Protein AF-A0A8H4FGC3-F1 (afdb_monomer_lite)

Secondary structure (DSSP, 8-state):
----------------------EEEEEETTEEEE---HHHHTTS--SS--SBPB---TT---B-GGGTTSTHHHHSTT-B--SSBEEEETT-EEEEEES---TT----EEEEEEE-SS-GGG--GGG-EEEEEEEE-EEESSSTT-EEHHHHHHHTTSEEEEE--TTBPSEEEEEEEEEEE-TTTTSTT--EEEEEEEEEEEES--SB----EEGGGS--TT-TTTS--TT-SS------SSPBPTT-----PPP-----SEEEPPBPTT---------------------------------------PBPTTS--B-TT--S---BSTT----EEETTEE--HHHHHHHHHGGGT--EEEEEEPPPPTT-PPPS-SEEEEEE-S-HHHHHHHHTSTTHHHHHHHHTTT-SSPPPP-------------S-S--S---S-----TTGGGTSS--S--GGGTSSTT----TTTTS-EEEE-SHHHHHHHH-SSS-EEEEE-SEEE-SS-EEE-SSEEEEE-TT--EEESS-EEEES-EEEEEES-EEE--TTS-SEEEES-EEEEEES-EEE--GGG-TTTS-BSEEEESS-EEEEEES-EEEEEEE--EESS-GGGHHHHTT--EEEEES-EEEEEEE-SSEEESSEEEEES-EEEEESSEEEEEETT-EEEEES-EEETT--EEEE---EE-TTTS--SSTT-EE--B-EEEE-SPPB-TT-EEE-----S--S-SS---PPPHHHHHHHHHHHSSSS--

Sequence (762 aa):
MGIITPSSLLLSLATLVASHGHVDWLVADNVAYRGWDSPAFTYSPPTYPVVGWKIDAPDNGFVEPVNFGTGDIICHKNGSPAGGHATVPAGAKIQLVWNTWPESHKGPVIDYLAKCSGNCESVDKTSLNFFKISAGGLIDMSLSNGKWADDVLMANNFTWTVQIPSNLAPGNYVLRHEIIALHSGGNVNGAQAYPQCFNLQVTGGGSLAPAGVKGTALYKSDDPGILFNLYTSPLVYPIPGPTLAAGISSSTAAQSTARPTATSSATAPGGGSGSSPTTARTTTAAAPATTTTARTTTTTAAGGGSGGTTVPKYGQCGGIGYTGSTTCASGSTCQVLNEYYSQCHMPLIQERWGKYGVKSWSVTKFQPGADGAKPLYAFGSVVYWDNLEQIKTAFGGPEVGEIMGDVANFSNKEPIFLTGESSRVIMRLTTKSILCAFAGLATANPLDWLGIASWDVEGYAKDNPLGKTTGGKGGPTVTVSTIPELQTAVAGTDPRTVVLKGSLELPARLKVGSNKSLVGYKTTAHITGKGVDVFNSTNVILQNLKISHILDNDCITIRNSTRVWVDHNEFTSDITKGPDFYDGQVDIIRASDWITVSWNYFHDHWKSSLVGNDATFRDLDSGHLHVTYHHNHWRNEGTRGPAGRFGRQHIYNNLYEDFLYQAIHSRSDNQVLVEGNVFRGNTREALSTYGLVIPDDSPNTCTCGDEELDGFANLGAPNDWGKAGVNITQKGDFYKAPYKFKLTPLPLVAPIVKIGAGVGRV

Radius of gyration: 32.41 Å; chains: 1; bounding box: 86×81×76 Å

Structure (mmCIF, N/CA/C/O backbone):
data_AF-A0A8H4FGC3-F1
#
_entry.id   AF-A0A8H4FGC3-F1
#
loop_
_atom_site.group_PDB
_atom_site.id
_atom_site.type_symbol
_atom_site.label_atom_id
_atom_site.label_alt_id
_atom_site.label_comp_id
_atom_site.label_asym_id
_atom_site.label_entity_id
_atom_site.label_seq_id
_atom_site.pdbx_PDB_ins_code
_atom_site.Cartn_x
_atom_site.Cartn_y
_atom_site.Cartn_z
_atom_site.occupancy
_atom_site.B_iso_or_equiv
_atom_site.auth_seq_id
_atom_site.auth_comp_id
_atom_site.auth_asym_id
_atom_site.auth_atom_id
_atom_site.pdbx_PDB_model_num
ATOM 1 N N . MET A 1 1 ? 44.054 -14.456 -8.374 1.00 31.06 1 MET A N 1
ATOM 2 C CA . MET A 1 1 ? 43.296 -14.259 -7.118 1.00 31.06 1 MET A CA 1
ATOM 3 C C . MET A 1 1 ? 42.049 -13.642 -7.613 1.00 31.06 1 MET A C 1
ATOM 5 O O . MET A 1 1 ? 42.049 -12.471 -7.946 1.00 31.06 1 MET A O 1
ATOM 9 N N . GLY A 1 2 ? 41.151 -14.533 -8.015 1.00 40.88 2 GLY A N 1
ATOM 10 C CA . GLY A 1 2 ? 40.112 -14.229 -8.980 1.00 40.88 2 GLY A CA 1
ATOM 11 C C . GLY A 1 2 ? 38.873 -13.805 -8.231 1.00 40.88 2 GLY A C 1
ATOM 12 O O . GLY A 1 2 ? 38.082 -14.656 -7.846 1.00 40.88 2 GLY A O 1
ATOM 13 N N . ILE A 1 3 ? 38.733 -12.502 -8.012 1.00 26.03 3 ILE A N 1
ATOM 14 C CA . ILE A 1 3 ? 37.435 -11.921 -7.705 1.00 26.03 3 ILE A CA 1
ATOM 15 C C . ILE A 1 3 ? 36.755 -11.751 -9.059 1.00 26.03 3 ILE A C 1
ATOM 17 O O . ILE A 1 3 ? 37.038 -10.825 -9.813 1.00 26.03 3 ILE A O 1
ATOM 21 N N . ILE A 1 4 ? 35.951 -12.753 -9.400 1.00 24.05 4 ILE A N 1
ATOM 22 C CA . ILE A 1 4 ? 35.036 -12.739 -10.533 1.00 24.05 4 ILE A CA 1
ATOM 23 C C . ILE A 1 4 ? 33.928 -11.751 -10.174 1.00 24.05 4 ILE A C 1
ATOM 25 O O . ILE A 1 4 ? 33.152 -11.986 -9.251 1.00 24.05 4 ILE A O 1
ATOM 29 N N . THR A 1 5 ? 33.874 -10.638 -10.893 1.00 24.50 5 THR A N 1
ATOM 30 C CA . THR A 1 5 ? 32.697 -9.783 -11.008 1.00 24.50 5 THR A CA 1
ATOM 31 C C . THR A 1 5 ? 31.687 -10.467 -11.938 1.00 24.50 5 THR A C 1
ATOM 33 O O . THR A 1 5 ? 32.021 -10.726 -13.095 1.00 24.50 5 THR A O 1
ATOM 36 N N . PRO A 1 6 ? 30.448 -10.765 -11.505 1.00 25.58 6 PRO A N 1
ATOM 37 C CA . PRO A 1 6 ? 29.342 -10.944 -12.428 1.00 25.58 6 PRO A CA 1
ATOM 38 C C . PRO A 1 6 ? 28.803 -9.562 -12.810 1.00 25.58 6 PRO A C 1
ATOM 40 O O . PRO A 1 6 ? 28.451 -8.742 -11.962 1.00 25.58 6 PRO A O 1
ATOM 43 N N . SER A 1 7 ? 28.788 -9.332 -14.115 1.00 24.75 7 SER A N 1
ATOM 44 C CA . SER A 1 7 ? 28.251 -8.197 -14.852 1.00 24.75 7 SER A CA 1
ATOM 45 C C . SER A 1 7 ? 26.905 -7.692 -14.323 1.00 24.75 7 SER A C 1
ATOM 47 O O . SER A 1 7 ? 25.942 -8.449 -14.209 1.00 24.75 7 SER A O 1
ATOM 49 N N . SER A 1 8 ? 26.824 -6.390 -14.052 1.00 29.36 8 SER A N 1
ATOM 50 C CA . SER A 1 8 ? 25.575 -5.706 -13.728 1.00 29.36 8 SER A CA 1
ATOM 51 C C . SER A 1 8 ? 24.758 -5.465 -14.996 1.00 29.36 8 SER A C 1
AT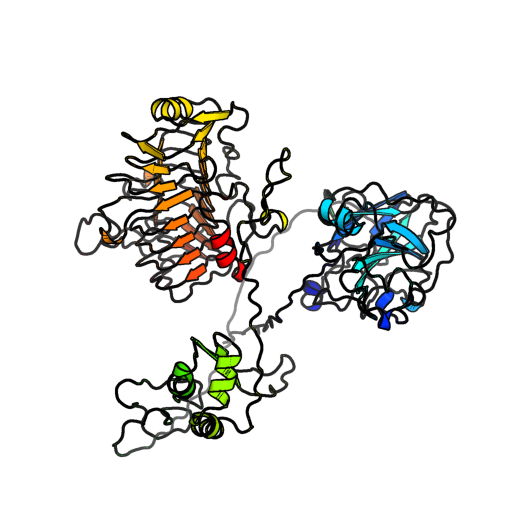OM 53 O O . SER A 1 8 ? 25.148 -4.715 -15.888 1.00 29.36 8 SER A O 1
ATOM 55 N N . LEU A 1 9 ? 23.611 -6.130 -15.029 1.00 24.30 9 LEU A N 1
ATOM 56 C CA . LEU A 1 9 ? 22.466 -5.894 -15.891 1.00 24.30 9 LEU A CA 1
ATOM 57 C C . LEU A 1 9 ? 21.965 -4.448 -15.671 1.00 24.30 9 LEU A C 1
ATOM 59 O O . LEU A 1 9 ? 21.428 -4.131 -14.611 1.00 24.30 9 LEU A O 1
ATOM 63 N N . LEU A 1 10 ? 22.164 -3.559 -16.648 1.00 27.41 10 LEU A N 1
ATOM 64 C CA . LEU A 1 10 ? 21.457 -2.277 -16.718 1.00 27.41 10 LEU A CA 1
ATOM 65 C C . LEU A 1 10 ? 19.989 -2.567 -17.056 1.00 27.41 10 LEU A C 1
ATOM 67 O O . LEU A 1 10 ? 19.679 -2.943 -18.184 1.00 27.41 10 LEU A O 1
ATOM 71 N N . LEU A 1 11 ? 19.084 -2.387 -16.092 1.00 25.67 11 LEU A N 1
ATOM 72 C CA . LEU A 1 11 ? 17.649 -2.333 -16.360 1.00 25.67 11 LEU A CA 1
ATOM 73 C C . LEU A 1 11 ? 17.285 -0.886 -16.714 1.00 25.67 11 LEU A C 1
ATOM 75 O O . LEU A 1 11 ? 17.211 -0.007 -15.857 1.00 25.67 11 LEU A O 1
ATOM 79 N N . SER A 1 12 ? 17.099 -0.634 -18.005 1.00 26.81 12 SER A N 1
ATOM 80 C CA . SER A 1 12 ? 16.483 0.578 -18.532 1.00 26.81 12 SER A CA 1
ATOM 81 C C . SER A 1 12 ? 15.042 0.696 -18.018 1.00 26.81 12 SER A C 1
ATOM 83 O O . SER A 1 12 ? 14.177 -0.053 -18.470 1.00 26.81 12 SER A O 1
ATOM 85 N N . LEU A 1 13 ? 14.743 1.643 -17.120 1.00 27.62 13 LEU A N 1
ATOM 86 C CA . LEU A 1 13 ? 13.360 2.096 -16.944 1.00 27.62 13 LEU A CA 1
ATOM 87 C C . LEU A 1 13 ? 13.012 3.025 -18.110 1.00 27.62 13 LEU A C 1
ATOM 89 O O . LEU A 1 13 ? 13.134 4.245 -18.027 1.00 27.62 13 LEU A O 1
ATOM 93 N N . ALA A 1 14 ? 12.558 2.421 -19.208 1.00 25.33 14 ALA A N 1
ATOM 94 C CA . ALA A 1 14 ? 11.550 3.065 -20.031 1.00 25.33 14 ALA A CA 1
ATOM 95 C C . ALA A 1 14 ? 10.387 3.434 -19.098 1.00 25.33 14 ALA A C 1
ATOM 97 O O . ALA A 1 14 ? 9.937 2.599 -18.310 1.00 25.33 14 ALA A O 1
ATOM 98 N N . THR A 1 15 ? 9.909 4.676 -19.143 1.00 27.02 15 THR A N 1
ATOM 99 C CA . THR A 1 15 ? 8.620 5.042 -18.550 1.00 27.02 15 THR A CA 1
ATOM 100 C C . THR A 1 15 ? 7.527 4.316 -19.322 1.00 27.02 15 THR A C 1
ATOM 102 O O . THR A 1 15 ? 6.912 4.858 -20.235 1.00 27.02 15 THR A O 1
ATOM 105 N N . LEU A 1 16 ? 7.325 3.054 -18.975 1.00 27.16 16 LEU A N 1
ATOM 106 C CA . LEU A 1 16 ? 6.181 2.269 -19.370 1.00 27.16 16 LEU A CA 1
ATOM 107 C C . LEU A 1 16 ? 5.017 2.738 -18.512 1.00 27.16 16 LEU A C 1
ATOM 109 O O . LEU A 1 16 ? 4.770 2.227 -17.422 1.00 27.16 16 LEU A O 1
ATOM 113 N N . VAL A 1 17 ? 4.282 3.727 -19.010 1.00 34.56 17 VAL A N 1
ATOM 114 C CA . VAL A 1 17 ? 2.864 3.824 -18.669 1.00 34.56 17 VAL A CA 1
ATOM 115 C C . VAL A 1 17 ? 2.202 2.632 -19.363 1.00 34.56 17 VAL A C 1
ATOM 117 O O . VAL A 1 17 ? 1.623 2.765 -20.434 1.00 34.56 17 VAL A O 1
ATOM 120 N N . ALA A 1 18 ? 2.360 1.433 -18.800 1.00 36.38 18 ALA A N 1
ATOM 121 C CA . ALA A 1 18 ? 1.629 0.256 -19.244 1.00 36.38 18 ALA A CA 1
ATOM 122 C C . ALA A 1 18 ? 0.208 0.368 -18.681 1.00 36.38 18 ALA A C 1
ATOM 124 O O . ALA A 1 18 ? -0.162 -0.294 -17.716 1.00 36.38 18 ALA A O 1
ATOM 125 N N . SER A 1 19 ? -0.589 1.267 -19.253 1.00 45.84 19 SER A N 1
ATOM 126 C CA . SER A 1 19 ? -2.015 1.385 -18.963 1.00 45.84 19 SER A CA 1
ATOM 127 C C . SER A 1 19 ? -2.812 0.288 -19.671 1.00 45.84 19 SER A C 1
ATOM 129 O O . SER A 1 19 ? -3.914 0.559 -20.097 1.00 45.84 19 SER A O 1
ATOM 131 N N . HIS A 1 20 ? -2.273 -0.914 -19.878 1.00 69.00 20 HIS A N 1
ATOM 132 C CA . HIS A 1 20 ? -2.922 -1.994 -20.629 1.00 69.00 20 HIS A CA 1
ATOM 133 C C . HIS A 1 20 ? -2.519 -3.352 -20.047 1.00 69.00 20 HIS A C 1
ATOM 135 O O . HIS A 1 20 ? -1.468 -3.461 -19.407 1.00 69.00 20 HIS A O 1
ATOM 141 N N . GLY A 1 21 ? -3.351 -4.374 -20.251 1.00 80.69 21 GLY A N 1
ATOM 142 C CA . GLY A 1 21 ? -3.169 -5.691 -19.644 1.00 80.69 21 GLY A CA 1
ATOM 143 C C . GLY A 1 21 ? -2.859 -6.820 -20.622 1.00 80.69 21 GLY A C 1
ATOM 144 O O . GLY A 1 21 ? -2.897 -6.657 -21.839 1.00 80.69 21 GLY A O 1
ATOM 145 N N . HIS A 1 22 ? -2.590 -7.988 -20.053 1.00 90.62 22 HIS A N 1
ATOM 146 C CA . HIS A 1 22 ? -2.514 -9.285 -20.718 1.00 90.62 22 HIS A CA 1
ATOM 147 C C . HIS A 1 22 ? -3.142 -10.352 -19.810 1.00 90.62 22 HIS A C 1
ATOM 149 O O . HIS A 1 22 ? -3.416 -10.110 -18.632 1.00 90.62 22 HIS A O 1
ATOM 155 N N . VAL A 1 23 ? -3.356 -11.555 -20.342 1.00 94.38 23 VAL A N 1
ATOM 156 C CA . VAL A 1 23 ? -3.868 -12.681 -19.552 1.00 94.38 23 VAL A CA 1
ATOM 157 C C . VAL A 1 23 ? -2.714 -13.385 -18.847 1.00 94.38 23 VAL A C 1
ATOM 159 O O . VAL A 1 23 ? -1.881 -14.048 -19.466 1.00 94.38 23 VAL A O 1
ATOM 162 N N . ASP A 1 24 ? -2.706 -13.264 -17.529 1.00 86.25 24 ASP A N 1
ATOM 163 C CA . ASP A 1 24 ? -1.705 -13.818 -16.626 1.00 86.25 24 ASP A CA 1
ATOM 164 C C . ASP A 1 24 ? -1.901 -15.331 -16.418 1.00 86.25 24 ASP A C 1
ATOM 166 O O . ASP A 1 24 ? -0.935 -16.103 -16.342 1.00 86.25 24 ASP A O 1
ATOM 170 N N . TRP A 1 25 ? -3.166 -15.762 -16.329 1.00 89.44 25 TRP A N 1
ATOM 171 C CA . TRP A 1 25 ? -3.535 -17.143 -16.011 1.00 89.44 25 TRP A CA 1
ATOM 172 C C . TRP A 1 25 ? -4.732 -17.636 -16.817 1.00 89.44 25 TRP A C 1
ATOM 174 O O . TRP A 1 25 ? -5.726 -16.932 -16.982 1.00 89.44 25 TRP A O 1
ATOM 184 N N . LEU A 1 26 ? -4.663 -18.901 -17.226 1.00 95.75 26 LEU A N 1
ATOM 185 C CA . LEU A 1 26 ? -5.813 -19.702 -17.626 1.00 95.75 26 LEU A CA 1
ATOM 186 C C . LEU A 1 26 ? -6.114 -20.683 -16.495 1.00 95.75 26 LEU A C 1
ATOM 188 O O . LEU A 1 26 ? -5.254 -21.477 -16.124 1.00 95.75 26 LEU A O 1
ATOM 192 N N . VAL A 1 27 ? -7.322 -20.649 -15.944 1.00 92.06 27 VAL A N 1
ATOM 193 C CA . VAL A 1 27 ? -7.771 -21.571 -14.898 1.00 92.06 27 VAL A CA 1
ATOM 194 C C . VAL A 1 27 ? -8.782 -22.546 -15.486 1.00 92.06 27 VAL A C 1
ATOM 196 O O . VAL A 1 27 ? -9.811 -22.135 -16.020 1.00 92.06 27 VAL A O 1
ATOM 199 N N . ALA A 1 28 ? -8.500 -23.840 -15.374 1.00 89.94 28 ALA A N 1
ATOM 200 C CA . ALA A 1 28 ? -9.402 -24.920 -15.760 1.00 89.94 28 ALA A CA 1
ATOM 201 C C . ALA A 1 28 ? -9.465 -25.938 -14.617 1.00 89.94 28 ALA A C 1
ATOM 203 O O . ALA A 1 28 ? -8.431 -26.281 -14.053 1.00 89.94 28 ALA A O 1
ATOM 204 N N . ASP A 1 29 ? -10.669 -26.363 -14.224 1.00 86.44 29 ASP A N 1
ATOM 205 C CA . ASP A 1 29 ? -10.893 -27.294 -13.104 1.00 86.44 29 ASP A CA 1
ATOM 206 C C . ASP A 1 29 ? -10.157 -26.895 -11.803 1.00 86.44 29 ASP A C 1
ATOM 208 O O . ASP A 1 29 ? -9.587 -27.721 -11.094 1.00 86.44 29 ASP A O 1
ATOM 212 N N . ASN A 1 30 ? -10.167 -25.593 -11.483 1.00 78.94 30 ASN A N 1
ATOM 213 C CA . ASN A 1 30 ? -9.450 -24.972 -10.355 1.00 78.94 30 ASN A CA 1
ATOM 214 C C . ASN A 1 30 ? -7.913 -25.109 -10.395 1.00 78.94 30 ASN A C 1
ATOM 216 O O . ASN A 1 30 ? -7.243 -24.827 -9.397 1.00 78.94 30 ASN A O 1
ATOM 220 N N . VAL A 1 31 ? -7.341 -25.491 -11.537 1.00 79.31 31 VAL A N 1
ATOM 221 C CA . VAL A 1 31 ? -5.897 -25.533 -11.787 1.00 79.31 31 VAL A CA 1
ATOM 222 C C . VAL A 1 31 ? -5.499 -24.336 -12.644 1.00 79.31 31 VAL A C 1
ATOM 224 O O . VAL A 1 31 ? -6.026 -24.144 -13.737 1.00 79.31 31 VAL A O 1
ATOM 227 N N . ALA A 1 32 ? -4.568 -23.523 -12.147 1.00 86.12 32 ALA A N 1
ATOM 228 C CA . ALA A 1 32 ? -4.035 -22.373 -12.869 1.00 86.12 32 ALA A CA 1
ATOM 229 C C . ALA A 1 32 ? -2.822 -22.754 -13.733 1.00 86.12 32 ALA A C 1
ATOM 231 O O . ALA A 1 32 ? -1.829 -23.284 -13.230 1.00 86.12 32 ALA A O 1
ATOM 232 N N . TYR A 1 33 ? -2.898 -22.419 -15.019 1.00 89.88 33 TYR A N 1
ATOM 233 C CA . TYR A 1 33 ? -1.851 -22.542 -16.027 1.00 89.88 33 TYR A CA 1
ATOM 234 C C . TYR A 1 33 ? -1.360 -21.149 -16.421 1.00 89.88 33 TYR A C 1
ATOM 236 O O . TYR A 1 33 ? -2.159 -20.235 -16.634 1.00 89.88 33 TYR A O 1
ATOM 244 N N . ARG A 1 34 ? -0.041 -20.971 -16.520 1.00 91.81 34 ARG A N 1
ATOM 245 C CA . ARG A 1 34 ? 0.557 -19.661 -16.817 1.00 91.81 34 ARG A CA 1
ATOM 246 C C . ARG A 1 34 ? 0.272 -19.241 -18.267 1.00 91.81 34 ARG A C 1
ATOM 248 O O . ARG A 1 34 ? 0.484 -20.034 -19.188 1.00 91.81 34 ARG A O 1
ATOM 255 N N . GLY A 1 35 ? -0.201 -18.008 -18.453 1.00 92.44 35 GLY A N 1
ATOM 256 C CA . GLY A 1 35 ? -0.293 -17.340 -19.755 1.00 92.44 35 GLY A CA 1
ATOM 257 C C . GLY A 1 35 ? 1.069 -16.832 -20.242 1.00 92.44 35 GLY A C 1
ATOM 258 O O . GLY A 1 35 ? 2.108 -17.238 -19.719 1.00 92.44 35 GLY A O 1
ATOM 259 N N . TRP A 1 36 ? 1.083 -15.949 -21.241 1.00 92.38 36 TRP A N 1
ATOM 260 C CA . TRP A 1 36 ? 2.312 -15.279 -21.671 1.00 92.38 36 TRP A CA 1
ATOM 261 C C . TRP A 1 36 ? 2.327 -13.825 -21.200 1.00 92.38 36 TRP A C 1
ATOM 263 O O . TRP A 1 36 ? 1.576 -12.989 -21.692 1.00 92.38 36 TRP A O 1
ATOM 273 N N . ASP A 1 37 ? 3.222 -13.532 -20.263 1.00 88.19 37 ASP A N 1
ATOM 274 C CA . ASP A 1 37 ? 3.473 -12.190 -19.744 1.00 88.19 37 ASP A CA 1
ATOM 275 C C . ASP A 1 37 ? 4.602 -11.562 -20.562 1.00 88.19 37 ASP A C 1
ATOM 277 O O . ASP A 1 37 ? 5.776 -11.779 -20.273 1.00 88.19 37 ASP A O 1
ATOM 281 N N . SER A 1 38 ? 4.270 -10.852 -21.644 1.00 84.38 38 SER A N 1
ATOM 282 C CA . SER A 1 38 ? 5.295 -10.265 -22.516 1.00 84.38 38 SER A CA 1
ATOM 283 C C . SER A 1 38 ? 6.221 -9.283 -21.785 1.00 84.38 38 SER A C 1
ATOM 285 O O . SER A 1 38 ? 7.428 -9.400 -21.996 1.00 84.38 38 SER A O 1
ATOM 287 N N . PRO A 1 39 ? 5.742 -8.372 -20.911 1.00 78.56 39 PRO A N 1
ATOM 288 C CA . PRO A 1 39 ? 6.627 -7.520 -20.118 1.00 78.56 39 PRO A CA 1
ATOM 289 C C . PRO A 1 39 ? 7.654 -8.302 -19.292 1.00 78.56 39 PRO A C 1
ATOM 291 O O . PRO A 1 39 ? 8.837 -7.965 -19.319 1.00 78.56 39 PRO A O 1
ATOM 294 N N . ALA A 1 40 ? 7.248 -9.363 -18.587 1.00 70.12 40 ALA A N 1
ATOM 295 C CA . ALA A 1 40 ? 8.179 -10.138 -17.768 1.00 70.12 40 ALA A CA 1
ATOM 296 C C . ALA A 1 40 ? 9.042 -11.101 -18.600 1.00 70.12 40 ALA A C 1
ATOM 298 O O . ALA A 1 40 ? 10.254 -11.205 -18.396 1.00 70.12 40 ALA A O 1
ATOM 299 N N . PHE A 1 41 ? 8.436 -11.814 -19.549 1.00 81.62 41 PHE A N 1
ATOM 300 C CA . PHE A 1 41 ? 9.070 -12.914 -20.277 1.00 81.62 41 PHE A CA 1
ATOM 301 C C . PHE A 1 41 ? 9.953 -12.462 -21.439 1.00 81.62 41 PHE A C 1
ATOM 303 O O . PHE A 1 41 ? 10.801 -13.242 -21.875 1.00 81.62 41 PHE A O 1
ATOM 310 N N . THR A 1 42 ? 9.833 -11.213 -21.901 1.00 74.31 42 THR A N 1
ATOM 311 C CA . THR A 1 42 ? 10.804 -10.625 -22.838 1.00 74.31 42 THR A CA 1
ATOM 312 C C . THR A 1 42 ? 12.199 -10.538 -22.211 1.00 74.31 42 THR A C 1
ATOM 314 O O . THR A 1 42 ? 13.189 -10.800 -22.892 1.00 74.31 42 THR A O 1
ATOM 317 N N . TYR A 1 43 ? 12.289 -10.237 -20.912 1.00 68.69 43 TYR A N 1
ATOM 318 C CA . TYR A 1 43 ? 13.570 -10.102 -20.204 1.00 68.69 43 TYR A CA 1
ATOM 319 C C . TYR A 1 43 ? 13.944 -11.337 -19.376 1.00 68.69 43 TYR A C 1
ATOM 321 O O . TYR A 1 43 ? 15.124 -11.579 -19.132 1.00 68.69 43 TYR A O 1
ATOM 329 N N . SER A 1 44 ? 12.954 -12.127 -18.954 1.00 70.88 44 SER A N 1
ATOM 330 C CA . SER A 1 44 ? 13.136 -13.322 -18.127 1.00 70.88 44 SER A CA 1
ATOM 331 C C . SER A 1 44 ? 12.221 -14.453 -18.616 1.00 70.88 44 SER A C 1
ATOM 333 O O . SER A 1 44 ? 11.180 -14.709 -18.003 1.00 70.88 44 SER A O 1
ATOM 335 N N . PRO A 1 45 ? 12.560 -15.122 -19.736 1.00 76.75 45 PRO A N 1
ATOM 336 C CA . PRO A 1 45 ? 11.709 -16.153 -20.319 1.00 76.75 45 PRO A CA 1
ATOM 337 C C . PRO A 1 45 ? 11.546 -17.347 -19.362 1.00 76.75 45 PRO A C 1
ATOM 339 O O . PRO A 1 45 ? 12.504 -17.733 -18.684 1.00 76.75 45 PRO A O 1
ATOM 342 N N . PRO A 1 46 ? 10.352 -17.963 -19.294 1.00 75.06 46 PRO A N 1
ATOM 343 C CA . PRO A 1 46 ? 10.107 -19.088 -18.404 1.00 75.06 46 PRO A CA 1
ATOM 344 C C . PRO A 1 46 ? 10.917 -20.315 -18.844 1.00 75.06 46 PRO A C 1
ATOM 346 O O . PRO A 1 46 ? 11.038 -20.612 -20.031 1.00 75.06 46 PRO A O 1
ATOM 349 N N . THR A 1 47 ? 11.447 -21.065 -17.875 1.00 80.31 47 THR A N 1
ATOM 350 C CA . THR A 1 47 ? 12.193 -22.319 -18.115 1.00 80.31 47 THR A CA 1
ATOM 351 C C . THR A 1 47 ? 11.290 -23.543 -18.286 1.00 80.31 47 THR A C 1
ATOM 353 O O . THR A 1 47 ? 11.774 -24.657 -18.475 1.00 80.31 47 THR A O 1
ATOM 356 N N . TYR A 1 48 ? 9.977 -23.345 -18.212 1.00 81.94 48 TYR A N 1
ATOM 357 C CA . TYR A 1 48 ? 8.943 -24.361 -18.356 1.00 81.94 48 TYR A CA 1
ATOM 358 C C . TYR A 1 48 ? 7.942 -23.923 -19.432 1.00 81.94 48 TYR A C 1
ATOM 360 O O . TYR A 1 48 ? 7.756 -22.721 -19.646 1.00 81.94 48 TYR A O 1
ATOM 368 N N . PRO A 1 49 ? 7.282 -24.870 -20.119 1.00 88.06 49 PRO A N 1
ATOM 369 C CA . PRO A 1 49 ? 6.269 -24.530 -21.104 1.00 88.06 49 PRO A CA 1
ATOM 370 C C . PRO A 1 49 ? 5.067 -23.859 -20.424 1.00 88.06 49 PRO A C 1
ATOM 372 O O . PRO A 1 49 ? 4.600 -24.280 -19.360 1.00 88.06 49 PRO A O 1
ATOM 375 N N . VAL A 1 50 ? 4.559 -22.816 -21.072 1.00 93.25 50 VAL A N 1
ATOM 376 C CA . VAL A 1 50 ? 3.333 -22.101 -20.698 1.00 93.25 50 VAL A CA 1
ATOM 377 C C . VAL A 1 50 ? 2.248 -22.367 -21.739 1.00 93.25 50 VAL A C 1
ATOM 379 O O . VAL A 1 50 ? 2.554 -22.838 -22.836 1.00 93.25 50 VAL A O 1
ATOM 382 N N . VAL A 1 51 ? 0.986 -22.098 -21.394 1.00 96.00 51 VAL A N 1
ATOM 383 C CA . VAL A 1 51 ? -0.150 -22.357 -22.301 1.00 96.00 51 VAL A CA 1
ATOM 384 C C . VAL A 1 51 ? -0.468 -21.170 -23.207 1.00 96.00 51 VAL A C 1
ATOM 386 O O . VAL A 1 51 ? -1.118 -21.355 -24.234 1.00 96.00 51 VAL A O 1
ATOM 389 N N . GLY A 1 52 ? -0.015 -19.966 -22.841 1.00 96.62 52 GLY A N 1
ATOM 390 C CA . GLY A 1 52 ? -0.163 -18.745 -23.634 1.00 96.62 52 GLY A CA 1
ATOM 391 C C . GLY A 1 52 ? 0.893 -18.619 -24.734 1.00 96.62 52 GLY A C 1
ATOM 392 O O . GLY A 1 52 ? 2.052 -18.990 -24.549 1.00 96.62 52 GLY A O 1
ATOM 393 N N . TRP A 1 53 ? 0.488 -18.096 -25.886 1.00 97.06 53 TRP A N 1
ATOM 394 C CA . TRP A 1 53 ? 1.365 -17.836 -27.025 1.00 97.06 53 TRP A CA 1
ATOM 395 C C . TRP A 1 53 ? 2.345 -16.712 -26.719 1.00 97.06 53 TRP A C 1
ATOM 397 O O . TRP A 1 53 ? 1.966 -15.701 -26.134 1.00 97.06 53 TRP A O 1
ATOM 407 N N . LYS A 1 54 ? 3.591 -16.862 -27.171 1.00 94.31 54 LYS A N 1
ATOM 408 C CA . LYS A 1 54 ? 4.581 -15.793 -27.061 1.00 94.31 54 LYS A CA 1
ATOM 409 C C . LYS A 1 54 ? 4.210 -14.643 -27.981 1.00 94.31 54 LYS A C 1
ATOM 411 O O . LYS A 1 54 ? 3.937 -14.883 -29.149 1.00 94.31 54 LYS A O 1
ATOM 416 N N . ILE A 1 55 ? 4.258 -13.422 -27.462 1.00 92.56 55 ILE A N 1
ATOM 417 C CA . ILE A 1 55 ? 4.015 -12.176 -28.200 1.00 92.56 55 ILE A CA 1
ATOM 418 C C . ILE A 1 55 ? 5.135 -11.171 -27.913 1.00 92.56 55 ILE A C 1
ATOM 420 O O . ILE A 1 55 ? 5.882 -11.343 -26.946 1.00 92.56 55 ILE A O 1
ATOM 424 N N . ASP A 1 56 ? 5.230 -10.133 -28.740 1.00 85.88 56 ASP A N 1
ATOM 425 C CA . ASP A 1 56 ? 6.152 -9.007 -28.574 1.00 85.88 56 ASP A CA 1
ATOM 426 C C . ASP A 1 56 ? 5.372 -7.726 -28.257 1.00 85.88 56 ASP A C 1
ATOM 428 O O . ASP A 1 56 ? 5.004 -6.941 -29.132 1.00 85.88 56 ASP A O 1
ATOM 432 N N . ALA A 1 57 ? 5.053 -7.577 -26.975 1.00 85.00 57 ALA A N 1
ATOM 433 C CA . ALA A 1 57 ? 4.337 -6.439 -26.415 1.00 85.00 57 ALA A CA 1
ATOM 434 C C . ALA A 1 57 ? 4.859 -6.140 -24.995 1.00 85.00 57 ALA A C 1
ATOM 436 O O . ALA A 1 57 ? 4.106 -6.259 -24.024 1.00 85.00 57 ALA A O 1
ATOM 437 N N . PRO A 1 58 ? 6.152 -5.789 -24.828 1.00 78.19 58 PRO A N 1
ATOM 438 C CA . PRO A 1 58 ? 6.737 -5.512 -23.511 1.00 78.19 58 PRO A CA 1
ATOM 439 C C . PRO A 1 58 ? 6.083 -4.311 -22.806 1.00 78.19 58 PRO A C 1
ATOM 441 O O . PRO A 1 58 ? 6.249 -4.130 -21.603 1.00 78.19 58 PRO A O 1
ATOM 444 N N . ASP A 1 59 ? 5.326 -3.509 -23.554 1.00 74.62 59 ASP A N 1
ATOM 445 C CA . ASP A 1 59 ? 4.528 -2.380 -23.097 1.00 74.62 59 ASP A CA 1
ATOM 446 C C . ASP A 1 59 ? 3.045 -2.693 -22.856 1.00 74.62 59 ASP A C 1
ATOM 448 O O . ASP A 1 59 ? 2.263 -1.784 -22.570 1.00 74.62 59 ASP A O 1
ATOM 452 N N . ASN A 1 60 ? 2.650 -3.966 -22.977 1.00 81.75 60 ASN A N 1
ATOM 453 C CA . ASN A 1 60 ? 1.256 -4.394 -23.110 1.00 81.75 60 ASN A CA 1
ATOM 454 C C . ASN A 1 60 ? 0.522 -3.650 -24.245 1.00 81.75 60 ASN A C 1
ATOM 456 O O . ASN A 1 60 ? -0.671 -3.371 -24.144 1.00 81.75 60 ASN A O 1
ATOM 460 N N . GLY A 1 61 ? 1.226 -3.292 -25.322 1.00 86.69 61 GLY A N 1
ATOM 461 C CA . GLY A 1 61 ? 0.655 -2.569 -26.451 1.00 86.69 61 GLY A CA 1
ATOM 462 C C . GLY A 1 61 ? -0.450 -3.339 -27.184 1.00 86.69 61 GLY A C 1
ATOM 463 O O . GLY A 1 61 ? -0.683 -4.528 -26.966 1.00 86.69 61 GLY A O 1
ATOM 464 N N . PHE A 1 62 ? -1.128 -2.651 -28.099 1.00 94.31 62 PHE A N 1
ATOM 465 C CA . PHE A 1 62 ? -2.253 -3.177 -28.877 1.00 94.31 62 PHE A CA 1
ATOM 466 C C . PHE A 1 62 ? -1.899 -3.394 -30.347 1.00 94.31 62 PHE A C 1
ATOM 468 O O . PHE A 1 62 ? -0.914 -2.852 -30.859 1.00 94.31 62 PHE A O 1
ATOM 475 N N . VAL A 1 63 ? -2.742 -4.153 -31.044 1.00 96.44 63 VAL A N 1
ATOM 476 C CA . VAL A 1 63 ? -2.800 -4.182 -32.507 1.00 96.44 63 VAL A CA 1
ATOM 477 C C . VAL A 1 63 ? -3.786 -3.109 -32.960 1.00 96.44 63 VAL A C 1
ATOM 479 O O . VAL A 1 63 ? -4.934 -3.067 -32.521 1.00 96.44 63 VAL A O 1
ATOM 482 N N . GLU A 1 64 ? -3.319 -2.211 -33.812 1.00 96.31 64 GLU A N 1
ATOM 483 C CA . GLU A 1 64 ? -4.106 -1.114 -34.376 1.00 96.31 64 GLU A CA 1
ATOM 484 C C . GLU A 1 64 ? -4.852 -1.542 -35.658 1.00 96.31 64 GLU A C 1
ATOM 486 O O . GLU A 1 64 ? -4.366 -2.430 -36.367 1.00 96.31 64 GLU A O 1
ATOM 491 N N . PRO A 1 65 ? -6.004 -0.924 -35.990 1.00 97.75 65 PRO A N 1
ATOM 492 C CA . PRO A 1 65 ? -6.863 -1.322 -37.103 1.00 97.75 65 PRO A CA 1
ATOM 493 C C . PRO A 1 65 ? -6.168 -1.452 -38.457 1.00 97.75 65 PRO A C 1
ATOM 495 O O . PRO A 1 65 ? -6.493 -2.359 -39.222 1.00 97.75 65 PRO A O 1
ATOM 498 N N . VAL A 1 66 ? -5.187 -0.599 -38.763 1.00 96.00 66 VAL A N 1
ATOM 499 C CA . VAL A 1 66 ? -4.416 -0.684 -40.017 1.00 96.00 66 VAL A CA 1
ATOM 500 C C . VAL A 1 66 ? -3.673 -2.022 -40.165 1.00 96.00 66 VAL A C 1
ATOM 502 O O . VAL A 1 66 ? -3.443 -2.478 -41.282 1.00 96.00 66 VAL A O 1
ATOM 505 N N . ASN A 1 67 ? -3.384 -2.706 -39.054 1.00 96.50 67 ASN A N 1
ATOM 506 C CA . ASN A 1 67 ? -2.727 -4.011 -39.024 1.00 96.50 67 ASN A CA 1
ATOM 507 C C . ASN A 1 67 ? -3.711 -5.194 -38.920 1.00 96.50 67 ASN A C 1
ATOM 509 O O . ASN A 1 67 ? -3.281 -6.340 -38.811 1.00 96.50 67 ASN A O 1
ATOM 513 N N . PHE A 1 68 ? -5.030 -4.977 -38.999 1.00 96.31 68 PHE A N 1
ATOM 514 C CA . PHE A 1 68 ? -6.009 -6.075 -38.904 1.00 96.31 68 PHE A CA 1
ATOM 515 C C . PHE A 1 68 ? -5.971 -7.041 -40.097 1.00 96.31 68 PHE A C 1
ATOM 517 O O . PHE A 1 68 ? -6.362 -8.196 -39.968 1.00 96.31 68 PHE A O 1
ATOM 524 N N . GLY A 1 69 ? -5.429 -6.617 -41.241 1.00 94.88 69 GLY A N 1
ATOM 525 C CA . GLY A 1 69 ? -5.189 -7.499 -42.387 1.00 94.88 69 GLY A CA 1
ATOM 526 C C . GLY A 1 69 ? -3.906 -8.337 -42.295 1.00 94.88 69 GLY A C 1
ATOM 527 O O . GLY A 1 69 ? -3.634 -9.124 -43.202 1.00 94.88 69 GLY A O 1
ATOM 528 N N . THR A 1 70 ? -3.091 -8.169 -41.247 1.00 96.00 70 THR A N 1
ATOM 529 C CA . THR A 1 70 ? -1.766 -8.802 -41.122 1.00 96.00 70 THR A CA 1
ATOM 530 C C . THR A 1 70 ? -1.760 -9.917 -40.076 1.00 96.00 70 THR A C 1
ATOM 532 O O . THR A 1 70 ? -2.716 -10.122 -39.331 1.00 96.00 70 THR A O 1
ATOM 535 N N . GLY A 1 71 ? -0.655 -10.664 -39.991 1.00 93.56 71 GLY A N 1
ATOM 536 C CA . GLY A 1 71 ? -0.495 -11.738 -39.007 1.00 93.56 71 GLY A CA 1
ATOM 537 C C . GLY A 1 71 ? -0.540 -11.290 -37.536 1.00 93.56 71 GLY A C 1
ATOM 538 O O . GLY A 1 71 ? -0.605 -12.158 -36.660 1.00 93.56 71 GLY A O 1
ATOM 539 N N . ASP A 1 72 ? -0.505 -9.986 -37.251 1.00 95.25 72 ASP A N 1
ATOM 540 C CA . ASP A 1 72 ? -0.513 -9.447 -35.888 1.00 95.25 72 ASP A CA 1
ATOM 541 C C . ASP A 1 72 ? -1.884 -9.582 -35.223 1.00 95.25 72 ASP A C 1
ATOM 543 O O . ASP A 1 72 ? -1.963 -9.894 -34.039 1.00 95.25 72 ASP A O 1
ATOM 547 N N . ILE A 1 73 ? -2.987 -9.456 -35.968 1.00 95.81 73 ILE A N 1
ATOM 548 C CA . ILE A 1 73 ? -4.329 -9.577 -35.369 1.00 95.81 73 ILE A CA 1
ATOM 549 C C . ILE A 1 73 ? -4.659 -11.003 -34.911 1.00 95.81 73 ILE A C 1
ATOM 551 O O . ILE A 1 73 ? -5.589 -11.221 -34.133 1.00 95.81 73 ILE A O 1
ATOM 555 N N . ILE A 1 74 ? -3.913 -11.996 -35.404 1.00 96.56 74 ILE A N 1
ATOM 556 C CA . ILE A 1 74 ? -4.199 -13.411 -35.167 1.00 96.56 74 ILE A CA 1
ATOM 557 C C . ILE A 1 74 ? -3.989 -13.752 -33.690 1.00 96.56 74 ILE A C 1
ATOM 559 O O . ILE A 1 74 ? -4.917 -14.211 -33.033 1.00 96.56 74 ILE A O 1
ATOM 563 N N . CYS A 1 75 ? -2.784 -13.495 -33.179 1.00 95.69 75 CYS A N 1
ATOM 564 C CA . CYS A 1 75 ? -2.356 -13.809 -31.813 1.00 95.69 75 CYS A CA 1
ATOM 565 C C . CYS A 1 75 ? -1.368 -12.755 -31.287 1.00 95.69 75 CYS A C 1
ATOM 567 O O . CYS A 1 75 ? -0.423 -13.104 -30.588 1.00 95.69 75 CYS A O 1
ATOM 569 N N . HIS A 1 76 ? -1.572 -11.487 -31.661 1.00 96.19 76 HIS A N 1
ATOM 570 C CA . HIS A 1 76 ? -0.719 -10.326 -31.362 1.00 96.19 76 HIS A CA 1
ATOM 571 C C . HIS A 1 76 ? 0.569 -10.221 -32.208 1.00 96.19 76 HIS A C 1
ATOM 573 O O . HIS A 1 76 ? 0.917 -11.113 -32.999 1.00 96.19 76 HIS A O 1
ATOM 579 N N . LYS A 1 77 ? 1.261 -9.085 -32.048 1.00 93.88 77 LYS A N 1
ATOM 580 C CA . LYS A 1 77 ? 2.520 -8.704 -32.698 1.00 93.88 77 LYS A CA 1
ATOM 581 C C . LYS A 1 77 ? 3.590 -9.751 -32.441 1.00 93.88 77 LYS A C 1
ATOM 583 O O . LYS A 1 77 ? 3.810 -10.168 -31.303 1.00 93.88 77 LYS A O 1
ATOM 588 N N . ASN A 1 78 ? 4.223 -10.209 -33.522 1.00 91.62 78 ASN A N 1
ATOM 589 C CA . ASN A 1 78 ? 5.224 -11.283 -33.497 1.00 91.62 78 ASN A CA 1
ATOM 590 C C . ASN A 1 78 ? 4.760 -12.556 -32.755 1.00 91.62 78 ASN A C 1
ATOM 592 O O . ASN A 1 78 ? 5.582 -13.324 -32.260 1.00 91.62 78 ASN A O 1
ATOM 596 N N . GLY A 1 79 ? 3.441 -12.800 -32.705 1.00 93.81 79 GLY A N 1
ATOM 597 C CA . GLY A 1 79 ? 2.865 -13.946 -32.009 1.00 93.81 79 GLY A CA 1
ATOM 598 C C . GLY A 1 79 ? 3.388 -15.287 -32.536 1.00 93.81 79 GLY A C 1
ATOM 599 O O . GLY A 1 79 ? 3.311 -15.524 -33.746 1.00 93.81 79 GLY A O 1
ATOM 600 N N . SER A 1 80 ? 3.859 -16.166 -31.647 1.00 95.00 80 SER A N 1
ATOM 601 C CA . SER A 1 80 ? 4.326 -17.528 -31.945 1.00 95.00 80 SER A CA 1
ATOM 602 C C . SER A 1 80 ? 3.724 -18.569 -30.987 1.00 95.00 80 SER A C 1
ATOM 604 O O . SER A 1 80 ? 3.476 -18.230 -29.825 1.00 95.00 80 SER A O 1
ATOM 606 N N . PRO A 1 81 ? 3.527 -19.827 -31.430 1.00 96.81 81 PRO A N 1
ATOM 607 C CA . PRO A 1 81 ? 2.882 -20.870 -30.635 1.00 96.81 81 PRO A CA 1
ATOM 608 C C . PRO A 1 81 ? 3.430 -21.067 -29.220 1.00 96.81 81 PRO A C 1
ATOM 610 O O . PRO A 1 81 ? 4.633 -20.955 -28.979 1.00 96.81 81 PRO A O 1
ATOM 613 N N . ALA A 1 82 ? 2.534 -21.401 -28.287 1.00 93.94 82 ALA A N 1
ATOM 614 C CA . ALA A 1 82 ? 2.903 -21.760 -26.921 1.00 93.94 82 ALA A CA 1
ATOM 615 C C . ALA A 1 82 ? 3.678 -23.090 -26.876 1.00 93.94 82 ALA A C 1
ATOM 617 O O . ALA A 1 82 ? 3.460 -23.970 -27.706 1.00 93.94 82 ALA A O 1
ATOM 618 N N . GLY A 1 83 ? 4.554 -23.255 -25.879 1.00 90.81 83 GLY A N 1
ATOM 619 C CA . GLY A 1 83 ? 5.391 -24.455 -25.721 1.00 90.81 83 GLY A CA 1
ATOM 620 C C . GLY A 1 83 ? 4.670 -25.686 -25.153 1.00 90.81 83 GLY A C 1
ATOM 621 O O . GLY A 1 83 ? 5.266 -26.759 -25.080 1.00 90.81 83 GLY A O 1
ATOM 622 N N . GLY A 1 84 ? 3.414 -25.541 -24.730 1.00 93.50 84 GLY A N 1
ATOM 623 C CA . GLY A 1 84 ? 2.561 -26.635 -24.268 1.00 93.50 84 GLY A CA 1
ATOM 624 C C . GLY A 1 84 ? 1.087 -26.234 -24.249 1.00 93.50 84 GLY A C 1
ATOM 625 O O . GLY A 1 84 ? 0.742 -25.127 -24.662 1.00 93.50 84 GLY A O 1
ATOM 626 N N . HIS A 1 85 ? 0.224 -27.118 -23.749 1.00 96.31 85 HIS A N 1
ATOM 627 C CA . HIS A 1 85 ? -1.231 -26.925 -23.711 1.00 96.31 85 HIS A CA 1
ATOM 628 C C . HIS A 1 85 ? -1.848 -27.196 -22.332 1.00 96.31 85 HIS A C 1
ATOM 630 O O . HIS A 1 85 ? -1.238 -27.837 -21.473 1.00 96.31 85 HIS A O 1
ATOM 636 N N . ALA A 1 86 ? -3.080 -26.713 -22.139 1.00 96.00 86 ALA A N 1
ATOM 637 C CA . ALA A 1 86 ? -3.978 -27.171 -21.078 1.00 96.00 86 ALA A CA 1
ATOM 638 C C . ALA A 1 86 ? -4.958 -28.216 -21.633 1.00 96.00 86 ALA A C 1
ATOM 640 O O . ALA A 1 86 ? -5.588 -27.994 -22.670 1.00 96.00 86 ALA A O 1
ATOM 641 N N . THR A 1 87 ? -5.114 -29.344 -20.942 1.00 95.88 87 THR A N 1
ATOM 642 C CA . THR A 1 87 ? -6.115 -30.363 -21.288 1.00 95.88 87 THR A CA 1
ATOM 643 C C . THR A 1 87 ? -7.442 -30.028 -20.618 1.00 95.88 87 THR A C 1
ATOM 645 O O . THR A 1 87 ? -7.495 -29.885 -19.400 1.00 95.88 87 THR A O 1
ATOM 648 N N . VAL A 1 88 ? -8.516 -29.913 -21.400 1.00 95.81 88 VAL A N 1
ATOM 649 C CA . VAL A 1 88 ? -9.857 -29.563 -20.904 1.00 95.81 88 VAL A CA 1
ATOM 650 C C . VAL A 1 88 ? -10.923 -30.447 -21.555 1.00 95.81 88 VAL A C 1
ATOM 652 O O . VAL A 1 88 ? -10.799 -30.775 -22.737 1.00 95.81 88 VAL A O 1
ATOM 655 N N . PRO A 1 89 ? -11.979 -30.874 -20.845 1.00 95.62 89 PRO A N 1
ATOM 656 C CA . PRO A 1 89 ? -13.087 -31.568 -21.489 1.00 95.62 89 PRO A CA 1
ATOM 657 C C . PRO A 1 89 ? -13.939 -30.602 -22.326 1.00 95.62 89 PRO A C 1
ATOM 659 O O . PRO A 1 89 ? -14.094 -29.424 -21.996 1.00 95.62 89 PRO A O 1
ATOM 662 N N . ALA A 1 90 ? -14.545 -31.091 -23.407 1.00 94.75 90 ALA A N 1
ATOM 663 C CA . ALA A 1 90 ? -15.617 -30.369 -24.082 1.00 94.75 90 ALA A CA 1
ATOM 664 C C . ALA A 1 90 ? -16.738 -30.071 -23.070 1.00 94.75 90 ALA A C 1
ATOM 666 O O . ALA A 1 90 ? -17.121 -30.934 -22.281 1.00 94.75 90 ALA A O 1
ATOM 667 N N . GLY A 1 91 ? -17.255 -28.841 -23.061 1.00 92.56 91 GLY A N 1
ATOM 668 C CA . GLY A 1 91 ? -18.205 -28.407 -22.033 1.00 92.56 91 GLY A CA 1
ATOM 669 C C . GLY A 1 91 ? -17.551 -27.861 -20.759 1.00 92.56 91 GLY A C 1
ATOM 670 O O . GLY A 1 91 ? -18.274 -27.416 -19.866 1.00 92.56 91 GLY A O 1
ATOM 671 N N . ALA A 1 92 ? -16.219 -27.825 -20.662 1.00 93.38 92 ALA A N 1
ATOM 672 C CA . ALA A 1 92 ? -15.536 -27.154 -19.560 1.00 93.38 92 ALA A CA 1
ATOM 673 C C . ALA A 1 92 ? -15.805 -25.644 -19.551 1.00 93.38 92 ALA A C 1
ATOM 675 O O . ALA A 1 92 ? -15.890 -24.998 -20.600 1.00 93.38 92 ALA A O 1
ATOM 676 N N . LYS A 1 93 ? -15.859 -25.076 -18.344 1.00 93.94 93 LYS A N 1
ATOM 677 C CA . LYS A 1 93 ? -15.706 -23.638 -18.126 1.00 93.94 93 LYS A CA 1
ATOM 678 C C . LYS A 1 93 ? -14.257 -23.367 -17.770 1.00 93.94 93 LYS A C 1
ATOM 680 O O . LYS A 1 93 ? -13.769 -23.876 -16.765 1.00 93.94 93 LYS A O 1
ATOM 685 N N . ILE A 1 94 ? -13.600 -22.561 -18.584 1.00 94.94 94 ILE A N 1
ATOM 686 C CA . ILE A 1 94 ? -12.260 -22.056 -18.302 1.00 94.94 94 ILE A CA 1
ATOM 687 C C . ILE A 1 94 ? -12.359 -20.578 -17.942 1.00 94.94 94 ILE A C 1
ATOM 689 O O . ILE A 1 94 ? -13.277 -19.884 -18.378 1.00 94.94 94 ILE A O 1
ATOM 693 N N . GLN A 1 95 ? -11.425 -20.090 -17.142 1.00 96.31 95 GLN A N 1
ATOM 694 C CA . GLN A 1 95 ? -11.376 -18.698 -16.715 1.00 96.31 95 GLN A CA 1
ATOM 695 C C . GLN A 1 95 ? -10.048 -18.084 -17.140 1.00 96.31 95 GLN A C 1
ATOM 697 O O . GLN A 1 95 ? -8.988 -18.647 -16.882 1.00 96.31 95 GLN A O 1
ATOM 702 N N . LEU A 1 96 ? -10.107 -16.932 -17.793 1.00 97.12 96 LEU A N 1
ATOM 703 C CA . LEU A 1 96 ? -8.949 -16.160 -18.220 1.00 97.12 96 LEU A CA 1
ATOM 704 C C . LEU A 1 96 ? -8.805 -14.974 -17.274 1.00 97.12 96 LEU A C 1
ATOM 706 O O . LEU A 1 96 ? -9.714 -14.153 -17.173 1.00 97.12 96 LEU A O 1
ATOM 710 N N . VAL A 1 97 ? -7.692 -14.924 -16.550 1.00 92.12 97 VAL A N 1
ATOM 711 C CA . VAL A 1 97 ? -7.416 -13.907 -15.532 1.00 92.12 97 VAL A CA 1
ATOM 712 C C . VAL A 1 97 ? -6.426 -12.910 -16.110 1.00 92.12 97 VAL A C 1
ATOM 714 O O . VAL A 1 97 ? -5.266 -13.249 -16.349 1.00 92.12 97 VAL A O 1
ATOM 717 N N . TRP A 1 98 ? -6.892 -11.690 -16.347 1.00 92.88 98 TRP A N 1
ATOM 718 C CA . TRP A 1 98 ? -6.055 -10.574 -16.759 1.00 92.88 98 TRP A CA 1
ATOM 719 C C . TRP A 1 98 ? -5.288 -10.009 -15.570 1.00 92.88 98 TRP A C 1
ATOM 721 O O . TRP A 1 98 ? -5.777 -10.010 -14.441 1.00 92.88 98 TRP A O 1
ATOM 731 N N . ASN A 1 99 ? -4.084 -9.510 -15.826 1.00 80.88 99 ASN A N 1
ATOM 732 C CA . ASN A 1 99 ? -3.281 -8.851 -14.800 1.00 80.88 99 ASN A CA 1
ATOM 733 C C . ASN A 1 99 ? -3.869 -7.481 -14.402 1.00 80.88 99 ASN A C 1
ATOM 735 O O . ASN A 1 99 ? -3.755 -7.056 -13.255 1.00 80.88 99 ASN A O 1
ATOM 739 N N . THR A 1 100 ? -4.474 -6.781 -15.365 1.00 80.31 100 THR A N 1
ATOM 740 C CA . THR A 1 100 ? -5.125 -5.477 -15.217 1.00 80.31 100 THR A CA 1
ATOM 741 C C . THR A 1 100 ? -5.992 -5.181 -16.443 1.00 80.31 100 THR A C 1
ATOM 743 O O . THR A 1 100 ? -5.807 -5.778 -17.504 1.00 80.31 100 THR A O 1
ATOM 746 N N . TRP A 1 101 ? -6.916 -4.231 -16.324 1.00 86.38 101 TRP A N 1
ATOM 747 C CA . TRP A 1 101 ? -7.597 -3.608 -17.458 1.00 86.38 101 TRP A CA 1
ATOM 748 C C . TRP A 1 101 ? -8.038 -2.185 -17.077 1.00 86.38 101 TRP A C 1
ATOM 750 O O . TRP A 1 101 ? -8.537 -2.001 -15.964 1.00 86.38 101 TRP A O 1
ATOM 760 N N . PRO A 1 102 ? -7.854 -1.158 -17.926 1.00 80.50 102 PRO A N 1
ATOM 761 C CA . PRO A 1 102 ? -8.234 0.207 -17.568 1.00 80.50 102 PRO A CA 1
ATOM 762 C C . PRO A 1 102 ? -9.732 0.437 -17.690 1.00 80.50 102 PRO A C 1
ATOM 764 O O . PRO A 1 102 ? -10.333 0.128 -18.715 1.00 80.50 102 PRO A O 1
ATOM 767 N N . GLU A 1 103 ? -10.309 1.143 -16.720 1.00 76.56 103 GLU A N 1
ATOM 768 C CA . GLU A 1 103 ? -11.736 1.474 -16.748 1.00 76.56 103 GLU A CA 1
ATOM 769 C C . GLU A 1 103 ? -12.138 2.299 -17.981 1.00 76.56 103 GLU A C 1
ATOM 771 O O . GLU A 1 103 ? -13.253 2.166 -18.482 1.00 76.56 103 GLU A O 1
ATOM 776 N N . SER A 1 104 ? -11.240 3.144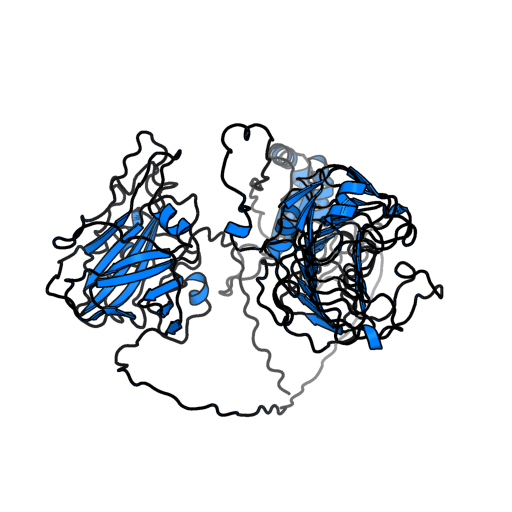 -18.496 1.00 78.31 104 SER A N 1
ATOM 777 C CA . SER A 1 104 ? -11.510 3.948 -19.690 1.00 78.31 104 SER A CA 1
ATOM 778 C C . SER A 1 104 ? -11.569 3.125 -20.981 1.00 78.31 104 SER A C 1
ATOM 780 O O . SER A 1 104 ? -12.107 3.611 -21.971 1.00 78.31 104 SER A O 1
ATOM 782 N N . HIS A 1 105 ? -11.050 1.893 -20.997 1.00 88.00 105 HIS A N 1
ATOM 783 C CA . HIS A 1 105 ? -10.886 1.061 -22.195 1.00 88.00 105 HIS A CA 1
ATOM 784 C C . HIS A 1 105 ? -12.118 0.198 -22.490 1.00 88.00 105 HIS A C 1
ATOM 786 O O . HIS A 1 105 ? -11.999 -0.994 -22.770 1.00 88.00 105 HIS A O 1
ATOM 792 N N . LYS A 1 106 ? -13.291 0.844 -22.478 1.00 91.62 106 LYS A N 1
ATOM 793 C CA . LYS A 1 106 ? -14.592 0.213 -22.731 1.00 91.62 106 LYS A CA 1
ATOM 794 C C . LYS A 1 106 ? -14.606 -0.529 -24.061 1.00 91.62 106 LYS A C 1
ATOM 796 O O . LYS A 1 106 ? -14.153 0.021 -25.073 1.00 91.62 106 LYS A O 1
ATOM 801 N N . GLY A 1 107 ? -15.157 -1.740 -24.075 1.00 94.69 107 GLY A N 1
ATOM 802 C CA . GLY A 1 107 ? -15.135 -2.560 -25.277 1.00 94.69 107 GLY A CA 1
ATOM 803 C C . GLY A 1 107 ? -15.769 -3.942 -25.164 1.00 94.69 107 GLY A C 1
ATOM 804 O O . GLY A 1 107 ? -16.142 -4.397 -24.080 1.00 94.69 107 GLY A O 1
ATOM 805 N N . PRO A 1 108 ? -15.927 -4.646 -26.298 1.00 96.94 108 PRO A N 1
ATOM 806 C CA . PRO A 1 108 ? -16.335 -6.036 -26.275 1.00 96.94 108 PRO A CA 1
ATOM 807 C C . PRO A 1 108 ? -15.219 -6.951 -25.772 1.00 96.94 108 PRO A C 1
ATOM 809 O O . PRO A 1 108 ? -14.034 -6.666 -25.938 1.00 96.94 108 PRO A O 1
ATOM 812 N N . VAL A 1 109 ? -15.634 -8.110 -25.269 1.00 97.50 109 VAL A N 1
ATOM 813 C CA . VAL A 1 109 ? -14.771 -9.257 -24.982 1.00 97.50 109 VAL A CA 1
ATOM 814 C C . VAL A 1 109 ? -15.221 -10.408 -25.877 1.00 97.50 109 VAL A C 1
ATOM 816 O O . VAL A 1 109 ? -16.403 -10.766 -25.871 1.00 97.50 109 VAL A O 1
ATOM 819 N N . ILE A 1 110 ? -14.315 -10.954 -26.690 1.00 97.12 110 ILE A N 1
ATOM 820 C CA . ILE A 1 110 ? -14.648 -11.890 -27.771 1.00 97.12 110 ILE A CA 1
ATOM 821 C C . ILE A 1 110 ? -13.728 -13.112 -27.734 1.00 97.12 110 ILE A C 1
ATOM 823 O O . ILE A 1 110 ? -12.506 -12.987 -27.661 1.00 97.12 110 ILE A O 1
ATOM 827 N N . ASP A 1 111 ? -14.327 -14.298 -27.852 1.00 97.69 111 ASP A N 1
ATOM 828 C CA . ASP A 1 111 ? -13.637 -15.582 -27.774 1.00 97.69 111 ASP A CA 1
ATOM 829 C C . ASP A 1 111 ? -13.831 -16.400 -29.058 1.00 97.69 111 ASP A C 1
ATOM 831 O O . ASP A 1 111 ? -14.953 -16.593 -29.546 1.00 97.69 111 ASP A O 1
ATOM 835 N N . TYR A 1 112 ? -12.731 -16.944 -29.573 1.00 98.19 112 TYR A N 1
ATOM 836 C CA . TYR A 1 112 ? -12.690 -17.785 -30.766 1.00 98.19 112 TYR A CA 1
ATOM 837 C C . TYR A 1 112 ? -11.908 -19.072 -30.515 1.00 98.19 112 TYR A C 1
ATOM 839 O O . TYR A 1 112 ? -10.968 -19.095 -29.724 1.00 98.19 112 TYR A O 1
ATOM 847 N N . LEU A 1 113 ? -12.231 -20.122 -31.268 1.00 98.25 113 LEU A N 1
ATOM 848 C CA . LEU A 1 113 ? -11.406 -21.325 -31.369 1.00 98.25 113 LEU A CA 1
ATOM 849 C C . LEU A 1 113 ? -10.951 -21.538 -32.813 1.00 98.25 113 LEU A C 1
ATOM 851 O O . LEU A 1 113 ? -11.695 -21.251 -33.749 1.00 98.25 113 LEU A O 1
ATOM 855 N N . ALA A 1 114 ? -9.755 -22.092 -32.990 1.00 98.31 114 ALA A N 1
ATOM 856 C CA . ALA A 1 114 ? -9.266 -22.613 -34.263 1.00 98.31 114 ALA A CA 1
ATOM 857 C C . ALA A 1 114 ? -8.713 -24.026 -34.066 1.00 98.31 114 ALA A C 1
ATOM 859 O O . ALA A 1 114 ? -7.929 -24.258 -33.147 1.00 98.31 114 ALA A O 1
ATOM 860 N N . LYS A 1 115 ? -9.117 -24.981 -34.911 1.00 97.44 115 LYS A N 1
ATOM 861 C CA . LYS A 1 115 ? -8.611 -26.361 -34.837 1.00 97.44 115 LYS A CA 1
ATOM 862 C C . LYS A 1 115 ? -7.213 -26.440 -35.453 1.00 97.44 115 LYS A C 1
ATOM 864 O O . LYS A 1 115 ? -7.011 -25.977 -36.574 1.00 97.44 115 LYS A O 1
ATOM 869 N N . CYS A 1 116 ? -6.275 -27.067 -34.751 1.00 96.75 116 CYS A N 1
ATOM 870 C CA . CYS A 1 116 ? -4.957 -27.399 -35.285 1.00 96.75 116 CYS A CA 1
ATOM 871 C C . CYS A 1 116 ? -5.047 -28.703 -36.093 1.00 96.75 116 CYS A C 1
ATOM 873 O O . CYS A 1 116 ? -5.711 -29.655 -35.681 1.00 96.75 116 CYS A O 1
ATOM 875 N N . SER A 1 117 ? -4.367 -28.774 -37.240 1.00 89.62 117 SER A N 1
ATOM 876 C CA . SER A 1 117 ? -4.265 -30.012 -38.034 1.00 89.62 117 SER A CA 1
ATOM 877 C C . SER A 1 117 ? -3.407 -31.092 -37.354 1.00 89.62 117 SER A C 1
ATOM 879 O O . SER A 1 117 ? -3.479 -32.259 -37.730 1.00 89.62 117 SER A O 1
ATOM 881 N N . GLY A 1 118 ? -2.632 -30.709 -36.335 1.00 89.31 118 GLY A N 1
ATOM 882 C CA . GLY A 1 118 ? -1.804 -31.570 -35.493 1.00 89.31 118 GLY A CA 1
ATOM 883 C C . GLY A 1 118 ? -1.586 -30.934 -34.116 1.00 89.31 118 GLY A C 1
ATOM 884 O O . GLY A 1 118 ? -2.540 -30.486 -33.480 1.00 89.31 118 GLY A O 1
ATOM 885 N N . ASN A 1 119 ? -0.340 -30.878 -33.646 1.00 91.38 119 ASN A N 1
ATOM 886 C CA . ASN A 1 119 ? 0.022 -30.182 -32.406 1.00 91.38 119 ASN A CA 1
ATOM 887 C C . ASN A 1 119 ? -0.068 -28.661 -32.591 1.00 91.38 119 ASN A C 1
ATOM 889 O O . ASN A 1 119 ? 0.377 -28.131 -33.612 1.00 91.38 119 ASN A O 1
ATOM 893 N N . CYS A 1 120 ? -0.635 -27.955 -31.611 1.00 96.44 120 CYS A N 1
ATOM 894 C CA . CYS A 1 120 ? -0.732 -26.498 -31.687 1.00 96.44 120 CYS A CA 1
ATOM 895 C C . CYS A 1 120 ? 0.602 -25.811 -31.366 1.00 96.44 120 CYS A C 1
ATOM 897 O O . CYS A 1 120 ? 0.796 -24.667 -31.746 1.00 96.44 120 CYS A O 1
ATOM 899 N N . GLU A 1 121 ? 1.547 -26.506 -30.735 1.00 95.38 121 GLU A N 1
ATOM 900 C CA . GLU A 1 121 ? 2.872 -26.007 -30.350 1.00 95.38 121 GLU A CA 1
ATOM 901 C C . GLU A 1 121 ? 3.797 -25.730 -31.548 1.00 95.38 121 GLU A C 1
ATOM 903 O O . GLU A 1 121 ? 4.826 -25.078 -31.403 1.00 95.38 121 GLU A O 1
ATOM 908 N N . SER A 1 122 ? 3.435 -26.201 -32.743 1.00 94.44 122 SER A N 1
ATOM 909 C CA . SER A 1 122 ? 4.190 -25.984 -33.983 1.00 94.44 122 SER A CA 1
ATOM 910 C C . SER A 1 122 ? 3.317 -25.468 -35.129 1.00 94.44 122 SER A C 1
ATOM 912 O O . SER A 1 122 ? 3.693 -25.598 -36.294 1.00 94.44 122 SER A O 1
ATOM 914 N N . VAL A 1 123 ? 2.118 -24.956 -34.832 1.00 95.94 123 VAL A N 1
ATOM 915 C CA . VAL A 1 123 ? 1.168 -24.537 -35.869 1.00 95.94 123 VAL A CA 1
ATOM 916 C C . VAL A 1 123 ? 1.587 -23.210 -36.504 1.00 95.94 123 VAL A C 1
ATOM 918 O O . VAL A 1 123 ? 1.956 -22.261 -35.814 1.00 95.94 123 VAL A O 1
ATOM 921 N N . ASP A 1 124 ? 1.482 -23.109 -37.829 1.00 95.00 124 ASP A N 1
ATOM 922 C CA . ASP A 1 124 ? 1.570 -21.817 -38.510 1.00 95.00 124 ASP A CA 1
ATOM 923 C C . ASP A 1 124 ? 0.290 -21.020 -38.237 1.00 95.00 124 ASP A C 1
ATOM 925 O O . ASP A 1 124 ? -0.805 -21.411 -38.656 1.00 95.00 124 ASP A O 1
ATOM 929 N N . LYS A 1 125 ? 0.420 -19.875 -37.562 1.00 94.44 125 LYS A N 1
ATOM 930 C CA . LYS A 1 125 ? -0.719 -19.027 -37.195 1.00 94.44 125 LYS A CA 1
ATOM 931 C C . LYS A 1 125 ? -1.547 -18.557 -38.389 1.00 94.44 125 LYS A C 1
ATOM 933 O O . LYS A 1 125 ? -2.755 -18.394 -38.258 1.00 94.44 125 LYS A O 1
ATOM 938 N N . THR A 1 126 ? -0.937 -18.382 -39.562 1.00 95.12 126 THR A N 1
ATOM 939 C CA . THR A 1 126 ? -1.643 -17.938 -40.778 1.00 95.12 126 THR A CA 1
ATOM 940 C C . THR A 1 126 ? -2.494 -19.053 -41.400 1.00 95.12 126 THR A C 1
ATOM 942 O O . THR A 1 126 ? -3.429 -18.807 -42.174 1.00 95.12 126 THR A O 1
ATOM 945 N N . SER A 1 127 ? -2.229 -20.307 -41.020 1.00 95.06 127 SER A N 1
ATOM 946 C CA . SER A 1 127 ? -3.022 -21.461 -41.438 1.00 95.06 127 SER A CA 1
ATOM 947 C C . SER A 1 127 ? -4.346 -21.580 -40.668 1.00 95.06 127 SER A C 1
ATOM 949 O O . SER A 1 127 ? -5.310 -22.107 -41.228 1.00 95.06 127 SER A O 1
ATOM 951 N N . LEU A 1 128 ? -4.426 -21.016 -39.455 1.00 97.62 128 LEU A N 1
ATOM 952 C CA . LEU A 1 128 ? -5.566 -21.136 -38.544 1.00 97.62 128 LEU A CA 1
ATOM 953 C C . LEU A 1 128 ? -6.840 -20.480 -39.099 1.00 97.62 128 LEU A C 1
ATOM 955 O O . LEU A 1 128 ? -6.820 -19.349 -39.593 1.00 97.62 128 LEU A O 1
ATOM 959 N N . ASN A 1 129 ? -7.962 -21.191 -38.957 1.00 97.88 129 ASN A N 1
ATOM 960 C CA . ASN A 1 129 ? -9.301 -20.673 -39.227 1.00 97.88 129 ASN A CA 1
ATOM 961 C C . ASN A 1 129 ? -10.089 -20.606 -37.912 1.00 97.88 129 ASN A C 1
ATOM 963 O O . ASN A 1 129 ? -10.351 -21.632 -37.285 1.00 97.88 129 ASN A O 1
ATOM 967 N N . PHE A 1 130 ? -10.442 -19.392 -37.499 1.00 98.19 130 PHE A N 1
ATOM 968 C CA . PHE A 1 130 ? -11.109 -19.083 -36.242 1.00 98.19 130 PHE A CA 1
ATOM 969 C C . PHE A 1 130 ? -12.624 -19.046 -36.414 1.00 98.19 130 PHE A C 1
ATOM 971 O O . PHE A 1 130 ? -13.145 -18.429 -37.340 1.00 98.19 130 PHE A O 1
ATOM 978 N N . PHE A 1 131 ? -13.347 -19.659 -35.487 1.00 97.25 131 PHE A N 1
ATOM 979 C CA . PHE A 1 131 ? -14.795 -19.534 -35.368 1.00 97.25 131 PHE A CA 1
ATOM 980 C C . PHE A 1 131 ? -15.153 -18.976 -33.990 1.00 97.25 131 PHE A C 1
ATOM 982 O O . PHE A 1 131 ? -14.552 -19.348 -32.981 1.00 97.25 131 PHE A O 1
ATOM 989 N N . LYS A 1 132 ? -16.112 -18.046 -33.950 1.00 96.38 132 LYS A N 1
ATOM 990 C CA . LYS A 1 132 ? -16.514 -17.353 -32.722 1.00 96.38 132 LYS A CA 1
ATOM 991 C C . LYS A 1 132 ? -17.332 -18.286 -31.836 1.00 96.38 132 LYS A C 1
ATOM 993 O O . LYS A 1 132 ? -18.289 -18.899 -32.317 1.00 96.38 132 LYS A O 1
ATOM 998 N N . ILE A 1 133 ? -16.968 -18.366 -30.559 1.00 95.69 133 ILE A N 1
ATOM 999 C CA . ILE A 1 133 ? -17.644 -19.210 -29.563 1.00 95.69 133 ILE A CA 1
ATOM 1000 C C . ILE A 1 133 ? -18.379 -18.401 -28.492 1.00 95.69 133 ILE A C 1
ATOM 1002 O O . ILE A 1 133 ? -19.351 -18.893 -27.927 1.00 95.69 133 ILE A O 1
ATOM 1006 N N . SER A 1 134 ? -17.951 -17.165 -28.230 1.00 94.75 134 SER A N 1
ATOM 1007 C CA . SER A 1 134 ? -18.577 -16.260 -27.263 1.00 94.75 134 SER A CA 1
ATOM 1008 C C . SER A 1 134 ? -18.251 -14.808 -27.619 1.00 94.75 134 SER A C 1
ATOM 1010 O O . SER A 1 134 ? -17.204 -14.523 -28.202 1.00 94.75 134 SER A O 1
ATOM 1012 N N . ALA A 1 135 ? -19.169 -13.895 -27.304 1.00 93.56 135 ALA A N 1
ATOM 1013 C CA . ALA A 1 135 ? -18.926 -12.461 -27.374 1.00 93.56 135 ALA A CA 1
ATOM 1014 C C . ALA A 1 135 ? -19.851 -11.706 -26.416 1.00 93.56 135 ALA A C 1
ATOM 1016 O O . ALA A 1 135 ? -21.069 -11.882 -26.460 1.00 93.56 135 ALA A O 1
ATOM 1017 N N . GLY A 1 136 ? -19.271 -10.833 -25.595 1.00 92.38 136 GLY A N 1
ATOM 1018 C CA . GLY A 1 136 ? -19.982 -9.776 -24.883 1.00 92.38 136 GLY A CA 1
ATOM 1019 C C . GLY A 1 136 ? -19.648 -8.420 -25.504 1.00 92.38 136 GLY A C 1
ATOM 1020 O O . GLY A 1 136 ? -18.500 -8.183 -25.860 1.00 92.38 136 GLY A O 1
ATOM 1021 N N . GLY A 1 137 ? -20.635 -7.536 -25.630 1.00 92.81 137 GLY A N 1
ATOM 1022 C CA . GLY A 1 137 ? -20.458 -6.163 -26.115 1.00 92.81 137 GLY A CA 1
ATOM 1023 C C . GLY A 1 137 ? -21.003 -5.152 -25.111 1.00 92.81 137 GLY A C 1
ATOM 1024 O O . GLY A 1 137 ? -20.744 -5.255 -23.916 1.00 92.81 137 GLY A O 1
ATOM 1025 N N . LEU A 1 138 ? -21.796 -4.203 -25.595 1.00 91.38 138 LEU A N 1
ATOM 1026 C CA . LEU A 1 138 ? -22.575 -3.282 -24.770 1.00 91.38 138 LEU A CA 1
ATOM 1027 C C . LEU A 1 138 ? -23.738 -4.027 -24.081 1.00 91.38 138 LEU A C 1
ATOM 1029 O O . LEU A 1 138 ? -24.513 -4.711 -24.748 1.00 91.38 138 LEU A O 1
ATOM 1033 N N . ILE A 1 139 ? -23.840 -3.914 -22.756 1.00 87.81 139 ILE A N 1
ATOM 1034 C CA . ILE A 1 139 ? -24.767 -4.669 -21.891 1.00 87.81 139 ILE A CA 1
ATOM 1035 C C . ILE A 1 139 ? -25.918 -3.793 -21.388 1.00 87.81 139 ILE A C 1
ATOM 1037 O O . ILE A 1 139 ? -27.064 -4.235 -21.381 1.00 87.81 139 ILE A O 1
ATOM 1041 N N . ASP A 1 140 ? -25.618 -2.578 -20.930 1.00 79.31 140 ASP A N 1
ATOM 1042 C CA . ASP A 1 140 ? -26.603 -1.660 -20.346 1.00 79.31 140 ASP A CA 1
ATOM 1043 C C . ASP A 1 140 ? -26.277 -0.215 -20.740 1.00 79.31 140 ASP A C 1
ATOM 1045 O O . ASP A 1 140 ? -25.116 0.157 -20.848 1.00 79.31 140 ASP A O 1
ATOM 1049 N N . MET A 1 141 ? -27.304 0.602 -20.945 1.00 72.31 141 MET A N 1
ATOM 1050 C CA . MET A 1 141 ? -27.220 2.016 -21.309 1.00 72.31 141 MET A CA 1
ATOM 1051 C C . MET A 1 141 ? -27.455 2.974 -20.138 1.00 72.31 141 MET A C 1
ATOM 1053 O O . MET A 1 141 ? -27.472 4.185 -20.336 1.00 72.31 141 MET A O 1
ATOM 1057 N N . SER A 1 142 ? -27.633 2.459 -18.920 1.00 56.88 142 SER A N 1
ATOM 1058 C CA . SER A 1 142 ? -27.883 3.261 -17.715 1.00 56.88 142 SER A CA 1
ATOM 1059 C C . SER A 1 142 ? -26.712 4.161 -17.278 1.00 56.88 142 SER A C 1
ATOM 1061 O O . SER A 1 142 ? -26.903 5.054 -16.452 1.00 56.88 142 SER A O 1
ATOM 1063 N N . LEU A 1 143 ? -25.515 3.962 -17.840 1.00 57.78 143 LEU A N 1
ATOM 1064 C CA . LEU A 1 143 ? -24.305 4.751 -17.584 1.00 57.78 143 LEU A CA 1
ATOM 1065 C C . LEU A 1 143 ? -24.013 5.695 -18.759 1.00 57.78 143 LEU A C 1
ATOM 1067 O O . LEU A 1 143 ? -24.355 5.384 -19.897 1.00 57.78 143 LEU A O 1
ATOM 1071 N N . SER A 1 144 ? -23.326 6.816 -18.512 1.00 53.97 144 SER A N 1
ATOM 1072 C CA . SER A 1 144 ? -23.063 7.871 -19.513 1.00 53.97 144 SER A CA 1
ATOM 1073 C C . SER A 1 144 ? -22.417 7.384 -20.821 1.00 53.97 144 SER A C 1
ATOM 1075 O O . SER A 1 144 ? -22.657 7.991 -21.858 1.00 53.97 144 SER A O 1
ATOM 1077 N N . ASN A 1 145 ? -21.665 6.277 -20.777 1.00 67.25 145 ASN A N 1
ATOM 1078 C CA . ASN A 1 145 ? -21.008 5.624 -21.919 1.00 67.25 145 ASN A CA 1
ATOM 1079 C C . ASN A 1 145 ? -21.415 4.139 -22.081 1.00 67.25 145 ASN A C 1
ATOM 1081 O O . ASN A 1 145 ? -20.757 3.384 -22.799 1.00 67.25 145 ASN A O 1
ATOM 1085 N N . GLY A 1 146 ? -22.468 3.707 -21.381 1.00 80.25 146 GLY A N 1
ATOM 1086 C CA . GLY A 1 146 ? -22.886 2.311 -21.274 1.00 80.25 146 GLY A CA 1
ATOM 1087 C C . GLY A 1 146 ? -22.006 1.440 -20.363 1.00 80.25 146 GLY A C 1
ATOM 1088 O O . GLY A 1 146 ? -20.879 1.796 -20.025 1.00 80.25 146 GLY A O 1
ATOM 1089 N N . LYS A 1 147 ? -22.546 0.291 -19.948 1.00 87.38 147 LYS A N 1
ATOM 1090 C CA . LYS A 1 147 ? -21.847 -0.818 -19.289 1.00 87.38 147 LYS A CA 1
ATOM 1091 C C . LYS A 1 147 ? -21.471 -1.851 -20.342 1.00 87.38 147 LYS A C 1
ATOM 1093 O O . LYS A 1 147 ? -22.341 -2.314 -21.078 1.00 87.38 147 LYS A O 1
ATOM 1098 N N . TRP A 1 148 ? -20.212 -2.248 -20.375 1.00 93.44 148 TRP A N 1
ATOM 1099 C CA . TRP A 1 148 ? -19.626 -3.105 -21.398 1.00 93.44 148 TRP A CA 1
ATOM 1100 C C . TRP A 1 148 ? -19.198 -4.467 -20.843 1.00 93.44 148 TRP A C 1
ATOM 1102 O O . TRP A 1 148 ? -19.260 -4.734 -19.641 1.00 93.44 148 TRP A O 1
ATOM 1112 N N . ALA A 1 149 ? -18.798 -5.375 -21.728 1.00 94.31 149 ALA A N 1
ATOM 1113 C CA . ALA A 1 149 ? -18.323 -6.697 -21.341 1.00 94.31 149 ALA A CA 1
ATOM 1114 C C . ALA A 1 149 ? -17.022 -6.639 -20.530 1.00 94.31 149 ALA A C 1
ATOM 1116 O O . ALA A 1 149 ? -16.873 -7.404 -19.575 1.00 94.31 149 ALA A O 1
ATOM 1117 N N . ASP A 1 150 ? -16.127 -5.702 -20.842 1.00 93.12 150 ASP A N 1
ATOM 1118 C CA . ASP A 1 150 ? -14.914 -5.474 -20.060 1.00 93.12 150 ASP A CA 1
ATOM 1119 C C . ASP A 1 150 ? -15.218 -4.947 -18.645 1.00 93.12 150 ASP A C 1
ATOM 1121 O O . ASP A 1 150 ? -14.506 -5.290 -17.705 1.00 93.12 150 ASP A O 1
ATOM 1125 N N . ASP A 1 151 ? -16.337 -4.241 -18.431 1.00 90.94 151 ASP A N 1
ATOM 1126 C CA . ASP A 1 151 ? -16.798 -3.886 -17.076 1.00 90.94 151 ASP A CA 1
ATOM 1127 C C . ASP A 1 151 ? -17.146 -5.114 -16.240 1.00 90.94 151 ASP A C 1
ATOM 1129 O O . ASP A 1 151 ? -16.875 -5.166 -15.039 1.00 90.94 151 ASP A O 1
ATOM 1133 N N . VAL A 1 152 ? -17.749 -6.125 -16.867 1.00 92.38 152 VAL A N 1
ATOM 1134 C CA . VAL A 1 152 ? -18.054 -7.391 -16.193 1.00 92.38 152 VAL A CA 1
ATOM 1135 C C . VAL A 1 152 ? -16.769 -8.164 -15.906 1.00 92.38 152 VAL A C 1
ATOM 1137 O O . VAL A 1 152 ? -16.652 -8.746 -14.830 1.00 92.38 152 VAL A O 1
ATOM 1140 N N . LEU A 1 153 ? -15.798 -8.143 -16.819 1.00 91.44 153 LEU A N 1
ATOM 1141 C CA . LEU A 1 153 ? -14.468 -8.716 -16.602 1.00 91.44 153 LEU A CA 1
ATOM 1142 C C . LEU A 1 153 ? -13.774 -8.057 -15.401 1.00 91.44 153 LEU A C 1
ATOM 1144 O O . LEU A 1 153 ? -13.342 -8.755 -14.483 1.00 91.44 153 LEU A O 1
ATOM 1148 N N . MET A 1 154 ? -13.723 -6.720 -15.365 1.00 86.56 154 MET A N 1
ATOM 1149 C CA . MET A 1 154 ? -13.121 -5.954 -14.268 1.00 86.56 154 MET A CA 1
ATOM 1150 C C . MET A 1 154 ? -13.821 -6.240 -12.935 1.00 86.56 154 MET A C 1
ATOM 1152 O O . MET A 1 154 ? -13.158 -6.556 -11.948 1.00 86.56 154 MET A O 1
ATOM 1156 N N . ALA A 1 155 ? -15.158 -6.232 -12.916 1.00 82.00 155 ALA A N 1
ATOM 1157 C CA . ALA A 1 155 ? -15.949 -6.526 -11.720 1.00 82.00 155 ALA A CA 1
ATOM 1158 C C . ALA A 1 155 ? -15.749 -7.957 -11.188 1.00 82.00 155 ALA A C 1
ATOM 1160 O O . ALA A 1 155 ? -15.921 -8.203 -9.996 1.00 82.00 155 ALA A O 1
ATOM 1161 N N . ASN A 1 156 ? -15.356 -8.901 -12.047 1.00 79.56 156 ASN A N 1
ATOM 1162 C CA . ASN A 1 156 ? -15.035 -10.275 -11.666 1.00 79.56 156 ASN A CA 1
ATOM 1163 C C . ASN A 1 156 ? -13.544 -10.465 -11.359 1.00 79.56 156 ASN A C 1
ATOM 1165 O O . ASN A 1 156 ? -12.995 -11.533 -11.618 1.00 79.56 156 ASN A O 1
ATOM 1169 N N . ASN A 1 157 ? -12.886 -9.459 -10.773 1.00 78.12 157 ASN A N 1
ATOM 1170 C CA . ASN A 1 157 ? -11.460 -9.502 -10.440 1.00 78.12 157 ASN A CA 1
ATOM 1171 C C . ASN A 1 157 ? -10.611 -9.820 -11.682 1.00 78.12 157 ASN A C 1
ATOM 1173 O O . ASN A 1 157 ? -9.857 -10.795 -11.711 1.00 78.12 157 ASN A O 1
ATOM 1177 N N . PHE A 1 158 ? -10.837 -9.037 -12.739 1.00 88.25 158 PHE A N 1
ATOM 1178 C CA . PHE A 1 158 ? -10.181 -9.160 -14.043 1.00 88.25 158 PHE A CA 1
ATOM 1179 C C . PHE A 1 158 ? -10.327 -10.541 -14.704 1.00 88.25 158 PHE A C 1
ATOM 1181 O O . PHE A 1 158 ? -9.483 -10.962 -15.493 1.00 88.25 158 PHE A O 1
ATOM 1188 N N . THR A 1 159 ? -11.396 -11.269 -14.377 1.00 90.31 159 THR A N 1
ATOM 1189 C CA . THR A 1 159 ? -11.613 -12.644 -14.835 1.00 90.31 159 THR A CA 1
ATOM 1190 C C . THR A 1 159 ? -12.730 -12.708 -15.869 1.00 90.31 159 THR A C 1
ATOM 1192 O O . THR A 1 159 ? -13.824 -12.189 -15.650 1.00 90.31 159 THR A O 1
ATOM 1195 N N . TRP A 1 160 ? -12.482 -13.425 -16.965 1.00 96.44 160 TRP A N 1
ATOM 1196 C CA . TRP A 1 160 ? -13.491 -13.774 -17.961 1.00 96.44 160 TRP A CA 1
ATOM 1197 C C . TRP A 1 160 ? -13.691 -15.283 -18.048 1.00 96.44 160 TRP A C 1
ATOM 1199 O O . TRP A 1 160 ? -12.743 -16.041 -18.240 1.00 96.44 160 TRP A O 1
ATOM 1209 N N . THR A 1 161 ? -14.933 -15.736 -17.909 1.00 95.88 161 THR A N 1
ATOM 1210 C CA . THR A 1 161 ? -15.310 -17.147 -18.026 1.00 95.88 161 THR A CA 1
ATOM 1211 C C . THR A 1 161 ? -15.685 -17.475 -19.469 1.00 95.88 161 THR A C 1
ATOM 1213 O O . THR A 1 161 ? -16.641 -16.914 -20.009 1.00 95.88 161 THR A O 1
ATOM 1216 N N . VAL A 1 162 ? -14.981 -18.441 -20.061 1.00 95.56 162 VAL A N 1
ATOM 1217 C CA . VAL A 1 162 ? -15.224 -18.979 -21.404 1.00 95.56 162 VAL A CA 1
ATOM 1218 C C . VAL A 1 162 ? -15.777 -20.398 -21.291 1.00 95.56 162 VAL A C 1
ATOM 1220 O O . VAL A 1 162 ? -15.235 -21.247 -20.584 1.00 95.56 162 VAL A O 1
ATOM 1223 N N . GLN A 1 163 ? -16.866 -20.670 -22.006 1.00 94.62 163 GLN A N 1
ATOM 1224 C CA . GLN A 1 163 ? -17.472 -21.997 -22.093 1.00 94.62 163 GLN A CA 1
ATOM 1225 C C . GLN A 1 163 ? -16.960 -22.713 -23.347 1.00 94.62 163 GLN A C 1
ATOM 1227 O O . GLN A 1 163 ? -17.279 -22.308 -24.465 1.00 94.62 163 GLN A O 1
ATOM 1232 N N . ILE A 1 164 ? -16.211 -23.805 -23.178 1.00 95.81 164 ILE A N 1
ATOM 1233 C CA . ILE A 1 164 ? -15.855 -24.682 -24.299 1.00 95.81 164 ILE A CA 1
ATOM 1234 C C . ILE A 1 164 ? -17.139 -25.373 -24.782 1.00 95.81 164 ILE A C 1
ATOM 1236 O O . ILE A 1 164 ? -17.861 -25.925 -23.941 1.00 95.81 164 ILE A O 1
ATOM 1240 N N . PRO A 1 165 ? -17.467 -25.365 -26.091 1.00 94.50 165 PRO A N 1
ATOM 1241 C CA . PRO A 1 165 ? -18.703 -25.977 -26.569 1.00 94.50 165 PRO A CA 1
ATOM 1242 C C . PRO A 1 165 ? -18.757 -27.468 -26.218 1.00 94.50 165 PRO A C 1
ATOM 1244 O O . PRO A 1 165 ? -17.820 -28.215 -26.492 1.00 94.50 165 PRO A O 1
ATOM 1247 N N . SER A 1 166 ? -19.860 -27.914 -25.616 1.00 93.00 166 SER A N 1
ATOM 1248 C CA . SER A 1 166 ? -20.014 -29.294 -25.130 1.00 93.00 166 SER A CA 1
ATOM 1249 C C . SER A 1 166 ? -20.012 -30.342 -26.243 1.00 93.00 166 SER A C 1
ATOM 1251 O O . SER A 1 166 ? -19.557 -31.459 -26.028 1.00 93.00 166 SER A O 1
ATOM 1253 N N . ASN A 1 167 ? -20.473 -29.975 -27.442 1.00 91.88 167 ASN A N 1
ATOM 1254 C CA . ASN A 1 167 ? -20.501 -30.854 -28.614 1.00 91.88 167 ASN A CA 1
ATOM 1255 C C . ASN A 1 167 ? -19.265 -30.694 -29.525 1.00 91.88 167 ASN A C 1
ATOM 1257 O O . ASN A 1 167 ? -19.246 -31.257 -30.620 1.00 91.88 167 ASN A O 1
ATOM 1261 N N . LEU A 1 168 ? -18.258 -29.903 -29.117 1.00 95.81 168 LEU A N 1
ATOM 1262 C CA . LEU A 1 168 ? -17.030 -29.686 -29.892 1.00 95.81 168 LEU A CA 1
ATOM 1263 C C . LEU A 1 168 ? -16.330 -31.020 -30.157 1.00 95.81 168 LEU A C 1
ATOM 1265 O O . LEU A 1 168 ? -16.231 -31.852 -29.258 1.00 95.81 168 LEU A O 1
ATOM 1269 N N . ALA A 1 169 ? -15.847 -31.225 -31.381 1.00 96.31 169 ALA A N 1
ATOM 1270 C CA . ALA A 1 169 ? -15.029 -32.390 -31.676 1.00 96.31 169 ALA A CA 1
ATOM 1271 C C . ALA A 1 169 ? -13.738 -32.385 -30.839 1.00 96.31 169 ALA A C 1
ATOM 1273 O O . ALA A 1 169 ? -13.115 -31.331 -30.707 1.00 96.31 169 ALA A O 1
ATOM 1274 N N . PRO A 1 170 ? -13.284 -33.534 -30.312 1.00 97.19 170 PRO A N 1
ATOM 1275 C CA . PRO A 1 170 ? -12.006 -33.598 -29.617 1.00 97.19 170 PRO A CA 1
ATOM 1276 C C . PRO A 1 170 ? -10.845 -33.231 -30.552 1.00 97.19 170 PRO A C 1
ATOM 1278 O O . PRO A 1 170 ? -10.918 -33.356 -31.786 1.00 97.19 170 PRO A O 1
ATOM 1281 N N . GLY A 1 171 ? -9.750 -32.770 -29.957 1.00 97.00 171 GLY A N 1
ATOM 1282 C CA . GLY A 1 171 ? -8.526 -32.423 -30.672 1.00 97.00 171 GLY A CA 1
ATOM 1283 C C . GLY A 1 171 ? -7.794 -31.235 -30.067 1.00 97.00 171 GLY A C 1
ATOM 1284 O O . GLY A 1 171 ? -8.144 -30.747 -28.995 1.00 97.00 171 GLY A O 1
ATOM 1285 N N . ASN A 1 172 ? -6.778 -30.766 -30.783 1.00 97.94 172 ASN A N 1
ATOM 1286 C CA . ASN A 1 172 ? -5.973 -29.625 -30.369 1.00 97.94 172 ASN A CA 1
ATOM 1287 C C . ASN A 1 172 ? -6.536 -28.340 -30.982 1.00 97.94 172 ASN A C 1
ATOM 1289 O O . ASN A 1 172 ? -6.824 -28.284 -32.183 1.00 97.94 172 ASN A O 1
ATOM 1293 N N . TYR A 1 173 ? -6.695 -27.317 -30.150 1.00 98.44 173 TYR A N 1
ATOM 1294 C CA . TYR A 1 173 ? -7.291 -26.042 -30.520 1.00 98.44 173 TYR A CA 1
ATOM 1295 C C . TYR A 1 173 ? -6.453 -24.873 -30.007 1.00 98.44 173 TYR A C 1
ATOM 1297 O O . TYR A 1 173 ? -5.893 -24.928 -28.915 1.00 98.44 173 TYR A O 1
ATOM 1305 N N . VAL A 1 174 ? -6.435 -23.784 -30.773 1.00 98.62 174 VAL A N 1
ATOM 1306 C CA . VAL A 1 174 ? -6.008 -22.468 -30.293 1.00 98.62 174 VAL A CA 1
ATOM 1307 C C . VAL A 1 174 ? -7.245 -21.708 -29.834 1.00 98.62 174 VAL A C 1
ATOM 1309 O O . VAL A 1 174 ? -8.146 -21.459 -30.637 1.00 98.62 174 VAL A O 1
ATOM 1312 N N . LEU A 1 175 ? -7.288 -21.334 -28.557 1.00 98.56 175 LEU A N 1
ATOM 1313 C CA . LEU A 1 175 ? -8.223 -20.343 -28.029 1.00 98.56 175 LEU A CA 1
ATOM 1314 C C . LEU A 1 175 ? -7.648 -18.955 -28.259 1.00 98.56 175 LEU A C 1
ATOM 1316 O O . LEU A 1 175 ? -6.551 -18.681 -27.793 1.00 98.56 175 LEU A O 1
ATOM 1320 N N . ARG A 1 176 ? -8.399 -18.082 -28.925 1.00 98.31 176 ARG A N 1
ATOM 1321 C CA . ARG A 1 176 ? -8.087 -16.656 -29.055 1.00 98.31 176 ARG A CA 1
ATOM 1322 C C . ARG A 1 176 ? -9.107 -15.861 -28.253 1.00 98.31 176 ARG A C 1
ATOM 1324 O O . ARG A 1 176 ? -10.291 -15.890 -28.578 1.00 98.31 176 ARG A O 1
ATOM 1331 N N . HIS A 1 177 ? -8.628 -15.159 -27.240 1.00 97.94 177 HIS A N 1
ATOM 1332 C CA . HIS A 1 177 ? -9.395 -14.268 -26.380 1.00 97.94 177 HIS A CA 1
ATOM 1333 C C . HIS A 1 177 ? -8.965 -12.827 -26.635 1.00 97.94 177 HIS A C 1
ATOM 1335 O O . HIS A 1 177 ? -7.773 -12.559 -26.755 1.00 97.94 177 HIS A O 1
ATOM 1341 N N . GLU A 1 178 ? -9.907 -11.902 -26.748 1.00 95.38 178 GLU A N 1
ATOM 1342 C CA . GLU A 1 178 ? -9.602 -10.526 -27.127 1.00 95.38 178 GLU A CA 1
ATOM 1343 C C . GLU A 1 178 ? -10.526 -9.529 -26.442 1.00 95.38 178 GLU A C 1
ATOM 1345 O O . GLU A 1 178 ? -11.730 -9.762 -26.327 1.00 95.38 178 GLU A O 1
ATOM 1350 N N . ILE A 1 179 ? -9.948 -8.385 -26.079 1.00 97.50 179 ILE A N 1
ATOM 1351 C CA . ILE A 1 179 ? -10.680 -7.162 -25.756 1.00 97.50 179 ILE A CA 1
ATOM 1352 C C . ILE A 1 179 ? -10.352 -6.119 -26.830 1.00 97.50 179 ILE A C 1
ATOM 1354 O O . ILE A 1 179 ? -9.202 -6.030 -27.272 1.00 97.50 179 ILE A O 1
ATOM 1358 N N . ILE A 1 180 ? -11.347 -5.344 -27.269 1.00 97.69 180 ILE A N 1
ATOM 1359 C CA . ILE A 1 180 ? -11.152 -4.226 -28.207 1.00 97.69 180 ILE A CA 1
ATOM 1360 C C . ILE A 1 180 ? -11.504 -2.927 -27.490 1.00 97.69 180 ILE A C 1
ATOM 1362 O O . ILE A 1 180 ? -12.677 -2.642 -27.292 1.00 97.69 180 ILE A O 1
ATOM 1366 N N . ALA A 1 181 ? -10.515 -2.122 -27.110 1.00 95.94 181 ALA A N 1
ATOM 1367 C CA . ALA A 1 181 ? -10.771 -0.844 -26.457 1.00 95.94 181 ALA A CA 1
ATOM 1368 C C . ALA A 1 181 ? -11.234 0.205 -27.477 1.00 95.94 181 ALA A C 1
ATOM 1370 O O . ALA A 1 181 ? -10.574 0.450 -28.492 1.00 95.94 181 ALA A O 1
ATOM 1371 N N . LEU A 1 182 ? -12.365 0.850 -27.185 1.00 95.12 182 LEU A N 1
ATOM 1372 C CA . LEU A 1 182 ? -13.036 1.776 -28.099 1.00 95.12 182 LEU A CA 1
ATOM 1373 C C . LEU A 1 182 ? -12.884 3.241 -27.696 1.00 95.12 182 LEU A C 1
ATOM 1375 O O . LEU A 1 182 ? -13.405 4.102 -28.393 1.00 95.12 182 LEU A O 1
ATOM 1379 N N . HIS A 1 183 ? -12.153 3.551 -26.620 1.00 89.31 183 HIS A N 1
ATOM 1380 C CA . HIS A 1 183 ? -12.032 4.907 -26.061 1.00 89.31 183 HIS A CA 1
ATOM 1381 C C . HIS A 1 183 ? -11.613 5.981 -27.086 1.00 89.31 183 HIS A C 1
ATOM 1383 O O . HIS A 1 183 ? -11.994 7.143 -26.938 1.00 89.31 183 HIS A O 1
ATOM 1389 N N . SER A 1 184 ? -10.869 5.577 -28.123 1.00 90.94 184 SER A N 1
ATOM 1390 C CA . SER A 1 184 ? -10.460 6.396 -29.275 1.00 90.94 184 SER A CA 1
ATOM 1391 C C . SER A 1 184 ? -11.072 5.924 -30.608 1.00 90.94 184 SER A C 1
ATOM 1393 O O . SER A 1 184 ? -10.760 6.484 -31.656 1.00 90.94 184 SER A O 1
ATOM 1395 N N . GLY A 1 185 ? -11.964 4.930 -30.589 1.00 92.56 185 GLY A N 1
ATOM 1396 C CA . GLY A 1 185 ? -12.524 4.231 -31.752 1.00 92.56 185 GLY A CA 1
ATOM 1397 C C . GLY A 1 185 ? -13.374 5.093 -32.684 1.00 92.56 185 GLY A C 1
ATOM 1398 O O . GLY A 1 185 ? -13.603 4.701 -33.820 1.00 92.56 185 GLY A O 1
ATOM 1399 N N . GLY A 1 186 ? -13.795 6.287 -32.252 1.00 90.44 186 GLY A N 1
ATOM 1400 C CA . GLY A 1 186 ? -14.453 7.263 -33.128 1.00 90.44 186 GLY A CA 1
ATOM 1401 C C . GLY A 1 186 ? -13.520 7.858 -34.190 1.00 90.44 186 GLY A C 1
ATOM 1402 O O . GLY A 1 186 ? -13.996 8.461 -35.149 1.00 90.44 186 GLY A O 1
ATOM 1403 N N . ASN A 1 187 ? -12.207 7.683 -34.032 1.00 92.06 187 ASN A N 1
ATOM 1404 C CA . ASN A 1 187 ? -11.200 8.099 -34.997 1.00 92.06 187 ASN A CA 1
ATOM 1405 C C . ASN A 1 187 ? -10.778 6.923 -35.885 1.00 92.06 187 ASN A C 1
ATOM 1407 O O . ASN A 1 187 ? -10.687 5.780 -35.430 1.00 92.06 187 ASN A O 1
ATOM 1411 N N . VAL A 1 188 ? -10.433 7.216 -37.142 1.00 89.19 188 VAL A N 1
ATOM 1412 C CA . VAL A 1 188 ? -9.779 6.241 -38.028 1.00 89.19 188 VAL A CA 1
ATOM 1413 C C . VAL A 1 188 ? -8.509 5.725 -37.349 1.00 89.19 188 VAL A C 1
ATOM 1415 O O . VAL A 1 188 ? -7.718 6.513 -36.837 1.00 89.19 188 VAL A O 1
ATOM 1418 N N . ASN A 1 189 ? -8.326 4.401 -37.344 1.00 94.56 189 ASN A N 1
ATOM 1419 C CA . ASN A 1 189 ? -7.226 3.717 -36.652 1.00 94.56 189 ASN A CA 1
ATOM 1420 C C . ASN A 1 189 ? -7.200 3.914 -35.119 1.00 94.56 189 ASN A C 1
ATOM 1422 O O . ASN A 1 189 ? -6.177 3.679 -34.487 1.00 94.56 189 ASN A O 1
ATOM 1426 N N . GLY A 1 190 ? -8.306 4.353 -34.511 1.00 92.75 190 GLY A N 1
ATOM 1427 C CA . GLY A 1 190 ? -8.356 4.669 -33.083 1.00 92.75 190 GLY A CA 1
ATOM 1428 C C . GLY A 1 190 ? -8.756 3.515 -32.159 1.00 92.75 190 GLY A C 1
ATOM 1429 O O . GLY A 1 190 ? -8.510 3.601 -30.958 1.00 92.75 190 GLY A O 1
ATOM 1430 N N . ALA A 1 191 ? -9.369 2.442 -32.671 1.00 96.69 191 ALA A N 1
ATOM 1431 C CA . ALA A 1 191 ? -9.643 1.253 -31.860 1.00 96.69 191 ALA A CA 1
ATOM 1432 C C . ALA A 1 191 ? -8.344 0.520 -31.502 1.00 96.69 191 ALA A C 1
ATOM 1434 O O . ALA A 1 191 ? -7.347 0.634 -32.209 1.00 96.69 191 ALA A O 1
ATOM 1435 N N . GLN A 1 192 ? -8.349 -0.248 -30.416 1.00 97.19 192 GLN A N 1
ATOM 1436 C CA . GLN A 1 192 ? -7.149 -0.936 -29.936 1.00 97.19 192 GLN A CA 1
ATOM 1437 C C . GLN A 1 192 ? -7.479 -2.389 -29.599 1.00 97.19 192 GLN A C 1
ATOM 1439 O O . GLN A 1 192 ? -8.268 -2.644 -28.693 1.00 97.19 192 GLN A O 1
ATOM 1444 N N . ALA A 1 193 ? -6.910 -3.345 -30.336 1.00 97.56 193 ALA A N 1
ATOM 1445 C CA . ALA A 1 193 ? -7.185 -4.770 -30.161 1.00 97.56 193 ALA A CA 1
ATOM 1446 C C . ALA A 1 193 ? -6.097 -5.479 -29.342 1.00 97.56 193 ALA A C 1
ATOM 1448 O O . ALA A 1 193 ? -4.903 -5.313 -29.603 1.00 97.56 193 ALA A O 1
ATOM 1449 N N . TYR A 1 194 ? -6.514 -6.325 -28.395 1.00 97.12 194 TYR A N 1
ATOM 1450 C CA . TYR A 1 194 ? -5.628 -7.064 -27.487 1.00 97.12 194 TYR A CA 1
ATOM 1451 C C . TYR A 1 194 ? -5.845 -8.582 -27.597 1.00 97.12 194 TYR A C 1
ATOM 1453 O O . TYR A 1 194 ? -6.339 -9.205 -26.655 1.00 97.12 194 TYR A O 1
ATOM 1461 N N . PRO A 1 195 ? -5.507 -9.208 -28.740 1.00 97.44 195 PRO A N 1
ATOM 1462 C CA . PRO A 1 195 ? -5.644 -10.651 -28.906 1.00 97.44 195 PRO A CA 1
ATOM 1463 C C . PRO A 1 195 ? -4.608 -11.423 -28.081 1.00 97.44 195 PRO A C 1
ATOM 1465 O O . PRO A 1 195 ? -3.413 -11.151 -28.152 1.00 97.44 195 PRO A O 1
ATOM 1468 N N . GLN A 1 196 ? -5.063 -12.429 -27.340 1.00 97.50 196 GLN A N 1
ATOM 1469 C CA . GLN A 1 196 ? -4.257 -13.350 -26.538 1.00 97.50 196 GLN A CA 1
ATOM 1470 C C . GLN A 1 196 ? -4.620 -14.788 -26.925 1.00 97.50 196 GLN A C 1
ATOM 1472 O O . GLN A 1 196 ? -5.797 -15.156 -26.918 1.00 97.50 196 GLN A O 1
ATOM 1477 N N . CYS A 1 197 ? -3.625 -15.604 -27.284 1.00 98.44 197 CYS A N 1
ATOM 1478 C CA . CYS A 1 197 ? -3.842 -16.977 -27.747 1.00 98.44 197 CYS A CA 1
ATOM 1479 C C . CYS A 1 197 ? -3.339 -18.027 -26.752 1.00 98.44 197 CYS A C 1
ATOM 1481 O O . CYS A 1 197 ? -2.301 -17.838 -26.123 1.00 98.44 197 CYS A O 1
ATOM 1483 N N . PHE A 1 198 ? -4.038 -19.162 -26.662 1.00 98.50 198 PHE A N 1
ATOM 1484 C CA . PHE A 1 198 ? -3.716 -20.279 -25.770 1.00 98.50 198 PHE A CA 1
ATOM 1485 C C . PHE A 1 198 ? -3.868 -21.620 -26.480 1.00 98.50 198 PHE A C 1
ATOM 1487 O O . PHE A 1 198 ? -4.816 -21.814 -27.240 1.00 98.50 198 PHE A O 1
ATOM 1494 N N . ASN A 1 199 ? -2.978 -22.566 -26.189 1.00 98.19 199 ASN A N 1
ATOM 1495 C CA . ASN A 1 199 ? -3.097 -23.937 -26.680 1.00 98.19 199 ASN A CA 1
ATOM 1496 C C . ASN A 1 199 ? -3.955 -24.780 -25.729 1.00 98.19 199 ASN A C 1
ATOM 1498 O O . ASN A 1 199 ? -3.668 -24.883 -24.534 1.00 98.19 199 ASN A O 1
ATOM 1502 N N . LEU A 1 200 ? -4.981 -25.425 -26.280 1.00 97.94 200 LEU A N 1
ATOM 1503 C CA . LEU A 1 200 ? -5.870 -26.338 -25.573 1.00 97.94 200 LEU A CA 1
ATOM 1504 C C . LEU A 1 200 ? -5.860 -27.716 -26.233 1.00 97.94 200 LEU A C 1
ATOM 1506 O O . LEU A 1 200 ? -5.952 -27.830 -27.456 1.00 97.94 200 LEU A O 1
ATOM 1510 N N . GLN A 1 201 ? -5.854 -28.764 -25.417 1.00 97.44 201 GLN A N 1
ATOM 1511 C CA . GLN A 1 201 ? -6.231 -30.106 -25.839 1.00 97.44 201 GLN A CA 1
ATOM 1512 C C . GLN A 1 201 ? -7.646 -30.388 -25.334 1.00 97.44 201 GLN A C 1
ATOM 1514 O O . GLN A 1 201 ? -7.864 -30.603 -24.142 1.00 97.44 201 GLN A O 1
ATOM 1519 N N . VAL A 1 202 ? -8.617 -30.385 -26.245 1.00 97.12 202 VAL A N 1
ATOM 1520 C CA . VAL A 1 202 ? -10.014 -30.678 -25.922 1.00 97.12 202 VAL A CA 1
ATOM 1521 C C . VAL A 1 202 ? -10.240 -32.186 -25.949 1.00 97.12 202 VAL A C 1
ATOM 1523 O O . VAL A 1 202 ? -9.987 -32.849 -26.959 1.00 97.12 202 VAL A O 1
ATOM 1526 N N . THR A 1 203 ? -10.740 -32.721 -24.837 1.00 96.56 203 THR A N 1
ATOM 1527 C CA . THR A 1 203 ? -11.049 -34.146 -24.648 1.00 96.56 203 THR A CA 1
ATOM 1528 C C . THR A 1 203 ? -12.555 -34.383 -24.553 1.00 96.56 203 THR A C 1
ATOM 1530 O O . THR A 1 203 ? -13.320 -33.489 -24.197 1.00 96.56 203 THR A O 1
ATOM 1533 N N . GLY A 1 204 ? -13.005 -35.594 -24.887 1.00 92.88 204 GLY A N 1
ATOM 1534 C CA . GLY A 1 204 ? -14.439 -35.890 -24.977 1.00 92.88 204 GLY A CA 1
ATOM 1535 C C . GLY A 1 204 ? -15.143 -35.063 -26.062 1.00 92.88 204 GLY A C 1
ATOM 1536 O O . GLY A 1 204 ? -14.522 -34.665 -27.045 1.00 92.88 204 GLY A O 1
ATOM 1537 N N . GLY A 1 205 ? -16.441 -34.810 -25.887 1.00 88.00 205 GLY A N 1
ATOM 1538 C CA . GLY A 1 205 ? -17.236 -33.978 -26.795 1.00 88.00 205 GLY A CA 1
ATOM 1539 C C . GLY A 1 205 ? -17.966 -34.756 -27.888 1.00 88.00 205 GLY A C 1
ATOM 1540 O O . GLY A 1 205 ? -18.370 -35.899 -27.679 1.00 88.00 205 GLY A O 1
ATOM 1541 N N . GLY A 1 206 ? -18.179 -34.109 -29.035 1.00 89.94 206 GLY A N 1
ATOM 1542 C CA . GLY A 1 206 ? -19.034 -34.620 -30.109 1.00 89.94 206 GLY A CA 1
ATOM 1543 C C . GLY A 1 206 ? -18.454 -34.425 -31.506 1.00 89.94 206 GLY A C 1
ATOM 1544 O O . GLY A 1 206 ? -17.282 -34.697 -31.735 1.00 89.94 206 GLY A O 1
ATOM 1545 N N . SER A 1 207 ? -19.272 -34.008 -32.473 1.00 93.69 207 SER A N 1
ATOM 1546 C CA . SER A 1 207 ? -18.866 -33.905 -33.887 1.00 93.69 207 SER A CA 1
ATOM 1547 C C . SER A 1 207 ? -18.853 -32.475 -34.433 1.00 93.69 207 SER A C 1
ATOM 1549 O O . SER A 1 207 ? -18.690 -32.282 -35.638 1.00 93.69 207 SER A O 1
ATOM 1551 N N . LEU A 1 208 ? -19.045 -31.458 -33.584 1.00 93.31 208 LEU A N 1
ATOM 1552 C CA . LEU A 1 208 ? -19.054 -30.064 -34.020 1.00 93.31 208 LEU A CA 1
ATOM 1553 C C . LEU A 1 208 ? -17.647 -29.648 -34.481 1.00 93.31 208 LEU A C 1
ATOM 1555 O O . LEU A 1 208 ? -16.701 -29.625 -33.692 1.00 93.31 208 LEU A O 1
ATOM 1559 N N . ALA A 1 209 ? -17.523 -29.295 -35.761 1.00 92.94 209 ALA A N 1
ATOM 1560 C CA . ALA A 1 209 ? -16.276 -28.863 -36.389 1.00 92.94 209 ALA A CA 1
ATOM 1561 C C . ALA A 1 209 ? -16.530 -27.674 -37.339 1.00 92.94 209 ALA A C 1
ATOM 1563 O O . ALA A 1 209 ? -16.624 -27.864 -38.553 1.00 92.94 209 ALA A O 1
ATOM 1564 N N . PRO A 1 210 ? -16.691 -26.446 -36.813 1.00 94.06 210 PRO A N 1
ATOM 1565 C CA . PRO A 1 210 ? -16.946 -25.276 -37.644 1.00 94.06 210 PRO A CA 1
ATOM 1566 C C . PRO A 1 210 ? -15.730 -24.938 -38.516 1.00 94.06 210 PRO A C 1
ATOM 1568 O O . PRO A 1 210 ? -14.594 -25.015 -38.054 1.00 94.06 210 PRO A O 1
ATOM 1571 N N . ALA A 1 211 ? -15.970 -24.533 -39.766 1.00 90.19 211 ALA A N 1
ATOM 1572 C CA . ALA A 1 211 ? -14.902 -24.240 -40.728 1.00 90.19 211 ALA A CA 1
ATOM 1573 C C . ALA A 1 211 ? -14.046 -23.015 -40.342 1.00 90.19 211 ALA A C 1
ATOM 1575 O O . ALA A 1 211 ? -12.843 -23.006 -40.592 1.00 90.19 211 ALA A O 1
ATOM 1576 N N . GLY A 1 212 ? -14.659 -22.009 -39.707 1.00 94.69 212 GLY A N 1
ATOM 1577 C CA . GLY A 1 212 ? -14.002 -20.763 -39.302 1.00 94.69 212 GLY A CA 1
ATOM 1578 C C . GLY A 1 212 ? -13.619 -19.842 -40.466 1.00 94.69 212 GLY A C 1
ATOM 1579 O O . GLY A 1 212 ? -13.920 -20.107 -41.627 1.00 94.69 212 GLY A O 1
ATOM 1580 N N . VAL A 1 213 ? -12.960 -18.736 -40.131 1.00 96.75 213 VAL A N 1
ATOM 1581 C CA . VAL A 1 213 ? -12.410 -17.742 -41.063 1.00 96.75 213 VAL A CA 1
ATOM 1582 C C . VAL A 1 213 ? -10.949 -17.469 -40.730 1.00 96.75 213 VAL A C 1
ATOM 1584 O O . VAL A 1 213 ? -10.529 -17.618 -39.582 1.00 96.75 213 VAL A O 1
ATOM 1587 N N . LYS A 1 214 ? -10.151 -17.057 -41.716 1.00 97.38 214 LYS A N 1
ATOM 1588 C CA . LYS A 1 214 ? -8.747 -16.697 -41.480 1.00 97.38 214 LYS A CA 1
ATOM 1589 C C . LYS A 1 214 ? -8.636 -15.589 -40.436 1.00 97.38 214 LYS A C 1
ATOM 1591 O O . LYS A 1 214 ? -9.427 -14.652 -40.453 1.00 97.38 214 LYS A O 1
ATOM 1596 N N . GLY A 1 215 ? -7.627 -15.672 -39.565 1.00 95.12 215 GLY A N 1
ATOM 1597 C CA . GLY A 1 215 ? -7.405 -14.661 -38.524 1.00 95.12 215 GLY A CA 1
ATOM 1598 C C . GLY A 1 215 ? -7.254 -13.238 -39.087 1.00 95.12 215 GLY A C 1
ATOM 1599 O O . GLY A 1 215 ? -7.834 -12.305 -38.547 1.00 95.12 215 GLY A O 1
ATOM 1600 N N . THR A 1 216 ? -6.589 -13.095 -40.239 1.00 96.69 216 THR A N 1
ATOM 1601 C CA . THR A 1 216 ? -6.434 -11.829 -40.992 1.00 96.69 216 THR A CA 1
ATOM 1602 C C . THR A 1 216 ? -7.721 -11.308 -41.639 1.00 96.69 216 THR A C 1
ATOM 1604 O O . THR A 1 216 ? -7.726 -10.236 -42.233 1.00 96.69 216 THR A O 1
ATOM 1607 N N . ALA A 1 217 ? -8.802 -12.084 -41.583 1.00 96.56 217 ALA A N 1
ATOM 1608 C CA . ALA A 1 217 ? -10.110 -11.744 -42.128 1.00 96.56 217 ALA A CA 1
ATOM 1609 C C . ALA A 1 217 ? -11.178 -11.647 -41.027 1.00 96.56 217 ALA A C 1
ATOM 1611 O O . ALA A 1 217 ? -12.369 -11.620 -41.335 1.00 96.56 217 ALA A O 1
ATOM 1612 N N . LEU A 1 218 ? -10.769 -11.625 -39.749 1.00 95.75 218 LEU A N 1
ATOM 1613 C CA . LEU A 1 218 ? -11.695 -11.461 -38.631 1.00 95.75 218 LEU A CA 1
ATOM 1614 C C . LEU A 1 218 ? -12.345 -10.080 -38.642 1.00 95.75 218 LEU A C 1
ATOM 1616 O O . LEU A 1 218 ? -13.542 -10.003 -38.392 1.00 95.75 218 LEU A O 1
ATOM 1620 N N . TYR A 1 219 ? -11.584 -9.028 -38.951 1.00 95.50 219 TYR A N 1
ATOM 1621 C CA . TYR A 1 219 ? -12.044 -7.641 -38.919 1.00 95.50 219 TYR A CA 1
ATOM 1622 C C . TYR A 1 219 ? -11.485 -6.846 -40.097 1.00 95.50 219 TYR A C 1
ATOM 1624 O O . TYR A 1 219 ? -10.390 -7.128 -40.588 1.00 95.50 219 TYR A O 1
ATOM 1632 N N . LYS A 1 220 ? -12.202 -5.797 -40.489 1.00 94.88 220 LYS A N 1
ATOM 1633 C CA . LYS A 1 220 ? -11.678 -4.687 -41.288 1.00 94.88 220 LYS A CA 1
ATOM 1634 C C . LYS A 1 220 ? -11.485 -3.459 -40.406 1.00 94.88 220 LYS A C 1
ATOM 1636 O O . LYS A 1 220 ? -12.141 -3.310 -39.376 1.00 94.88 220 LYS A O 1
ATOM 1641 N N . SER A 1 221 ? -10.589 -2.565 -40.816 1.00 93.69 221 SER A N 1
ATOM 1642 C CA . SER A 1 221 ? -10.296 -1.339 -40.065 1.00 93.69 221 SER A CA 1
ATOM 1643 C C . SER A 1 221 ? -11.479 -0.369 -39.986 1.00 93.69 221 SER A C 1
ATOM 1645 O O . SER A 1 221 ? -11.515 0.475 -39.093 1.00 93.69 221 SER A O 1
ATOM 1647 N N . ASP A 1 222 ? -12.431 -0.494 -40.909 1.00 94.62 222 ASP A N 1
ATOM 1648 C CA . ASP A 1 222 ? -13.631 0.325 -41.057 1.00 94.62 222 ASP A CA 1
ATOM 1649 C C . ASP A 1 222 ? -14.926 -0.425 -40.705 1.00 94.62 222 ASP A C 1
ATOM 1651 O O . ASP A 1 222 ? -16.019 0.099 -40.933 1.00 94.62 222 ASP A O 1
ATOM 1655 N N . ASP A 1 223 ? -14.833 -1.630 -40.127 1.00 97.12 223 ASP A N 1
ATOM 1656 C CA . ASP A 1 223 ? -16.018 -2.333 -39.642 1.00 97.12 223 ASP A CA 1
ATOM 1657 C C . ASP A 1 223 ? -16.765 -1.449 -38.619 1.00 97.12 223 ASP A C 1
ATOM 1659 O O . ASP A 1 223 ? -16.122 -0.835 -37.762 1.00 97.12 223 ASP A O 1
ATOM 1663 N N . PRO A 1 224 ? -18.113 -1.413 -38.623 1.00 95.56 224 PRO A N 1
ATOM 1664 C CA . PRO A 1 224 ? -18.888 -0.535 -37.736 1.00 95.56 224 PRO A CA 1
ATOM 1665 C C . PRO A 1 224 ? -18.642 -0.736 -36.232 1.00 95.56 224 PRO A C 1
ATOM 1667 O O . PRO A 1 224 ? -18.948 0.146 -35.437 1.00 95.56 224 PRO A O 1
ATOM 1670 N N . GLY A 1 225 ? -18.130 -1.905 -35.831 1.00 95.12 225 GLY A N 1
ATOM 1671 C CA . GLY A 1 225 ? -17.745 -2.214 -34.448 1.00 95.12 225 GLY A CA 1
ATOM 1672 C C . GLY A 1 225 ? -16.299 -1.852 -34.096 1.00 95.12 225 GLY A C 1
ATOM 1673 O O . GLY A 1 225 ? -15.916 -1.968 -32.933 1.00 95.12 225 GLY A O 1
ATOM 1674 N N . ILE A 1 226 ? -15.505 -1.451 -35.093 1.00 97.81 226 ILE A N 1
ATOM 1675 C CA . ILE A 1 226 ? -14.098 -1.049 -34.987 1.00 97.81 226 ILE A CA 1
ATOM 1676 C C . ILE A 1 226 ? -13.985 0.474 -35.099 1.00 97.81 226 ILE A C 1
ATOM 1678 O O . ILE A 1 226 ? -13.498 1.114 -34.173 1.00 97.81 226 ILE A O 1
ATOM 1682 N N . LEU A 1 227 ? -14.490 1.073 -36.182 1.00 96.69 227 LEU A N 1
ATOM 1683 C CA . LEU A 1 227 ? -14.634 2.527 -36.292 1.00 96.69 227 LEU A CA 1
ATOM 1684 C C . LEU A 1 227 ? -15.938 2.947 -35.603 1.00 96.69 227 LEU A C 1
ATOM 1686 O O . LEU A 1 227 ? -16.977 3.122 -36.238 1.00 96.69 227 LEU A O 1
ATOM 1690 N N . PHE A 1 228 ? -15.886 3.046 -34.278 1.00 94.25 228 PHE A N 1
ATOM 1691 C CA . PHE A 1 228 ? -17.053 3.232 -33.430 1.00 94.25 228 PHE A CA 1
ATOM 1692 C C . PHE A 1 228 ? -16.851 4.330 -32.382 1.00 94.25 228 PHE A C 1
ATOM 1694 O O . PHE A 1 228 ? -15.960 4.254 -31.536 1.00 94.25 228 PHE A O 1
ATOM 1701 N N . ASN A 1 229 ? -17.731 5.335 -32.390 1.00 91.38 229 ASN A N 1
ATOM 1702 C CA . ASN A 1 229 ? -17.729 6.399 -31.391 1.00 91.38 229 ASN A CA 1
ATOM 1703 C C . ASN A 1 229 ? -18.648 6.051 -30.209 1.00 91.38 229 ASN A C 1
ATOM 1705 O O . ASN A 1 229 ? -19.869 6.220 -30.293 1.00 91.38 229 ASN A O 1
ATOM 1709 N N . LEU A 1 230 ? -18.049 5.632 -29.088 1.00 88.56 230 LEU A N 1
ATOM 1710 C CA . LEU A 1 230 ? -18.804 5.267 -27.886 1.00 88.56 230 LEU A CA 1
ATOM 1711 C C . LEU A 1 230 ? -19.462 6.446 -27.145 1.00 88.56 230 LEU A C 1
ATOM 1713 O O . LEU A 1 230 ? -20.232 6.222 -26.218 1.00 88.56 230 LEU A O 1
ATOM 1717 N N . TYR A 1 231 ? -19.157 7.688 -27.528 1.00 85.94 231 TYR A N 1
ATOM 1718 C CA . TYR A 1 231 ? -19.651 8.901 -26.867 1.00 85.94 231 TYR A CA 1
ATOM 1719 C C . TYR A 1 231 ? -20.897 9.472 -27.563 1.00 85.94 231 TYR A C 1
ATOM 1721 O O . TYR A 1 231 ? -21.135 10.680 -27.554 1.00 85.94 231 TYR A O 1
ATOM 1729 N N . THR A 1 232 ? -21.676 8.611 -28.222 1.00 80.50 232 THR A N 1
ATOM 1730 C CA . THR A 1 232 ? -22.899 8.973 -28.952 1.00 80.50 232 THR A CA 1
ATOM 1731 C C . THR A 1 232 ? -24.143 8.453 -28.231 1.00 80.50 232 THR A C 1
ATOM 1733 O O . THR A 1 232 ? -24.078 7.483 -27.481 1.00 80.50 232 THR A O 1
ATOM 1736 N N . SER A 1 233 ? -25.291 9.108 -28.435 1.00 77.50 233 SER A N 1
ATOM 1737 C CA . SER A 1 233 ? -26.574 8.695 -27.853 1.00 77.50 233 SER A CA 1
ATOM 1738 C C . SER A 1 233 ? -27.697 8.782 -28.901 1.00 77.50 233 SER A C 1
ATOM 1740 O O . SER A 1 233 ? -27.822 9.832 -29.538 1.00 77.50 233 SER A O 1
ATOM 1742 N N . PRO A 1 234 ? -28.516 7.725 -29.096 1.00 71.62 234 PRO A N 1
ATOM 1743 C CA . PRO A 1 234 ? -28.440 6.425 -28.429 1.00 71.62 234 PRO A CA 1
ATOM 1744 C C . PRO A 1 234 ? -27.233 5.613 -28.909 1.00 71.62 234 PRO A C 1
ATOM 1746 O O . PRO A 1 234 ? -26.881 5.628 -30.086 1.00 71.62 234 PRO A O 1
ATOM 1749 N N . LEU A 1 235 ? -26.619 4.880 -27.987 1.00 82.81 235 LEU A N 1
ATOM 1750 C CA . LEU A 1 235 ? -25.462 4.050 -28.279 1.00 82.81 235 LEU A CA 1
ATOM 1751 C C . LEU A 1 235 ? -25.924 2.638 -28.656 1.00 82.81 235 LEU A C 1
ATOM 1753 O O . LEU A 1 235 ? -26.568 1.953 -27.862 1.00 82.81 235 LEU A O 1
ATOM 1757 N N . VAL A 1 236 ? -25.598 2.197 -29.869 1.00 87.00 236 VAL A N 1
ATOM 1758 C CA . VAL A 1 236 ? -25.884 0.839 -30.352 1.00 87.00 236 VAL A CA 1
ATOM 1759 C C . VAL A 1 236 ? -24.593 0.256 -30.888 1.00 87.00 236 VAL A C 1
ATOM 1761 O O . VAL A 1 236 ? -24.064 0.750 -31.878 1.00 87.00 236 VAL A O 1
ATOM 1764 N N . TYR A 1 237 ? -24.083 -0.784 -30.232 1.00 92.31 237 TYR A N 1
ATOM 1765 C CA . TYR A 1 237 ? -22.790 -1.358 -30.581 1.00 92.31 237 TYR A CA 1
ATOM 1766 C C . TYR A 1 237 ? -22.920 -2.643 -31.416 1.00 92.31 237 TYR A C 1
ATOM 1768 O O . TYR A 1 237 ? -23.397 -3.659 -30.896 1.00 92.31 237 TYR A O 1
ATOM 1776 N N . PRO A 1 238 ? -22.469 -2.647 -32.684 1.00 94.06 238 PRO A N 1
ATOM 1777 C CA . PRO A 1 238 ? -22.352 -3.866 -33.471 1.00 94.06 238 PRO A CA 1
ATOM 1778 C C . PRO A 1 238 ? -21.054 -4.602 -33.109 1.00 94.06 238 PRO A C 1
ATOM 1780 O O . PRO A 1 238 ? -19.960 -4.124 -33.392 1.00 94.06 238 PRO A O 1
ATOM 1783 N N . ILE A 1 239 ? -21.162 -5.790 -32.506 1.00 95.00 239 ILE A N 1
ATOM 1784 C CA . ILE A 1 239 ? -19.982 -6.613 -32.193 1.00 95.00 239 ILE A CA 1
ATOM 1785 C C . ILE A 1 239 ? -19.290 -7.034 -33.508 1.00 95.00 239 ILE A C 1
ATOM 1787 O O . ILE A 1 239 ? -19.944 -7.655 -34.350 1.00 95.00 239 ILE A O 1
ATOM 1791 N N . PRO A 1 240 ? -17.986 -6.753 -33.690 1.00 95.19 240 PRO A N 1
ATOM 1792 C CA . PRO A 1 240 ? -17.281 -6.985 -34.948 1.00 95.19 240 PRO A CA 1
ATOM 1793 C C . PRO A 1 240 ? -16.963 -8.469 -35.195 1.00 95.19 240 PRO A C 1
ATOM 1795 O O . PRO A 1 240 ? -16.980 -9.307 -34.286 1.00 95.19 240 PRO A O 1
ATOM 1798 N N . GLY A 1 241 ? -16.630 -8.793 -36.445 1.00 94.25 241 GLY A N 1
ATOM 1799 C CA . GLY A 1 241 ? -16.212 -10.121 -36.904 1.00 94.25 241 GLY A CA 1
ATOM 1800 C C . GLY A 1 241 ? -17.337 -11.135 -37.122 1.00 94.25 241 GLY A C 1
ATOM 1801 O O . GLY A 1 241 ? -18.515 -10.779 -37.068 1.00 94.25 241 GLY A O 1
ATOM 1802 N N . PRO A 1 242 ? -17.012 -12.416 -37.387 1.00 93.25 242 PRO A N 1
ATOM 1803 C CA . PRO A 1 242 ? -17.999 -13.407 -37.818 1.00 93.25 242 PRO A CA 1
ATOM 1804 C C . PRO A 1 242 ? -19.067 -13.638 -36.745 1.00 93.25 242 PRO A C 1
ATOM 1806 O O . PRO A 1 242 ? -18.800 -13.504 -35.551 1.00 93.25 242 PRO A O 1
ATOM 1809 N N . THR A 1 243 ? -20.277 -14.022 -37.141 1.00 91.50 243 THR A N 1
ATOM 1810 C CA . THR A 1 243 ? -21.318 -14.417 -36.181 1.00 91.50 243 THR A CA 1
ATOM 1811 C C . THR A 1 243 ? -20.893 -15.653 -35.383 1.00 91.50 243 THR A C 1
ATOM 1813 O O . THR A 1 243 ? -19.950 -16.359 -35.753 1.00 91.50 243 THR A O 1
ATOM 1816 N N . LEU A 1 244 ? -21.596 -15.939 -34.282 1.00 91.50 244 LEU A N 1
ATOM 1817 C CA . LEU A 1 244 ? -21.389 -17.182 -33.535 1.00 91.50 244 LEU A CA 1
ATOM 1818 C C . LEU A 1 244 ? -21.519 -18.398 -34.459 1.00 91.50 244 LEU A C 1
ATOM 1820 O O . LEU A 1 244 ? -22.378 -18.428 -35.344 1.00 91.50 244 LEU A O 1
ATOM 1824 N N . ALA A 1 245 ? -20.633 -19.379 -34.275 1.00 89.56 245 ALA A N 1
ATOM 1825 C CA . ALA A 1 245 ? -20.595 -20.548 -35.140 1.00 89.56 245 ALA A CA 1
ATOM 1826 C C . ALA A 1 245 ? -21.895 -21.360 -35.038 1.00 89.56 245 ALA A C 1
ATOM 1828 O O . ALA A 1 245 ? -22.444 -21.554 -33.951 1.00 89.56 245 ALA A O 1
ATOM 1829 N N . ALA A 1 246 ? -22.371 -21.879 -36.171 1.00 87.44 246 ALA A N 1
ATOM 1830 C CA . ALA A 1 246 ? -23.553 -22.733 -36.201 1.00 87.44 246 ALA A CA 1
ATOM 1831 C C . ALA A 1 246 ? -23.376 -23.948 -35.271 1.00 87.44 246 ALA A C 1
ATOM 1833 O O . ALA A 1 246 ? -22.317 -24.573 -35.258 1.00 87.44 246 ALA A O 1
ATOM 1834 N N . GLY A 1 247 ? -24.411 -24.280 -34.495 1.00 81.69 247 GLY A N 1
ATOM 1835 C CA . GLY A 1 247 ? -24.356 -25.349 -33.488 1.00 81.69 247 GLY A CA 1
ATOM 1836 C C . GLY A 1 247 ? -23.819 -24.916 -32.118 1.00 81.69 247 GLY A C 1
ATOM 1837 O O . GLY A 1 247 ? -23.757 -25.745 -31.213 1.00 81.69 247 GLY A O 1
ATOM 1838 N N . ILE A 1 248 ? -23.473 -23.635 -31.944 1.00 83.25 248 ILE A N 1
ATOM 1839 C CA . ILE A 1 248 ? -23.183 -23.016 -30.646 1.00 83.25 248 ILE A CA 1
ATOM 1840 C C . ILE A 1 248 ? -24.387 -22.158 -30.240 1.00 83.25 248 ILE A C 1
ATOM 1842 O O . ILE A 1 248 ? -24.664 -21.127 -30.849 1.00 83.25 248 ILE A O 1
ATOM 1846 N N . SER A 1 249 ? -25.123 -22.585 -29.215 1.00 62.66 249 SER A N 1
ATOM 1847 C CA . SER A 1 249 ? -26.247 -21.822 -28.655 1.00 62.66 249 SER A CA 1
ATOM 1848 C C . SER A 1 249 ? -25.712 -20.673 -27.790 1.00 62.66 249 SER A C 1
ATOM 1850 O O . SER A 1 249 ? -24.954 -20.913 -26.853 1.00 62.66 249 SER A O 1
ATOM 1852 N N . SER A 1 250 ? -26.061 -19.423 -28.108 1.00 56.91 250 SER A N 1
ATOM 1853 C CA . SER A 1 250 ? -25.453 -18.231 -27.501 1.00 56.91 250 SER A CA 1
ATOM 1854 C C . SER A 1 250 ? -25.948 -17.918 -26.084 1.00 56.91 250 SER A C 1
ATOM 1856 O O . SER A 1 250 ? -27.133 -17.656 -25.891 1.00 56.91 250 SER A O 1
ATOM 1858 N N . SER A 1 251 ? -25.020 -17.769 -25.144 1.00 53.56 251 SER A N 1
ATOM 1859 C CA . SER A 1 251 ? -24.836 -16.536 -24.365 1.00 53.56 251 SER A CA 1
ATOM 1860 C C . SER A 1 251 ? -23.439 -16.570 -23.750 1.00 53.56 251 SER A C 1
ATOM 1862 O O . SER A 1 251 ? -22.912 -17.653 -23.485 1.00 53.56 251 SER A O 1
ATOM 1864 N N . THR A 1 252 ? -22.841 -15.403 -23.502 1.00 70.00 252 THR A N 1
ATOM 1865 C CA . THR A 1 252 ? -21.689 -15.276 -22.601 1.00 70.00 252 THR A CA 1
ATOM 1866 C C . THR A 1 252 ? -21.927 -16.142 -21.366 1.00 70.00 252 THR A C 1
ATOM 1868 O O . THR A 1 252 ? -23.015 -16.097 -20.782 1.00 70.00 252 THR A O 1
ATOM 1871 N N . ALA A 1 253 ? -20.950 -16.975 -20.996 1.00 80.00 253 ALA A N 1
ATOM 1872 C CA . ALA A 1 253 ? -21.086 -17.830 -19.824 1.00 80.00 253 ALA A CA 1
ATOM 1873 C C . ALA A 1 253 ? -21.403 -16.973 -18.588 1.00 80.00 253 ALA A C 1
ATOM 1875 O O . ALA A 1 253 ? -20.991 -15.813 -18.520 1.00 80.00 253 ALA A O 1
ATOM 1876 N N . ALA A 1 254 ? -22.110 -17.531 -17.601 1.00 85.12 254 ALA A N 1
ATOM 1877 C CA . ALA A 1 254 ? -22.261 -16.853 -16.317 1.00 85.12 254 ALA A CA 1
ATOM 1878 C C . ALA A 1 254 ? -20.865 -16.522 -15.766 1.00 85.12 254 ALA A C 1
ATOM 1880 O O . ALA A 1 254 ? -20.049 -17.425 -15.563 1.00 85.12 254 ALA A O 1
ATOM 1881 N N . GLN A 1 255 ? -20.599 -15.229 -15.606 1.00 91.75 255 GLN A N 1
ATOM 1882 C CA . GLN A 1 255 ? -19.288 -14.727 -15.224 1.00 91.75 255 GLN A CA 1
ATOM 1883 C C . GLN A 1 255 ? -19.074 -14.905 -13.721 1.00 91.75 255 GLN A C 1
ATOM 1885 O O . GLN A 1 255 ? -20.021 -14.861 -12.935 1.00 91.75 255 GLN A O 1
ATOM 1890 N N . SER A 1 256 ? -17.831 -15.172 -13.336 1.00 85.06 256 SER A N 1
ATOM 1891 C CA . SER A 1 256 ? -17.446 -15.474 -11.959 1.00 85.06 256 SER A CA 1
ATOM 1892 C C . SER A 1 256 ? -15.967 -15.177 -11.745 1.00 85.06 256 SER A C 1
ATOM 1894 O O . SER A 1 256 ? -15.187 -15.181 -12.699 1.00 85.06 256 SER A O 1
ATOM 1896 N N . THR A 1 257 ? -15.583 -14.941 -10.493 1.00 76.94 257 THR A N 1
ATOM 1897 C CA . THR A 1 257 ? -14.180 -14.782 -10.106 1.00 76.94 257 THR A CA 1
ATOM 1898 C C . THR A 1 257 ? -13.447 -16.122 -10.138 1.00 76.94 257 THR A C 1
ATOM 1900 O O . THR A 1 257 ? -14.026 -17.180 -9.862 1.00 76.94 257 THR A O 1
ATOM 1903 N N . ALA A 1 258 ? -12.148 -16.084 -10.443 1.00 70.50 258 ALA A N 1
ATOM 1904 C CA . ALA A 1 258 ? -11.309 -17.271 -10.363 1.00 70.50 258 ALA A CA 1
ATOM 1905 C C . ALA A 1 258 ? -10.909 -17.613 -8.925 1.00 70.50 258 ALA A C 1
ATOM 1907 O O . ALA A 1 258 ? -10.506 -16.748 -8.147 1.00 70.50 258 ALA A O 1
ATOM 1908 N N . ARG A 1 259 ? -10.980 -18.904 -8.579 1.00 71.75 259 ARG A N 1
ATOM 1909 C CA . ARG A 1 259 ? -10.534 -19.437 -7.283 1.00 71.75 259 ARG A CA 1
ATOM 1910 C C . ARG A 1 259 ? -9.694 -20.704 -7.480 1.00 71.75 259 ARG A C 1
ATOM 1912 O O . ARG A 1 259 ? -10.138 -21.791 -7.108 1.00 71.75 259 ARG A O 1
ATOM 1919 N N . PRO A 1 260 ? -8.500 -20.591 -8.090 1.00 66.44 260 PRO A N 1
ATOM 1920 C CA . PRO A 1 260 ? -7.637 -21.745 -8.276 1.00 66.44 260 PRO A CA 1
ATOM 1921 C C . PRO A 1 260 ? -7.236 -22.326 -6.917 1.00 66.44 260 PRO A C 1
ATOM 1923 O O . PRO A 1 260 ? -6.915 -21.600 -5.976 1.00 66.44 260 PRO A O 1
ATOM 1926 N N . THR A 1 261 ? -7.253 -23.649 -6.816 1.00 60.22 261 THR A N 1
ATOM 1927 C CA . THR A 1 261 ? -6.805 -24.401 -5.635 1.00 60.22 261 THR A CA 1
ATOM 1928 C C . THR A 1 261 ? -5.425 -25.020 -5.844 1.00 60.22 261 THR A C 1
ATOM 1930 O O . THR A 1 261 ? -4.823 -25.495 -4.885 1.00 60.22 261 THR A O 1
ATOM 1933 N N . ALA A 1 262 ? -4.922 -25.010 -7.083 1.00 59.19 262 ALA A N 1
ATOM 1934 C CA . ALA A 1 262 ? -3.603 -25.504 -7.463 1.00 59.19 262 ALA A CA 1
ATOM 1935 C C . ALA A 1 262 ? -3.037 -24.738 -8.674 1.00 59.19 262 ALA A C 1
ATOM 1937 O O . ALA A 1 262 ? -3.772 -24.084 -9.416 1.00 59.19 262 ALA A O 1
ATOM 1938 N N . THR A 1 263 ? -1.728 -24.858 -8.895 1.00 71.62 263 THR A N 1
ATOM 1939 C CA . THR A 1 263 ? -1.022 -24.403 -10.104 1.00 71.62 263 THR A CA 1
ATOM 1940 C C . THR A 1 263 ? -0.426 -25.607 -10.836 1.00 71.62 263 THR A C 1
ATOM 1942 O O . THR A 1 263 ? -0.029 -26.583 -10.201 1.00 71.62 263 THR A O 1
ATOM 1945 N N . SER A 1 264 ? -0.361 -25.554 -12.168 1.00 80.12 264 SER A N 1
ATOM 1946 C CA . SER A 1 264 ? 0.263 -26.591 -13.000 1.00 80.12 264 SER A CA 1
ATOM 1947 C C . SER A 1 264 ? 1.076 -25.977 -14.142 1.00 80.12 264 SER A C 1
ATOM 1949 O O . SER A 1 264 ? 0.807 -24.862 -14.594 1.00 80.12 264 SER A O 1
ATOM 1951 N N . SER A 1 265 ? 2.086 -26.707 -14.613 1.00 82.12 265 SER A N 1
ATOM 1952 C CA . SER A 1 265 ? 2.817 -26.383 -15.840 1.00 82.12 265 SER A CA 1
ATOM 1953 C C . SER A 1 265 ? 2.050 -26.872 -17.068 1.00 82.12 265 SER A C 1
ATOM 1955 O O . SER A 1 265 ? 1.308 -27.853 -16.990 1.00 82.12 265 SER A O 1
ATOM 1957 N N . ALA A 1 266 ? 2.259 -26.229 -18.219 1.00 86.06 266 ALA A N 1
ATOM 1958 C CA . ALA A 1 266 ? 1.683 -26.707 -19.471 1.00 86.06 266 ALA A CA 1
ATOM 1959 C C . ALA A 1 266 ? 2.212 -28.106 -19.822 1.00 86.06 266 ALA A C 1
ATOM 1961 O O . ALA A 1 266 ? 3.369 -28.437 -19.546 1.00 86.06 266 ALA A O 1
ATOM 1962 N N . THR A 1 267 ? 1.380 -28.927 -20.457 1.00 90.19 267 THR A N 1
ATOM 1963 C CA . THR A 1 267 ? 1.811 -30.236 -20.948 1.00 90.19 267 THR A CA 1
ATOM 1964 C C . THR A 1 267 ? 2.599 -30.047 -22.241 1.00 90.19 267 THR A C 1
ATOM 1966 O O . THR A 1 267 ? 2.073 -29.521 -23.220 1.00 90.19 267 THR A O 1
ATOM 1969 N N . ALA A 1 268 ? 3.875 -30.443 -22.238 1.00 85.44 268 ALA A N 1
ATOM 1970 C CA . ALA A 1 268 ? 4.723 -30.402 -23.426 1.00 85.44 268 ALA A CA 1
ATOM 1971 C C . ALA A 1 268 ? 4.330 -31.508 -24.428 1.00 85.44 268 ALA A C 1
ATOM 1973 O O . ALA A 1 268 ? 3.864 -32.578 -24.010 1.00 85.44 268 ALA A O 1
ATOM 1974 N N . PRO A 1 269 ? 4.571 -31.316 -25.737 1.00 76.12 269 PRO A N 1
ATOM 1975 C CA . PRO A 1 269 ? 4.351 -32.358 -26.735 1.00 76.12 269 PRO A CA 1
ATOM 1976 C C . PRO A 1 269 ? 5.088 -33.659 -26.369 1.00 76.12 269 PRO A C 1
ATOM 1978 O O . PRO A 1 269 ? 6.302 -33.660 -26.184 1.00 76.12 269 PRO A O 1
ATOM 1981 N N . GLY A 1 270 ? 4.353 -34.772 -26.262 1.00 62.81 270 GLY A N 1
ATOM 1982 C CA . GLY A 1 270 ? 4.911 -36.104 -25.978 1.00 62.81 270 GLY A CA 1
ATOM 1983 C C . GLY A 1 270 ? 5.021 -36.503 -24.496 1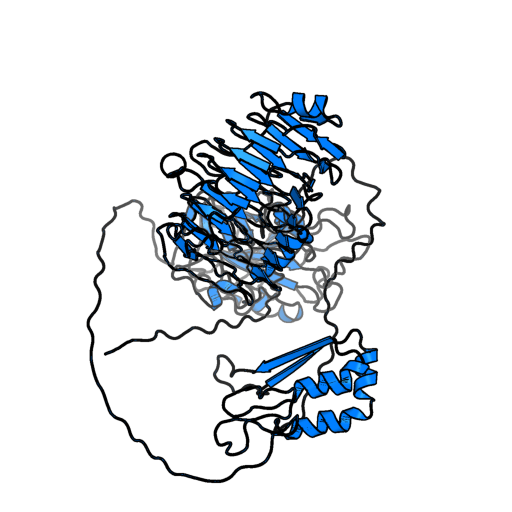.00 62.81 270 GLY A C 1
ATOM 1984 O O . GLY A 1 270 ? 5.436 -37.625 -24.215 1.00 62.81 270 GLY A O 1
ATOM 1985 N N . GLY A 1 271 ? 4.628 -35.645 -23.547 1.00 47.47 271 GLY A N 1
ATOM 1986 C CA . GLY A 1 271 ? 4.617 -35.960 -22.111 1.00 47.47 271 GLY A CA 1
ATOM 1987 C C . GLY A 1 271 ? 3.324 -36.644 -21.654 1.00 47.47 271 GLY A C 1
ATOM 1988 O O . GLY A 1 271 ? 2.373 -35.974 -21.264 1.00 47.47 271 GLY A O 1
ATOM 1989 N N . GLY A 1 272 ? 3.278 -37.977 -21.699 1.00 36.09 272 GLY A N 1
ATOM 1990 C CA . GLY A 1 272 ? 2.183 -38.775 -21.136 1.00 36.09 272 GLY A CA 1
ATOM 1991 C C . GLY A 1 272 ? 2.227 -38.873 -19.602 1.00 36.09 272 GLY A C 1
ATOM 1992 O O . GLY A 1 272 ? 3.294 -38.988 -19.007 1.00 36.09 272 GLY A O 1
ATOM 1993 N N . SER A 1 273 ? 1.041 -38.837 -18.993 1.00 39.47 273 SER A N 1
ATOM 1994 C CA . SER A 1 273 ? 0.732 -38.838 -17.554 1.00 39.47 273 SER A CA 1
ATOM 1995 C C . SER A 1 273 ? 1.370 -39.978 -16.735 1.00 39.47 273 SER A C 1
ATOM 1997 O O . SER A 1 273 ? 1.336 -41.137 -17.146 1.00 39.47 273 SER A O 1
ATOM 1999 N N . GLY A 1 274 ? 1.867 -39.666 -15.531 1.00 30.00 274 GLY A N 1
ATOM 2000 C CA . GLY A 1 274 ? 2.294 -40.642 -14.521 1.00 30.00 274 GLY A CA 1
ATOM 2001 C C . GLY A 1 274 ? 2.384 -40.013 -13.126 1.00 30.00 274 GLY A C 1
ATOM 2002 O O . GLY A 1 274 ? 3.216 -39.146 -12.881 1.00 30.00 274 GLY A O 1
ATOM 2003 N N . SER A 1 275 ? 1.491 -40.415 -12.221 1.00 30.17 275 SER A N 1
ATOM 2004 C CA . SER A 1 275 ? 1.354 -39.880 -10.861 1.00 30.17 275 SER A CA 1
ATOM 2005 C C . SER A 1 275 ? 2.337 -40.479 -9.835 1.00 30.17 275 SER A C 1
ATOM 2007 O O . SER A 1 275 ? 2.572 -41.684 -9.831 1.00 30.17 275 SER A O 1
ATOM 2009 N N . SER A 1 276 ? 2.689 -39.638 -8.845 1.00 27.22 276 SER A N 1
ATOM 2010 C CA . SER A 1 276 ? 3.004 -39.941 -7.424 1.00 27.22 276 SER A CA 1
ATOM 2011 C C . SER A 1 276 ? 4.467 -40.234 -6.993 1.00 27.22 276 SER A C 1
ATOM 2013 O O . SER A 1 276 ? 5.320 -40.486 -7.836 1.00 27.22 276 SER A O 1
ATOM 2015 N N . PRO A 1 277 ? 4.817 -40.064 -5.691 1.00 45.94 277 PRO A N 1
ATOM 2016 C CA . PRO A 1 277 ? 5.759 -39.029 -5.246 1.00 45.94 277 PRO A CA 1
ATOM 2017 C C . PRO A 1 277 ? 7.020 -39.610 -4.579 1.00 45.94 277 PRO A C 1
ATOM 2019 O O . PRO A 1 277 ? 6.994 -40.715 -4.040 1.00 45.94 277 PRO A O 1
ATOM 2022 N N . THR A 1 278 ? 8.142 -38.880 -4.537 1.00 25.52 278 THR A N 1
ATOM 2023 C CA . THR A 1 278 ? 9.253 -39.253 -3.634 1.00 25.52 278 THR A CA 1
ATOM 2024 C C . THR A 1 278 ? 10.121 -38.061 -3.221 1.00 25.52 278 THR A C 1
ATOM 2026 O O . THR A 1 278 ? 10.838 -37.473 -4.020 1.00 25.52 278 THR A O 1
ATOM 2029 N N . THR A 1 279 ? 9.974 -37.725 -1.942 1.00 26.17 279 THR A N 1
ATOM 2030 C CA . THR A 1 279 ? 10.985 -37.456 -0.906 1.00 26.17 279 THR A CA 1
ATOM 2031 C C . THR A 1 279 ? 12.250 -36.645 -1.219 1.00 26.17 279 THR A C 1
ATOM 2033 O O . THR A 1 279 ? 13.062 -36.960 -2.083 1.00 26.17 279 THR A O 1
ATOM 2036 N N . ALA A 1 280 ? 12.445 -35.649 -0.351 1.00 28.81 280 ALA A N 1
ATOM 2037 C CA . ALA A 1 280 ? 13.598 -34.778 -0.205 1.00 28.81 280 ALA A CA 1
ATOM 2038 C C . ALA A 1 280 ? 14.956 -35.498 -0.179 1.00 28.81 280 ALA A C 1
ATOM 2040 O O . ALA A 1 280 ? 15.123 -36.523 0.486 1.00 28.81 280 ALA A O 1
ATOM 2041 N N . ARG A 1 281 ? 15.966 -34.857 -0.781 1.00 26.52 281 ARG A N 1
ATOM 2042 C CA . ARG A 1 281 ? 17.364 -35.070 -0.407 1.00 26.52 281 ARG A CA 1
ATOM 2043 C C . ARG A 1 281 ? 18.161 -33.770 -0.442 1.00 26.52 281 ARG A C 1
ATOM 2045 O O . ARG A 1 281 ? 18.256 -33.085 -1.452 1.00 26.52 281 ARG A O 1
ATOM 2052 N N . THR A 1 282 ? 18.724 -33.492 0.721 1.00 25.31 282 THR A N 1
ATOM 2053 C CA . THR A 1 282 ? 19.710 -32.487 1.100 1.00 25.31 282 THR A CA 1
ATOM 2054 C C . THR A 1 282 ? 21.003 -32.627 0.294 1.00 25.31 282 THR A C 1
ATOM 2056 O O . THR A 1 282 ? 21.515 -33.741 0.181 1.00 25.31 282 THR A O 1
ATOM 2059 N N . THR A 1 283 ? 21.600 -31.514 -0.144 1.00 26.59 283 THR A N 1
ATOM 2060 C CA . THR A 1 283 ? 23.059 -31.426 -0.334 1.00 26.59 283 THR A CA 1
ATOM 2061 C C . THR A 1 283 ? 23.588 -30.047 0.043 1.00 26.59 283 THR A C 1
ATOM 2063 O O . THR A 1 283 ? 23.046 -29.010 -0.327 1.00 26.59 283 THR A O 1
ATOM 2066 N N . THR A 1 284 ? 24.656 -30.120 0.820 1.00 26.94 284 THR A N 1
ATOM 2067 C CA . THR A 1 284 ? 25.474 -29.117 1.488 1.00 26.94 284 THR A CA 1
ATOM 2068 C C . THR A 1 284 ? 26.273 -28.224 0.539 1.00 26.94 284 THR A C 1
ATOM 2070 O O . THR A 1 284 ? 26.715 -28.645 -0.527 1.00 26.94 284 THR A O 1
ATOM 2073 N N . ALA A 1 285 ? 26.494 -26.989 0.990 1.00 26.06 285 ALA A N 1
ATOM 2074 C CA . ALA A 1 285 ? 27.390 -26.004 0.399 1.00 26.06 285 ALA A CA 1
ATOM 2075 C C . ALA A 1 285 ? 28.863 -26.270 0.761 1.00 26.06 285 ALA A C 1
ATOM 2077 O O . ALA A 1 285 ? 29.160 -26.685 1.881 1.00 26.06 285 ALA A O 1
ATOM 2078 N N . ALA A 1 286 ? 29.774 -25.934 -0.155 1.00 26.06 286 ALA A N 1
ATOM 2079 C CA . ALA A 1 286 ? 31.163 -25.586 0.145 1.00 26.06 286 ALA A CA 1
ATOM 2080 C C . ALA A 1 286 ? 31.727 -24.672 -0.963 1.00 26.06 286 ALA A C 1
ATOM 2082 O O . ALA A 1 286 ? 31.535 -24.922 -2.150 1.00 26.06 286 ALA A O 1
ATOM 2083 N N . ALA A 1 287 ? 32.433 -23.621 -0.554 1.00 25.61 287 ALA A N 1
ATOM 2084 C CA . ALA A 1 287 ? 33.222 -22.680 -1.358 1.00 25.61 287 ALA A CA 1
ATOM 2085 C C . ALA A 1 287 ? 34.526 -22.385 -0.577 1.00 25.61 287 ALA A C 1
ATOM 2087 O O . ALA A 1 287 ? 34.574 -22.718 0.608 1.00 25.61 287 ALA A O 1
ATOM 2088 N N . PRO A 1 288 ? 35.509 -21.620 -1.095 1.00 39.25 288 PRO A N 1
ATOM 2089 C CA . PRO A 1 288 ? 36.089 -21.541 -2.445 1.00 39.25 288 PRO A CA 1
ATOM 2090 C C . PRO A 1 288 ? 37.642 -21.678 -2.408 1.00 39.25 288 PRO A C 1
ATOM 2092 O O . PRO A 1 288 ? 38.238 -21.786 -1.338 1.00 39.25 288 PRO A O 1
ATOM 2095 N N . ALA A 1 289 ? 38.327 -21.616 -3.561 1.00 25.88 289 ALA A N 1
ATOM 2096 C CA . ALA A 1 289 ? 39.795 -21.519 -3.626 1.00 25.88 289 ALA A CA 1
ATOM 2097 C C . ALA A 1 289 ? 40.291 -20.453 -4.627 1.00 25.88 289 ALA A C 1
ATOM 2099 O O . ALA A 1 289 ? 39.739 -20.262 -5.710 1.00 25.88 289 ALA A O 1
ATOM 2100 N N . THR A 1 290 ? 41.359 -19.764 -4.224 1.00 25.30 290 THR A N 1
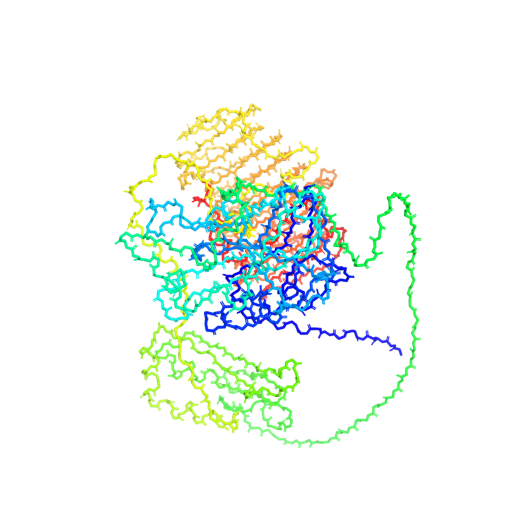ATOM 2101 C CA . THR A 1 290 ? 41.973 -18.550 -4.783 1.00 25.30 290 THR A CA 1
ATOM 2102 C C . THR A 1 290 ? 43.159 -18.867 -5.720 1.00 25.30 290 THR A C 1
ATOM 2104 O O . THR A 1 290 ? 44.082 -19.556 -5.315 1.00 25.30 290 THR A O 1
ATOM 2107 N N . THR A 1 291 ? 43.171 -18.351 -6.962 1.00 25.58 291 THR A N 1
ATOM 2108 C CA . THR A 1 291 ? 44.366 -18.092 -7.851 1.00 25.58 291 THR A CA 1
ATOM 2109 C C . THR A 1 291 ? 45.264 -16.969 -7.348 1.00 25.58 291 THR A C 1
ATOM 2111 O O . THR A 1 291 ? 44.784 -16.305 -6.482 1.00 25.58 291 THR A O 1
ATOM 2114 N N . THR A 1 292 ? 46.370 -16.512 -7.946 1.00 23.94 292 THR A N 1
ATOM 2115 C CA . THR A 1 292 ? 47.078 -15.225 -7.644 1.00 23.94 292 THR A CA 1
ATOM 2116 C C . THR A 1 292 ? 47.874 -14.844 -8.874 1.00 23.94 292 THR A C 1
ATOM 2118 O O . THR A 1 292 ? 48.541 -15.728 -9.393 1.00 23.94 292 THR A O 1
ATOM 2121 N N . THR A 1 293 ? 47.857 -13.582 -9.318 1.00 25.78 293 THR A N 1
ATOM 2122 C CA . THR A 1 293 ? 48.932 -13.069 -10.185 1.00 25.78 293 THR A CA 1
ATOM 2123 C C . THR A 1 293 ? 48.983 -11.544 -10.163 1.00 25.78 293 THR A C 1
ATOM 2125 O O . THR A 1 293 ? 47.957 -10.878 -10.256 1.00 25.78 293 THR A O 1
ATOM 2128 N N . ALA A 1 294 ? 50.199 -11.025 -10.006 1.00 23.61 294 ALA A N 1
ATOM 2129 C CA . ALA A 1 294 ? 50.573 -9.622 -9.874 1.00 23.61 294 ALA A CA 1
ATOM 2130 C C . ALA A 1 294 ? 51.333 -9.137 -11.120 1.00 23.61 294 ALA A C 1
ATOM 2132 O O . ALA A 1 294 ? 51.998 -9.956 -11.752 1.00 23.61 294 ALA A O 1
ATOM 2133 N N . ARG A 1 295 ? 51.305 -7.821 -11.404 1.00 25.44 295 ARG A N 1
ATOM 2134 C CA . ARG A 1 295 ? 52.398 -7.033 -12.033 1.00 25.44 295 ARG A CA 1
ATOM 2135 C C . ARG A 1 295 ? 52.051 -5.526 -11.994 1.00 25.44 295 ARG A C 1
ATOM 2137 O O . ARG A 1 295 ? 51.021 -5.143 -12.528 1.00 25.44 295 ARG A O 1
ATOM 2144 N N . THR A 1 296 ? 52.665 -4.737 -11.109 1.00 22.94 296 THR A N 1
ATOM 2145 C CA . THR A 1 296 ? 53.829 -3.822 -11.272 1.00 22.94 296 THR A CA 1
ATOM 2146 C C . THR A 1 296 ? 53.521 -2.438 -11.865 1.00 22.94 296 THR A C 1
ATOM 2148 O O . THR A 1 296 ? 53.033 -2.290 -12.976 1.00 22.94 296 THR A O 1
ATOM 2151 N N . THR A 1 297 ? 53.892 -1.449 -11.054 1.00 26.23 297 THR A N 1
ATOM 2152 C CA . THR A 1 297 ? 53.897 0.015 -11.164 1.00 26.23 297 THR A CA 1
ATOM 2153 C C . THR A 1 297 ? 54.854 0.600 -12.205 1.00 26.23 297 THR A C 1
ATOM 2155 O O . THR A 1 297 ? 55.960 0.091 -12.367 1.00 26.23 297 THR A O 1
ATOM 2158 N N . THR A 1 298 ? 54.516 1.789 -12.717 1.00 23.64 298 THR A N 1
ATOM 2159 C CA . THR A 1 298 ? 55.502 2.819 -13.100 1.00 23.64 298 THR A CA 1
ATOM 2160 C C . THR A 1 298 ? 54.949 4.214 -12.818 1.00 23.64 298 THR A C 1
ATOM 2162 O O . THR A 1 298 ? 53.879 4.580 -13.292 1.00 23.64 298 THR A O 1
ATOM 2165 N N . THR A 1 299 ? 55.702 4.967 -12.022 1.00 27.72 299 THR A N 1
ATOM 2166 C CA . THR A 1 299 ? 55.574 6.395 -11.730 1.00 27.72 299 THR A CA 1
ATOM 2167 C C . THR A 1 299 ? 56.321 7.226 -12.773 1.00 27.72 299 THR A C 1
ATOM 2169 O O . THR A 1 299 ? 57.348 6.803 -13.303 1.00 27.72 299 THR A O 1
ATOM 2172 N N . THR A 1 300 ? 55.868 8.454 -13.015 1.00 24.72 300 THR A N 1
ATOM 2173 C CA . THR A 1 300 ? 56.743 9.553 -13.453 1.00 24.72 300 THR A CA 1
ATOM 2174 C C . THR A 1 300 ? 56.143 10.880 -13.002 1.00 24.72 300 THR A C 1
ATOM 2176 O O . THR A 1 300 ? 54.950 11.119 -13.164 1.00 24.72 300 THR A O 1
ATOM 2179 N N . ALA A 1 301 ? 56.982 11.713 -12.391 1.00 27.75 301 ALA A N 1
ATOM 2180 C CA . ALA A 1 301 ? 56.674 13.046 -11.896 1.00 27.75 301 ALA A CA 1
ATOM 2181 C C . ALA A 1 301 ? 57.669 14.051 -12.494 1.00 27.75 301 ALA A C 1
ATOM 2183 O O . ALA A 1 301 ? 58.847 13.722 -12.611 1.00 27.75 301 ALA A O 1
ATOM 2184 N N . ALA A 1 302 ? 57.184 15.251 -12.824 1.00 26.22 302 ALA A N 1
ATOM 2185 C CA . ALA A 1 302 ? 57.868 16.557 -12.882 1.00 26.22 302 ALA A CA 1
ATOM 2186 C C . ALA A 1 302 ? 56.859 17.560 -13.492 1.00 26.22 302 ALA A C 1
ATOM 2188 O O . ALA A 1 302 ? 56.171 17.194 -14.436 1.00 26.22 302 ALA A O 1
ATOM 2189 N N . GLY A 1 303 ? 56.664 18.812 -13.074 1.00 24.81 303 GLY A N 1
ATOM 2190 C CA . GLY A 1 303 ? 57.229 19.647 -12.017 1.00 24.81 303 GLY A CA 1
ATOM 2191 C C . GLY A 1 303 ? 56.848 21.123 -12.283 1.00 24.81 303 GLY A C 1
ATOM 2192 O O . GLY A 1 303 ? 56.906 21.553 -13.426 1.00 24.81 303 GLY A O 1
ATOM 2193 N N . GLY A 1 304 ? 56.483 21.869 -11.227 1.00 25.09 304 GLY A N 1
ATOM 2194 C CA . GLY A 1 304 ? 56.779 23.304 -11.012 1.00 25.09 304 GLY A CA 1
ATOM 2195 C C . GLY A 1 304 ? 56.008 24.428 -11.744 1.00 25.09 304 GLY A C 1
ATOM 2196 O O . GLY A 1 304 ? 56.219 24.646 -12.928 1.00 25.09 304 GLY A O 1
ATOM 2197 N N . GLY A 1 305 ? 55.328 25.297 -10.968 1.00 25.72 305 GLY A N 1
ATOM 2198 C CA . GLY A 1 305 ? 55.586 26.752 -11.042 1.00 25.72 305 GLY A CA 1
ATOM 2199 C C . GLY A 1 305 ? 54.424 27.759 -11.202 1.00 25.72 305 GLY A C 1
ATOM 2200 O O . GLY A 1 305 ? 53.962 27.996 -12.306 1.00 25.72 305 GLY A O 1
ATOM 2201 N N . SER A 1 306 ? 54.184 28.510 -10.113 1.00 30.09 306 SER A N 1
ATOM 2202 C CA . SER A 1 306 ? 53.732 29.921 -10.015 1.00 30.09 306 SER A CA 1
ATOM 2203 C C . SER A 1 306 ? 52.233 30.276 -10.050 1.00 30.09 306 SER A C 1
ATOM 2205 O O . SER A 1 306 ? 51.456 29.791 -10.860 1.00 30.09 306 SER A O 1
ATOM 2207 N N . GLY A 1 307 ? 51.839 31.143 -9.109 1.00 36.19 307 GLY A N 1
ATOM 2208 C CA . GLY A 1 307 ? 50.456 31.465 -8.770 1.00 36.19 307 GLY A CA 1
ATOM 2209 C C . GLY A 1 307 ? 49.848 32.690 -9.454 1.00 36.19 307 GLY A C 1
ATOM 2210 O O . GLY A 1 307 ? 50.517 33.455 -10.142 1.00 36.19 307 GLY A O 1
ATOM 2211 N N . GLY A 1 308 ? 48.559 32.887 -9.154 1.00 50.38 308 GLY A N 1
ATOM 2212 C CA . GLY A 1 308 ? 47.855 34.159 -9.321 1.00 50.38 308 GLY A CA 1
ATOM 2213 C C . GLY A 1 308 ? 46.690 34.137 -10.308 1.00 50.38 308 GLY A C 1
ATOM 2214 O O . GLY A 1 308 ? 46.821 34.663 -11.404 1.00 50.38 308 GLY A O 1
ATOM 2215 N N . THR A 1 309 ? 45.542 33.576 -9.905 1.00 58.94 309 THR A N 1
ATOM 2216 C CA . THR A 1 309 ? 44.192 34.194 -9.965 1.00 58.94 309 THR A CA 1
ATOM 2217 C C . THR A 1 309 ? 43.132 33.168 -9.545 1.00 58.94 309 THR A C 1
ATOM 2219 O O . THR A 1 309 ? 43.229 31.977 -9.848 1.00 58.94 309 THR A O 1
ATOM 2222 N N . THR A 1 310 ? 42.127 33.607 -8.786 1.00 65.81 310 THR A N 1
ATOM 2223 C CA . THR A 1 310 ? 40.894 32.835 -8.605 1.00 65.81 310 THR A CA 1
ATOM 2224 C C . THR A 1 310 ? 40.199 32.691 -9.956 1.00 65.81 310 THR A C 1
ATOM 2226 O O . THR A 1 310 ? 40.167 33.640 -10.739 1.00 65.81 310 THR A O 1
ATOM 2229 N N . VAL A 1 311 ? 39.646 31.512 -10.244 1.00 71.38 311 VAL A N 1
ATOM 2230 C CA . VAL A 1 311 ? 38.873 31.287 -11.470 1.00 71.38 311 VAL A CA 1
ATOM 2231 C C . VAL A 1 311 ? 37.644 32.194 -11.405 1.00 71.38 311 VAL A C 1
ATOM 2233 O O . VAL A 1 311 ? 36.888 32.093 -10.428 1.00 71.38 311 VAL A O 1
ATOM 2236 N N . PRO A 1 312 ? 37.433 33.108 -12.373 1.00 62.09 312 PRO A N 1
ATOM 2237 C CA . PRO A 1 312 ? 36.221 33.914 -12.394 1.00 62.09 312 PRO A CA 1
ATOM 2238 C C . PRO A 1 312 ? 35.015 32.976 -12.421 1.00 62.09 312 PRO A C 1
ATOM 2240 O O . PRO A 1 312 ? 35.114 31.842 -12.898 1.00 62.09 312 PRO A O 1
ATOM 2243 N N . LYS A 1 313 ? 33.867 33.428 -11.906 1.00 56.94 313 LYS A N 1
ATOM 2244 C CA . LYS A 1 313 ? 32.625 32.665 -12.090 1.00 56.94 313 LYS A CA 1
ATOM 2245 C C . LYS A 1 313 ? 32.521 32.297 -13.576 1.00 56.94 313 LYS A C 1
ATOM 2247 O O . LYS A 1 313 ? 32.813 33.144 -14.417 1.00 56.94 313 LYS A O 1
ATOM 2252 N N . TYR A 1 314 ? 32.174 31.041 -13.866 1.00 59.31 314 TYR A N 1
ATOM 2253 C CA . TYR A 1 314 ? 32.069 30.484 -15.228 1.00 59.31 314 TYR A CA 1
ATOM 2254 C C . TYR A 1 314 ? 33.384 30.043 -15.901 1.00 59.31 314 TYR A C 1
ATOM 2256 O O . TYR A 1 314 ? 33.343 29.479 -16.992 1.00 59.31 314 TYR A O 1
ATOM 2264 N N . GLY A 1 315 ? 34.545 30.187 -15.254 1.00 67.31 315 GLY A N 1
ATOM 2265 C CA . GLY A 1 315 ? 35.797 29.612 -15.761 1.00 67.31 315 GLY A CA 1
ATOM 2266 C C . GLY A 1 315 ? 35.935 28.109 -15.478 1.00 67.31 315 GLY A C 1
ATOM 2267 O O . GLY A 1 315 ? 35.385 27.594 -14.501 1.00 67.31 315 GLY A O 1
ATOM 2268 N N . GLN A 1 316 ? 36.696 27.399 -16.320 1.00 74.94 316 GLN A N 1
ATOM 2269 C CA . GLN A 1 316 ? 37.065 26.007 -16.054 1.00 74.94 316 GLN A CA 1
ATOM 2270 C C . GLN A 1 316 ? 37.907 25.947 -14.776 1.00 74.94 316 GLN A C 1
ATOM 2272 O O . GLN A 1 316 ? 38.905 26.654 -14.650 1.00 74.94 316 GLN A O 1
ATOM 2277 N N . CYS A 1 317 ? 37.497 25.117 -13.822 1.00 78.94 317 CYS A N 1
ATOM 2278 C CA . CYS A 1 317 ? 38.143 25.016 -12.509 1.00 78.94 317 CYS A CA 1
ATOM 2279 C C . CYS A 1 317 ? 38.643 23.593 -12.191 1.00 78.94 317 CYS A C 1
ATOM 2281 O O . CYS A 1 317 ? 39.057 23.318 -11.066 1.00 78.94 317 CYS A O 1
ATOM 2283 N N . GLY A 1 318 ? 38.604 22.683 -13.174 1.00 80.56 318 GLY A N 1
ATOM 2284 C CA . GLY A 1 318 ? 39.041 21.289 -13.053 1.00 80.56 318 GLY A CA 1
ATOM 2285 C C . GLY A 1 318 ? 38.786 20.451 -14.318 1.00 80.56 318 GLY A C 1
ATOM 2286 O O . GLY A 1 318 ? 38.198 20.938 -15.288 1.00 80.56 318 GLY A O 1
ATOM 2287 N N . GLY A 1 319 ? 39.252 19.197 -14.302 1.00 78.81 319 GLY A N 1
ATOM 2288 C CA . GLY A 1 319 ? 39.150 18.222 -15.403 1.00 78.81 319 GLY A CA 1
ATOM 2289 C C . GLY A 1 319 ? 40.499 17.569 -15.759 1.00 78.81 319 GLY A C 1
ATOM 2290 O O . GLY A 1 319 ? 41.562 18.123 -15.491 1.00 78.81 319 GLY A O 1
ATOM 2291 N N . ILE A 1 320 ? 40.478 16.378 -16.355 1.00 64.19 320 ILE A N 1
ATOM 2292 C CA . ILE A 1 320 ? 41.641 15.617 -16.819 1.00 64.19 320 ILE A CA 1
ATOM 2293 C C . ILE A 1 320 ? 42.349 16.441 -17.893 1.00 64.19 320 ILE A C 1
ATOM 2295 O O . ILE A 1 320 ? 41.750 16.837 -18.890 1.00 64.19 320 ILE A O 1
ATOM 2299 N N . GLY A 1 321 ? 43.641 16.687 -17.676 1.00 68.44 321 GLY A N 1
ATOM 2300 C CA . GLY A 1 321 ? 44.475 17.516 -18.548 1.00 68.44 321 GLY A CA 1
ATOM 2301 C C . GLY A 1 321 ? 44.417 19.021 -18.254 1.00 68.44 321 GLY A C 1
ATOM 2302 O O . GLY A 1 321 ? 45.165 19.769 -18.876 1.00 68.44 321 GLY A O 1
ATOM 2303 N N . TYR A 1 322 ? 43.589 19.477 -17.305 1.00 77.50 322 TYR A N 1
ATOM 2304 C CA . TYR A 1 322 ? 43.535 20.882 -16.892 1.00 77.50 322 TYR A CA 1
ATOM 2305 C C . TYR A 1 322 ? 44.686 21.230 -15.935 1.00 77.50 322 TYR A C 1
ATOM 2307 O O . TYR A 1 322 ? 44.886 20.558 -14.924 1.00 77.50 322 TYR A O 1
ATOM 2315 N N . THR A 1 323 ? 45.432 22.295 -16.239 1.00 75.31 323 THR A N 1
ATOM 2316 C CA . THR A 1 323 ? 46.615 22.740 -15.472 1.00 75.31 323 THR A CA 1
ATOM 2317 C C . THR A 1 323 ? 46.450 24.124 -14.826 1.00 75.31 323 THR A C 1
ATOM 2319 O O . THR A 1 323 ? 47.402 24.640 -14.242 1.00 75.31 323 THR A O 1
ATOM 2322 N N . GLY A 1 324 ? 45.261 24.734 -14.929 1.00 76.75 324 GLY A N 1
ATOM 2323 C CA . GLY A 1 324 ? 44.951 26.058 -14.375 1.00 76.75 324 GLY A CA 1
ATOM 2324 C C . GLY A 1 324 ? 44.484 26.046 -12.910 1.00 76.75 324 GLY A C 1
ATOM 2325 O O . GLY A 1 324 ? 44.498 25.018 -12.234 1.00 76.75 324 GLY A O 1
ATOM 2326 N N . SER A 1 325 ? 44.069 27.210 -12.400 1.00 76.06 325 SER A N 1
ATOM 2327 C CA . SER A 1 325 ? 43.636 27.392 -11.002 1.00 76.06 325 SER A CA 1
ATOM 2328 C C . SER A 1 325 ? 42.355 26.603 -10.688 1.00 76.06 325 SER A C 1
ATOM 2330 O O . SER A 1 325 ? 41.436 26.563 -11.498 1.00 76.06 325 SER A O 1
ATOM 2332 N N . THR A 1 326 ? 42.261 25.990 -9.504 1.00 71.81 326 THR A N 1
ATOM 2333 C CA . THR A 1 326 ? 41.073 25.226 -9.055 1.00 71.81 326 THR A CA 1
ATOM 2334 C C . THR A 1 326 ? 40.204 25.992 -8.055 1.00 71.81 326 THR A C 1
ATOM 2336 O O . THR A 1 326 ? 39.134 25.531 -7.652 1.00 71.81 326 THR A O 1
ATOM 2339 N N . THR A 1 327 ? 40.658 27.169 -7.625 1.00 68.06 327 THR A N 1
ATOM 2340 C CA . THR A 1 327 ? 40.001 27.975 -6.593 1.00 68.06 327 THR A CA 1
ATOM 2341 C C . THR A 1 327 ? 39.113 29.024 -7.254 1.00 68.06 327 THR A C 1
ATOM 2343 O O . THR A 1 327 ? 39.614 29.952 -7.887 1.00 68.06 327 THR A O 1
ATOM 2346 N N . CYS A 1 328 ? 37.792 28.878 -7.123 1.00 73.06 328 CYS A N 1
ATOM 2347 C CA . CYS A 1 328 ? 36.808 29.801 -7.701 1.00 73.06 328 CYS A CA 1
ATOM 2348 C C . CYS A 1 328 ? 36.767 31.151 -6.965 1.00 73.06 328 CYS A C 1
ATOM 2350 O O . CYS A 1 328 ? 37.148 31.254 -5.798 1.00 73.06 328 CYS A O 1
ATOM 2352 N N . ALA A 1 329 ? 36.290 32.194 -7.651 1.00 74.81 329 ALA A N 1
ATOM 2353 C CA . ALA A 1 329 ? 36.024 33.503 -7.060 1.00 74.81 329 ALA A CA 1
ATOM 2354 C C . ALA A 1 329 ? 35.117 33.400 -5.815 1.00 74.81 329 ALA A C 1
ATOM 2356 O O . ALA A 1 329 ? 34.269 32.512 -5.719 1.00 74.81 329 ALA A O 1
ATOM 2357 N N . SER A 1 330 ? 35.304 34.322 -4.861 1.00 58.12 330 SER A N 1
ATOM 2358 C CA . SER A 1 330 ? 34.620 34.304 -3.559 1.00 58.12 330 SER A CA 1
ATOM 2359 C C . SER A 1 330 ? 33.098 34.154 -3.699 1.00 58.12 330 SER A C 1
ATOM 2361 O O . SER A 1 330 ? 32.466 34.841 -4.504 1.00 58.12 330 SER A O 1
ATOM 2363 N N . GLY A 1 331 ? 32.512 33.237 -2.922 1.00 52.00 331 GLY A N 1
ATOM 2364 C CA . GLY A 1 331 ? 31.088 32.889 -2.992 1.00 52.00 331 GLY A CA 1
ATOM 2365 C C . GLY A 1 331 ? 30.725 31.861 -4.072 1.00 52.00 331 GLY A C 1
ATOM 2366 O O . GLY A 1 331 ? 29.556 31.732 -4.427 1.00 52.00 331 GLY A O 1
ATOM 2367 N N . SER A 1 332 ? 31.693 31.139 -4.638 1.00 58.47 332 SER A N 1
ATOM 2368 C CA . SER A 1 332 ? 31.457 30.049 -5.594 1.00 58.47 332 SER A CA 1
ATOM 2369 C C . SER A 1 332 ? 32.395 28.873 -5.335 1.00 58.47 332 SER A C 1
ATOM 2371 O O . SER A 1 332 ? 33.496 29.046 -4.819 1.00 58.47 332 SER A O 1
ATOM 2373 N N . THR A 1 333 ? 31.950 27.666 -5.678 1.00 50.62 333 THR A N 1
ATOM 2374 C CA . THR A 1 333 ? 32.707 26.422 -5.495 1.00 50.62 333 THR A CA 1
ATOM 2375 C C . THR A 1 333 ? 32.860 25.705 -6.827 1.00 50.62 333 THR A C 1
ATOM 2377 O O . THR A 1 333 ? 31.950 25.728 -7.657 1.00 50.62 333 THR A O 1
ATOM 2380 N N . CYS A 1 334 ? 34.020 25.084 -7.047 1.00 70.00 334 CYS A N 1
ATOM 2381 C CA . CYS A 1 334 ? 34.264 24.348 -8.279 1.00 70.00 334 CYS A CA 1
ATOM 2382 C C . CYS A 1 334 ? 33.381 23.099 -8.319 1.00 70.00 334 CYS A C 1
ATOM 2384 O O . CYS A 1 334 ? 33.542 22.195 -7.500 1.00 70.00 334 CYS A O 1
ATOM 2386 N N . GLN A 1 335 ? 32.437 23.062 -9.254 1.00 62.03 335 GLN A N 1
ATOM 2387 C CA . GLN A 1 335 ? 31.531 21.932 -9.422 1.00 62.03 335 GLN A CA 1
ATOM 2388 C C . GLN A 1 335 ? 32.138 20.959 -10.426 1.00 62.03 335 GLN A C 1
ATOM 2390 O O . GLN A 1 335 ? 32.269 21.273 -11.610 1.00 62.03 335 GLN A O 1
ATOM 2395 N N . VAL A 1 336 ? 32.530 19.782 -9.941 1.00 65.44 336 VAL A N 1
ATOM 2396 C CA . VAL A 1 336 ? 33.049 18.705 -10.785 1.00 65.44 336 VAL A CA 1
ATOM 2397 C C . VAL A 1 336 ? 31.868 18.003 -11.433 1.00 65.44 336 VAL A C 1
ATOM 2399 O O . VAL A 1 336 ? 31.099 17.322 -10.758 1.00 65.44 336 VAL A O 1
ATOM 2402 N N . LEU A 1 337 ? 31.708 18.191 -12.741 1.00 52.06 337 LEU A N 1
ATOM 2403 C CA . LEU A 1 337 ? 30.594 17.608 -13.486 1.00 52.06 337 LEU A CA 1
ATOM 2404 C C . LEU A 1 337 ? 30.990 16.262 -14.090 1.00 52.06 337 LEU A C 1
ATOM 2406 O O . LEU A 1 337 ? 30.173 15.344 -14.144 1.00 52.06 337 LEU A O 1
ATOM 2410 N N . ASN A 1 338 ? 32.240 16.126 -14.534 1.00 53.78 338 ASN A N 1
ATOM 2411 C CA . ASN A 1 338 ? 32.840 14.844 -14.885 1.00 53.78 338 ASN A CA 1
ATOM 2412 C C . ASN A 1 338 ? 34.373 14.926 -14.927 1.00 53.78 338 ASN A C 1
ATOM 2414 O O . ASN A 1 338 ? 34.971 15.965 -14.658 1.00 53.78 338 ASN A O 1
ATOM 2418 N N . GLU A 1 339 ? 34.993 13.806 -15.299 1.00 51.53 339 GLU A N 1
ATOM 2419 C CA . GLU A 1 339 ? 36.441 13.656 -15.369 1.00 51.53 339 GLU A CA 1
ATOM 2420 C C . GLU A 1 339 ? 37.123 14.648 -16.322 1.00 51.53 339 GLU A C 1
ATOM 2422 O O . GLU A 1 339 ? 38.272 14.950 -16.082 1.00 51.53 339 GLU A O 1
ATOM 2427 N N . TYR A 1 340 ? 36.453 15.216 -17.330 1.00 48.06 340 TYR A N 1
ATOM 2428 C CA . TYR A 1 340 ? 37.019 16.193 -18.274 1.00 48.06 340 TYR A CA 1
ATOM 2429 C C . TYR A 1 340 ? 36.510 17.630 -18.069 1.00 48.06 340 TYR A C 1
ATOM 2431 O O . TYR A 1 340 ? 37.078 18.555 -18.647 1.00 48.06 340 TYR A O 1
ATOM 2439 N N . TYR A 1 341 ? 35.453 17.842 -17.273 1.00 54.81 341 TYR A N 1
ATOM 2440 C CA . TYR A 1 341 ? 34.739 19.120 -17.233 1.00 54.81 341 TYR A CA 1
ATOM 2441 C C . TYR A 1 341 ? 34.236 19.507 -15.836 1.00 54.81 341 TYR A C 1
ATOM 2443 O O . TYR A 1 341 ? 33.428 18.801 -15.225 1.00 54.81 341 TYR A O 1
ATOM 2451 N N . SER A 1 342 ? 34.663 20.688 -15.385 1.00 73.62 342 SER A N 1
ATOM 2452 C CA . SER A 1 342 ? 34.228 21.341 -14.146 1.00 73.62 342 SER A CA 1
ATOM 2453 C C . SER A 1 342 ? 33.996 22.834 -14.411 1.00 73.62 342 SER A C 1
ATOM 2455 O O . SER A 1 342 ? 34.949 23.539 -14.757 1.00 73.62 342 SER A O 1
ATOM 2457 N N . GLN A 1 343 ? 32.750 23.316 -14.293 1.00 67.88 343 GLN A N 1
ATOM 2458 C CA . GLN A 1 343 ? 32.364 24.694 -14.661 1.00 67.88 343 GLN A CA 1
ATOM 2459 C C . GLN A 1 343 ? 31.071 25.169 -13.950 1.00 67.88 343 GLN A C 1
ATOM 2461 O O . GLN A 1 343 ? 30.509 24.448 -13.126 1.00 67.88 343 GLN A O 1
ATOM 2466 N N . CYS A 1 344 ? 30.582 26.380 -14.267 1.00 61.72 344 CYS A N 1
ATOM 2467 C CA . CYS A 1 344 ? 29.478 27.068 -13.573 1.00 61.72 344 CYS A CA 1
ATOM 2468 C C . CYS A 1 344 ? 28.217 27.398 -14.440 1.00 61.72 344 CYS A C 1
ATOM 2470 O O . CYS A 1 344 ? 27.482 28.300 -14.047 1.00 61.72 344 CYS A O 1
ATOM 2472 N N . HIS A 1 345 ? 27.933 26.723 -15.577 1.00 66.81 345 HIS A N 1
ATOM 2473 C CA . HIS A 1 345 ? 26.902 27.116 -16.585 1.00 66.81 345 HIS A CA 1
ATOM 2474 C C . HIS A 1 345 ? 25.425 27.160 -16.131 1.00 66.81 345 HIS A C 1
ATOM 2476 O O . HIS A 1 345 ? 24.758 28.171 -16.302 1.00 66.81 345 HIS A O 1
ATOM 2482 N N . MET A 1 346 ? 24.848 26.095 -15.564 1.00 74.31 346 MET A N 1
ATOM 2483 C CA . MET A 1 346 ? 23.406 26.097 -15.228 1.00 74.31 346 MET A CA 1
ATOM 2484 C C . MET A 1 346 ? 22.976 27.181 -14.211 1.00 74.31 346 MET A C 1
ATOM 2486 O O . MET A 1 346 ? 21.869 27.717 -14.324 1.00 74.31 346 MET A O 1
ATOM 2490 N N . PRO A 1 347 ? 23.836 27.584 -13.258 1.00 74.75 347 PRO A N 1
ATOM 2491 C CA . PRO A 1 347 ? 23.645 28.811 -12.490 1.00 74.75 347 PRO A CA 1
ATOM 2492 C C . PRO A 1 347 ? 23.491 30.101 -13.322 1.00 74.75 347 PRO A C 1
ATOM 2494 O O . PRO A 1 347 ? 22.751 30.975 -12.883 1.00 74.75 347 PRO A O 1
ATOM 2497 N N . LEU A 1 348 ? 24.092 30.220 -14.518 1.00 70.50 348 LEU A N 1
ATOM 2498 C CA . LEU A 1 348 ? 23.917 31.370 -15.426 1.00 70.50 348 LEU A CA 1
ATOM 2499 C C . LEU A 1 348 ? 22.466 31.484 -15.908 1.00 70.50 348 LEU A C 1
ATOM 2501 O O . LEU A 1 348 ? 21.895 32.573 -15.890 1.00 70.50 348 LEU A O 1
ATOM 2505 N N . ILE A 1 349 ? 21.840 30.356 -16.266 1.00 78.44 349 ILE A N 1
ATOM 2506 C CA . ILE A 1 349 ? 20.411 30.307 -16.610 1.00 78.44 349 ILE A CA 1
ATOM 2507 C C . ILE A 1 349 ? 19.570 30.741 -15.402 1.00 78.44 349 ILE A C 1
ATOM 2509 O O . ILE A 1 349 ? 18.684 31.580 -15.531 1.00 78.44 349 ILE A O 1
ATOM 2513 N N . GLN A 1 350 ? 19.864 30.249 -14.199 1.00 79.38 350 GLN A N 1
ATOM 2514 C CA . GLN A 1 350 ? 19.126 30.680 -13.007 1.00 79.38 350 GLN A CA 1
ATOM 2515 C C . GLN A 1 350 ? 19.319 32.178 -12.701 1.00 79.38 350 GLN A C 1
ATOM 2517 O O . GLN A 1 350 ? 18.363 32.842 -12.311 1.00 79.38 350 GLN A O 1
ATOM 2522 N N . GLU A 1 351 ? 20.522 32.728 -12.884 1.00 77.81 351 GLU A N 1
ATOM 2523 C CA . GLU A 1 351 ? 20.837 34.134 -12.595 1.00 77.81 351 GLU A CA 1
ATOM 2524 C C . GLU A 1 351 ? 20.222 35.094 -13.627 1.00 77.81 351 GLU A C 1
ATOM 2526 O O . GLU A 1 351 ? 19.618 36.102 -13.260 1.00 77.81 351 GLU A O 1
ATOM 2531 N N . ARG A 1 352 ? 20.352 34.791 -14.923 1.00 81.94 352 ARG A N 1
ATOM 2532 C CA . ARG A 1 352 ? 19.898 35.660 -16.024 1.00 81.94 352 ARG A CA 1
ATOM 2533 C C . ARG A 1 352 ? 18.425 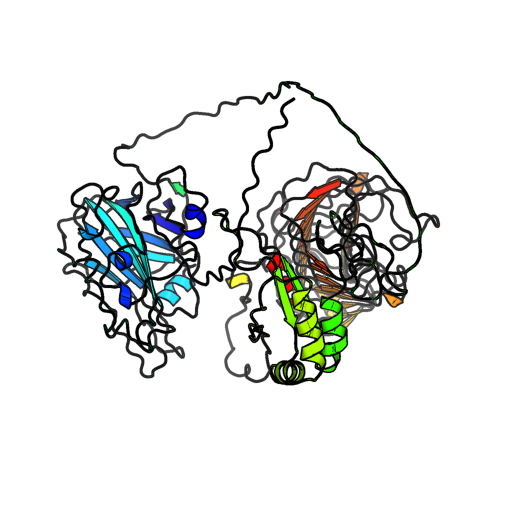35.488 -16.346 1.00 81.94 352 ARG A C 1
ATOM 2535 O O . ARG A 1 352 ? 17.728 36.468 -16.596 1.00 81.94 352 ARG A O 1
ATOM 2542 N N . TRP A 1 353 ? 17.950 34.250 -16.322 1.00 90.31 353 TRP A N 1
ATOM 2543 C CA . TRP A 1 353 ? 16.588 33.893 -16.691 1.00 90.31 353 TRP A CA 1
ATOM 2544 C C . TRP A 1 353 ? 15.669 33.684 -15.482 1.00 90.31 353 TRP A C 1
ATOM 2546 O O . TRP A 1 353 ? 14.450 33.712 -15.637 1.00 90.31 353 TRP A O 1
ATOM 2556 N N . GLY A 1 354 ? 16.205 33.616 -14.258 1.00 82.75 354 GLY A N 1
ATOM 2557 C CA . GLY A 1 354 ? 15.403 33.570 -13.028 1.00 82.75 354 GLY A CA 1
ATOM 2558 C C . GLY A 1 354 ? 14.414 34.728 -12.897 1.00 82.75 354 GLY A C 1
ATOM 2559 O O . GLY A 1 354 ? 13.275 34.510 -12.490 1.00 82.75 354 GLY A O 1
ATOM 2560 N N . LYS A 1 355 ? 14.788 35.936 -13.345 1.00 83.44 355 LYS A N 1
ATOM 2561 C CA . LYS A 1 355 ? 13.886 37.104 -13.381 1.00 83.44 355 LYS A CA 1
ATOM 2562 C C . LYS A 1 355 ? 12.686 36.935 -14.319 1.00 83.44 355 LYS A C 1
ATOM 2564 O O . LYS A 1 355 ? 11.679 37.608 -14.134 1.00 83.44 355 LYS A O 1
ATOM 2569 N N . TYR A 1 356 ? 12.780 36.037 -15.298 1.00 84.88 356 TYR A N 1
ATOM 2570 C CA . TYR A 1 356 ? 11.674 35.691 -16.187 1.00 84.88 356 TYR A CA 1
ATOM 2571 C C . TYR A 1 356 ? 10.817 34.544 -15.628 1.00 84.88 356 TYR A C 1
ATOM 2573 O O . TYR A 1 356 ? 9.811 34.215 -16.242 1.00 84.88 356 TYR A O 1
ATOM 2581 N N . GLY A 1 357 ? 11.193 33.921 -14.494 1.00 82.75 357 GLY A N 1
ATOM 2582 C CA . GLY A 1 357 ? 10.413 32.856 -13.846 1.00 82.75 357 GLY A CA 1
ATOM 2583 C C . GLY A 1 357 ? 11.040 31.456 -13.715 1.00 82.75 357 GLY A C 1
ATOM 2584 O O . GLY A 1 357 ? 10.284 30.523 -13.437 1.00 82.75 357 GLY A O 1
ATOM 2585 N N . VAL A 1 358 ? 12.361 31.253 -13.890 1.00 84.94 358 VAL A N 1
ATOM 2586 C CA . VAL A 1 358 ? 12.972 29.910 -13.713 1.00 84.94 358 VAL A CA 1
ATOM 2587 C C . VAL A 1 358 ? 12.769 29.439 -12.274 1.00 84.94 358 VAL A C 1
ATOM 2589 O O . VAL A 1 358 ? 13.231 30.093 -11.336 1.00 84.94 358 VAL A O 1
ATOM 2592 N N . LYS A 1 359 ? 12.140 28.275 -12.085 1.00 79.75 359 LYS A N 1
ATOM 2593 C CA . LYS A 1 359 ? 11.937 27.660 -10.761 1.00 79.75 359 LYS A CA 1
ATOM 2594 C C . LYS A 1 359 ? 13.067 26.747 -10.339 1.00 79.75 359 LYS A C 1
ATOM 2596 O O . LYS A 1 359 ? 13.464 26.748 -9.178 1.00 79.75 359 LYS A O 1
ATOM 2601 N N . SER A 1 360 ? 13.528 25.927 -11.267 1.00 74.31 360 SER A N 1
ATOM 2602 C CA . SER A 1 360 ? 14.565 24.937 -11.026 1.00 74.31 360 SER A CA 1
ATOM 2603 C C . SER A 1 360 ? 15.102 24.423 -12.351 1.00 74.31 360 SER A C 1
ATOM 2605 O O . SER A 1 360 ? 14.514 24.639 -13.414 1.00 74.31 360 SER A O 1
ATOM 2607 N N . TRP A 1 361 ? 16.222 23.715 -12.288 1.00 82.19 361 TRP A N 1
ATOM 2608 C CA . TRP A 1 361 ? 16.809 23.067 -13.446 1.00 82.19 361 TRP A CA 1
ATOM 2609 C C . TRP A 1 361 ? 17.498 21.759 -13.058 1.00 82.19 361 TRP A C 1
ATOM 2611 O O . TRP A 1 361 ? 17.830 21.530 -11.896 1.00 82.19 361 TRP A O 1
ATOM 2621 N N . SER A 1 362 ? 17.703 20.891 -14.045 1.00 70.25 362 SER A N 1
ATOM 2622 C CA . SER A 1 362 ? 18.442 19.633 -13.907 1.00 70.25 362 SER A CA 1
ATOM 2623 C C . SER A 1 362 ? 19.310 19.378 -15.138 1.00 70.25 362 SER A C 1
ATOM 2625 O O . SER A 1 362 ? 19.010 19.890 -16.217 1.00 70.25 362 SER A O 1
ATOM 2627 N N . VAL A 1 363 ? 20.376 18.589 -14.977 1.00 69.25 363 VAL A N 1
ATOM 2628 C CA . VAL A 1 363 ? 21.260 18.145 -16.066 1.00 69.25 363 VAL A CA 1
ATOM 2629 C C . VAL A 1 363 ? 21.328 16.626 -16.050 1.00 69.25 363 VAL A C 1
ATOM 2631 O O . VAL A 1 363 ? 21.553 16.016 -15.009 1.00 69.25 363 VAL A O 1
ATOM 2634 N N . THR A 1 364 ? 21.150 16.023 -17.216 1.00 67.69 364 THR A N 1
ATOM 2635 C CA . THR A 1 364 ? 21.184 14.582 -17.447 1.00 67.69 364 THR A CA 1
ATOM 2636 C C . THR A 1 364 ? 22.359 14.254 -18.360 1.00 67.69 364 THR A C 1
ATOM 2638 O O . THR A 1 364 ? 22.494 14.843 -19.430 1.00 67.69 364 THR A O 1
ATOM 2641 N N . LYS A 1 365 ? 23.206 13.301 -17.956 1.00 67.38 365 LYS A N 1
ATOM 2642 C CA . LYS A 1 365 ? 24.227 12.703 -18.827 1.00 67.38 365 LYS A CA 1
ATOM 2643 C C . LYS A 1 365 ? 23.622 11.504 -19.545 1.00 67.38 365 LYS A C 1
ATOM 2645 O O . LYS A 1 365 ? 23.190 10.556 -18.889 1.00 67.38 365 LYS A O 1
ATOM 2650 N N . PHE A 1 366 ? 23.624 11.527 -20.870 1.00 62.94 366 PHE A N 1
ATOM 2651 C CA . PHE A 1 366 ? 23.150 10.403 -21.665 1.00 62.94 366 PHE A CA 1
ATOM 2652 C C . PHE A 1 366 ? 24.256 9.354 -21.791 1.00 62.94 366 PHE A C 1
ATOM 2654 O O . PHE A 1 366 ? 25.420 9.674 -22.038 1.00 62.94 366 PHE A O 1
ATOM 2661 N N . GLN A 1 367 ? 23.892 8.093 -21.586 1.00 67.75 367 GLN A N 1
ATOM 2662 C CA . GLN A 1 367 ? 24.790 6.952 -21.748 1.00 67.75 367 GLN A CA 1
ATOM 2663 C C . GLN A 1 367 ? 24.605 6.345 -23.145 1.00 67.75 367 GLN A C 1
ATOM 2665 O O . GLN A 1 367 ? 23.551 6.554 -23.750 1.00 67.75 367 GLN A O 1
ATOM 2670 N N . PRO A 1 368 ? 25.593 5.598 -23.673 1.00 72.81 368 PRO A N 1
ATOM 2671 C CA . PRO A 1 368 ? 25.366 4.727 -24.821 1.00 72.81 368 PRO A CA 1
ATOM 2672 C C . PRO A 1 368 ? 24.132 3.845 -24.625 1.00 72.81 368 PRO A C 1
ATOM 2674 O O . PRO A 1 368 ? 23.826 3.439 -23.501 1.00 72.81 368 PRO A O 1
ATOM 2677 N N . GLY A 1 369 ? 23.429 3.568 -25.722 1.00 50.44 369 GLY A N 1
ATOM 2678 C CA . GLY A 1 369 ? 22.315 2.629 -25.732 1.00 50.44 369 GLY A CA 1
ATOM 2679 C C . GLY A 1 369 ? 22.758 1.243 -25.262 1.00 50.44 369 GLY A C 1
ATOM 2680 O O . GLY A 1 369 ? 23.949 0.929 -25.231 1.00 50.44 369 GLY A O 1
ATOM 2681 N N . ALA A 1 370 ? 21.803 0.391 -24.891 1.00 41.03 370 ALA A N 1
ATOM 2682 C CA . ALA A 1 370 ? 22.099 -0.980 -24.459 1.00 41.03 370 ALA A CA 1
ATOM 2683 C C . ALA A 1 370 ? 22.777 -1.831 -25.559 1.00 41.03 370 ALA A C 1
ATOM 2685 O O . ALA A 1 370 ? 23.386 -2.856 -25.270 1.00 41.03 370 ALA A O 1
ATOM 2686 N N . ASP A 1 371 ? 22.706 -1.372 -26.809 1.00 62.19 371 ASP A N 1
ATOM 2687 C CA . ASP A 1 371 ? 23.391 -1.879 -28.000 1.00 62.19 371 ASP A CA 1
ATOM 2688 C C . ASP A 1 371 ? 24.821 -1.322 -28.184 1.00 62.19 371 ASP A C 1
ATOM 2690 O O . ASP A 1 371 ? 25.505 -1.651 -29.152 1.00 62.19 371 ASP A O 1
ATOM 2694 N N . GLY A 1 372 ? 25.286 -0.464 -27.273 1.00 65.75 372 GLY A N 1
ATOM 2695 C CA . GLY A 1 372 ? 26.574 0.222 -27.347 1.00 65.75 372 GLY A CA 1
ATOM 2696 C C . GLY A 1 372 ? 26.595 1.409 -28.313 1.00 65.75 372 GLY A C 1
ATOM 2697 O O . GLY A 1 372 ? 27.644 2.046 -28.467 1.00 65.75 372 GLY A O 1
ATOM 2698 N N . ALA A 1 373 ? 25.467 1.743 -28.951 1.00 64.81 373 ALA A N 1
ATOM 2699 C CA . ALA A 1 373 ? 25.385 2.901 -29.824 1.00 64.81 373 ALA A CA 1
ATOM 2700 C C . ALA A 1 373 ? 25.616 4.176 -29.007 1.00 64.81 373 ALA A C 1
ATOM 2702 O O . ALA A 1 373 ? 25.015 4.389 -27.953 1.00 64.81 373 ALA A O 1
ATOM 2703 N N . LYS A 1 374 ? 26.513 5.045 -29.482 1.00 65.81 374 LYS A N 1
ATOM 2704 C CA . LYS A 1 374 ? 26.782 6.319 -28.806 1.00 65.81 374 LYS A CA 1
ATOM 2705 C C . LYS A 1 374 ? 25.505 7.171 -28.814 1.00 65.81 374 LYS A C 1
ATOM 2707 O O . LYS A 1 374 ? 24.854 7.248 -29.857 1.00 65.81 374 LYS A O 1
ATOM 2712 N N . PRO A 1 375 ? 25.155 7.825 -27.694 1.00 76.12 375 PRO A N 1
ATOM 2713 C CA . PRO A 1 375 ? 23.954 8.641 -27.650 1.00 76.12 375 PRO A CA 1
ATOM 2714 C C . PRO A 1 375 ? 24.115 9.832 -28.603 1.00 76.12 375 PRO A C 1
ATOM 2716 O O . PRO A 1 375 ? 25.217 10.353 -28.786 1.00 76.12 375 PRO A O 1
ATOM 2719 N N . LEU A 1 376 ? 23.010 10.269 -29.211 1.00 75.75 376 LEU A N 1
ATOM 2720 C CA . LEU A 1 376 ? 23.004 11.381 -30.174 1.00 75.75 376 LEU A CA 1
ATOM 2721 C C . LEU A 1 376 ? 23.547 12.691 -29.572 1.00 75.75 376 LEU A C 1
ATOM 2723 O O . LEU A 1 376 ? 24.192 13.471 -30.279 1.00 75.75 376 LEU A O 1
ATOM 2727 N N . TYR A 1 377 ? 23.327 12.884 -28.268 1.00 76.00 377 TYR A N 1
ATOM 2728 C CA . TYR A 1 377 ? 23.853 13.973 -27.447 1.00 76.00 377 TYR A CA 1
ATOM 2729 C C . TYR A 1 377 ? 24.475 13.389 -26.182 1.00 76.00 377 TYR A C 1
ATOM 2731 O O . TYR A 1 377 ? 23.959 12.420 -25.640 1.00 76.00 377 TYR A O 1
ATOM 2739 N N . ALA A 1 378 ? 25.569 13.975 -25.695 1.00 69.19 378 ALA A N 1
ATOM 2740 C CA . ALA A 1 378 ? 26.227 13.502 -24.474 1.00 69.19 378 ALA A CA 1
ATOM 2741 C C . ALA A 1 378 ? 25.501 13.960 -23.192 1.00 69.19 378 ALA A C 1
ATOM 2743 O O . ALA A 1 378 ? 25.563 13.282 -22.167 1.00 69.19 378 ALA A O 1
ATOM 2744 N N . PHE A 1 379 ? 24.792 15.093 -23.251 1.00 71.25 379 PHE A N 1
ATOM 2745 C CA . PHE A 1 379 ? 24.105 15.705 -22.113 1.00 71.25 379 PHE A CA 1
ATOM 2746 C C . PHE A 1 379 ? 22.821 16.417 -22.557 1.00 71.25 379 PHE A C 1
ATOM 2748 O O . PHE A 1 379 ? 22.709 16.829 -23.711 1.00 71.25 379 PHE A O 1
ATOM 2755 N N . GLY A 1 380 ? 21.872 16.582 -21.637 1.00 77.88 380 GLY A N 1
ATOM 2756 C CA . GLY A 1 380 ? 20.661 17.386 -21.813 1.00 77.88 380 GLY A CA 1
ATOM 2757 C C . GLY A 1 380 ? 20.255 18.049 -20.501 1.00 77.88 380 GLY A C 1
ATOM 2758 O O . GLY A 1 380 ? 20.586 17.547 -19.428 1.00 77.88 380 GLY A O 1
ATOM 2759 N N . SER A 1 381 ? 19.553 19.176 -20.560 1.00 73.12 381 SER A N 1
ATOM 2760 C CA . SER A 1 381 ? 19.059 19.877 -19.373 1.00 73.12 381 SER A CA 1
ATOM 2761 C C . SER A 1 381 ? 17.559 20.138 -19.464 1.00 73.12 381 SER A C 1
ATOM 2763 O O . SER A 1 381 ? 16.998 20.267 -20.549 1.00 73.12 381 SER A O 1
ATOM 2765 N N . VAL A 1 382 ? 16.901 20.189 -18.306 1.00 79.50 382 VAL A N 1
ATOM 2766 C CA . VAL A 1 382 ? 15.484 20.562 -18.188 1.00 79.50 382 VAL A CA 1
ATOM 2767 C C . VAL A 1 382 ? 15.397 21.762 -17.266 1.00 79.50 382 VAL A C 1
ATOM 2769 O O . VAL A 1 382 ? 15.908 21.704 -16.148 1.00 79.50 382 VAL A O 1
ATOM 2772 N N . VAL A 1 383 ? 14.755 22.832 -17.732 1.00 79.88 383 VAL A N 1
ATOM 2773 C CA . VAL A 1 383 ? 14.546 24.078 -16.986 1.00 79.88 383 VAL A CA 1
ATOM 2774 C C . VAL A 1 383 ? 13.046 24.269 -16.789 1.00 79.88 383 VAL A C 1
ATOM 2776 O O . VAL A 1 383 ? 12.287 24.262 -17.757 1.00 79.88 383 VAL A O 1
ATOM 2779 N N . TYR A 1 384 ? 12.618 24.411 -15.538 1.00 80.50 384 TYR A N 1
ATOM 2780 C CA . TYR A 1 384 ? 11.209 24.505 -15.167 1.00 80.50 384 TYR A CA 1
ATOM 2781 C C . TYR A 1 384 ? 10.762 25.960 -15.021 1.00 80.50 384 TYR A C 1
ATOM 2783 O O . TYR A 1 384 ? 11.441 26.770 -14.388 1.00 80.50 384 TYR A O 1
ATOM 2791 N N . TRP A 1 385 ? 9.579 26.250 -15.559 1.00 83.56 385 TRP A N 1
ATOM 2792 C CA . TRP A 1 385 ? 8.950 27.571 -15.626 1.00 83.56 385 TRP A CA 1
ATOM 2793 C C . TRP A 1 385 ? 7.477 27.474 -15.217 1.00 83.56 385 TRP A C 1
ATOM 2795 O O . TRP A 1 385 ? 6.897 26.392 -15.310 1.00 83.56 385 TRP A O 1
ATOM 2805 N N . ASP A 1 386 ? 6.855 28.578 -14.787 1.00 74.88 386 ASP A N 1
ATOM 2806 C CA . ASP A 1 386 ? 5.440 28.547 -14.375 1.00 74.88 386 ASP A CA 1
ATOM 2807 C C . ASP A 1 386 ? 4.480 28.449 -15.566 1.00 74.88 386 ASP A C 1
ATOM 2809 O O . ASP A 1 386 ? 3.381 27.915 -15.430 1.00 74.88 386 ASP A O 1
ATOM 2813 N N . ASN A 1 387 ? 4.852 29.011 -16.719 1.00 79.19 387 ASN A N 1
ATOM 2814 C CA . ASN A 1 387 ? 4.014 29.017 -17.916 1.00 79.19 387 ASN A CA 1
ATOM 2815 C C . ASN A 1 387 ? 4.824 29.293 -19.191 1.00 79.19 387 ASN A C 1
ATOM 2817 O O . ASN A 1 387 ? 5.978 29.720 -19.155 1.00 79.19 387 ASN A O 1
ATOM 2821 N N . LEU A 1 388 ? 4.181 29.071 -20.335 1.00 79.81 388 LEU A N 1
ATOM 2822 C CA . LEU A 1 388 ? 4.794 29.217 -21.652 1.00 79.81 388 LEU A CA 1
ATOM 2823 C C . LEU A 1 388 ? 5.165 30.671 -22.007 1.00 79.81 388 LEU A C 1
ATOM 2825 O O . LEU A 1 388 ? 6.141 30.889 -22.721 1.00 79.81 388 LEU A O 1
ATOM 2829 N N . GLU A 1 389 ? 4.431 31.671 -21.512 1.00 83.50 389 GLU A N 1
ATOM 2830 C CA . GLU A 1 389 ? 4.716 33.089 -21.796 1.00 83.50 389 GLU A CA 1
ATOM 2831 C C . GLU A 1 389 ? 6.034 33.556 -21.160 1.00 83.50 389 GLU A C 1
ATOM 2833 O O . GLU A 1 389 ? 6.782 34.330 -21.760 1.00 83.50 389 GLU A O 1
ATOM 2838 N N . GLN A 1 390 ? 6.383 33.016 -19.990 1.00 87.38 390 GLN A N 1
ATOM 2839 C CA . GLN A 1 390 ? 7.686 33.238 -19.356 1.00 87.38 390 GLN A CA 1
ATOM 2840 C C . GLN A 1 390 ? 8.840 32.692 -20.202 1.00 87.38 390 GLN A C 1
ATOM 2842 O O . GLN A 1 390 ? 9.853 33.369 -20.369 1.00 87.38 390 GLN A O 1
ATOM 2847 N N . ILE A 1 391 ? 8.658 31.512 -20.805 1.00 86.88 391 ILE A N 1
ATOM 2848 C CA . ILE A 1 391 ? 9.642 30.915 -21.717 1.00 86.88 391 ILE A CA 1
ATOM 2849 C C . ILE A 1 391 ? 9.818 31.811 -22.946 1.00 86.88 391 ILE A C 1
ATOM 2851 O O . ILE A 1 391 ? 10.942 32.174 -23.282 1.00 86.88 391 ILE A O 1
ATOM 2855 N N . LYS A 1 392 ? 8.721 32.235 -23.587 1.00 86.12 392 LYS A N 1
ATOM 2856 C CA . LYS A 1 392 ? 8.779 33.138 -24.751 1.00 86.12 392 LYS A CA 1
ATOM 2857 C C . LYS A 1 392 ? 9.475 34.458 -24.422 1.00 86.12 392 LYS A C 1
ATOM 2859 O O . LYS A 1 392 ? 10.280 34.935 -25.213 1.00 86.12 392 LYS A O 1
ATOM 2864 N N . THR A 1 393 ? 9.201 35.020 -23.246 1.00 84.88 393 THR A N 1
ATOM 2865 C CA . THR A 1 393 ? 9.821 36.272 -22.793 1.00 84.88 393 THR A CA 1
ATOM 2866 C C . THR A 1 393 ? 11.317 36.092 -22.531 1.00 84.88 393 THR A C 1
ATOM 2868 O O . THR A 1 393 ? 12.109 36.928 -22.956 1.00 84.88 393 THR A O 1
ATOM 2871 N N . ALA A 1 394 ? 11.722 34.988 -21.895 1.00 87.19 394 ALA A N 1
ATOM 2872 C CA . ALA A 1 394 ? 13.128 34.678 -21.639 1.00 87.19 394 ALA A CA 1
ATOM 2873 C C . ALA A 1 394 ? 13.922 34.469 -22.941 1.00 87.19 394 ALA A C 1
ATOM 2875 O O . ALA A 1 394 ? 15.005 35.030 -23.099 1.00 87.19 394 ALA A O 1
ATOM 2876 N N . PHE A 1 395 ? 13.354 33.728 -23.900 1.00 85.19 395 PHE A N 1
ATOM 2877 C CA . PHE A 1 395 ? 13.956 33.485 -25.217 1.00 85.19 395 PHE A CA 1
ATOM 2878 C C . PHE A 1 395 ? 13.875 34.687 -26.175 1.00 85.19 395 PHE A C 1
ATOM 2880 O O . PHE A 1 395 ? 14.555 34.696 -27.197 1.00 85.19 395 PHE A O 1
ATOM 2887 N N . GLY A 1 396 ? 13.066 35.701 -25.859 1.00 84.56 396 GLY A N 1
ATOM 2888 C CA . GLY A 1 396 ? 13.048 36.998 -26.544 1.00 84.56 396 GLY A CA 1
ATOM 2889 C C . GLY A 1 396 ? 13.904 38.074 -25.863 1.00 84.56 396 GLY A C 1
ATOM 2890 O O . GLY A 1 396 ? 13.979 39.195 -26.365 1.00 84.56 396 GLY A O 1
ATOM 2891 N N . GLY A 1 397 ? 14.513 37.761 -24.714 1.00 85.06 397 GLY A N 1
ATOM 2892 C CA . GLY A 1 397 ? 15.305 38.693 -23.915 1.00 85.06 397 GLY A CA 1
ATOM 2893 C C . GLY A 1 397 ? 16.731 38.897 -24.445 1.00 85.06 397 GLY A C 1
ATOM 2894 O O . GLY A 1 397 ? 17.270 38.039 -25.149 1.00 85.06 397 GLY A O 1
ATOM 2895 N N . PRO A 1 398 ? 17.389 40.018 -24.098 1.00 86.12 398 PRO A N 1
ATOM 2896 C CA . PRO A 1 398 ? 18.752 40.311 -24.549 1.00 86.12 398 PRO A CA 1
ATOM 2897 C C . PRO A 1 398 ? 19.812 39.328 -24.010 1.00 86.12 398 PRO A C 1
ATOM 2899 O O . PRO A 1 398 ? 20.906 39.246 -24.562 1.00 86.12 398 PRO A O 1
ATOM 2902 N N . GLU A 1 399 ? 19.503 38.555 -22.965 1.00 86.50 399 GLU A N 1
ATOM 2903 C CA . GLU A 1 399 ? 20.413 37.600 -22.315 1.00 86.50 399 GLU A CA 1
ATOM 2904 C C . GLU A 1 399 ? 20.610 36.302 -23.114 1.00 86.50 399 GLU A C 1
ATOM 2906 O O . GLU A 1 399 ? 21.531 35.537 -22.827 1.00 86.50 399 GLU A O 1
ATOM 2911 N N . VAL A 1 400 ? 19.778 36.046 -24.131 1.00 83.44 400 VAL A N 1
ATOM 2912 C CA . VAL A 1 400 ? 19.864 34.839 -24.974 1.00 83.44 400 VAL A CA 1
ATOM 2913 C C . VAL A 1 400 ? 21.234 34.726 -25.633 1.00 83.44 400 VAL A C 1
ATOM 2915 O O . VAL A 1 400 ? 21.793 33.636 -25.686 1.00 83.44 400 VAL A O 1
ATOM 2918 N N . GLY A 1 401 ? 21.805 35.843 -26.092 1.00 79.19 401 GLY A N 1
ATOM 2919 C CA . GLY A 1 401 ? 23.130 35.847 -26.714 1.00 79.19 401 GLY A CA 1
ATOM 2920 C C . GLY A 1 401 ? 24.244 35.411 -25.756 1.00 79.19 401 GLY A C 1
ATOM 2921 O O . GLY A 1 401 ? 25.133 34.669 -26.159 1.00 79.19 401 GLY A O 1
ATOM 2922 N N . GLU A 1 402 ? 24.168 35.816 -24.483 1.00 79.25 402 GLU A N 1
ATOM 2923 C CA . GLU A 1 402 ? 25.127 35.424 -23.436 1.00 79.25 402 GLU A CA 1
ATOM 2924 C C . GLU A 1 402 ? 24.974 33.934 -23.087 1.00 79.25 402 GLU A C 1
ATOM 2926 O O . GLU A 1 402 ? 25.963 33.208 -23.023 1.00 79.25 402 GLU A O 1
ATOM 2931 N N . ILE A 1 403 ? 23.735 33.457 -22.928 1.00 79.19 403 ILE A N 1
ATOM 2932 C CA . ILE A 1 403 ? 23.442 32.066 -22.545 1.00 79.19 403 ILE A CA 1
ATOM 2933 C C . ILE A 1 403 ? 23.775 31.086 -23.675 1.00 79.19 403 ILE A C 1
ATOM 2935 O O . ILE A 1 403 ? 24.416 30.067 -23.427 1.00 79.19 403 ILE A O 1
ATOM 2939 N N . MET A 1 404 ? 23.374 31.389 -24.914 1.00 80.75 404 MET A N 1
ATOM 2940 C CA . MET A 1 404 ? 23.677 30.541 -26.073 1.00 80.75 404 MET A CA 1
ATOM 2941 C C . MET A 1 404 ? 25.153 30.607 -26.456 1.00 80.75 404 MET A C 1
ATOM 2943 O O . MET A 1 404 ? 25.718 29.602 -26.879 1.00 80.75 404 MET A O 1
ATOM 2947 N N . GLY A 1 405 ? 25.795 31.763 -26.264 1.00 75.50 405 GLY A N 1
ATOM 2948 C CA . GLY A 1 405 ? 27.229 31.925 -26.489 1.00 75.50 405 GLY A CA 1
ATOM 2949 C C . GLY A 1 405 ? 28.081 31.020 -25.596 1.00 75.50 405 GLY A C 1
ATOM 2950 O O . GLY A 1 405 ? 29.133 30.559 -26.034 1.00 75.50 405 GLY A O 1
ATOM 2951 N N . ASP A 1 406 ? 27.618 30.704 -24.382 1.00 71.25 406 ASP A N 1
ATOM 2952 C CA . ASP A 1 406 ? 28.333 29.800 -23.474 1.00 71.25 406 ASP A CA 1
ATOM 2953 C C . ASP A 1 406 ? 28.237 28.321 -23.901 1.00 71.25 406 ASP A C 1
ATOM 2955 O O . ASP A 1 406 ? 29.127 27.533 -23.593 1.00 71.25 406 ASP A O 1
ATOM 2959 N N . VAL A 1 407 ? 27.217 27.929 -24.680 1.00 73.19 407 VAL A N 1
ATOM 2960 C CA . VAL A 1 407 ? 27.015 26.529 -25.112 1.00 73.19 407 VAL A CA 1
ATOM 2961 C C . VAL A 1 407 ? 28.185 26.004 -25.950 1.00 73.19 407 VAL A C 1
ATOM 2963 O O . VAL A 1 407 ? 28.573 24.840 -25.816 1.00 73.19 407 VAL A O 1
ATOM 2966 N N . ALA A 1 408 ? 28.807 26.864 -26.758 1.00 71.88 408 ALA A N 1
ATOM 2967 C CA . ALA A 1 408 ? 29.967 26.512 -27.579 1.00 71.88 408 ALA A CA 1
ATOM 2968 C C . ALA A 1 408 ? 31.201 26.099 -26.750 1.00 71.88 408 ALA A C 1
ATOM 2970 O O . ALA A 1 408 ? 32.093 25.429 -27.269 1.00 71.88 408 ALA A O 1
ATOM 2971 N N . ASN A 1 409 ? 31.246 26.445 -25.458 1.00 64.06 409 ASN A N 1
ATOM 2972 C CA . ASN A 1 409 ? 32.352 26.089 -24.568 1.00 64.06 409 ASN A CA 1
ATOM 2973 C C . ASN A 1 409 ? 32.295 24.628 -24.086 1.00 64.06 409 ASN A C 1
ATOM 2975 O O . ASN A 1 409 ? 33.271 24.136 -23.520 1.00 64.06 409 ASN A O 1
ATOM 2979 N N . PHE A 1 410 ? 31.170 23.928 -24.276 1.00 61.97 410 PHE A N 1
ATOM 2980 C CA . PHE A 1 410 ? 30.986 22.557 -23.778 1.00 61.97 410 PHE A CA 1
ATOM 2981 C C . PHE A 1 410 ? 30.120 21.649 -24.661 1.00 61.97 410 PHE A C 1
ATOM 2983 O O . PHE A 1 410 ? 29.959 20.466 -24.352 1.00 61.97 410 PHE A O 1
ATOM 2990 N N . SER A 1 411 ? 29.593 22.161 -25.772 1.00 71.38 411 SER A N 1
ATOM 2991 C CA . SER A 1 411 ? 28.926 21.376 -26.806 1.00 71.38 411 SER A CA 1
ATOM 2992 C C . SER A 1 411 ? 29.602 21.600 -28.153 1.00 71.38 411 SER A C 1
ATOM 2994 O O . SER A 1 411 ? 29.887 22.724 -28.550 1.00 71.38 411 SER A O 1
ATOM 2996 N N . ASN A 1 412 ? 29.819 20.516 -28.894 1.00 73.94 412 ASN A N 1
ATOM 2997 C CA . ASN A 1 412 ? 30.306 20.561 -30.274 1.00 73.94 412 ASN A CA 1
ATOM 2998 C C . ASN A 1 412 ? 29.165 20.606 -31.310 1.00 73.94 412 ASN A C 1
ATOM 3000 O O . ASN A 1 412 ? 29.411 20.432 -32.504 1.00 73.94 412 ASN A O 1
ATOM 3004 N N . LYS A 1 413 ? 27.919 20.774 -30.853 1.00 72.88 413 LYS A N 1
ATOM 3005 C CA . LYS A 1 413 ? 26.702 20.879 -31.666 1.00 72.88 413 LYS A CA 1
ATOM 3006 C C . LYS A 1 413 ? 25.745 21.903 -31.061 1.00 72.88 413 LYS A C 1
ATOM 3008 O O . LYS A 1 413 ? 25.709 22.067 -29.842 1.00 72.88 413 LYS A O 1
ATOM 3013 N N . GLU A 1 414 ? 24.922 22.511 -31.906 1.00 73.12 414 GLU A N 1
ATOM 3014 C CA . GLU A 1 414 ? 23.822 23.365 -31.453 1.00 73.12 414 GLU A CA 1
ATOM 3015 C C . GLU A 1 414 ? 22.817 22.570 -30.590 1.00 73.12 414 GLU A C 1
ATOM 3017 O O . GLU A 1 414 ? 22.511 21.411 -30.912 1.00 73.12 414 GLU A O 1
ATOM 3022 N N . PRO A 1 415 ? 22.305 23.156 -29.493 1.00 75.56 415 PRO A N 1
ATOM 3023 C CA . PRO A 1 415 ? 21.322 22.513 -28.631 1.00 75.56 415 PRO A CA 1
ATOM 3024 C C . PRO A 1 415 ? 19.948 22.431 -29.313 1.00 75.56 415 PRO A C 1
ATOM 3026 O O . PRO A 1 415 ? 19.514 23.352 -30.003 1.00 75.56 415 PRO A O 1
ATOM 3029 N N . ILE A 1 416 ? 19.228 21.330 -29.081 1.00 77.75 416 ILE A N 1
ATOM 3030 C CA . ILE A 1 416 ? 17.815 21.205 -29.465 1.00 77.75 416 ILE A CA 1
ATOM 3031 C C . ILE A 1 416 ? 16.951 21.655 -28.290 1.00 77.75 416 ILE A C 1
ATOM 3033 O O . ILE A 1 416 ? 17.056 21.104 -27.193 1.00 77.75 416 ILE A O 1
ATOM 3037 N N . PHE A 1 417 ? 16.053 22.607 -28.537 1.00 75.38 417 PHE A N 1
ATOM 3038 C CA . PHE A 1 417 ? 15.071 23.051 -27.552 1.00 75.38 417 PHE A CA 1
ATOM 3039 C C . PHE A 1 417 ? 13.754 22.317 -27.747 1.00 75.38 417 PHE A C 1
ATOM 3041 O O . PHE A 1 417 ? 13.130 22.400 -28.803 1.00 75.38 417 PHE A O 1
ATOM 3048 N N . LEU A 1 418 ? 13.324 21.621 -26.699 1.00 70.88 418 LEU A N 1
ATOM 3049 C CA . LEU A 1 418 ? 11.995 21.036 -26.610 1.00 70.88 418 LEU A CA 1
ATOM 3050 C C . LEU A 1 418 ? 11.223 21.795 -25.536 1.00 70.88 418 LEU A C 1
ATOM 3052 O O . LEU A 1 418 ? 11.679 21.910 -24.398 1.00 70.88 418 LEU A O 1
ATOM 3056 N N . THR A 1 419 ? 10.062 22.325 -25.905 1.00 68.12 419 THR A N 1
ATOM 3057 C CA . THR A 1 419 ? 9.125 22.954 -24.975 1.00 68.12 419 THR A CA 1
ATOM 3058 C C . THR A 1 419 ? 7.902 22.063 -24.837 1.00 68.12 419 THR A C 1
ATOM 3060 O O . THR A 1 419 ? 7.393 21.511 -25.810 1.00 68.12 419 THR A O 1
ATOM 3063 N N . GLY A 1 420 ? 7.440 21.888 -23.607 1.00 64.94 420 GLY A N 1
ATOM 3064 C CA . GLY A 1 420 ? 6.281 21.065 -23.305 1.00 64.94 420 GLY A CA 1
ATOM 3065 C C . GLY A 1 420 ? 5.733 21.430 -21.940 1.00 64.94 420 GLY A C 1
ATOM 3066 O O . GLY A 1 420 ? 6.469 21.883 -21.062 1.00 64.94 420 GLY A O 1
ATOM 3067 N N . GLU A 1 421 ? 4.431 21.257 -21.762 1.00 57.97 421 GLU A N 1
ATOM 3068 C CA . GLU A 1 421 ? 3.825 21.392 -20.447 1.00 57.97 421 GLU A CA 1
ATOM 3069 C C . GLU A 1 421 ? 4.059 20.103 -19.668 1.00 57.97 421 GLU A C 1
ATOM 3071 O O . GLU A 1 421 ? 3.806 19.000 -20.154 1.00 57.97 421 GLU A O 1
ATOM 3076 N N . SER A 1 422 ? 4.530 20.233 -18.429 1.00 48.59 422 SER A N 1
ATOM 3077 C CA . SER A 1 422 ? 4.402 19.130 -17.486 1.00 48.59 422 SER A CA 1
ATOM 3078 C C . SER A 1 422 ? 2.918 18.983 -17.173 1.00 48.59 422 SER A C 1
ATOM 3080 O O . SER A 1 422 ? 2.391 19.711 -16.333 1.00 48.59 422 SER A O 1
ATOM 3082 N N . SER A 1 423 ? 2.234 18.048 -17.826 1.00 35.25 423 SER A N 1
ATOM 3083 C CA . SER A 1 423 ? 0.895 17.611 -17.439 1.00 35.25 423 SER A CA 1
ATOM 3084 C C . SER A 1 423 ? 0.990 16.848 -16.118 1.00 35.25 423 SER A C 1
ATOM 3086 O O . SER A 1 423 ? 0.871 15.629 -16.029 1.00 35.25 423 SER A O 1
ATOM 3088 N N . ARG A 1 424 ? 1.209 17.596 -15.033 1.00 34.22 424 ARG A N 1
ATOM 3089 C CA . ARG A 1 424 ? 0.814 17.143 -13.709 1.00 34.22 424 ARG A CA 1
ATOM 3090 C C . ARG A 1 424 ? -0.703 17.049 -13.748 1.00 34.22 424 ARG A C 1
ATOM 3092 O O . ARG A 1 424 ? -1.380 18.074 -13.792 1.00 34.22 424 ARG A O 1
ATOM 3099 N N . VAL A 1 425 ? -1.241 15.838 -13.671 1.00 29.64 425 VAL A N 1
ATOM 3100 C CA . VAL A 1 425 ? -2.613 15.643 -13.199 1.00 29.64 425 VAL A CA 1
ATOM 3101 C C . VAL A 1 425 ? -2.625 16.073 -11.730 1.00 29.64 425 VAL A C 1
ATOM 3103 O O . VAL A 1 425 ? -2.479 15.274 -10.812 1.00 29.64 425 VAL A O 1
ATOM 3106 N N . ILE A 1 426 ? -2.710 17.381 -11.494 1.00 28.44 426 ILE A N 1
ATOM 3107 C CA . ILE A 1 426 ? -3.110 17.915 -10.203 1.00 28.44 426 ILE A CA 1
ATOM 3108 C C . ILE A 1 426 ? -4.618 17.745 -10.196 1.00 28.44 426 ILE A C 1
ATOM 3110 O O . ILE A 1 426 ? -5.337 18.498 -10.851 1.00 28.44 426 ILE A O 1
ATOM 3114 N N . MET A 1 427 ? -5.098 16.737 -9.478 1.00 27.08 427 MET A N 1
ATOM 3115 C CA . MET A 1 427 ? -6.512 16.587 -9.162 1.00 27.08 427 MET A CA 1
ATOM 3116 C C . MET A 1 427 ? -6.926 17.793 -8.295 1.00 27.08 427 MET A C 1
ATOM 3118 O O . MET A 1 427 ? -6.926 17.738 -7.069 1.00 27.08 427 MET A O 1
ATOM 3122 N N . ARG A 1 428 ? -7.221 18.944 -8.914 1.00 26.39 428 ARG A N 1
ATOM 3123 C CA . ARG A 1 428 ? -7.933 20.039 -8.248 1.00 26.39 428 ARG A CA 1
ATOM 3124 C C . ARG A 1 428 ? -9.382 19.592 -8.107 1.00 26.39 428 ARG A C 1
ATOM 3126 O O . ARG A 1 428 ? -10.219 19.874 -8.956 1.00 26.39 428 ARG A O 1
ATOM 3133 N N . LEU A 1 429 ? -9.668 18.874 -7.027 1.00 30.23 429 LEU A N 1
ATOM 3134 C CA . LEU A 1 429 ? -11.028 18.638 -6.559 1.00 30.23 429 LEU A CA 1
ATOM 3135 C C . LEU A 1 429 ? -11.619 19.982 -6.118 1.00 30.23 429 LEU A C 1
ATOM 3137 O O . LEU A 1 429 ? -11.469 20.404 -4.975 1.00 30.23 429 LEU A O 1
ATOM 3141 N N . THR A 1 430 ? -12.273 20.692 -7.036 1.00 26.28 430 THR A N 1
ATOM 3142 C CA . THR A 1 430 ? -13.174 21.783 -6.662 1.00 26.28 430 THR A CA 1
ATOM 3143 C C . THR A 1 430 ? -14.453 21.182 -6.092 1.00 26.28 430 THR A C 1
ATOM 3145 O O . THR A 1 430 ? -15.182 20.460 -6.767 1.00 26.28 430 THR A O 1
ATOM 3148 N N . THR A 1 431 ? -14.715 21.501 -4.828 1.00 33.22 431 THR A N 1
ATOM 3149 C CA . THR A 1 431 ? -15.695 20.923 -3.893 1.00 33.22 431 THR A CA 1
ATOM 3150 C C . THR A 1 431 ? -17.175 21.159 -4.232 1.00 33.22 431 THR A C 1
ATOM 3152 O O . THR A 1 431 ? -18.026 21.140 -3.348 1.00 33.22 431 THR A O 1
ATOM 3155 N N . LYS A 1 432 ? -17.538 21.402 -5.493 1.00 26.36 432 LYS A N 1
ATOM 3156 C CA . LYS A 1 432 ? -18.921 21.710 -5.883 1.00 26.36 432 LYS A CA 1
ATOM 3157 C C . LYS A 1 432 ? -19.342 20.857 -7.062 1.00 26.36 432 LYS A C 1
ATOM 3159 O O . LYS A 1 432 ? -19.199 21.302 -8.190 1.00 26.36 432 LYS A O 1
ATOM 3164 N N . SER A 1 433 ? -19.835 19.651 -6.779 1.00 28.02 433 SER A N 1
ATOM 3165 C CA . SER A 1 433 ? -20.791 18.882 -7.612 1.00 28.02 433 SER A CA 1
ATOM 3166 C C . SER A 1 433 ? -21.163 17.513 -7.015 1.00 28.02 433 SER A C 1
ATOM 3168 O O . SER A 1 433 ? -22.014 16.830 -7.566 1.00 28.02 433 SER A O 1
ATOM 3170 N N . ILE A 1 434 ? -20.614 17.109 -5.863 1.00 30.84 434 ILE A N 1
ATOM 3171 C CA . ILE A 1 434 ? -21.028 15.872 -5.177 1.00 30.84 434 ILE A CA 1
ATOM 3172 C C . ILE A 1 434 ? -22.048 16.221 -4.092 1.00 30.84 434 ILE A C 1
ATOM 3174 O O . ILE A 1 434 ? -21.723 16.271 -2.910 1.00 30.84 434 ILE A O 1
ATOM 3178 N N . LEU A 1 435 ? -23.282 16.529 -4.489 1.00 27.45 435 LEU A N 1
ATOM 3179 C CA . LEU A 1 435 ? -24.406 16.556 -3.551 1.00 27.45 435 LEU A CA 1
ATOM 3180 C C . LEU A 1 435 ? -25.736 16.335 -4.280 1.00 27.45 435 LEU A C 1
ATOM 3182 O O . LEU A 1 435 ? -26.574 17.222 -4.314 1.00 27.45 435 LEU A O 1
ATOM 3186 N N . CYS A 1 436 ? -25.907 15.170 -4.904 1.00 27.36 436 CYS A N 1
ATOM 3187 C CA . CYS A 1 436 ? -27.212 14.540 -5.150 1.00 27.36 436 CYS A CA 1
ATOM 3188 C C . CYS A 1 436 ? -26.985 13.185 -5.828 1.00 27.36 436 CYS A C 1
ATOM 3190 O O . CYS A 1 436 ? -26.829 13.146 -7.040 1.00 27.36 436 CYS A O 1
ATOM 3192 N N . ALA A 1 437 ? -26.921 12.118 -5.022 1.00 28.80 437 ALA A N 1
ATOM 3193 C CA . ALA A 1 437 ? -27.218 10.710 -5.355 1.00 28.80 437 ALA A CA 1
ATOM 3194 C C . ALA A 1 437 ? -26.310 9.739 -4.581 1.00 28.80 437 ALA A C 1
ATOM 3196 O O . ALA A 1 437 ? -25.612 8.936 -5.178 1.00 28.80 437 ALA A O 1
ATOM 3197 N N . PHE A 1 438 ? -26.309 9.784 -3.246 1.00 28.25 438 PHE A N 1
ATOM 3198 C CA . PHE A 1 438 ? -25.783 8.671 -2.448 1.00 28.25 438 PHE A CA 1
ATOM 3199 C C . PHE A 1 438 ? -26.616 8.510 -1.180 1.00 28.25 438 PHE A C 1
ATOM 3201 O O . PHE A 1 438 ? -26.328 9.085 -0.133 1.00 28.25 438 PHE A O 1
ATOM 3208 N N . ALA A 1 439 ? -27.675 7.718 -1.297 1.00 26.00 439 ALA A N 1
ATOM 3209 C CA . ALA A 1 439 ? -28.331 7.084 -0.168 1.00 26.00 439 ALA A CA 1
ATOM 3210 C C . ALA A 1 439 ? -28.313 5.576 -0.441 1.00 26.00 439 ALA A C 1
ATOM 3212 O O . ALA A 1 439 ? -29.133 5.072 -1.198 1.00 26.00 439 ALA A O 1
ATOM 3213 N N . GLY A 1 440 ? -27.339 4.879 0.149 1.00 28.39 440 GLY A N 1
ATOM 3214 C CA . GLY A 1 440 ? -27.307 3.417 0.198 1.00 28.39 440 GLY A CA 1
ATOM 3215 C C . GLY A 1 440 ? -26.239 2.761 -0.674 1.00 28.39 440 GLY A C 1
ATOM 3216 O O . GLY A 1 440 ? -26.534 2.338 -1.780 1.00 28.39 440 GLY A O 1
ATOM 3217 N N . LEU A 1 441 ? -25.015 2.664 -0.146 1.00 27.91 441 LEU A N 1
ATOM 3218 C CA . LEU A 1 441 ? -24.116 1.493 -0.155 1.00 27.91 441 LEU A CA 1
ATOM 3219 C C . LEU A 1 441 ? -22.744 1.956 0.369 1.00 27.91 441 LEU A C 1
ATOM 3221 O O . LEU A 1 441 ? -22.216 2.983 -0.049 1.00 27.91 441 LEU A O 1
ATOM 3225 N N . ALA A 1 442 ? -22.227 1.250 1.371 1.00 27.09 442 ALA A N 1
ATOM 3226 C CA . ALA A 1 442 ? -21.059 1.639 2.151 1.00 27.09 442 ALA A CA 1
ATOM 3227 C C . ALA A 1 442 ? -19.734 1.342 1.418 1.00 27.09 442 ALA A C 1
ATOM 3229 O O . ALA A 1 442 ? -19.470 0.203 1.050 1.00 27.09 442 ALA A O 1
ATOM 3230 N N . THR A 1 443 ? -18.950 2.407 1.220 1.00 32.81 443 THR A N 1
ATOM 3231 C CA . THR A 1 443 ? -17.478 2.535 1.307 1.00 32.81 443 THR A CA 1
ATOM 3232 C C . THR A 1 443 ? -16.593 1.352 0.872 1.00 32.81 443 THR A C 1
ATOM 3234 O O . THR A 1 443 ? -16.270 0.482 1.676 1.00 32.81 443 THR A O 1
ATOM 3237 N N . ALA A 1 444 ? -16.061 1.420 -0.351 1.00 35.16 444 ALA A N 1
ATOM 3238 C CA . ALA A 1 444 ? -14.715 0.929 -0.660 1.00 35.16 444 ALA A CA 1
ATOM 3239 C C . ALA A 1 444 ? -13.909 2.111 -1.224 1.00 35.16 444 ALA A C 1
ATOM 3241 O O . ALA A 1 444 ? -14.392 2.811 -2.118 1.00 35.16 444 ALA A O 1
ATOM 3242 N N . ASN A 1 445 ? -12.732 2.388 -0.656 1.00 46.81 445 ASN A N 1
ATOM 3243 C CA . ASN A 1 445 ? -11.897 3.513 -1.074 1.00 46.81 445 ASN A CA 1
ATOM 3244 C C . ASN A 1 445 ? -11.181 3.207 -2.404 1.00 46.81 445 ASN A C 1
ATOM 3246 O O . ASN A 1 445 ? -10.770 2.072 -2.643 1.00 46.81 445 ASN A O 1
ATOM 3250 N N . PRO A 1 446 ? -10.958 4.214 -3.267 1.00 36.94 446 PRO A N 1
ATOM 3251 C CA . PRO A 1 446 ? -10.393 4.030 -4.610 1.00 36.94 446 PRO A CA 1
ATOM 3252 C C . PRO A 1 446 ? -8.951 3.483 -4.642 1.00 36.94 446 PRO A C 1
ATOM 3254 O O . PRO A 1 446 ? -8.486 3.067 -5.700 1.00 36.94 446 PRO A O 1
ATOM 3257 N N . LEU A 1 447 ? -8.231 3.462 -3.513 1.00 38.06 447 LEU A N 1
ATOM 3258 C CA . LEU A 1 447 ? -6.869 2.918 -3.426 1.00 38.06 447 LEU A CA 1
ATOM 3259 C C . LEU A 1 447 ? -6.832 1.393 -3.214 1.00 38.06 447 LEU A C 1
ATOM 3261 O O . LEU A 1 447 ? -5.920 0.750 -3.737 1.00 38.06 447 LEU A O 1
ATOM 3265 N N . ASP A 1 448 ? -7.833 0.809 -2.541 1.00 35.94 448 ASP A N 1
ATOM 3266 C CA . ASP A 1 448 ? -7.959 -0.654 -2.400 1.00 35.94 448 ASP A CA 1
ATOM 3267 C C . ASP A 1 448 ? -8.230 -1.322 -3.758 1.00 35.94 448 ASP A C 1
ATOM 3269 O O . ASP A 1 448 ? -7.753 -2.421 -4.034 1.00 35.94 448 ASP A O 1
ATOM 3273 N N . TRP A 1 449 ? -8.935 -0.615 -4.647 1.00 32.34 449 TRP A N 1
ATOM 3274 C CA . TRP A 1 449 ? -9.295 -1.064 -5.996 1.00 32.34 449 TRP A CA 1
ATOM 3275 C C . TRP A 1 449 ? -8.084 -1.307 -6.912 1.00 32.34 449 TRP A C 1
ATOM 3277 O O . TRP A 1 449 ? -8.114 -2.188 -7.767 1.00 32.34 449 TRP A O 1
ATOM 3287 N N . LEU A 1 450 ? -6.994 -0.554 -6.727 1.00 37.31 450 LEU A N 1
ATOM 3288 C CA . LEU A 1 450 ? -5.749 -0.727 -7.487 1.00 37.31 450 LEU A CA 1
ATOM 3289 C C . LEU A 1 450 ? -4.844 -1.817 -6.884 1.00 37.31 450 LEU A C 1
ATOM 3291 O O . LEU A 1 450 ? -3.831 -2.189 -7.478 1.00 37.31 450 LEU A O 1
ATOM 3295 N N . GLY A 1 451 ? -5.166 -2.296 -5.676 1.00 50.88 451 GLY A N 1
ATOM 3296 C CA . GLY A 1 451 ? -4.364 -3.255 -4.923 1.00 50.88 451 GLY A CA 1
ATOM 3297 C C . GLY A 1 451 ? -2.933 -2.784 -4.656 1.00 50.88 451 GLY A C 1
ATOM 3298 O O . GLY A 1 451 ? -2.063 -3.625 -4.446 1.00 50.88 451 GLY A O 1
ATOM 3299 N N . ILE A 1 452 ? -2.640 -1.482 -4.737 1.00 53.62 452 ILE A N 1
ATOM 3300 C CA . ILE A 1 452 ? -1.273 -0.950 -4.600 1.00 53.62 452 ILE A CA 1
ATOM 3301 C C . ILE A 1 452 ? -0.873 -0.856 -3.123 1.00 53.62 452 ILE A C 1
ATOM 3303 O O . ILE A 1 452 ? 0.283 -1.116 -2.806 1.00 53.62 452 ILE A O 1
ATOM 3307 N N . ALA A 1 453 ? -1.831 -0.563 -2.242 1.00 59.56 453 ALA A N 1
ATOM 3308 C CA . ALA A 1 453 ? -1.680 -0.538 -0.790 1.00 59.56 453 ALA A CA 1
ATOM 3309 C C . ALA A 1 453 ? -2.975 -1.053 -0.131 1.00 59.56 453 ALA A C 1
ATOM 3311 O O . ALA A 1 453 ? -4.047 -0.897 -0.712 1.00 59.56 453 ALA A O 1
ATOM 3312 N N . SER A 1 454 ? -2.877 -1.665 1.053 1.00 73.88 454 SER A N 1
ATOM 3313 C CA . SER A 1 454 ? -4.028 -2.192 1.807 1.00 73.88 454 SER A CA 1
ATOM 3314 C C . SER A 1 454 ? -4.527 -1.184 2.839 1.00 73.88 454 SER A C 1
ATOM 3316 O O . SER A 1 454 ? -3.727 -0.666 3.621 1.00 73.88 454 SER A O 1
ATOM 3318 N N . TRP A 1 455 ? -5.841 -0.963 2.887 1.00 79.12 455 TRP A N 1
ATOM 3319 C CA . TRP A 1 455 ? -6.516 -0.231 3.968 1.00 79.12 455 TRP A CA 1
ATOM 3320 C C . TRP A 1 455 ? -7.046 -1.151 5.074 1.00 79.12 455 TRP A C 1
ATOM 3322 O O . TRP A 1 455 ? -7.383 -0.697 6.166 1.00 79.12 455 TRP A O 1
ATOM 3332 N N . ASP A 1 456 ? -7.099 -2.456 4.811 1.00 85.69 456 ASP A N 1
ATOM 3333 C CA . ASP A 1 456 ? -7.366 -3.464 5.829 1.00 85.69 456 ASP A CA 1
ATOM 3334 C C . ASP A 1 456 ? -6.177 -3.611 6.786 1.00 85.69 456 ASP A C 1
ATOM 3336 O O . ASP A 1 456 ? -5.024 -3.385 6.413 1.00 85.69 456 ASP A O 1
ATOM 3340 N N . VAL A 1 457 ? -6.451 -4.103 7.999 1.00 88.81 457 VAL A N 1
ATOM 3341 C CA . VAL A 1 457 ? -5.400 -4.467 8.958 1.00 88.81 457 VAL A CA 1
ATOM 3342 C C . VAL A 1 457 ? -4.406 -5.453 8.335 1.00 88.81 457 VAL A C 1
ATOM 3344 O O . VAL A 1 457 ? -4.776 -6.538 7.865 1.00 88.81 457 VAL A O 1
ATOM 3347 N N . GLU A 1 458 ? -3.131 -5.076 8.379 1.00 92.88 458 GLU A N 1
ATOM 3348 C CA . GLU A 1 458 ? -1.973 -5.885 8.003 1.00 92.88 458 GLU A CA 1
ATOM 3349 C C . GLU A 1 458 ? -0.999 -6.027 9.175 1.00 92.88 458 GLU A C 1
ATOM 3351 O O . GLU A 1 458 ? -1.221 -5.517 10.274 1.00 92.88 458 GLU A O 1
ATOM 3356 N N . GLY A 1 459 ? 0.077 -6.777 8.963 1.00 97.31 459 GLY A N 1
ATOM 3357 C CA . GLY A 1 459 ? 1.130 -6.925 9.951 1.00 97.31 459 GLY A CA 1
ATOM 3358 C C . GLY A 1 459 ? 0.755 -7.775 11.157 1.00 97.31 459 GLY A C 1
ATOM 3359 O O . GLY A 1 459 ? -0.138 -8.624 11.107 1.00 97.31 459 GLY A O 1
ATOM 3360 N N . TYR A 1 460 ? 1.449 -7.531 12.262 1.00 98.31 460 TYR A N 1
ATOM 3361 C CA . TYR A 1 460 ? 1.312 -8.322 13.481 1.00 98.31 460 TYR A CA 1
ATOM 3362 C C . TYR A 1 460 ? -0.082 -8.233 14.123 1.00 98.31 460 TYR A C 1
ATOM 3364 O O . TYR A 1 460 ? -0.529 -9.204 14.733 1.00 98.31 460 TYR A O 1
ATOM 3372 N N . ALA A 1 461 ? -0.827 -7.136 13.944 1.00 97.19 461 ALA A N 1
ATOM 3373 C CA . ALA A 1 461 ? -2.226 -7.080 14.381 1.00 97.19 461 ALA A CA 1
ATOM 3374 C C . ALA A 1 461 ? -3.145 -8.008 13.559 1.00 97.19 461 ALA A C 1
ATOM 3376 O O . ALA A 1 461 ? -4.189 -8.436 14.051 1.00 97.19 461 ALA A O 1
ATOM 3377 N N . LYS A 1 462 ? -2.785 -8.345 12.315 1.00 95.88 462 LYS A N 1
ATOM 3378 C CA . LYS A 1 462 ? -3.552 -9.274 11.472 1.00 95.88 462 LYS A CA 1
ATOM 3379 C C . LYS A 1 462 ? -3.174 -10.725 11.743 1.00 95.88 462 LYS A C 1
ATOM 3381 O O . LYS A 1 462 ? -4.049 -11.543 12.020 1.00 95.88 462 LYS A O 1
ATOM 3386 N N . ASP A 1 463 ? -1.881 -11.012 11.646 1.00 93.56 463 ASP A N 1
ATOM 3387 C CA . ASP A 1 463 ? -1.329 -12.359 11.627 1.00 93.56 463 ASP A CA 1
ATOM 3388 C C . ASP A 1 463 ? -0.447 -12.562 12.865 1.00 93.56 463 ASP A C 1
ATOM 3390 O O . ASP A 1 463 ? 0.705 -12.129 12.922 1.00 93.56 463 ASP A O 1
ATOM 3394 N N . ASN A 1 464 ? -1.016 -13.212 13.880 1.00 95.00 464 ASN A N 1
ATOM 3395 C CA . ASN A 1 464 ? -0.344 -13.537 15.135 1.00 95.00 464 ASN A CA 1
ATOM 3396 C C . ASN A 1 464 ? -0.959 -14.793 15.789 1.00 95.00 464 ASN A C 1
ATOM 3398 O O . ASN A 1 464 ? -2.085 -15.171 15.445 1.00 95.00 464 ASN A O 1
ATOM 3402 N N . PRO A 1 465 ? -0.273 -15.425 16.762 1.00 95.81 465 PRO A N 1
ATOM 3403 C CA . PRO A 1 465 ? -0.758 -16.641 17.424 1.00 95.81 465 PRO A CA 1
ATOM 3404 C C . PRO A 1 465 ? -2.068 -16.482 18.213 1.00 95.81 465 PRO A C 1
ATOM 3406 O O . PRO A 1 465 ? -2.746 -17.473 18.470 1.00 95.81 465 PRO A O 1
ATOM 3409 N N . LEU A 1 466 ? -2.437 -15.257 18.603 1.00 93.19 466 LEU A N 1
ATOM 3410 C CA . LEU A 1 466 ? -3.658 -14.958 19.360 1.00 93.19 466 LEU A CA 1
ATOM 3411 C C . LEU A 1 466 ? -4.861 -14.652 18.448 1.00 93.19 466 LEU A C 1
ATOM 3413 O O . LEU A 1 466 ? -5.976 -14.461 18.938 1.00 93.19 466 LEU A O 1
ATOM 3417 N N . GLY A 1 467 ? -4.659 -14.600 17.131 1.00 93.50 467 GLY A N 1
ATOM 3418 C CA . GLY A 1 467 ? -5.680 -14.289 16.135 1.00 93.50 467 GLY A CA 1
ATOM 3419 C C . GLY A 1 467 ? -5.778 -12.805 15.767 1.00 93.50 467 GLY A C 1
ATOM 3420 O O . GLY A 1 467 ? -5.226 -11.921 16.420 1.00 93.50 467 GLY A O 1
ATOM 3421 N N . LYS A 1 468 ? -6.511 -12.536 14.684 1.00 95.56 468 LYS A N 1
ATOM 3422 C CA . LYS A 1 468 ? -6.655 -11.208 14.074 1.00 95.56 468 LYS A CA 1
ATOM 3423 C C . LYS A 1 468 ? -7.304 -10.187 15.019 1.00 95.56 468 LYS A C 1
ATOM 3425 O O . LYS A 1 468 ? -8.333 -10.472 15.633 1.00 95.56 468 LYS A O 1
ATOM 3430 N N . THR A 1 469 ? -6.772 -8.967 15.042 1.00 97.88 469 THR A N 1
ATOM 3431 C CA . THR A 1 469 ? -7.420 -7.797 15.648 1.00 97.88 469 THR A CA 1
ATOM 3432 C C . THR A 1 469 ? -8.691 -7.447 14.874 1.00 97.88 469 THR A C 1
ATOM 3434 O O . THR A 1 469 ? -8.670 -7.144 13.682 1.00 97.88 469 THR A O 1
ATOM 3437 N N . THR A 1 470 ? -9.824 -7.513 15.561 1.00 97.50 470 THR A N 1
ATOM 3438 C CA . THR A 1 470 ? -11.178 -7.252 15.051 1.00 97.50 470 THR A CA 1
ATOM 3439 C C . THR A 1 470 ? -11.924 -6.180 15.849 1.00 97.50 470 THR A C 1
ATOM 3441 O O . THR A 1 470 ? -13.000 -5.751 15.432 1.00 97.50 470 THR A O 1
ATOM 3444 N N . GLY A 1 471 ? -11.362 -5.734 16.976 1.00 98.31 471 GLY A N 1
ATOM 3445 C CA . GLY A 1 471 ? -11.923 -4.693 17.825 1.00 98.31 471 GLY A CA 1
ATOM 3446 C C . GLY A 1 471 ? -13.323 -5.042 18.323 1.00 98.31 471 GLY A C 1
ATOM 3447 O O . GLY A 1 471 ? -13.557 -6.109 18.888 1.00 98.31 471 GLY A O 1
ATOM 3448 N N . GLY A 1 472 ? -14.262 -4.127 18.089 1.00 95.69 472 GLY A N 1
ATOM 3449 C CA . GLY A 1 472 ? -15.664 -4.237 18.484 1.00 95.69 472 GLY A CA 1
ATOM 3450 C C . GLY A 1 472 ? -16.557 -5.072 17.565 1.00 95.69 472 GLY A C 1
ATOM 3451 O O . GLY A 1 472 ? -17.770 -5.108 17.782 1.00 95.69 472 GLY A O 1
ATOM 3452 N N . LYS A 1 473 ? -16.004 -5.717 16.527 1.00 92.94 473 LYS A N 1
ATOM 3453 C CA . LYS A 1 473 ? -16.784 -6.488 15.547 1.00 92.94 473 LYS A CA 1
ATOM 3454 C C . LYS A 1 473 ? -17.664 -7.542 16.229 1.00 92.94 473 LYS A C 1
ATOM 3456 O O . LYS A 1 473 ? -17.209 -8.295 17.082 1.00 92.94 473 LYS A O 1
ATOM 3461 N N . GLY A 1 474 ? -18.927 -7.616 15.806 1.00 89.12 474 GLY A N 1
ATOM 3462 C CA . GLY A 1 474 ? -19.935 -8.517 16.382 1.00 89.12 474 GLY A CA 1
ATOM 3463 C C . GLY A 1 474 ? -20.660 -7.947 17.606 1.00 89.12 474 GLY A C 1
ATOM 3464 O O . GLY A 1 474 ? -21.654 -8.525 18.035 1.00 89.12 474 GLY A O 1
ATOM 3465 N N . GLY A 1 475 ? -20.204 -6.810 18.137 1.00 91.62 475 GLY A N 1
ATOM 3466 C CA . GLY A 1 475 ? -20.884 -6.048 19.179 1.00 91.62 475 GLY A CA 1
ATOM 3467 C C . GLY A 1 475 ? -21.770 -4.919 18.645 1.00 91.62 475 GLY A C 1
ATOM 3468 O O . GLY A 1 475 ? -21.782 -4.652 17.440 1.00 91.62 475 GLY A O 1
ATOM 3469 N N . PRO A 1 476 ? -22.509 -4.220 19.529 1.00 92.62 476 PRO A N 1
ATOM 3470 C CA . PRO A 1 476 ? -23.274 -3.041 19.147 1.00 92.62 476 PRO A CA 1
ATOM 3471 C C . PRO A 1 476 ? -22.360 -1.881 18.733 1.00 92.62 476 PRO A C 1
ATOM 3473 O O . PRO A 1 476 ? -21.245 -1.725 19.239 1.00 92.62 476 PRO A O 1
ATOM 3476 N N . THR A 1 477 ? -22.886 -1.021 17.864 1.00 97.38 477 THR A N 1
ATOM 3477 C CA . THR A 1 477 ? -22.291 0.281 17.550 1.00 97.38 477 THR A CA 1
ATOM 3478 C C . THR A 1 477 ? -23.003 1.366 18.345 1.00 97.38 477 THR A C 1
ATOM 3480 O O . THR A 1 477 ? -24.231 1.446 18.317 1.00 97.38 477 THR A O 1
ATOM 3483 N N . VAL A 1 478 ? -22.245 2.216 19.033 1.00 92.06 478 VAL A N 1
ATOM 3484 C CA . VAL A 1 478 ? -22.761 3.385 19.755 1.00 92.06 478 VAL A CA 1
ATOM 3485 C C . VAL A 1 478 ? -22.052 4.641 19.278 1.00 92.06 478 VAL A C 1
ATOM 3487 O O . VAL A 1 478 ? -20.846 4.621 19.055 1.00 92.06 478 VAL A O 1
ATOM 3490 N N . THR A 1 479 ? -22.791 5.737 19.145 1.00 97.69 479 THR A N 1
ATOM 3491 C CA . THR A 1 479 ? -22.222 7.055 18.847 1.00 97.69 479 THR A CA 1
ATOM 3492 C C . THR A 1 479 ? -22.232 7.884 20.118 1.00 97.69 479 THR A C 1
ATOM 3494 O O . THR A 1 479 ? -23.263 7.960 20.782 1.00 97.69 479 THR A O 1
ATOM 3497 N N . VAL A 1 480 ? -21.101 8.500 20.449 1.00 97.25 480 VAL A N 1
ATOM 3498 C CA . VAL A 1 480 ? -20.910 9.281 21.676 1.00 97.25 480 VAL A CA 1
ATOM 3499 C C . VAL A 1 480 ? -20.398 10.674 21.338 1.00 97.25 480 VAL A C 1
ATOM 3501 O O . VAL A 1 480 ? -19.643 10.853 20.379 1.00 97.25 480 VAL A O 1
ATOM 3504 N N . SER A 1 481 ? -20.802 11.666 22.126 1.00 97.19 481 SER A N 1
ATOM 3505 C CA . SER A 1 481 ? -20.349 13.058 21.959 1.00 97.19 481 SER A CA 1
ATOM 3506 C C . SER A 1 481 ? -20.050 13.760 23.278 1.00 97.19 481 SER A C 1
ATOM 3508 O O . SER A 1 481 ? -19.775 14.956 23.294 1.00 97.19 481 SER A O 1
ATOM 3510 N N . THR A 1 482 ? -20.105 13.034 24.393 1.00 97.88 482 THR A N 1
ATOM 3511 C CA . THR A 1 482 ? -19.751 13.544 25.717 1.00 97.88 482 THR A CA 1
ATOM 3512 C C . THR A 1 482 ? -18.735 12.627 26.390 1.00 97.88 482 THR A C 1
ATOM 3514 O O . THR A 1 482 ? -18.640 11.435 26.091 1.00 97.88 482 THR A O 1
ATOM 3517 N N . ILE A 1 483 ? -17.970 13.183 27.328 1.00 98.50 483 ILE A N 1
ATOM 3518 C CA . ILE A 1 483 ? -16.934 12.447 28.062 1.00 98.50 483 ILE A CA 1
ATOM 3519 C C . ILE A 1 483 ? -17.519 11.259 28.851 1.00 98.50 483 ILE A C 1
ATOM 3521 O O . ILE A 1 483 ? -16.970 10.164 28.716 1.00 98.50 483 ILE A O 1
ATOM 3525 N N . PRO A 1 484 ? -18.632 11.397 29.608 1.00 98.44 484 PRO A N 1
ATOM 3526 C CA . PRO A 1 484 ? -19.196 10.267 30.352 1.00 98.44 484 PRO A CA 1
ATOM 3527 C C . PRO A 1 484 ? -19.684 9.130 29.445 1.00 98.44 484 PRO A C 1
ATOM 3529 O O . PRO A 1 484 ? -19.475 7.954 29.755 1.00 98.44 484 PRO A O 1
ATOM 3532 N N . GLU A 1 485 ? -20.298 9.464 28.305 1.00 98.31 485 GLU A N 1
ATOM 3533 C CA . GLU A 1 485 ? -20.722 8.476 27.307 1.00 98.31 485 GLU A CA 1
ATOM 3534 C C . GLU A 1 485 ? -19.520 7.738 26.721 1.00 98.31 485 GLU A C 1
ATOM 3536 O O . GLU A 1 485 ? -19.528 6.510 26.657 1.00 98.31 485 GLU A O 1
ATOM 3541 N N . LEU A 1 486 ? -18.474 8.477 26.333 1.00 98.56 486 LEU A N 1
ATOM 3542 C CA . LEU A 1 486 ? -17.253 7.905 25.777 1.00 98.56 486 LEU A CA 1
ATOM 3543 C C . LEU A 1 486 ? -16.589 6.953 26.772 1.00 98.56 486 LEU A C 1
ATOM 3545 O O . LEU A 1 486 ? -16.345 5.799 26.427 1.00 98.56 486 LEU A O 1
ATOM 3549 N N . GLN A 1 487 ? -16.357 7.403 28.008 1.00 98.62 487 GLN A N 1
ATOM 3550 C CA . GLN A 1 487 ? -15.744 6.599 29.069 1.00 98.62 487 GLN A CA 1
ATOM 3551 C C . GLN A 1 487 ? -16.526 5.309 29.333 1.00 98.62 487 GLN A C 1
ATOM 3553 O O . GLN A 1 487 ? -15.938 4.234 29.428 1.00 98.62 487 GLN A O 1
ATOM 3558 N N . THR A 1 488 ? -17.855 5.402 29.396 1.00 98.25 488 THR A N 1
ATOM 3559 C CA . THR A 1 488 ? -18.723 4.236 29.598 1.00 98.25 488 THR A CA 1
ATOM 3560 C C . THR A 1 488 ? -18.673 3.288 28.401 1.00 98.25 488 THR A C 1
ATOM 3562 O O . THR A 1 488 ? -18.643 2.069 28.565 1.00 98.25 488 THR A O 1
ATOM 3565 N N . ALA A 1 489 ? -18.664 3.827 27.182 1.00 98.19 489 ALA A N 1
ATOM 3566 C CA . ALA A 1 489 ? -18.723 3.036 25.965 1.00 98.19 489 ALA A CA 1
ATOM 3567 C C . ALA A 1 489 ? -17.435 2.246 25.692 1.00 98.19 489 ALA A C 1
ATOM 3569 O O . ALA A 1 489 ? -17.515 1.126 25.188 1.00 98.19 489 ALA A O 1
ATOM 3570 N N . VAL A 1 490 ? -16.264 2.797 26.023 1.00 98.38 490 VAL A N 1
ATOM 3571 C CA . VAL A 1 490 ? -14.971 2.137 25.764 1.00 98.38 490 VAL A CA 1
ATOM 3572 C C . VAL A 1 490 ? -14.516 1.197 26.884 1.00 98.38 490 VAL A C 1
ATOM 3574 O O . VAL A 1 490 ? -13.539 0.473 26.707 1.00 98.38 490 VAL A O 1
ATOM 3577 N N . ALA A 1 491 ? -15.204 1.170 28.025 1.00 97.88 491 ALA A N 1
ATOM 3578 C CA . ALA A 1 491 ? -14.842 0.330 29.162 1.00 97.88 491 ALA A CA 1
ATOM 3579 C C . ALA A 1 491 ? -15.226 -1.155 28.979 1.00 97.88 491 ALA A C 1
ATOM 3581 O O . ALA A 1 491 ? -16.019 -1.534 28.114 1.00 97.88 491 ALA A O 1
ATOM 3582 N N . GLY A 1 492 ? -14.677 -2.013 29.844 1.00 97.31 492 GLY A N 1
ATOM 3583 C CA . GLY A 1 492 ? -15.042 -3.430 29.936 1.00 97.31 492 GLY A CA 1
ATOM 3584 C C . GLY A 1 492 ? -14.544 -4.289 28.772 1.00 97.31 492 GLY A C 1
ATOM 3585 O O . GLY A 1 492 ? -13.721 -3.865 27.963 1.00 97.31 492 GLY A O 1
ATOM 3586 N N . THR A 1 493 ? -15.049 -5.517 28.684 1.00 98.19 493 THR A N 1
ATOM 3587 C CA . THR A 1 493 ? -14.539 -6.551 27.765 1.00 98.19 493 THR A CA 1
ATOM 3588 C C . THR A 1 493 ? -15.490 -6.908 26.631 1.00 98.19 493 THR A C 1
ATOM 3590 O O . THR A 1 493 ? -15.084 -7.621 25.720 1.00 98.19 493 THR A O 1
ATOM 3593 N N . ASP A 1 494 ? -16.737 -6.442 26.657 1.00 97.19 494 ASP A N 1
ATOM 3594 C CA . ASP A 1 494 ? -17.712 -6.801 25.623 1.00 97.19 494 ASP A CA 1
ATOM 3595 C C . ASP A 1 494 ? -17.358 -6.153 24.279 1.00 97.19 494 ASP A C 1
ATOM 3597 O O . ASP A 1 494 ? -16.990 -4.973 24.269 1.00 97.19 494 ASP A O 1
ATOM 3601 N N . PRO A 1 495 ? -17.494 -6.863 23.144 1.00 98.12 495 PRO A N 1
ATOM 3602 C CA . PRO A 1 495 ? -17.317 -6.267 21.828 1.00 98.12 495 PRO A CA 1
ATOM 3603 C C . PRO A 1 495 ? -18.175 -5.009 21.670 1.00 98.12 495 PRO A C 1
ATOM 3605 O O . PRO A 1 495 ? -19.382 -5.050 21.914 1.00 98.12 495 PRO A O 1
ATOM 3608 N N . ARG A 1 496 ? -17.573 -3.877 21.288 1.00 97.75 496 ARG A N 1
ATOM 3609 C CA . ARG A 1 496 ? -18.318 -2.646 20.978 1.00 97.75 496 ARG A CA 1
ATOM 3610 C C . ARG A 1 496 ? -17.565 -1.733 20.021 1.00 97.75 496 ARG A C 1
ATOM 3612 O O . ARG A 1 496 ? -16.385 -1.445 20.229 1.00 97.75 496 ARG A O 1
ATOM 3619 N N . THR A 1 497 ? -18.281 -1.217 19.028 1.00 98.19 497 THR A N 1
ATOM 3620 C CA . THR A 1 497 ? -17.804 -0.118 18.183 1.00 98.19 497 THR A CA 1
ATOM 3621 C C . THR A 1 497 ? -18.308 1.202 18.756 1.00 98.19 497 THR A C 1
ATOM 3623 O O . THR A 1 497 ? -19.511 1.413 18.890 1.00 98.19 497 THR A O 1
ATOM 3626 N N . VAL A 1 498 ? -17.391 2.086 19.128 1.00 98.38 498 VAL A N 1
ATOM 3627 C CA . VAL A 1 498 ? -17.653 3.394 19.726 1.00 98.38 498 VAL A CA 1
ATOM 3628 C C . VAL A 1 498 ? -17.266 4.461 18.716 1.00 98.38 498 VAL A C 1
ATOM 3630 O O . VAL A 1 498 ? -16.089 4.664 18.437 1.00 98.38 498 VAL A O 1
ATOM 3633 N N . VAL A 1 499 ? -18.265 5.138 18.161 1.00 97.88 499 VAL A N 1
ATOM 3634 C CA . VAL A 1 499 ? -18.085 6.226 17.203 1.00 97.88 499 VAL A CA 1
ATOM 3635 C C . VAL A 1 499 ? -18.041 7.550 17.963 1.00 97.88 499 VAL A C 1
ATOM 3637 O O . VAL A 1 499 ? -19.063 8.007 18.473 1.00 97.88 499 VAL A O 1
ATOM 3640 N N . LEU A 1 500 ? -16.867 8.172 18.050 1.00 98.00 500 LEU A N 1
ATOM 3641 C CA . LEU A 1 500 ? -16.691 9.472 18.700 1.00 98.00 500 LEU A CA 1
ATOM 3642 C C . LEU A 1 500 ? -17.038 10.603 17.728 1.00 98.00 500 LEU A C 1
ATOM 3644 O O . LEU A 1 500 ? -16.445 10.712 16.658 1.00 98.00 500 LEU A O 1
ATOM 3648 N N . LYS A 1 501 ? -17.969 11.479 18.108 1.00 95.81 501 LYS A N 1
ATOM 3649 C CA . LYS A 1 501 ? -18.354 12.655 17.326 1.00 95.81 501 LYS A CA 1
ATOM 3650 C C . LYS A 1 501 ? -18.013 13.943 18.068 1.00 95.81 501 LYS A C 1
ATOM 3652 O O . LYS A 1 501 ? -18.524 14.184 19.157 1.00 95.81 501 LYS A O 1
ATOM 3657 N N . GLY A 1 502 ? -17.250 14.811 17.407 1.00 92.25 502 GLY A N 1
ATOM 3658 C CA . GLY A 1 502 ? -16.868 16.119 17.936 1.00 92.25 502 GLY A CA 1
ATOM 3659 C C . GLY A 1 502 ? -15.578 16.107 18.758 1.00 92.25 502 GLY A C 1
ATOM 3660 O O . GLY A 1 502 ? -14.898 15.088 18.887 1.00 92.25 502 GLY A O 1
ATOM 3661 N N . SER A 1 503 ? -15.239 17.285 19.280 1.00 97.88 503 SER A N 1
ATOM 3662 C CA . SER A 1 503 ? -14.028 17.507 20.064 1.00 97.88 503 SER A CA 1
ATOM 3663 C C . SER A 1 503 ? -14.308 17.326 21.555 1.00 97.88 503 SER A C 1
ATOM 3665 O O . SER A 1 503 ? -15.311 17.836 22.054 1.00 97.88 503 SER A O 1
ATOM 3667 N N . LEU A 1 504 ? -13.433 16.600 22.250 1.00 98.06 504 LEU A N 1
ATOM 3668 C CA . LEU A 1 504 ? -13.490 16.367 23.688 1.00 98.06 504 LEU A CA 1
ATOM 3669 C C . LEU A 1 504 ? -12.137 16.673 24.329 1.00 98.06 504 LEU A C 1
ATOM 3671 O O . LEU A 1 504 ? -11.124 16.053 24.008 1.00 98.06 504 LEU A O 1
ATOM 3675 N N . GLU A 1 505 ? -12.156 17.574 25.303 1.00 98.31 505 GLU A N 1
ATOM 3676 C CA . GLU A 1 505 ? -11.028 17.818 26.193 1.00 98.31 505 GLU A CA 1
ATOM 3677 C C . GLU A 1 505 ? -11.130 16.875 27.395 1.00 98.31 505 GLU A C 1
ATOM 3679 O O . GLU A 1 505 ? -11.973 17.039 28.277 1.00 98.31 505 GLU A O 1
ATOM 3684 N N . LEU A 1 506 ? -10.315 15.823 27.400 1.00 98.06 506 LEU A N 1
ATOM 3685 C CA . LEU A 1 506 ? -10.380 14.786 28.417 1.00 98.06 506 LEU A CA 1
ATOM 3686 C C . LEU A 1 506 ? -9.719 15.247 29.727 1.00 98.06 506 LEU A C 1
ATOM 3688 O O . LEU A 1 506 ? -8.543 15.614 29.719 1.00 98.06 506 LEU A O 1
ATOM 3692 N N . PRO A 1 507 ? -10.408 15.141 30.880 1.00 96.81 507 PRO A N 1
ATOM 3693 C CA . PRO A 1 507 ? -9.842 15.517 32.178 1.00 96.81 507 PRO A CA 1
ATOM 3694 C C . PRO A 1 507 ? -8.846 14.479 32.718 1.00 96.81 507 PRO A C 1
ATOM 3696 O O . PRO A 1 507 ? -8.090 14.756 33.645 1.00 96.81 507 PRO A O 1
ATOM 3699 N N . ALA A 1 508 ? -8.867 13.261 32.175 1.00 97.12 508 ALA A N 1
ATOM 3700 C CA . ALA A 1 508 ? -8.031 12.137 32.574 1.00 97.12 508 ALA A CA 1
ATOM 3701 C C . ALA A 1 508 ? -7.822 11.201 31.379 1.00 97.12 508 ALA A C 1
ATOM 3703 O O . ALA A 1 508 ? -8.613 11.221 30.434 1.00 97.12 508 ALA A O 1
ATOM 3704 N N . ARG A 1 509 ? -6.788 10.351 31.438 1.00 97.25 509 ARG A N 1
ATOM 3705 C CA . ARG A 1 509 ? -6.512 9.378 30.371 1.00 97.25 509 ARG A CA 1
ATOM 3706 C C . ARG A 1 509 ? -7.723 8.475 30.121 1.00 97.25 509 ARG A C 1
ATOM 3708 O O . ARG A 1 509 ? -8.270 7.890 31.061 1.00 97.25 509 ARG A O 1
ATOM 3715 N N . LEU A 1 510 ? -8.122 8.340 28.858 1.00 98.56 510 LEU A N 1
ATOM 3716 C CA . LEU A 1 510 ? -9.237 7.486 28.459 1.00 98.56 510 LEU A CA 1
ATOM 3717 C C . LEU A 1 510 ? -8.811 6.020 28.490 1.00 98.56 510 LEU A C 1
ATOM 3719 O O . LEU A 1 510 ? -8.038 5.586 27.645 1.00 98.56 510 LEU A O 1
ATOM 3723 N N . LYS A 1 511 ? -9.342 5.250 29.439 1.00 98.50 511 LYS A N 1
ATOM 3724 C CA . LYS A 1 511 ? -9.042 3.819 29.566 1.00 98.50 511 LYS A CA 1
ATOM 3725 C C . LYS A 1 511 ? -9.910 3.003 28.614 1.00 98.50 511 LYS A C 1
ATOM 3727 O O . LYS A 1 511 ? -11.108 2.864 28.853 1.00 98.50 511 LYS A O 1
ATOM 3732 N N . VAL A 1 512 ? -9.309 2.449 27.569 1.00 98.81 512 VAL A N 1
ATOM 3733 C CA . VAL A 1 512 ? -9.997 1.589 26.597 1.00 98.81 512 VAL A CA 1
ATOM 3734 C C . VAL A 1 512 ? -9.807 0.129 26.999 1.00 98.81 512 VAL A C 1
ATOM 3736 O O . VAL A 1 512 ? -8.681 -0.334 27.165 1.00 98.81 512 VAL A O 1
ATOM 3739 N N . GLY A 1 513 ? -10.919 -0.582 27.190 1.00 98.69 513 GLY A N 1
ATOM 3740 C CA . GLY A 1 513 ? -10.932 -2.002 27.531 1.00 98.69 513 GLY A CA 1
ATOM 3741 C C . GLY A 1 513 ? -10.778 -2.921 26.316 1.00 98.69 513 GLY A C 1
ATOM 3742 O O . GLY A 1 513 ? -10.579 -2.478 25.187 1.00 98.69 513 GLY A O 1
ATOM 3743 N N . SER A 1 514 ? -10.910 -4.229 26.540 1.00 98.75 514 SER A N 1
ATOM 3744 C CA . SER A 1 514 ? -10.769 -5.234 25.477 1.00 98.75 514 SER A CA 1
ATOM 3745 C C . SER A 1 514 ? -11.959 -5.253 24.512 1.00 98.75 514 SER A C 1
ATOM 3747 O O . SER A 1 514 ? -13.082 -4.909 24.895 1.00 98.75 514 SER A O 1
ATOM 3749 N N . ASN A 1 515 ? -11.724 -5.726 23.284 1.00 98.62 515 ASN A N 1
ATOM 3750 C CA . ASN A 1 515 ? -12.734 -5.884 22.227 1.00 98.62 515 ASN A CA 1
ATOM 3751 C C . ASN A 1 515 ? -13.431 -4.561 21.869 1.00 98.62 515 ASN A C 1
ATOM 3753 O O . ASN A 1 515 ? -14.657 -4.469 21.800 1.00 98.62 515 ASN A O 1
ATOM 3757 N N . LYS A 1 516 ? -12.651 -3.496 21.679 1.00 98.75 516 LYS A N 1
ATOM 3758 C CA . LYS A 1 516 ? -13.176 -2.162 21.359 1.00 98.75 516 LYS A CA 1
ATOM 3759 C C . LYS A 1 516 ? -12.690 -1.686 20.008 1.00 98.75 516 LYS A C 1
ATOM 3761 O O . LYS A 1 516 ? -11.529 -1.869 19.667 1.00 98.75 516 LYS A O 1
ATOM 3766 N N . SER A 1 517 ? -13.574 -1.029 19.270 1.00 98.81 517 SER A N 1
ATOM 3767 C CA . SER A 1 517 ? -13.190 -0.157 18.162 1.00 98.81 517 SER A CA 1
ATOM 3768 C C . SER A 1 517 ? -13.582 1.264 18.532 1.00 98.81 517 SER A C 1
ATOM 3770 O O . SER A 1 517 ? -14.769 1.568 18.523 1.00 98.81 517 SER A O 1
ATOM 3772 N N . LEU A 1 518 ? -12.625 2.118 18.890 1.00 98.75 518 LEU A N 1
ATOM 3773 C CA . LEU A 1 518 ? -12.853 3.554 19.041 1.00 98.75 518 LEU A CA 1
ATOM 3774 C C . LEU A 1 518 ? -12.551 4.221 17.700 1.00 98.75 518 LEU A C 1
ATOM 3776 O O . LEU A 1 518 ? -11.395 4.277 17.286 1.00 98.75 518 LEU A O 1
ATOM 3780 N N . VAL A 1 519 ? -13.599 4.690 17.026 1.00 98.19 519 VAL A N 1
ATOM 3781 C CA . VAL A 1 519 ? -13.528 5.215 15.660 1.00 98.19 519 VAL A CA 1
ATOM 3782 C C . VAL A 1 519 ? -14.020 6.655 15.632 1.00 98.19 519 VAL A C 1
ATOM 3784 O O . VAL A 1 519 ? -15.086 6.965 16.165 1.00 98.19 519 VAL A O 1
ATOM 3787 N N . GLY A 1 520 ? -13.272 7.558 15.008 1.00 95.56 520 GLY A N 1
ATOM 3788 C CA . GLY A 1 520 ? -13.713 8.937 14.845 1.00 95.56 520 GLY A CA 1
ATOM 3789 C C . GLY A 1 520 ? -14.801 9.105 13.786 1.00 95.56 520 GLY A C 1
ATOM 3790 O O . GLY A 1 520 ? -14.784 8.478 12.728 1.00 95.56 520 GLY A O 1
ATOM 3791 N N . TYR A 1 521 ? -15.766 9.987 14.045 1.00 88.19 521 TYR A N 1
ATOM 3792 C CA . TYR A 1 521 ? -16.791 10.352 13.074 1.00 88.19 521 TYR A CA 1
ATOM 3793 C C . TYR A 1 521 ? -16.242 11.365 12.065 1.00 88.19 521 TYR A C 1
ATOM 3795 O O . TYR A 1 521 ? -16.062 12.548 12.394 1.00 88.19 521 TYR A O 1
ATOM 3803 N N . LYS A 1 522 ? -16.051 10.924 10.815 1.00 87.38 522 LYS A N 1
ATOM 3804 C CA . LYS A 1 522 ? -15.520 11.750 9.716 1.00 87.38 522 LYS A CA 1
ATOM 3805 C C . LYS A 1 522 ? -14.213 12.427 10.151 1.00 87.38 522 LYS A C 1
ATOM 3807 O O . LYS A 1 522 ? -13.293 11.743 10.554 1.00 87.38 522 LYS A O 1
ATOM 3812 N N . THR A 1 523 ? -14.130 13.751 10.128 1.00 88.25 523 THR A N 1
ATOM 3813 C CA . THR A 1 523 ? -12.951 14.518 10.569 1.00 88.25 523 THR A CA 1
ATOM 3814 C C . THR A 1 523 ? -13.176 15.237 11.901 1.00 88.25 523 THR A C 1
ATOM 3816 O O . THR A 1 523 ? -12.438 16.153 12.248 1.00 88.25 523 THR A O 1
ATOM 3819 N N . THR A 1 524 ? -14.245 14.896 12.630 1.00 90.94 524 THR A N 1
ATOM 3820 C CA . THR A 1 524 ? -14.705 15.701 13.778 1.00 90.94 524 THR A CA 1
ATOM 3821 C C . THR A 1 524 ? -14.188 15.220 15.126 1.00 90.94 524 THR A C 1
ATOM 3823 O O . THR A 1 524 ? -14.258 15.982 16.084 1.00 90.94 524 THR A O 1
ATOM 3826 N N . ALA A 1 525 ? -13.716 13.975 15.215 1.00 96.38 525 ALA A N 1
ATOM 3827 C CA . ALA A 1 525 ? -13.257 13.373 16.460 1.00 96.38 525 ALA A CA 1
ATOM 3828 C C . ALA A 1 525 ? -11.886 13.926 16.849 1.00 96.38 525 ALA A C 1
ATOM 3830 O O . ALA A 1 525 ? -10.872 13.552 16.259 1.00 96.38 525 ALA A O 1
ATOM 3831 N N . HIS A 1 526 ? -11.861 14.816 17.837 1.00 98.56 526 HIS A N 1
ATOM 3832 C CA . HIS A 1 526 ? -10.634 15.473 18.281 1.00 98.56 526 HIS A CA 1
ATOM 3833 C C . HIS A 1 526 ? -10.487 15.375 19.795 1.00 98.56 526 HIS A C 1
ATOM 3835 O O . HIS A 1 526 ? -11.333 15.868 20.530 1.00 98.56 526 HIS A O 1
ATOM 3841 N N . ILE A 1 527 ? -9.418 14.739 20.257 1.00 98.69 527 ILE A N 1
ATOM 3842 C CA . ILE A 1 527 ? -9.101 14.558 21.670 1.00 98.69 527 ILE A CA 1
ATOM 3843 C C . ILE A 1 527 ? -7.979 15.521 22.070 1.00 98.69 527 ILE A C 1
ATOM 3845 O O . ILE A 1 527 ? -6.920 15.568 21.438 1.00 98.69 527 ILE A O 1
ATOM 3849 N N . THR A 1 528 ? -8.213 16.267 23.146 1.00 98.44 528 THR A N 1
ATOM 3850 C CA . THR A 1 528 ? -7.236 17.141 23.814 1.00 98.44 528 THR A CA 1
ATOM 3851 C C . THR A 1 528 ? -7.262 16.900 25.328 1.00 98.44 528 THR A C 1
ATOM 3853 O O . THR A 1 528 ? -8.004 16.047 25.819 1.00 98.44 528 THR A O 1
ATOM 3856 N N . GLY A 1 529 ? -6.435 17.615 26.096 1.00 97.94 529 GLY A N 1
ATOM 3857 C CA . GLY A 1 529 ? -6.372 17.496 27.557 1.00 97.94 529 GLY A CA 1
ATOM 3858 C C . GLY A 1 529 ? -5.535 16.298 28.011 1.00 97.94 529 GLY A C 1
ATOM 3859 O O . GLY A 1 529 ? -4.416 16.476 28.495 1.00 97.94 529 GLY A O 1
ATOM 3860 N N . LYS A 1 530 ? -6.046 15.072 27.834 1.00 98.06 530 LYS A N 1
ATOM 3861 C CA . LYS A 1 530 ? -5.352 13.815 28.173 1.00 98.06 530 LYS A CA 1
ATOM 3862 C C . LYS A 1 530 ? -5.527 12.755 27.082 1.00 98.06 530 LYS A C 1
ATOM 3864 O O . LYS A 1 530 ? -6.538 12.735 26.391 1.00 98.06 530 LYS A O 1
ATOM 3869 N N . GLY A 1 531 ? -4.526 11.887 26.927 1.00 98.00 531 GLY A N 1
ATOM 3870 C CA . GLY A 1 531 ? -4.486 10.862 25.880 1.00 98.00 531 GLY A CA 1
ATOM 3871 C C . GLY A 1 531 ? -5.283 9.588 26.180 1.00 98.00 531 GLY A C 1
ATOM 3872 O O . GLY A 1 531 ? -6.049 9.504 27.145 1.00 98.00 531 GLY A O 1
ATOM 3873 N N . VAL A 1 532 ? -5.085 8.572 25.342 1.00 98.75 532 VAL A N 1
ATOM 3874 C CA . VAL A 1 532 ? -5.784 7.278 25.375 1.00 98.75 532 VAL A CA 1
ATOM 3875 C C . VAL A 1 532 ? -4.871 6.181 25.926 1.00 98.75 532 VAL A C 1
ATOM 3877 O O . VAL A 1 532 ? -3.757 5.995 25.454 1.00 98.75 532 VAL A O 1
ATOM 3880 N N . ASP A 1 533 ? -5.345 5.421 26.912 1.00 98.44 533 ASP A N 1
ATOM 3881 C CA . ASP A 1 533 ? -4.616 4.331 27.569 1.00 98.44 533 ASP A CA 1
ATOM 3882 C C . ASP A 1 533 ? -5.263 2.978 27.245 1.00 98.44 533 ASP A C 1
ATOM 3884 O O . ASP A 1 533 ? -6.396 2.705 27.655 1.00 98.44 533 ASP A O 1
ATOM 3888 N N . VAL A 1 534 ? -4.531 2.117 26.536 1.00 98.81 534 VAL A N 1
ATOM 3889 C CA . VAL A 1 534 ? -4.872 0.701 26.352 1.00 98.81 534 VAL A CA 1
ATOM 3890 C C . VAL A 1 534 ? -4.009 -0.092 27.322 1.00 98.81 534 VAL A C 1
ATOM 3892 O O . VAL A 1 534 ? -2.833 -0.355 27.070 1.00 98.81 534 VAL A O 1
ATOM 3895 N N . PHE A 1 535 ? -4.591 -0.439 28.467 1.00 98.31 535 PHE A N 1
ATOM 3896 C CA . PHE A 1 535 ? -3.883 -1.115 29.547 1.00 98.31 535 PHE A CA 1
ATOM 3897 C C . PHE A 1 535 ? -4.523 -2.458 29.868 1.00 98.31 535 PHE A C 1
ATOM 3899 O O . PHE A 1 535 ? -5.741 -2.537 30.055 1.00 98.31 535 PHE A O 1
ATOM 3906 N N . ASN A 1 536 ? -3.693 -3.500 29.964 1.00 97.88 536 ASN A N 1
ATOM 3907 C CA . ASN A 1 536 ? -4.121 -4.861 30.291 1.00 97.88 536 ASN A CA 1
ATOM 3908 C C . ASN A 1 536 ? -5.307 -5.334 29.433 1.00 97.88 536 ASN A C 1
ATOM 3910 O O . ASN A 1 536 ? -6.286 -5.883 29.942 1.00 97.88 536 ASN A O 1
ATOM 3914 N N . SER A 1 537 ? -5.255 -5.021 28.138 1.00 98.62 537 SER A N 1
ATOM 3915 C CA . SER A 1 537 ? -6.368 -5.202 27.212 1.00 98.62 537 SER A CA 1
ATOM 3916 C C . SER A 1 537 ? -5.931 -5.910 25.939 1.00 98.62 537 SER A C 1
ATOM 3918 O O . SER A 1 537 ? -4.752 -5.968 25.594 1.00 98.62 537 SER A O 1
ATOM 3920 N N . THR A 1 538 ? -6.897 -6.485 25.231 1.00 98.75 538 THR A N 1
ATOM 3921 C CA . THR A 1 538 ? -6.642 -7.156 23.961 1.00 98.75 538 THR A CA 1
ATOM 3922 C C . THR A 1 538 ? -7.706 -6.838 22.925 1.00 98.75 538 THR A C 1
ATOM 3924 O O . THR A 1 538 ? -8.849 -6.546 23.282 1.00 98.75 538 THR A O 1
ATOM 3927 N N . ASN A 1 539 ? -7.349 -6.955 21.646 1.00 98.69 539 ASN A N 1
ATOM 3928 C CA . ASN A 1 539 ? -8.271 -6.814 20.523 1.00 98.69 539 ASN A CA 1
ATOM 3929 C C . ASN A 1 539 ? -8.903 -5.410 20.477 1.00 98.69 539 ASN A C 1
ATOM 3931 O O . ASN A 1 539 ? -10.103 -5.241 20.698 1.00 98.69 539 ASN A O 1
ATOM 3935 N N . VAL A 1 540 ? -8.073 -4.394 20.235 1.00 98.94 540 VAL A N 1
ATOM 3936 C CA . VAL A 1 540 ? -8.478 -2.980 20.237 1.00 98.94 540 VAL A CA 1
ATOM 3937 C C . VAL A 1 540 ? -8.138 -2.318 18.903 1.00 98.94 540 VAL A C 1
ATOM 3939 O O . VAL A 1 540 ? -7.048 -2.505 18.374 1.00 98.94 540 VAL A O 1
ATOM 3942 N N . ILE A 1 541 ? -9.067 -1.529 18.368 1.00 98.88 541 ILE A N 1
ATOM 3943 C CA . ILE A 1 541 ? -8.871 -0.678 17.191 1.00 98.88 541 ILE A CA 1
ATOM 3944 C C . ILE A 1 541 ? -9.042 0.780 17.628 1.00 98.88 541 ILE A C 1
ATOM 3946 O O . ILE A 1 541 ? -10.069 1.126 18.214 1.00 98.88 541 ILE A O 1
ATOM 3950 N N . LEU A 1 542 ? -8.048 1.620 17.345 1.00 98.94 542 LEU A N 1
ATOM 3951 C CA . LEU A 1 542 ? -8.074 3.071 17.535 1.00 98.94 542 LEU A CA 1
ATOM 3952 C C . LEU A 1 542 ? -7.920 3.712 16.158 1.00 98.94 542 LEU A C 1
ATOM 3954 O O . LEU A 1 542 ? -6.841 3.633 15.566 1.00 98.94 542 LEU A O 1
ATOM 3958 N N . GLN A 1 543 ? -9.001 4.278 15.626 1.00 98.62 543 GLN A N 1
ATOM 3959 C CA . GLN A 1 543 ? -9.049 4.652 14.218 1.00 98.62 543 GLN A CA 1
ATOM 3960 C C . GLN A 1 543 ? -9.669 6.027 13.976 1.00 98.62 543 GLN A C 1
ATOM 3962 O O . GLN A 1 543 ? -10.692 6.366 14.572 1.00 98.62 543 GLN A O 1
ATOM 3967 N N . ASN A 1 544 ? -9.109 6.795 13.041 1.00 97.75 544 ASN A N 1
ATOM 3968 C CA . ASN A 1 544 ? -9.697 8.053 12.570 1.00 97.75 544 ASN A CA 1
ATOM 3969 C C . ASN A 1 544 ? -9.843 9.150 13.648 1.00 97.75 544 ASN A C 1
ATOM 3971 O O . ASN A 1 544 ? -10.792 9.936 13.633 1.00 97.75 544 ASN A O 1
ATOM 3975 N N . LEU A 1 545 ? -8.924 9.198 14.612 1.00 98.50 545 LEU A N 1
ATOM 3976 C CA . LEU A 1 545 ? -8.917 10.164 15.710 1.00 98.50 545 LEU A CA 1
ATOM 3977 C C . LEU A 1 545 ? -7.853 11.234 15.474 1.00 98.50 545 LEU A C 1
ATOM 3979 O O . LEU A 1 545 ? -6.703 10.917 15.182 1.00 98.50 545 LEU A O 1
ATOM 3983 N N . LYS A 1 546 ? -8.203 12.503 15.689 1.00 98.75 546 LYS A N 1
ATOM 3984 C CA . LYS A 1 546 ? -7.204 13.548 15.915 1.00 98.75 546 LYS A CA 1
ATOM 3985 C C . LYS A 1 546 ? -6.894 13.598 17.406 1.00 98.75 546 LYS A C 1
ATOM 3987 O O . LYS A 1 546 ? -7.815 13.762 18.203 1.00 98.75 546 LYS A O 1
ATOM 3992 N N . ILE A 1 547 ? -5.632 13.490 17.803 1.00 98.81 547 ILE A N 1
ATOM 3993 C CA . ILE A 1 547 ? -5.202 13.625 19.202 1.00 98.81 547 ILE A CA 1
ATOM 3994 C C . ILE A 1 547 ? -4.043 14.609 19.242 1.00 98.81 547 ILE A C 1
ATOM 3996 O O . ILE A 1 547 ? -3.068 14.446 18.515 1.00 98.81 547 ILE A O 1
ATOM 4000 N N . SER A 1 548 ? -4.155 15.671 20.039 1.00 98.50 548 SER A N 1
ATOM 4001 C CA . SER A 1 548 ? -3.153 16.734 19.969 1.00 98.50 548 SER A CA 1
ATOM 4002 C C . SER A 1 548 ? -2.894 17.446 21.283 1.00 98.50 548 SER A C 1
ATOM 4004 O O . SER A 1 548 ? -3.825 17.617 22.070 1.00 98.50 548 SER A O 1
ATOM 4006 N N . HIS A 1 549 ? -1.682 17.984 21.426 1.00 98.12 549 HIS A N 1
ATOM 4007 C CA . HIS A 1 549 ? -1.285 18.857 22.538 1.00 98.12 549 HIS A CA 1
ATOM 4008 C C . HIS A 1 549 ? -1.518 18.213 23.919 1.00 98.12 549 HIS A C 1
ATOM 4010 O O . HIS A 1 549 ? -2.025 18.852 24.842 1.00 98.12 549 HIS A O 1
ATOM 4016 N N . ILE A 1 550 ? -1.185 16.926 24.054 1.00 98.06 550 ILE A N 1
ATOM 4017 C CA . ILE A 1 550 ? -1.335 16.190 25.313 1.00 98.06 550 ILE A CA 1
ATOM 4018 C C . ILE A 1 550 ? -0.147 16.488 26.227 1.00 98.06 550 ILE A C 1
ATOM 4020 O O . ILE A 1 550 ? 0.987 16.156 25.905 1.00 98.06 550 ILE A O 1
ATOM 4024 N N . LEU A 1 551 ? -0.421 17.124 27.366 1.00 94.69 551 LEU A N 1
ATOM 4025 C CA . LEU A 1 551 ? 0.590 17.475 28.366 1.00 94.69 551 LEU A CA 1
ATOM 4026 C C . LEU A 1 551 ? 0.801 16.354 29.385 1.00 94.69 551 LEU A C 1
ATOM 4028 O O . LEU A 1 551 ? -0.164 15.700 29.813 1.00 94.69 551 LEU A O 1
ATOM 4032 N N . ASP A 1 552 ? 2.054 16.220 29.825 1.00 87.62 552 ASP A N 1
ATOM 4033 C CA . ASP A 1 552 ? 2.523 15.281 30.854 1.00 87.62 552 ASP A CA 1
ATOM 4034 C C . ASP A 1 552 ? 2.182 13.811 30.554 1.00 87.62 552 ASP A C 1
ATOM 4036 O O . ASP A 1 552 ? 1.970 13.013 31.475 1.00 87.62 552 ASP A O 1
ATOM 4040 N N . ASN A 1 553 ? 1.979 13.472 29.275 1.00 89.38 553 ASN A N 1
ATOM 4041 C CA . ASN A 1 553 ? 1.621 12.131 28.829 1.00 89.38 553 ASN A CA 1
ATOM 4042 C C . ASN A 1 553 ? 1.602 11.989 27.305 1.00 89.38 553 ASN A C 1
ATOM 4044 O O . ASN A 1 553 ? 1.653 12.983 26.583 1.00 89.38 553 ASN A O 1
ATOM 4048 N N . ASP A 1 554 ? 1.386 10.753 26.851 1.00 96.56 554 ASP A N 1
ATOM 4049 C CA . ASP A 1 554 ? 1.340 10.433 25.426 1.00 96.56 554 ASP A CA 1
ATOM 4050 C C . ASP A 1 554 ? -0.057 10.596 24.829 1.00 96.56 554 ASP A C 1
ATOM 4052 O O . ASP A 1 554 ? -1.066 10.423 25.534 1.00 96.56 554 ASP A O 1
ATOM 4056 N N . CYS A 1 555 ? -0.139 10.820 23.513 1.00 98.69 555 CYS A N 1
ATOM 4057 C CA . CYS A 1 555 ? -1.422 10.783 22.804 1.00 98.69 555 CYS A CA 1
ATOM 4058 C C . CYS A 1 555 ? -2.088 9.402 22.928 1.00 98.69 555 CYS A C 1
ATOM 4060 O O . CYS A 1 555 ? -3.271 9.324 23.272 1.00 98.69 555 CYS A O 1
ATOM 4062 N N . ILE A 1 556 ? -1.334 8.321 22.717 1.00 98.88 556 ILE A N 1
ATOM 4063 C CA . ILE A 1 556 ? -1.752 6.937 22.958 1.00 98.88 556 ILE A CA 1
ATOM 4064 C C . ILE A 1 556 ? -0.638 6.206 23.708 1.00 98.88 556 ILE A C 1
ATOM 4066 O O . ILE A 1 556 ? 0.505 6.210 23.268 1.00 98.88 556 ILE A O 1
ATOM 4070 N N . THR A 1 557 ? -0.991 5.504 24.784 1.00 98.81 557 THR A N 1
ATOM 4071 C CA . THR A 1 557 ? -0.087 4.546 25.441 1.00 98.81 557 THR A CA 1
ATOM 4072 C C . THR A 1 557 ? -0.731 3.166 25.426 1.00 98.81 557 THR A C 1
ATOM 4074 O O . THR A 1 557 ? -1.863 2.990 25.886 1.00 98.81 557 THR A O 1
ATOM 4077 N N . ILE A 1 558 ? -0.007 2.181 24.908 1.00 98.88 558 ILE A N 1
ATOM 4078 C CA . ILE A 1 558 ? -0.372 0.767 24.882 1.00 98.88 558 ILE A CA 1
ATOM 4079 C C . ILE A 1 558 ? 0.584 0.044 25.820 1.00 98.88 558 ILE A C 1
ATOM 4081 O O . ILE A 1 558 ? 1.798 0.050 25.622 1.00 98.88 558 ILE A O 1
ATOM 4085 N N . ARG A 1 559 ? 0.041 -0.558 26.876 1.00 98.38 559 ARG A N 1
ATOM 4086 C CA . ARG A 1 559 ? 0.844 -1.174 27.934 1.00 98.38 559 ARG A CA 1
ATOM 4087 C C . ARG A 1 559 ? 0.258 -2.487 28.414 1.00 98.38 559 ARG A C 1
ATOM 4089 O O . ARG A 1 559 ? -0.937 -2.561 28.711 1.00 98.38 559 ARG A O 1
ATOM 4096 N N . ASN A 1 560 ? 1.101 -3.513 28.519 1.00 97.75 560 ASN A N 1
ATOM 4097 C CA . ASN A 1 560 ? 0.701 -4.876 28.871 1.00 97.75 560 ASN A CA 1
ATOM 4098 C C . ASN A 1 560 ? -0.527 -5.348 28.073 1.00 97.75 560 ASN A C 1
ATOM 4100 O O . ASN A 1 560 ? -1.500 -5.833 28.646 1.00 97.75 560 ASN A O 1
ATOM 4104 N N . SER A 1 561 ? -0.549 -5.073 26.767 1.00 98.75 561 SER A N 1
ATOM 4105 C CA . SER A 1 561 ? -1.734 -5.259 25.923 1.00 98.75 561 SER A CA 1
ATOM 4106 C C . SER A 1 561 ? -1.385 -5.926 24.600 1.00 98.75 561 SER A C 1
ATOM 4108 O O . SER A 1 561 ? -0.279 -5.766 24.093 1.00 98.75 561 SER A O 1
ATOM 4110 N N . THR A 1 562 ? -2.328 -6.669 24.020 1.00 98.69 562 THR A N 1
ATOM 4111 C CA . THR A 1 562 ? -2.087 -7.430 22.782 1.00 98.69 562 THR A CA 1
ATOM 4112 C C . THR A 1 562 ? -3.099 -7.141 21.687 1.00 98.69 562 THR A C 1
ATOM 4114 O O . THR A 1 562 ? -4.226 -6.756 21.982 1.00 98.69 562 THR A O 1
ATOM 4117 N N . ARG A 1 563 ? -2.760 -7.397 20.417 1.00 98.56 563 ARG A N 1
ATOM 4118 C CA . ARG A 1 563 ? -3.714 -7.274 19.295 1.00 98.56 563 ARG A CA 1
ATOM 4119 C C . ARG A 1 563 ? -4.336 -5.873 19.241 1.00 98.56 563 ARG A C 1
ATOM 4121 O O . ARG A 1 563 ? -5.540 -5.704 19.453 1.00 98.56 563 ARG A O 1
ATOM 4128 N N . VAL A 1 564 ? -3.499 -4.864 19.003 1.00 98.94 564 VAL A N 1
ATOM 4129 C CA . VAL A 1 564 ? -3.934 -3.462 18.882 1.00 98.94 564 VAL A CA 1
ATOM 4130 C C . VAL A 1 564 ? -3.641 -2.943 17.478 1.00 98.94 564 VAL A C 1
ATOM 4132 O O . VAL A 1 564 ? -2.566 -3.190 16.934 1.00 98.94 564 VAL A O 1
ATOM 4135 N N . TRP A 1 565 ? -4.602 -2.239 16.885 1.00 98.88 565 TRP A N 1
ATOM 4136 C CA . TRP A 1 565 ? -4.458 -1.581 15.588 1.00 98.88 565 TRP A CA 1
ATOM 4137 C C . TRP A 1 565 ? -4.705 -0.077 15.733 1.00 98.88 565 TRP A C 1
ATOM 4139 O O . TRP A 1 565 ? -5.793 0.333 16.140 1.00 98.88 565 TRP A O 1
ATOM 4149 N N . VAL A 1 566 ? -3.683 0.727 15.439 1.00 98.94 566 VAL A N 1
ATOM 4150 C CA . VAL A 1 566 ? -3.725 2.197 15.462 1.00 98.94 566 VAL A CA 1
ATOM 4151 C C . VAL A 1 566 ? -3.684 2.686 14.021 1.00 98.94 566 VAL A C 1
ATOM 4153 O O . VAL A 1 566 ? -2.650 2.558 13.365 1.00 98.94 566 VAL A O 1
ATOM 4156 N N . ASP A 1 567 ? -4.804 3.199 13.516 1.00 98.81 567 ASP A N 1
ATOM 4157 C CA . ASP A 1 567 ? -4.997 3.389 12.077 1.00 98.81 567 ASP A CA 1
ATOM 4158 C C . ASP A 1 567 ? -5.637 4.728 11.675 1.00 98.81 567 ASP A C 1
ATOM 4160 O O . ASP A 1 567 ? -6.599 5.171 12.295 1.00 98.81 567 ASP A O 1
ATOM 4164 N N . HIS A 1 568 ? -5.141 5.384 10.622 1.00 98.38 568 HIS A N 1
ATOM 4165 C CA . HIS A 1 568 ? -5.740 6.622 10.086 1.00 98.38 568 HIS A CA 1
ATOM 4166 C C . HIS A 1 568 ? -5.953 7.748 11.119 1.00 98.38 568 HIS A C 1
ATOM 4168 O O . HIS A 1 568 ? -6.890 8.539 11.024 1.00 98.38 568 HIS A O 1
ATOM 4174 N N . ASN A 1 569 ? -5.097 7.843 12.134 1.00 98.81 569 ASN A N 1
ATOM 4175 C CA . ASN A 1 569 ? -5.159 8.907 13.136 1.00 98.81 569 ASN A CA 1
ATOM 4176 C C . ASN A 1 569 ? -4.257 10.087 12.755 1.00 98.81 569 ASN A C 1
ATOM 4178 O O . ASN A 1 569 ? -3.342 9.948 11.946 1.00 98.81 569 ASN A O 1
ATOM 4182 N N . GLU A 1 570 ? -4.495 11.246 13.362 1.00 98.81 570 GLU A N 1
ATOM 4183 C CA . GLU A 1 570 ? -3.623 12.420 13.271 1.00 98.81 570 GLU A CA 1
ATOM 4184 C C . GLU A 1 570 ? -3.101 12.778 14.664 1.00 98.81 570 GLU A C 1
ATOM 4186 O O . GLU A 1 570 ? -3.889 12.985 15.592 1.00 98.81 570 GLU A O 1
ATOM 4191 N N . PHE A 1 571 ? -1.780 12.877 14.799 1.00 98.88 571 PHE A N 1
ATOM 4192 C CA . PHE A 1 571 ? -1.092 13.216 16.039 1.00 98.88 571 PHE A CA 1
ATOM 4193 C C . PHE A 1 571 ? -0.261 14.473 15.849 1.00 98.88 571 PHE A C 1
ATOM 4195 O O . PHE A 1 571 ? 0.553 14.548 14.930 1.00 98.88 571 PHE A O 1
ATOM 4202 N N . THR A 1 572 ? -0.443 15.460 16.726 1.00 98.44 572 THR A N 1
ATOM 4203 C CA . THR A 1 572 ? 0.301 16.719 16.608 1.00 98.44 572 THR A CA 1
ATOM 4204 C C . THR A 1 572 ? 0.445 17.473 17.920 1.00 98.44 572 THR A C 1
ATOM 4206 O O . THR A 1 572 ? -0.419 17.392 18.798 1.00 98.44 572 THR A O 1
ATOM 4209 N N . SER A 1 573 ? 1.524 18.234 18.071 1.00 97.94 573 SER A N 1
ATOM 4210 C CA . SER A 1 573 ? 1.633 19.225 19.138 1.00 97.94 573 SER A CA 1
ATOM 4211 C C . SER A 1 573 ? 2.344 20.491 18.647 1.00 97.94 573 SER A C 1
ATOM 4213 O O . SER A 1 573 ? 1.861 21.136 17.721 1.00 97.94 573 SER A O 1
ATOM 4215 N N . ASP A 1 574 ? 3.440 20.884 19.291 1.00 95.81 574 ASP A N 1
ATOM 4216 C CA . ASP A 1 574 ? 4.243 22.040 18.922 1.00 95.81 574 ASP A CA 1
ATOM 4217 C C . ASP A 1 574 ? 5.725 21.733 19.168 1.00 95.81 574 ASP A C 1
ATOM 4219 O O . ASP A 1 574 ? 6.223 21.805 20.296 1.00 95.81 574 ASP A O 1
ATOM 4223 N N . ILE A 1 575 ? 6.434 21.408 18.084 1.00 94.50 575 ILE A N 1
ATOM 4224 C CA . ILE A 1 575 ? 7.877 21.139 18.092 1.00 94.50 575 ILE A CA 1
ATOM 4225 C C . ILE A 1 575 ? 8.704 22.344 18.576 1.00 94.50 575 ILE A C 1
ATOM 4227 O O . ILE A 1 575 ? 9.835 22.192 19.023 1.00 94.50 575 ILE A O 1
ATOM 4231 N N . THR A 1 576 ? 8.182 23.571 18.560 1.00 95.81 576 THR A N 1
ATOM 4232 C CA . THR A 1 576 ? 8.963 24.740 19.004 1.00 95.81 576 THR A CA 1
ATOM 4233 C C . THR A 1 576 ? 9.129 24.812 20.525 1.00 95.81 576 THR A C 1
ATOM 4235 O O . THR A 1 576 ? 9.950 25.585 21.018 1.00 95.81 576 THR A O 1
ATOM 4238 N N . LYS A 1 577 ? 8.389 23.991 21.283 1.00 94.56 577 LYS A N 1
ATOM 4239 C CA . LYS A 1 577 ? 8.445 23.944 22.753 1.00 94.56 577 LYS A CA 1
ATOM 4240 C C . LYS A 1 577 ? 9.605 23.125 23.320 1.00 94.56 577 LYS A C 1
ATOM 4242 O O . LYS A 1 577 ? 9.822 23.165 24.529 1.00 94.56 577 LYS A O 1
ATOM 4247 N N . GLY A 1 578 ? 10.359 22.438 22.467 1.00 91.75 578 GLY A N 1
ATOM 4248 C CA . GLY A 1 578 ? 11.440 21.550 22.887 1.00 91.75 578 GLY A CA 1
ATOM 4249 C C . GLY A 1 578 ? 10.961 20.132 23.235 1.00 91.75 578 GLY A C 1
ATOM 4250 O O . GLY A 1 578 ? 9.752 19.878 23.265 1.00 91.75 578 GLY A O 1
ATOM 4251 N N . PRO A 1 579 ? 11.911 19.214 23.486 1.00 91.56 579 PRO A N 1
ATOM 4252 C CA . PRO A 1 579 ? 11.665 17.775 23.521 1.00 91.56 579 PRO A CA 1
ATOM 4253 C C . PRO A 1 579 ? 10.753 17.291 24.639 1.00 91.56 579 PRO A C 1
ATOM 4255 O O . PRO A 1 579 ? 10.009 16.348 24.418 1.00 91.56 579 PRO A O 1
ATOM 4258 N N . ASP A 1 580 ? 10.759 17.940 25.804 1.00 90.44 580 ASP A N 1
ATOM 4259 C CA . ASP A 1 580 ? 10.061 17.432 26.994 1.00 90.44 580 ASP A CA 1
ATOM 4260 C C . ASP A 1 580 ? 8.811 18.224 27.393 1.00 90.44 580 ASP A C 1
ATOM 4262 O O . ASP A 1 580 ? 8.183 17.914 28.402 1.00 90.44 580 ASP A O 1
ATOM 4266 N N . PHE A 1 581 ? 8.416 19.243 26.623 1.00 94.06 581 PHE A N 1
ATOM 4267 C CA . PHE A 1 581 ? 7.170 19.962 26.916 1.00 94.06 581 PHE A CA 1
ATOM 4268 C C . PHE A 1 581 ? 5.932 19.091 26.647 1.00 94.06 581 PHE A C 1
ATOM 4270 O O . PHE A 1 581 ? 4.946 19.147 27.381 1.00 94.06 581 PHE A O 1
ATOM 4277 N N . TYR A 1 582 ? 5.996 18.278 25.595 1.00 95.56 582 TYR A N 1
ATOM 4278 C CA . TYR A 1 582 ? 5.071 17.176 25.349 1.00 95.56 582 TYR A CA 1
ATOM 4279 C C . TYR A 1 582 ? 5.856 15.865 25.455 1.00 95.56 582 TYR A C 1
ATOM 4281 O O . TYR A 1 582 ? 7.064 15.865 25.221 1.00 95.56 582 TYR A O 1
ATOM 4289 N N . ASP A 1 583 ? 5.188 14.768 25.818 1.00 93.69 583 ASP A N 1
ATOM 4290 C CA . ASP A 1 583 ? 5.844 13.456 25.889 1.00 93.69 583 ASP A CA 1
ATOM 4291 C C . ASP A 1 583 ? 5.728 12.700 24.558 1.00 93.69 583 ASP A C 1
ATOM 4293 O O . ASP A 1 583 ? 6.173 13.249 23.557 1.00 93.69 583 ASP A O 1
ATOM 4297 N N . GLY A 1 584 ? 5.152 11.492 24.514 1.00 96.56 584 GLY A N 1
ATOM 4298 C CA . GLY A 1 584 ? 5.007 10.698 23.293 1.00 96.56 584 GLY A CA 1
ATOM 4299 C C . GLY A 1 584 ? 3.787 11.034 22.419 1.00 96.56 584 GLY A C 1
ATOM 4300 O O . GLY A 1 584 ? 2.757 11.537 22.880 1.00 96.56 584 GLY A O 1
ATOM 4301 N N . GLN A 1 585 ? 3.814 10.658 21.139 1.00 98.62 585 GLN A N 1
ATOM 4302 C CA . GLN A 1 585 ? 2.580 10.475 20.359 1.00 98.62 585 GLN A CA 1
ATOM 4303 C C . GLN A 1 585 ? 2.025 9.059 20.570 1.00 98.62 585 GLN A C 1
ATOM 4305 O O . GLN A 1 585 ? 0.897 8.916 21.042 1.00 98.62 585 GLN A O 1
ATOM 4310 N N . VAL A 1 586 ? 2.782 8.005 20.251 1.00 98.81 586 VAL A N 1
ATOM 4311 C CA . VAL A 1 586 ? 2.311 6.611 20.383 1.00 98.81 586 VAL A CA 1
ATOM 4312 C C . VAL A 1 586 ? 3.359 5.736 21.057 1.00 98.81 586 VAL A C 1
ATOM 4314 O O . VAL A 1 586 ? 4.318 5.308 20.418 1.00 98.81 586 VAL A O 1
ATOM 4317 N N . ASP A 1 587 ? 3.110 5.379 22.311 1.00 98.69 587 ASP A N 1
ATOM 4318 C CA . ASP A 1 587 ? 4.026 4.578 23.119 1.00 98.69 587 ASP A CA 1
ATOM 4319 C C . ASP A 1 587 ? 3.509 3.147 23.306 1.00 98.69 587 ASP A C 1
ATOM 4321 O O . ASP A 1 587 ? 2.361 2.920 23.692 1.00 98.69 587 ASP A O 1
ATOM 4325 N N . ILE A 1 588 ? 4.366 2.162 23.033 1.00 98.88 588 ILE A N 1
ATOM 4326 C CA . ILE A 1 588 ? 4.077 0.724 23.088 1.00 98.88 588 ILE A CA 1
ATOM 4327 C C . ILE A 1 588 ? 5.067 0.062 24.039 1.00 98.88 588 ILE A C 1
ATOM 4329 O O . ILE A 1 588 ? 6.240 -0.116 23.725 1.00 98.88 588 ILE A O 1
ATOM 4333 N N . ILE A 1 589 ? 4.615 -0.288 25.237 1.00 98.50 589 ILE A N 1
ATOM 4334 C CA . ILE A 1 589 ? 5.526 -0.565 26.353 1.00 98.50 589 ILE A CA 1
ATOM 4335 C C . ILE A 1 589 ? 5.070 -1.782 27.162 1.00 98.50 589 ILE A C 1
ATOM 4337 O O . ILE A 1 589 ? 3.920 -2.218 27.048 1.00 98.50 589 ILE A O 1
ATOM 4341 N N . ARG A 1 590 ? 5.942 -2.292 28.039 1.00 96.62 590 ARG A N 1
ATOM 4342 C CA . ARG A 1 590 ? 5.616 -3.279 29.085 1.00 96.62 590 ARG A CA 1
ATOM 4343 C C . ARG A 1 590 ? 4.949 -4.540 28.533 1.00 96.62 590 ARG A C 1
ATOM 4345 O O . ARG A 1 590 ? 3.753 -4.729 28.746 1.00 96.62 590 ARG A O 1
ATOM 4352 N N . ALA A 1 591 ? 5.705 -5.366 27.817 1.00 96.56 591 ALA A N 1
ATOM 4353 C CA . ALA A 1 591 ? 5.269 -6.633 27.226 1.00 96.56 591 ALA A CA 1
ATOM 4354 C C . ALA A 1 591 ? 4.051 -6.524 26.288 1.00 96.56 591 ALA A C 1
ATOM 4356 O O . ALA A 1 591 ? 3.347 -7.507 26.047 1.00 96.56 591 ALA A O 1
ATOM 4357 N N . SER A 1 592 ? 3.764 -5.330 25.759 1.00 98.81 592 SER A N 1
ATOM 4358 C CA . SER A 1 592 ? 2.729 -5.193 24.734 1.00 98.81 592 SER A CA 1
ATOM 4359 C C . SER A 1 592 ? 3.144 -5.927 23.464 1.00 98.81 592 SER A C 1
ATOM 4361 O O . SER A 1 592 ? 4.331 -6.018 23.162 1.00 98.81 592 SER A O 1
ATOM 4363 N N . ASP A 1 593 ? 2.187 -6.480 22.721 1.00 98.69 593 ASP A N 1
ATOM 4364 C CA . ASP A 1 593 ? 2.537 -7.386 21.627 1.00 98.69 593 ASP A CA 1
ATOM 4365 C C . ASP A 1 593 ? 1.482 -7.475 20.520 1.00 98.69 593 ASP A C 1
ATOM 4367 O O . ASP A 1 593 ? 0.291 -7.241 20.731 1.00 98.69 593 ASP A O 1
ATOM 4371 N N . TRP A 1 594 ? 1.907 -7.872 19.325 1.00 98.75 594 TRP A N 1
ATOM 4372 C CA . TRP A 1 594 ? 1.034 -8.065 18.163 1.00 98.75 594 TRP A CA 1
ATOM 4373 C C . TRP A 1 594 ? 0.301 -6.788 17.727 1.00 98.75 594 TRP A C 1
ATOM 4375 O O . TRP A 1 594 ? -0.933 -6.731 17.698 1.00 98.75 594 TRP A O 1
ATOM 4385 N N . ILE A 1 595 ? 1.071 -5.741 17.427 1.00 98.94 595 ILE A N 1
ATOM 4386 C CA . ILE A 1 595 ? 0.549 -4.391 17.178 1.00 98.94 595 ILE A CA 1
ATOM 4387 C C . ILE A 1 595 ? 0.847 -3.945 15.747 1.00 98.94 595 ILE A C 1
ATOM 4389 O O . ILE A 1 595 ? 1.922 -4.209 15.210 1.00 98.94 595 ILE A O 1
ATOM 4393 N N . THR A 1 596 ? -0.102 -3.236 15.139 1.00 98.94 596 THR A N 1
ATOM 4394 C CA . THR A 1 596 ? 0.095 -2.540 13.863 1.00 98.94 596 THR A CA 1
ATOM 4395 C C . THR A 1 596 ? -0.271 -1.069 14.022 1.00 98.94 596 THR A C 1
ATOM 4397 O O . THR A 1 596 ? -1.333 -0.740 14.549 1.00 98.94 596 THR A O 1
ATOM 4400 N N . VAL A 1 597 ? 0.607 -0.197 13.540 1.00 98.94 597 VAL A N 1
ATOM 4401 C CA . VAL A 1 597 ? 0.443 1.253 13.456 1.00 98.94 597 VAL A CA 1
ATOM 4402 C C . VAL A 1 597 ? 0.499 1.620 11.975 1.00 98.94 597 VAL A C 1
ATOM 4404 O O . VAL A 1 597 ? 1.558 1.518 11.350 1.00 98.94 597 VAL A O 1
ATOM 4407 N N . SER A 1 598 ? -0.637 1.984 11.382 1.00 98.56 598 SER A N 1
ATOM 4408 C CA . SER A 1 598 ? -0.738 2.188 9.935 1.00 98.56 598 SER A CA 1
ATOM 4409 C C . SER A 1 598 ? -1.484 3.440 9.519 1.00 98.56 598 SER A C 1
ATOM 4411 O O . SER A 1 598 ? -2.409 3.871 10.194 1.00 98.56 598 SER A O 1
ATOM 4413 N N . TRP A 1 599 ? -1.096 4.024 8.385 1.00 98.50 599 TRP A N 1
ATOM 4414 C CA . TRP A 1 599 ? -1.817 5.154 7.784 1.00 98.50 599 TRP A CA 1
ATOM 4415 C C . TRP A 1 599 ? -2.032 6.354 8.716 1.00 98.50 599 TRP A C 1
ATOM 4417 O O . TRP A 1 599 ? -2.923 7.166 8.498 1.00 98.50 599 TRP A O 1
ATOM 4427 N N . ASN A 1 600 ? -1.232 6.507 9.768 1.00 98.94 600 ASN A N 1
ATOM 4428 C CA . ASN A 1 600 ? -1.350 7.646 10.669 1.00 98.94 600 ASN A CA 1
ATOM 4429 C C . ASN A 1 600 ? -0.522 8.819 10.147 1.00 98.94 600 ASN A C 1
ATOM 4431 O O . ASN A 1 600 ? 0.494 8.632 9.473 1.00 98.94 600 ASN A O 1
ATOM 4435 N N . TYR A 1 601 ? -0.946 10.029 10.488 1.00 98.81 601 TYR A N 1
ATOM 4436 C CA . TYR A 1 601 ? -0.212 11.253 10.222 1.00 98.81 601 TYR A CA 1
ATOM 4437 C C . TYR A 1 601 ? 0.337 11.820 11.533 1.00 98.81 601 TYR A C 1
ATOM 4439 O O . TYR A 1 601 ? -0.414 12.297 12.380 1.00 98.81 601 TYR A O 1
ATOM 4447 N N . PHE A 1 602 ? 1.650 11.740 11.696 1.00 98.88 602 PHE A N 1
ATOM 4448 C CA . PHE A 1 602 ? 2.412 12.276 12.816 1.00 98.88 602 PHE A CA 1
ATOM 4449 C C . PHE A 1 602 ? 3.090 13.563 12.360 1.00 98.88 602 PHE A C 1
ATOM 4451 O O . PHE A 1 602 ? 3.791 13.559 11.339 1.00 98.88 602 PHE A O 1
ATOM 4458 N N . HIS A 1 603 ? 2.846 14.676 13.050 1.00 98.69 603 HIS A N 1
ATOM 4459 C CA . HIS A 1 603 ? 3.529 15.907 12.686 1.00 98.69 603 HIS A CA 1
ATOM 4460 C C . HIS A 1 603 ? 3.690 16.939 13.793 1.00 98.69 603 HIS A C 1
ATOM 4462 O O . HIS A 1 603 ? 2.851 17.078 14.686 1.00 98.69 603 HIS A O 1
ATOM 4468 N N . ASP A 1 604 ? 4.720 17.769 13.620 1.00 98.44 604 ASP A N 1
ATOM 4469 C CA . ASP A 1 604 ? 5.001 18.945 14.441 1.00 98.44 604 ASP A CA 1
ATOM 4470 C C . ASP A 1 604 ? 5.206 18.567 15.920 1.00 98.44 604 ASP A C 1
ATOM 4472 O O . ASP A 1 604 ? 4.584 19.132 16.823 1.00 98.44 604 ASP A O 1
ATOM 4476 N N . HIS A 1 605 ? 6.071 17.582 16.169 1.00 98.31 605 HIS A N 1
ATOM 4477 C CA . HIS A 1 605 ? 6.288 16.993 17.488 1.00 98.31 605 HIS A CA 1
ATOM 4478 C C . HIS A 1 605 ? 7.760 16.593 17.708 1.00 98.31 605 HIS A C 1
ATOM 4480 O O . HIS A 1 605 ? 8.561 16.581 16.778 1.00 98.31 605 HIS A O 1
ATOM 4486 N N . TRP A 1 606 ? 8.158 16.350 18.961 1.00 96.69 606 TRP A N 1
ATOM 4487 C CA . TRP A 1 606 ? 9.527 15.935 19.281 1.00 96.69 606 TRP A CA 1
ATOM 4488 C C . TRP A 1 606 ? 9.670 14.423 19.372 1.00 96.69 606 TRP A C 1
ATOM 4490 O O . TRP A 1 606 ? 10.336 13.843 18.529 1.00 96.69 606 TRP A O 1
ATOM 4500 N N . LYS A 1 607 ? 9.063 13.780 20.372 1.00 96.19 607 LYS A N 1
ATOM 4501 C CA . LYS A 1 607 ? 9.285 12.364 20.687 1.00 96.19 607 LYS A CA 1
ATOM 4502 C C . LYS A 1 607 ? 8.120 11.525 20.158 1.00 96.19 607 LYS A C 1
ATOM 4504 O O . LYS A 1 607 ? 7.170 11.263 20.878 1.00 96.19 607 LYS A O 1
ATOM 4509 N N . SER A 1 608 ? 8.166 11.089 18.900 1.00 97.94 608 SER A N 1
ATOM 4510 C CA . SER A 1 608 ? 6.985 10.499 18.246 1.00 97.94 608 SER A CA 1
ATOM 4511 C C . SER A 1 608 ? 6.517 9.148 18.833 1.00 97.94 608 SER A C 1
ATOM 4513 O O . SER A 1 608 ? 5.509 9.103 19.537 1.00 97.94 608 SER A O 1
ATOM 4515 N N . SER A 1 609 ? 7.191 8.026 18.562 1.00 98.56 609 SER A N 1
ATOM 4516 C CA . SER A 1 609 ? 6.731 6.690 18.972 1.00 98.56 609 SER A CA 1
ATOM 4517 C C . SER A 1 609 ? 7.819 5.855 19.643 1.00 98.56 609 SER A C 1
ATOM 4519 O O . SER A 1 609 ? 8.806 5.475 19.008 1.00 98.56 609 SER A O 1
ATOM 4521 N N . LEU A 1 610 ? 7.625 5.539 20.926 1.00 98.44 610 LEU A N 1
ATOM 4522 C CA . LEU A 1 610 ? 8.525 4.690 21.707 1.00 98.44 610 LEU A CA 1
ATOM 4523 C C . LEU A 1 610 ? 8.024 3.240 21.769 1.00 98.44 610 LEU A C 1
ATOM 4525 O O . LEU A 1 610 ? 6.852 2.986 22.041 1.00 98.44 610 LEU A O 1
ATOM 4529 N N . VAL A 1 611 ? 8.925 2.275 21.593 1.00 98.69 611 VAL A N 1
ATOM 4530 C CA . VAL A 1 611 ? 8.662 0.839 21.756 1.00 98.69 611 VAL A CA 1
ATOM 4531 C C . VAL A 1 611 ? 9.617 0.275 22.810 1.00 98.69 611 VAL A C 1
ATOM 4533 O O . VAL A 1 611 ? 10.815 0.166 22.564 1.00 98.69 611 VAL A O 1
ATOM 4536 N N . GLY A 1 612 ? 9.093 -0.073 23.987 1.00 97.75 612 GLY A N 1
ATOM 4537 C CA . GLY A 1 612 ? 9.880 -0.475 25.163 1.00 97.75 612 GLY A CA 1
ATOM 4538 C C . GLY A 1 612 ? 10.472 0.731 25.905 1.00 97.75 612 GLY A C 1
ATOM 4539 O O . GLY A 1 612 ? 11.446 1.346 25.464 1.00 97.75 612 GLY A O 1
ATOM 4540 N N . ASN A 1 613 ? 9.880 1.104 27.045 1.00 94.25 613 ASN A N 1
ATOM 4541 C CA . ASN A 1 613 ? 10.136 2.413 27.657 1.00 94.25 613 ASN A CA 1
ATOM 4542 C C . ASN A 1 613 ? 11.443 2.523 28.445 1.00 94.25 613 ASN A C 1
ATOM 4544 O O . ASN A 1 613 ? 11.949 3.630 28.599 1.00 94.25 613 ASN A O 1
ATOM 4548 N N . ASP A 1 614 ? 11.989 1.413 28.935 1.00 92.00 614 ASP A N 1
ATOM 4549 C CA . ASP A 1 614 ? 13.125 1.425 29.856 1.00 92.00 614 ASP A CA 1
ATOM 4550 C C . ASP A 1 614 ? 14.010 0.200 29.615 1.00 92.00 614 ASP A C 1
ATOM 4552 O O . ASP A 1 614 ? 13.513 -0.925 29.524 1.00 92.00 614 ASP A O 1
ATOM 4556 N N . ALA A 1 615 ? 15.324 0.408 29.516 1.00 90.56 615 ALA A N 1
ATOM 4557 C CA . ALA A 1 615 ? 16.277 -0.672 29.284 1.00 90.56 615 ALA A CA 1
ATOM 4558 C C . ALA A 1 615 ? 16.349 -1.676 30.457 1.00 90.56 615 ALA A C 1
ATOM 4560 O O . ALA A 1 615 ? 16.736 -2.833 30.279 1.00 90.56 615 ALA A O 1
ATOM 4561 N N . THR A 1 616 ? 15.934 -1.273 31.660 1.00 92.19 616 THR A N 1
ATOM 4562 C CA . THR A 1 616 ? 15.855 -2.157 32.832 1.00 92.19 616 THR A CA 1
ATOM 4563 C C . THR A 1 616 ? 14.706 -3.166 32.744 1.00 92.19 616 THR A C 1
ATOM 4565 O O . THR A 1 616 ? 14.729 -4.175 33.446 1.00 92.19 616 THR A O 1
ATOM 4568 N N . PHE A 1 617 ? 13.736 -2.968 31.840 1.00 94.19 617 PHE A N 1
ATOM 4569 C CA . PHE A 1 617 ? 12.629 -3.902 31.604 1.00 94.19 617 PHE A CA 1
ATOM 4570 C C . PHE A 1 617 ? 12.943 -5.002 30.590 1.00 94.19 617 PHE A C 1
ATOM 4572 O O . PHE A 1 617 ? 12.026 -5.648 30.088 1.00 94.19 617 PHE A O 1
ATOM 4579 N N . ARG A 1 618 ? 14.224 -5.289 30.342 1.00 94.38 618 ARG A N 1
ATOM 4580 C CA . ARG A 1 618 ? 14.658 -6.380 29.461 1.00 94.38 618 ARG A CA 1
ATOM 4581 C C . ARG A 1 618 ? 13.913 -7.690 29.713 1.00 94.38 618 ARG A C 1
ATOM 4583 O O . ARG A 1 618 ? 13.400 -8.262 28.759 1.00 94.38 618 ARG A O 1
ATOM 4590 N N . ASP A 1 619 ? 13.834 -8.153 30.959 1.00 94.38 619 ASP A N 1
ATOM 4591 C CA . ASP A 1 619 ? 13.195 -9.439 31.288 1.00 94.38 619 ASP A CA 1
ATOM 4592 C C . ASP A 1 619 ? 11.685 -9.440 31.014 1.00 94.38 619 ASP A C 1
ATOM 4594 O O . ASP A 1 619 ? 11.101 -10.489 30.755 1.00 94.38 619 ASP A O 1
ATOM 4598 N N . LEU A 1 620 ? 11.053 -8.264 31.069 1.00 96.06 620 LEU A N 1
ATOM 4599 C CA . LEU A 1 620 ? 9.634 -8.093 30.781 1.00 96.06 620 LEU A CA 1
ATOM 4600 C C . LEU A 1 620 ? 9.368 -7.980 29.278 1.00 96.06 620 LEU A C 1
ATOM 4602 O O . LEU A 1 620 ? 8.380 -8.521 28.804 1.00 96.06 620 LEU A O 1
ATOM 4606 N N . ASP A 1 621 ? 10.207 -7.250 28.545 1.00 97.19 621 ASP A N 1
ATOM 4607 C CA . ASP A 1 621 ? 9.957 -6.884 27.149 1.00 97.19 621 ASP A CA 1
ATOM 4608 C C . ASP A 1 621 ? 10.588 -7.867 26.144 1.00 97.19 621 ASP A C 1
ATOM 4610 O O . ASP A 1 621 ? 10.135 -7.964 25.000 1.00 97.19 621 ASP A O 1
ATOM 4614 N N . SER A 1 622 ? 11.607 -8.631 26.553 1.00 94.12 622 SER A N 1
ATOM 4615 C CA . SER A 1 622 ? 12.254 -9.628 25.691 1.00 94.12 622 SER A CA 1
ATOM 4616 C C . SER A 1 622 ? 11.265 -10.713 25.267 1.00 94.12 622 SER A C 1
ATOM 4618 O O . SER A 1 622 ? 10.646 -11.373 26.097 1.00 94.12 622 SER A O 1
ATOM 4620 N N . GLY A 1 623 ? 11.150 -10.934 23.956 1.00 94.69 623 GLY A N 1
ATOM 4621 C CA . GLY A 1 623 ? 10.192 -11.885 23.382 1.00 94.69 623 GLY A CA 1
ATOM 4622 C C . GLY A 1 623 ? 8.794 -11.309 23.126 1.00 94.69 623 GLY A C 1
ATOM 4623 O O . GLY A 1 623 ? 7.945 -12.031 22.605 1.00 94.69 623 GLY A O 1
ATOM 4624 N N . HIS A 1 624 ? 8.575 -10.028 23.429 1.00 98.19 624 HIS A N 1
ATOM 4625 C CA . HIS A 1 624 ? 7.356 -9.278 23.125 1.00 98.19 624 HIS A CA 1
ATOM 4626 C C . HIS A 1 624 ? 7.644 -8.140 22.130 1.00 98.19 624 HIS A C 1
ATOM 4628 O O . HIS A 1 624 ? 8.627 -8.186 21.387 1.00 98.19 624 HIS A O 1
ATOM 4634 N N . LEU A 1 625 ? 6.778 -7.119 22.092 1.00 98.62 625 LEU A N 1
ATOM 4635 C CA . LEU A 1 625 ? 6.942 -5.912 21.281 1.00 98.62 625 LEU A CA 1
ATOM 4636 C C . LEU A 1 625 ? 7.083 -6.218 19.776 1.00 98.62 625 LEU A C 1
ATOM 4638 O O . LEU A 1 625 ? 7.891 -5.606 19.071 1.00 98.62 625 LEU A O 1
ATOM 4642 N N . HIS A 1 626 ? 6.277 -7.154 19.258 1.00 98.75 626 HIS A N 1
ATOM 4643 C CA . HIS A 1 626 ? 6.132 -7.362 17.819 1.00 98.75 626 HIS A CA 1
ATOM 4644 C C . HIS A 1 626 ? 5.235 -6.270 17.230 1.00 98.75 626 HIS A C 1
ATOM 4646 O O . HIS A 1 626 ? 4.006 -6.306 17.368 1.00 98.75 626 HIS A O 1
ATOM 4652 N N . VAL A 1 627 ? 5.853 -5.291 16.564 1.00 98.88 627 VAL A N 1
ATOM 4653 C CA . VAL A 1 627 ? 5.165 -4.098 16.050 1.00 98.88 627 VAL A CA 1
ATOM 4654 C C . VAL A 1 627 ? 5.368 -3.948 14.546 1.00 98.88 627 VAL A C 1
ATOM 4656 O O . VAL A 1 627 ? 6.446 -4.186 14.009 1.00 98.88 627 VAL A O 1
ATOM 4659 N N . THR A 1 628 ? 4.307 -3.590 13.832 1.00 98.94 628 THR A N 1
ATOM 4660 C CA . THR A 1 628 ? 4.370 -3.235 12.412 1.00 98.94 628 THR A CA 1
ATOM 4661 C C . THR A 1 628 ? 4.068 -1.758 12.237 1.00 98.94 628 THR A C 1
ATOM 4663 O O . THR A 1 628 ? 3.032 -1.305 12.711 1.00 98.94 628 THR A O 1
ATOM 4666 N N . TYR A 1 629 ? 4.915 -1.035 11.508 1.00 98.94 629 TYR A N 1
ATOM 4667 C CA . TYR A 1 629 ? 4.651 0.334 11.071 1.00 98.94 629 TYR A CA 1
ATOM 4668 C C . TYR A 1 629 ? 4.558 0.372 9.552 1.00 98.94 629 TYR A C 1
ATOM 4670 O O . TYR A 1 629 ? 5.543 0.050 8.880 1.00 98.94 629 TYR A O 1
ATOM 4678 N N . HIS A 1 630 ? 3.413 0.780 8.998 1.00 98.75 630 HIS A N 1
ATOM 4679 C CA . HIS A 1 630 ? 3.316 0.959 7.551 1.00 98.75 630 HIS A CA 1
ATOM 4680 C C . HIS A 1 630 ? 2.436 2.093 7.070 1.00 98.75 630 HIS A C 1
ATOM 4682 O O . HIS A 1 630 ? 1.376 2.362 7.623 1.00 98.75 630 HIS A O 1
ATOM 4688 N N . HIS A 1 631 ? 2.836 2.698 5.955 1.00 98.44 631 HIS A N 1
ATOM 4689 C CA . HIS A 1 631 ? 2.077 3.763 5.303 1.00 98.44 631 HIS A CA 1
ATOM 4690 C C . HIS A 1 631 ? 1.774 4.971 6.205 1.00 98.44 631 HIS A C 1
ATOM 4692 O O . HIS A 1 631 ? 0.866 5.745 5.918 1.00 98.44 631 HIS A O 1
ATOM 4698 N N . ASN A 1 632 ? 2.534 5.158 7.285 1.00 98.88 632 ASN A N 1
ATOM 4699 C CA . ASN A 1 632 ? 2.430 6.349 8.115 1.00 98.88 632 ASN A CA 1
ATOM 4700 C C . ASN A 1 632 ? 3.208 7.503 7.476 1.00 98.88 632 ASN A C 1
ATOM 4702 O O . ASN A 1 632 ? 4.216 7.295 6.790 1.00 98.88 632 ASN A O 1
ATOM 4706 N N . HIS A 1 633 ? 2.753 8.721 7.744 1.00 98.75 633 HIS A N 1
ATOM 4707 C CA . HIS A 1 633 ? 3.428 9.955 7.368 1.00 98.75 633 HIS A CA 1
ATOM 4708 C C . HIS A 1 633 ? 3.965 10.632 8.625 1.00 98.75 633 HIS A C 1
ATOM 4710 O O . HIS A 1 633 ? 3.178 11.096 9.440 1.00 98.75 633 HIS A O 1
ATOM 4716 N N . TRP A 1 634 ? 5.284 10.711 8.767 1.00 98.88 634 TRP A N 1
ATOM 4717 C CA . TRP A 1 634 ? 5.950 11.565 9.749 1.00 98.88 634 TRP A CA 1
ATOM 4718 C C . TRP A 1 634 ? 6.441 12.839 9.070 1.00 98.88 634 TRP A C 1
ATOM 4720 O O . TRP A 1 634 ? 7.184 12.761 8.087 1.00 98.88 634 TRP A O 1
ATOM 4730 N N . ARG A 1 635 ? 6.044 14.008 9.578 1.00 98.56 635 ARG A N 1
ATOM 4731 C CA . ARG A 1 635 ? 6.460 15.306 9.030 1.00 98.56 635 ARG A CA 1
ATOM 4732 C C . ARG A 1 635 ? 6.840 16.289 10.127 1.00 98.56 635 ARG A C 1
ATOM 4734 O O . ARG A 1 635 ? 6.000 16.600 10.961 1.00 98.56 635 ARG A O 1
ATOM 4741 N N . ASN A 1 636 ? 8.019 16.898 10.027 1.00 98.31 636 ASN A N 1
ATOM 4742 C CA . ASN A 1 636 ? 8.495 17.892 10.993 1.00 98.31 636 ASN A CA 1
ATOM 4743 C C . ASN A 1 636 ? 8.519 17.309 12.415 1.00 98.31 636 ASN A C 1
ATOM 4745 O O . ASN A 1 636 ? 7.720 17.679 13.275 1.00 98.31 636 ASN A O 1
ATOM 4749 N N . GLU A 1 637 ? 9.403 16.337 12.608 1.00 98.31 637 GLU A N 1
ATOM 4750 C CA . GLU A 1 637 ? 9.496 15.515 13.815 1.00 98.31 637 GLU A CA 1
ATOM 4751 C C . GLU A 1 637 ? 10.916 15.566 14.398 1.00 98.31 637 GLU A C 1
ATOM 4753 O O . GLU A 1 637 ? 11.899 15.736 13.668 1.00 98.31 637 GLU A O 1
ATOM 4758 N N . GLY A 1 638 ? 11.038 15.425 15.717 1.00 97.69 638 GLY A N 1
ATOM 4759 C CA . GLY A 1 638 ? 12.323 15.433 16.420 1.00 97.69 638 GLY A CA 1
ATOM 4760 C C . GLY A 1 638 ? 13.062 14.094 16.334 1.00 97.69 638 GLY A C 1
ATOM 4761 O O . GLY A 1 638 ? 14.082 13.976 15.649 1.00 97.69 638 GLY A O 1
ATOM 4762 N N . THR A 1 639 ? 12.549 13.103 17.062 1.00 96.94 639 THR A N 1
ATOM 4763 C CA . THR A 1 639 ? 13.090 11.759 17.314 1.00 96.94 639 THR A CA 1
ATOM 4764 C C . THR A 1 639 ? 11.959 10.706 17.275 1.00 96.94 639 THR A C 1
ATOM 4766 O O . THR A 1 639 ? 10.768 11.025 17.258 1.00 96.94 639 THR A O 1
ATOM 4769 N N . ARG A 1 640 ? 12.324 9.416 17.292 1.00 97.69 640 ARG A N 1
ATOM 4770 C CA . ARG A 1 640 ? 11.417 8.264 17.504 1.00 97.69 640 ARG A CA 1
ATOM 4771 C C . ARG A 1 640 ? 10.391 7.991 16.396 1.00 97.69 640 ARG A C 1
ATOM 4773 O O . ARG A 1 640 ? 9.194 7.912 16.641 1.00 97.69 640 ARG A O 1
ATOM 4780 N N . GLY A 1 641 ? 10.844 7.739 15.180 1.00 96.19 641 GLY A N 1
ATOM 4781 C CA . GLY A 1 641 ? 10.010 7.355 14.040 1.00 96.19 641 GLY A CA 1
ATOM 4782 C C . GLY A 1 641 ? 9.994 5.868 13.637 1.00 96.19 641 GLY A C 1
ATOM 4783 O O . GLY A 1 641 ? 9.959 5.635 12.429 1.00 96.19 641 GLY A O 1
ATOM 4784 N N . PRO A 1 642 ? 10.018 4.822 14.490 1.00 98.31 642 PRO A N 1
ATOM 4785 C CA . PRO A 1 642 ? 9.972 4.732 15.957 1.00 98.31 642 PRO A CA 1
ATOM 4786 C C . PRO A 1 642 ? 11.363 4.616 16.619 1.00 98.31 642 PRO A C 1
ATOM 4788 O O . PRO A 1 642 ? 12.366 4.389 15.940 1.00 98.31 642 PRO A O 1
ATOM 4791 N N . ALA A 1 643 ? 11.414 4.691 17.955 1.00 98.19 643 ALA A N 1
ATOM 4792 C CA . ALA A 1 643 ? 12.575 4.296 18.764 1.00 98.19 643 ALA A CA 1
ATOM 4793 C C . ALA A 1 643 ? 12.276 3.029 19.580 1.00 98.19 643 ALA A C 1
ATOM 4795 O O . ALA A 1 643 ? 11.291 2.984 20.312 1.00 98.19 643 ALA A O 1
ATOM 4796 N N . GLY A 1 644 ? 13.114 1.999 19.462 1.00 97.94 644 GLY A N 1
ATOM 4797 C CA . GLY A 1 644 ? 12.810 0.642 19.911 1.00 97.94 644 GLY A CA 1
ATOM 4798 C C . GLY A 1 644 ? 13.834 -0.005 20.829 1.00 97.94 644 GLY A C 1
ATOM 4799 O O . GLY A 1 644 ? 15.029 0.115 20.577 1.00 97.94 644 GLY A O 1
ATOM 4800 N N . ARG A 1 645 ? 13.351 -0.777 21.811 1.00 98.25 645 ARG A N 1
ATOM 4801 C CA . ARG A 1 645 ? 14.113 -1.685 22.685 1.00 98.25 645 ARG A CA 1
ATOM 4802 C C . ARG A 1 645 ? 13.556 -3.108 22.621 1.00 98.25 645 ARG A C 1
ATOM 4804 O O . ARG A 1 645 ? 12.340 -3.263 22.563 1.00 98.25 645 ARG A O 1
ATOM 4811 N N . PHE A 1 646 ? 14.430 -4.121 22.661 1.00 97.69 646 PHE A N 1
ATOM 4812 C CA . PHE A 1 646 ? 14.161 -5.570 22.821 1.00 97.69 646 PHE A CA 1
ATOM 4813 C C . PHE A 1 646 ? 13.241 -6.282 21.805 1.00 97.69 646 PHE A C 1
ATOM 4815 O O . PHE A 1 646 ? 13.304 -7.505 21.681 1.00 97.69 646 PHE A O 1
ATOM 4822 N N . GLY A 1 647 ? 12.373 -5.552 21.107 1.00 97.00 647 GLY A N 1
ATOM 4823 C CA . GLY A 1 647 ? 11.302 -6.085 20.278 1.00 97.00 647 GLY A CA 1
ATOM 4824 C C . GLY A 1 647 ? 11.709 -6.449 18.856 1.00 97.00 647 GLY A C 1
ATOM 4825 O O . GLY A 1 647 ? 12.880 -6.421 18.470 1.00 97.00 647 GLY A O 1
ATOM 4826 N N . ARG A 1 648 ? 10.692 -6.771 18.048 1.00 97.81 648 ARG A N 1
ATOM 4827 C CA . ARG A 1 648 ? 10.816 -7.042 16.609 1.00 97.81 648 ARG A CA 1
ATOM 4828 C C . ARG A 1 648 ? 9.876 -6.150 15.821 1.00 97.81 648 ARG A C 1
ATOM 4830 O O . ARG A 1 648 ? 8.663 -6.359 15.820 1.00 97.81 648 ARG A O 1
ATOM 4837 N N . GLN A 1 649 ? 10.440 -5.188 15.102 1.00 98.62 649 GLN A N 1
ATOM 4838 C CA . GLN A 1 649 ? 9.662 -4.166 14.413 1.00 98.62 649 GLN A CA 1
ATOM 4839 C C . GLN A 1 649 ? 9.837 -4.268 12.905 1.00 98.62 649 GLN A C 1
ATOM 4841 O O . GLN A 1 649 ? 10.952 -4.217 12.388 1.00 98.62 649 GLN A O 1
ATOM 4846 N N . HIS A 1 650 ? 8.731 -4.423 12.186 1.00 98.81 650 HIS A N 1
ATOM 4847 C CA . HIS A 1 650 ? 8.730 -4.377 10.728 1.00 98.81 650 HIS A CA 1
ATOM 4848 C C . HIS A 1 650 ? 8.217 -3.014 10.275 1.00 98.81 650 HIS A C 1
ATOM 4850 O O . HIS A 1 650 ? 7.078 -2.647 10.561 1.00 98.81 650 HIS A O 1
ATOM 4856 N N . ILE A 1 651 ? 9.075 -2.259 9.598 1.00 98.88 651 ILE A N 1
ATOM 4857 C CA . ILE A 1 651 ? 8.842 -0.860 9.253 1.00 98.88 651 ILE A CA 1
ATOM 4858 C C . ILE A 1 651 ? 8.903 -0.752 7.736 1.00 98.88 651 ILE A C 1
ATOM 4860 O O . ILE A 1 651 ? 9.986 -0.860 7.152 1.00 98.88 651 ILE A O 1
ATOM 4864 N N . TYR A 1 652 ? 7.755 -0.552 7.087 1.00 98.75 652 TYR A N 1
ATOM 4865 C CA . TYR A 1 652 ? 7.705 -0.539 5.630 1.00 98.75 652 TYR A CA 1
ATOM 4866 C C . TYR A 1 652 ? 6.772 0.497 5.008 1.00 98.75 652 TYR A C 1
ATOM 4868 O O . TYR A 1 652 ? 5.719 0.816 5.547 1.00 98.75 652 TYR A O 1
ATOM 4876 N N . ASN A 1 653 ? 7.136 1.001 3.827 1.00 98.56 653 ASN A N 1
ATOM 4877 C CA . ASN A 1 653 ? 6.355 1.981 3.056 1.00 98.56 653 ASN A CA 1
ATOM 4878 C C . ASN A 1 653 ? 5.881 3.209 3.848 1.00 98.56 653 ASN A C 1
ATOM 4880 O O . ASN A 1 653 ? 4.811 3.746 3.574 1.00 98.56 653 ASN A O 1
ATOM 4884 N N . ASN A 1 654 ? 6.644 3.661 4.838 1.00 98.88 654 ASN A N 1
ATOM 4885 C CA . ASN A 1 654 ? 6.367 4.915 5.526 1.00 98.88 654 ASN A CA 1
ATOM 4886 C C . ASN A 1 654 ? 7.035 6.086 4.795 1.00 98.88 654 ASN A C 1
ATOM 4888 O O . ASN A 1 654 ? 8.024 5.910 4.076 1.00 98.88 654 ASN A O 1
ATOM 4892 N N . LEU A 1 655 ? 6.496 7.286 4.997 1.00 98.69 655 LEU A N 1
ATOM 4893 C CA . LEU A 1 655 ? 7.072 8.535 4.517 1.00 98.69 655 LEU A CA 1
ATOM 4894 C C . LEU A 1 655 ? 7.561 9.366 5.703 1.00 98.69 655 LEU A C 1
ATOM 4896 O O . LEU A 1 655 ? 6.772 9.715 6.577 1.00 98.69 655 LEU A O 1
ATOM 4900 N N . TYR A 1 656 ? 8.833 9.746 5.669 1.00 98.81 656 TYR A N 1
ATOM 4901 C CA . TYR A 1 656 ? 9.471 10.640 6.628 1.00 98.81 656 TYR A CA 1
ATOM 4902 C C . TYR A 1 656 ? 9.903 11.922 5.921 1.00 98.81 656 TYR A C 1
ATOM 4904 O O . TYR A 1 656 ? 10.647 11.874 4.937 1.00 98.81 656 TYR A O 1
ATOM 4912 N N . GLU A 1 657 ? 9.461 13.073 6.414 1.00 97.94 657 GLU A N 1
ATOM 4913 C CA . GLU A 1 657 ? 9.846 14.384 5.894 1.00 97.94 657 GLU A CA 1
ATOM 4914 C C . GLU A 1 657 ? 10.288 15.284 7.048 1.00 97.94 657 GLU A C 1
ATOM 4916 O O . GLU A 1 657 ? 9.552 15.454 8.014 1.00 97.94 657 GLU A O 1
ATOM 4921 N N . ASP A 1 658 ? 11.474 15.883 6.940 1.00 97.44 658 ASP A N 1
ATOM 4922 C CA . ASP A 1 658 ? 11.973 16.860 7.921 1.00 97.44 658 ASP A CA 1
ATOM 4923 C C . ASP A 1 658 ? 12.079 16.280 9.346 1.00 97.44 658 ASP A C 1
ATOM 4925 O O . ASP A 1 658 ? 11.409 16.718 10.278 1.00 97.44 658 ASP A O 1
ATOM 4929 N N . PHE A 1 659 ? 12.932 15.265 9.500 1.00 96.00 659 PHE A N 1
ATOM 4930 C CA . PHE A 1 659 ? 13.215 14.613 10.784 1.00 96.00 659 PHE A CA 1
ATOM 4931 C C . PHE A 1 659 ? 14.552 15.108 11.362 1.00 96.00 659 PHE A C 1
ATOM 4933 O O . PHE A 1 659 ? 15.604 14.898 10.750 1.00 96.00 659 PHE A O 1
ATOM 4940 N N . LEU A 1 660 ? 14.528 15.782 12.514 1.00 95.94 660 LEU A N 1
ATOM 4941 C CA . LEU A 1 660 ? 15.694 16.511 13.035 1.00 95.94 660 LEU A CA 1
ATOM 4942 C C . LEU A 1 660 ? 16.857 15.588 13.435 1.00 95.94 660 LEU A C 1
ATOM 4944 O O . LEU A 1 660 ? 18.024 15.925 13.203 1.00 95.94 660 LEU A O 1
ATOM 4948 N N . TYR A 1 661 ? 16.540 14.423 14.002 1.00 95.31 661 TYR A N 1
ATOM 4949 C CA . TYR A 1 661 ? 17.503 13.437 14.496 1.00 95.31 661 TYR A CA 1
ATOM 4950 C C . TYR A 1 661 ? 17.194 12.031 13.955 1.00 95.31 661 TYR A C 1
ATOM 4952 O O . TYR A 1 661 ? 16.805 11.902 12.791 1.00 95.31 661 TYR A O 1
ATOM 4960 N N . GLN A 1 662 ? 17.431 10.975 14.744 1.00 94.56 662 GLN A N 1
ATOM 4961 C CA . GLN A 1 662 ? 17.168 9.600 14.330 1.00 94.56 662 GLN A CA 1
ATOM 4962 C C . GLN A 1 662 ? 15.665 9.387 14.130 1.00 94.56 662 GLN A C 1
ATOM 4964 O O . GLN A 1 662 ? 14.886 9.452 15.084 1.00 94.56 662 GLN A O 1
ATOM 4969 N N . ALA A 1 663 ? 15.276 9.089 12.888 1.00 98.06 663 ALA A N 1
ATOM 4970 C CA . ALA A 1 663 ? 13.941 8.608 12.570 1.00 98.06 663 ALA A CA 1
ATOM 4971 C C . ALA A 1 663 ? 13.771 7.190 13.123 1.00 98.06 663 ALA A C 1
ATOM 4973 O O . ALA A 1 663 ? 13.247 7.022 14.216 1.00 98.06 663 ALA A O 1
ATOM 4974 N N . ILE A 1 664 ? 14.262 6.160 12.436 1.00 98.75 664 ILE A N 1
ATOM 4975 C CA . ILE A 1 664 ? 14.216 4.796 12.969 1.00 98.75 664 ILE A CA 1
ATOM 4976 C C . ILE A 1 664 ? 15.413 4.595 13.903 1.00 98.75 664 ILE A C 1
ATOM 4978 O O . ILE A 1 664 ? 16.558 4.616 13.451 1.00 98.75 664 ILE A O 1
ATOM 4982 N N . HIS A 1 665 ? 15.168 4.365 15.192 1.00 98.44 665 HIS A N 1
ATOM 4983 C CA . HIS A 1 665 ? 16.226 4.116 16.176 1.00 98.44 665 HIS A CA 1
ATOM 4984 C C . HIS A 1 665 ? 16.057 2.744 16.825 1.00 98.44 665 HIS A C 1
ATOM 4986 O O . HIS A 1 665 ? 15.114 2.507 17.572 1.00 98.44 665 HIS A O 1
ATOM 4992 N N . SER A 1 666 ? 16.970 1.821 16.534 1.00 98.44 666 SER A N 1
ATOM 4993 C CA . SER A 1 666 ? 16.991 0.482 17.126 1.00 98.44 666 SER A CA 1
ATOM 4994 C C . SER A 1 666 ? 18.080 0.412 18.193 1.00 98.44 666 SER A C 1
ATOM 4996 O O . SER A 1 666 ? 19.255 0.548 17.869 1.00 98.44 666 SER A O 1
ATOM 4998 N N . ARG A 1 667 ? 17.713 0.191 19.455 1.00 96.75 667 ARG A N 1
ATOM 4999 C CA . ARG A 1 667 ? 18.644 0.126 20.592 1.00 96.75 667 ARG A CA 1
ATOM 5000 C C . ARG A 1 667 ? 18.291 -1.029 21.526 1.00 96.75 667 ARG A C 1
ATOM 5002 O O . ARG A 1 667 ? 17.254 -1.665 21.363 1.00 96.75 667 ARG A O 1
ATOM 5009 N N . SER A 1 668 ? 19.152 -1.333 22.488 1.00 96.19 668 SER A N 1
ATOM 5010 C CA . SER A 1 668 ? 18.950 -2.385 23.487 1.00 96.19 668 SER A CA 1
ATOM 5011 C C . SER A 1 668 ? 18.496 -3.719 22.873 1.00 96.19 668 SER A C 1
ATOM 5013 O O . SER A 1 668 ? 17.418 -4.222 23.186 1.00 96.19 668 SER A O 1
ATOM 5015 N N . ASP A 1 669 ? 19.289 -4.266 21.946 1.00 96.75 669 ASP A N 1
ATOM 5016 C CA . ASP A 1 669 ? 19.025 -5.526 21.227 1.00 96.75 669 ASP A CA 1
ATOM 5017 C C . ASP A 1 669 ? 17.720 -5.582 20.408 1.00 96.75 669 ASP A C 1
ATOM 5019 O O . ASP A 1 669 ? 17.325 -6.650 19.933 1.00 96.75 669 ASP A O 1
ATOM 5023 N N . ASN A 1 670 ? 17.043 -4.449 20.203 1.00 98.50 670 ASN A N 1
ATOM 5024 C CA . ASN A 1 670 ? 15.873 -4.379 19.335 1.00 98.50 670 ASN A CA 1
ATOM 5025 C C . ASN A 1 670 ? 16.222 -4.809 17.906 1.00 98.50 670 ASN A C 1
ATOM 5027 O O . ASN A 1 670 ? 17.311 -4.544 17.405 1.00 98.50 670 ASN A O 1
ATOM 5031 N N . GLN A 1 671 ? 15.280 -5.448 17.227 1.00 98.56 671 GLN A N 1
ATOM 5032 C CA . GLN A 1 671 ? 15.446 -5.949 15.868 1.00 98.56 671 GLN A CA 1
ATOM 5033 C C . GLN A 1 671 ? 14.499 -5.198 14.937 1.00 98.56 671 GLN A C 1
ATOM 5035 O O . GLN A 1 671 ? 13.281 -5.281 15.103 1.00 98.56 671 GLN A O 1
ATOM 5040 N N . VAL A 1 672 ? 15.029 -4.513 13.920 1.00 98.81 672 VAL A N 1
ATOM 5041 C CA . VAL A 1 672 ? 14.197 -3.887 12.880 1.00 98.81 672 VAL A CA 1
ATOM 5042 C C . VAL A 1 672 ? 14.420 -4.505 11.503 1.00 98.81 672 VAL A C 1
ATOM 5044 O O . VAL A 1 672 ? 15.553 -4.764 11.099 1.00 98.81 672 VAL A O 1
ATOM 5047 N N . LEU A 1 673 ? 13.328 -4.706 10.766 1.00 98.69 673 LEU A N 1
ATOM 5048 C CA . LEU A 1 673 ? 13.332 -4.986 9.331 1.00 98.69 673 LEU A CA 1
ATOM 5049 C C . LEU A 1 673 ? 12.765 -3.761 8.609 1.00 98.69 673 LEU A C 1
ATOM 5051 O O . LEU A 1 673 ? 11.625 -3.375 8.871 1.00 98.69 673 LEU A O 1
ATOM 5055 N N . VAL A 1 674 ? 13.566 -3.141 7.740 1.00 98.75 674 VAL A N 1
ATOM 5056 C CA . VAL A 1 674 ? 13.255 -1.840 7.122 1.00 98.75 674 VAL A CA 1
ATOM 5057 C C . VAL A 1 674 ? 13.156 -1.978 5.601 1.00 98.75 674 VAL A C 1
ATOM 5059 O O . VAL A 1 674 ? 14.151 -2.284 4.937 1.00 98.75 674 VAL A O 1
ATOM 5062 N N . GLU A 1 675 ? 11.965 -1.748 5.038 1.00 98.00 675 GLU A N 1
ATOM 5063 C CA . GLU A 1 675 ? 11.649 -2.060 3.631 1.00 98.00 675 GLU A CA 1
ATOM 5064 C C . GLU A 1 675 ? 10.810 -0.973 2.936 1.00 98.00 675 GLU A C 1
ATOM 5066 O O . GLU A 1 675 ? 9.744 -0.603 3.410 1.00 98.00 675 GLU A O 1
ATOM 5071 N N . GLY A 1 676 ? 11.218 -0.473 1.767 1.00 95.38 676 GLY A N 1
ATOM 5072 C CA . GLY A 1 676 ? 10.336 0.384 0.955 1.00 95.38 676 GLY A CA 1
ATOM 5073 C C . GLY A 1 676 ? 9.990 1.767 1.539 1.00 95.38 676 GLY A C 1
ATOM 5074 O O . GLY A 1 676 ? 9.094 2.433 1.033 1.00 95.38 676 GLY A O 1
ATOM 5075 N N . ASN A 1 677 ? 10.654 2.228 2.600 1.00 98.69 677 ASN A N 1
ATOM 5076 C CA . ASN A 1 677 ? 10.385 3.538 3.204 1.00 98.69 677 ASN A CA 1
ATOM 5077 C C . ASN A 1 677 ? 11.009 4.676 2.388 1.00 98.69 677 ASN A C 1
ATOM 5079 O O . ASN A 1 677 ? 12.011 4.484 1.695 1.00 98.69 677 ASN A O 1
ATOM 5083 N N . VAL A 1 678 ? 10.437 5.874 2.506 1.00 98.12 678 VAL A N 1
ATOM 5084 C CA . VAL A 1 678 ? 10.882 7.078 1.800 1.00 98.12 678 VAL A CA 1
ATOM 5085 C C . VAL A 1 678 ? 11.227 8.185 2.794 1.00 98.12 678 VAL A C 1
ATOM 5087 O O . VAL A 1 678 ? 10.402 8.548 3.626 1.00 98.12 678 VAL A O 1
ATOM 5090 N N . PHE A 1 679 ? 12.417 8.770 2.657 1.00 98.44 679 PHE A N 1
ATOM 5091 C CA . PHE A 1 679 ? 12.933 9.858 3.489 1.00 98.44 679 PHE A CA 1
ATOM 5092 C C . PHE A 1 679 ? 13.210 11.103 2.629 1.00 98.44 679 PHE A C 1
ATOM 5094 O O . PHE A 1 679 ? 13.790 11.017 1.538 1.00 98.44 679 PHE A O 1
ATOM 5101 N N . ARG A 1 680 ? 12.753 12.281 3.070 1.00 95.88 680 ARG A N 1
ATOM 5102 C CA . ARG A 1 680 ? 12.781 13.540 2.299 1.00 95.88 680 ARG A CA 1
ATOM 5103 C C . ARG A 1 680 ? 13.065 14.755 3.176 1.00 95.88 680 ARG A C 1
ATOM 5105 O O . ARG A 1 680 ? 12.999 14.704 4.396 1.00 95.88 680 ARG A O 1
ATOM 5112 N N . GLY A 1 681 ? 13.333 15.879 2.515 1.00 93.81 681 GLY A N 1
ATOM 5113 C CA . GLY A 1 681 ? 13.541 17.154 3.195 1.00 93.81 681 GLY A CA 1
ATOM 5114 C C . GLY A 1 681 ? 14.796 17.131 4.064 1.00 93.81 681 GLY A C 1
ATOM 5115 O O . GLY A 1 681 ? 15.810 16.542 3.683 1.00 93.81 681 GLY A O 1
ATOM 5116 N N . ASN A 1 682 ? 14.711 17.770 5.223 1.00 94.44 682 ASN A N 1
ATOM 5117 C CA . ASN A 1 682 ? 15.786 17.887 6.202 1.00 94.44 682 ASN A CA 1
ATOM 5118 C C . ASN A 1 682 ? 15.825 16.703 7.182 1.00 94.44 682 ASN A C 1
ATOM 5120 O O . ASN A 1 682 ? 16.138 16.885 8.353 1.00 94.44 682 ASN A O 1
ATOM 5124 N N . THR A 1 683 ? 15.517 15.489 6.722 1.00 96.50 683 THR A N 1
ATOM 5125 C CA . THR A 1 683 ? 15.747 14.273 7.512 1.00 96.50 683 THR A CA 1
ATOM 5126 C C . THR A 1 683 ? 17.244 14.022 7.662 1.00 96.50 683 THR A C 1
ATOM 5128 O O . THR A 1 683 ? 17.933 13.753 6.675 1.00 96.50 683 THR A O 1
ATOM 5131 N N . ARG A 1 684 ? 17.744 14.093 8.898 1.00 93.88 684 ARG A N 1
ATOM 5132 C CA . ARG A 1 684 ? 19.173 13.961 9.203 1.00 93.88 684 ARG A CA 1
ATOM 5133 C C . ARG A 1 684 ? 19.651 12.514 9.199 1.00 93.88 684 ARG A C 1
ATOM 5135 O O . ARG A 1 684 ? 20.625 12.202 8.518 1.00 93.88 684 ARG A O 1
ATOM 5142 N N . GLU A 1 685 ? 18.988 11.640 9.949 1.00 96.81 685 GLU A N 1
ATOM 5143 C CA . GLU A 1 685 ? 19.371 10.235 10.098 1.00 96.81 685 GLU A CA 1
ATOM 5144 C C . GLU A 1 685 ? 18.125 9.358 9.980 1.00 96.81 685 GLU A C 1
ATOM 5146 O O . GLU A 1 685 ? 17.233 9.389 10.821 1.00 96.81 685 GLU A O 1
ATOM 5151 N N . ALA A 1 686 ? 18.034 8.601 8.890 1.00 98.31 686 ALA A N 1
ATOM 5152 C CA . ALA A 1 686 ? 16.868 7.782 8.585 1.00 98.31 686 ALA A CA 1
ATOM 5153 C C . ALA A 1 686 ? 16.794 6.531 9.465 1.00 98.31 686 ALA A C 1
ATOM 5155 O O . ALA A 1 686 ? 15.707 6.102 9.851 1.00 98.31 686 ALA A O 1
ATOM 5156 N N . LEU A 1 687 ? 17.949 5.936 9.755 1.00 98.56 687 LEU A N 1
ATOM 5157 C CA . LEU A 1 687 ? 18.063 4.697 10.509 1.00 98.56 687 LEU A CA 1
ATOM 5158 C C . LEU A 1 687 ? 19.369 4.688 11.297 1.00 98.56 687 LEU A C 1
ATOM 5160 O O . LEU A 1 687 ? 20.437 4.852 10.707 1.00 98.56 687 LEU A O 1
ATOM 5164 N N . SER A 1 688 ? 19.272 4.414 12.594 1.00 97.81 688 SER A N 1
ATOM 5165 C CA . SER A 1 688 ? 20.408 4.183 13.480 1.00 97.81 688 SER A CA 1
ATOM 5166 C C . SER A 1 688 ? 20.205 2.920 14.304 1.00 97.81 688 SER A C 1
ATOM 5168 O O . SER A 1 688 ? 19.118 2.700 14.842 1.00 97.81 688 SER A O 1
ATOM 5170 N N . THR A 1 689 ? 21.250 2.108 14.441 1.00 98.06 689 THR A N 1
ATOM 5171 C CA . THR A 1 689 ? 21.312 1.034 15.446 1.00 98.06 689 THR A CA 1
ATOM 5172 C C . THR A 1 689 ? 22.293 1.329 16.574 1.00 98.06 689 THR A C 1
ATOM 5174 O O . THR A 1 689 ? 22.505 0.481 17.436 1.00 98.06 689 THR A O 1
ATOM 5177 N N . TYR A 1 690 ? 22.919 2.507 16.554 1.00 95.19 690 TYR A N 1
ATOM 5178 C CA . TYR A 1 690 ? 23.843 2.915 17.599 1.00 95.19 690 TYR A CA 1
ATOM 5179 C C . TYR A 1 690 ? 23.072 3.213 18.887 1.00 95.19 690 TYR A C 1
ATOM 5181 O O . TYR A 1 690 ? 22.115 3.986 18.867 1.00 95.19 690 TYR A O 1
ATOM 5189 N N . GLY A 1 691 ? 23.479 2.607 20.000 1.00 92.00 691 GLY A N 1
ATOM 5190 C CA . GLY A 1 691 ? 22.749 2.622 21.268 1.00 92.00 691 GLY A CA 1
ATOM 5191 C C . GLY A 1 691 ? 22.700 3.970 21.993 1.00 92.00 691 GLY A C 1
ATOM 5192 O O . GLY A 1 691 ? 22.080 4.060 23.048 1.00 92.00 691 GLY A O 1
ATOM 5193 N N . LEU A 1 692 ? 23.314 5.027 21.454 1.00 91.00 692 LEU A N 1
ATOM 5194 C CA . LEU A 1 692 ? 23.274 6.353 22.067 1.00 91.00 692 LEU A CA 1
ATOM 5195 C C . LEU A 1 692 ? 21.871 6.966 21.981 1.00 91.00 692 LEU A C 1
ATOM 5197 O O . LEU A 1 692 ? 21.403 7.338 20.902 1.00 91.00 692 LEU A O 1
ATOM 5201 N N . VAL A 1 693 ? 21.239 7.138 23.137 1.00 89.88 693 VAL A N 1
ATOM 5202 C CA . VAL A 1 693 ? 20.028 7.939 23.306 1.00 89.88 693 VAL A CA 1
ATOM 5203 C C . VAL A 1 693 ? 20.444 9.389 23.487 1.00 89.88 693 VAL A C 1
ATOM 5205 O O . VAL A 1 693 ? 21.035 9.757 24.500 1.00 89.88 693 VAL A O 1
ATOM 5208 N N . ILE A 1 694 ? 20.185 10.218 22.480 1.00 89.94 694 ILE A N 1
ATOM 5209 C CA . ILE A 1 694 ? 20.626 11.613 22.510 1.00 89.94 694 ILE A CA 1
ATOM 5210 C C . ILE A 1 694 ? 19.879 12.424 23.581 1.00 89.94 694 ILE A C 1
ATOM 5212 O O . ILE A 1 694 ? 18.745 12.082 23.927 1.00 89.94 694 ILE A O 1
ATOM 5216 N N . PRO A 1 695 ? 20.460 13.545 24.043 1.00 86.62 695 PRO A N 1
ATOM 5217 C CA . PRO A 1 695 ? 19.824 14.422 25.016 1.00 86.62 695 PRO A CA 1
ATOM 5218 C C . PRO A 1 695 ? 18.433 14.934 24.673 1.00 86.62 695 PRO A C 1
ATOM 5220 O O . PRO A 1 695 ? 17.649 15.197 25.577 1.00 86.62 695 PRO A O 1
ATOM 5223 N N . ASP A 1 696 ? 18.134 15.092 23.387 1.00 88.88 696 ASP A N 1
ATOM 5224 C CA . ASP A 1 696 ? 16.819 15.515 22.920 1.00 88.88 696 ASP A CA 1
ATOM 5225 C C . ASP A 1 696 ? 15.788 14.366 22.890 1.00 88.88 696 ASP A C 1
ATOM 5227 O O . ASP A 1 696 ? 14.605 14.609 22.670 1.00 88.88 696 ASP A O 1
ATOM 5231 N N . ASP A 1 697 ? 16.213 13.112 23.093 1.00 86.06 697 ASP A N 1
ATOM 5232 C CA . ASP A 1 697 ? 15.341 11.931 23.087 1.00 86.06 697 ASP A CA 1
ATOM 5233 C C . ASP A 1 697 ? 15.038 11.383 24.487 1.00 86.06 697 ASP A C 1
ATOM 5235 O O . ASP A 1 697 ? 14.131 10.570 24.643 1.00 86.06 697 ASP A O 1
ATOM 5239 N N . SER A 1 698 ? 15.770 11.786 25.521 1.00 79.31 698 SER A N 1
ATOM 5240 C CA . SER A 1 698 ? 15.568 11.322 26.897 1.00 79.31 698 SER A CA 1
ATOM 5241 C C . SER A 1 698 ? 15.785 12.485 27.859 1.00 79.31 698 SER A C 1
ATOM 5243 O O . SER A 1 698 ? 16.746 13.234 27.669 1.00 79.31 698 SER A O 1
ATOM 5245 N N . PRO A 1 699 ? 14.946 12.650 28.902 1.00 67.38 699 PRO A N 1
ATOM 5246 C CA . PRO A 1 699 ? 15.222 13.586 29.982 1.00 67.38 699 PRO A CA 1
ATOM 5247 C C . PRO A 1 699 ? 16.504 13.135 30.699 1.00 67.38 699 PRO A C 1
ATOM 5249 O O . PRO A 1 699 ? 16.496 12.272 31.572 1.00 67.38 699 PRO A O 1
ATOM 5252 N N . ASN A 1 700 ? 17.611 13.706 30.233 1.00 56.25 700 ASN A N 1
ATOM 5253 C CA . ASN A 1 700 ? 18.990 13.298 30.469 1.00 56.25 700 ASN A CA 1
ATOM 5254 C C . ASN A 1 700 ? 19.334 12.872 31.894 1.00 56.25 700 ASN A C 1
ATOM 5256 O O . ASN A 1 700 ? 19.059 13.599 32.852 1.00 56.25 700 ASN A O 1
ATOM 5260 N N . THR A 1 701 ? 20.139 11.811 32.001 1.00 59.47 701 THR A N 1
ATOM 5261 C CA . THR A 1 701 ? 20.993 11.590 33.177 1.00 59.47 701 THR A CA 1
ATOM 5262 C C . THR A 1 701 ? 22.359 12.298 33.064 1.00 59.47 701 THR A C 1
ATOM 5264 O O . THR A 1 701 ? 22.976 12.590 34.092 1.00 59.47 701 THR A O 1
ATOM 5267 N N . CYS A 1 702 ? 22.819 12.656 31.850 1.00 66.38 702 CYS A N 1
ATOM 5268 C CA . CYS A 1 702 ? 24.014 13.483 31.595 1.00 66.38 702 CYS A CA 1
ATOM 5269 C C . CYS A 1 702 ? 23.901 14.337 30.317 1.00 66.38 702 CYS A C 1
ATOM 5271 O O . CYS A 1 702 ? 23.110 14.053 29.430 1.00 66.38 702 CYS A O 1
ATOM 5273 N N . THR A 1 703 ? 24.767 15.344 30.151 1.00 67.44 703 THR A N 1
ATOM 5274 C CA . THR A 1 703 ? 24.847 16.167 28.920 1.00 67.44 703 THR A CA 1
ATOM 5275 C C . THR A 1 703 ? 25.306 15.401 27.671 1.00 67.44 703 THR A C 1
ATOM 5277 O O . THR A 1 703 ? 25.272 15.948 26.572 1.00 67.44 703 THR A O 1
ATOM 5280 N N . CYS A 1 704 ? 25.773 14.164 27.842 1.00 73.12 704 CYS A N 1
ATOM 5281 C CA . CYS A 1 704 ? 26.267 13.278 26.795 1.00 73.12 704 CYS A CA 1
ATOM 5282 C C . CYS A 1 704 ? 25.176 12.453 26.089 1.00 73.12 704 CYS A C 1
ATOM 5284 O O . CYS A 1 704 ? 25.441 11.950 24.998 1.00 73.12 704 CYS A O 1
ATOM 5286 N N . GLY A 1 705 ? 23.982 12.331 26.677 1.00 80.62 705 GLY A N 1
ATOM 5287 C CA . GLY A 1 705 ? 23.004 11.302 26.317 1.00 80.62 705 GLY A CA 1
ATOM 5288 C C . GLY A 1 705 ? 23.230 9.993 27.081 1.00 80.62 705 GLY A C 1
ATOM 5289 O O . GLY A 1 705 ? 24.262 9.812 27.727 1.00 80.62 705 GLY A O 1
ATOM 5290 N N . ASP A 1 706 ? 22.263 9.082 27.015 1.00 83.38 706 ASP A N 1
ATOM 5291 C CA . ASP A 1 706 ? 22.303 7.806 27.732 1.00 83.38 706 ASP A CA 1
ATOM 5292 C C . ASP A 1 706 ? 22.812 6.699 26.789 1.00 83.38 706 ASP A C 1
ATOM 5294 O O . ASP A 1 706 ? 22.233 6.452 25.728 1.00 83.38 706 ASP A O 1
ATOM 5298 N N . GLU A 1 707 ? 23.914 6.035 27.147 1.00 87.44 707 GLU A N 1
ATOM 5299 C CA . GLU A 1 707 ? 24.433 4.904 26.369 1.00 87.44 707 GLU A CA 1
ATOM 5300 C C . GLU A 1 707 ? 23.669 3.618 26.695 1.00 87.44 707 GLU A C 1
ATOM 5302 O O . GLU A 1 707 ? 23.646 3.145 27.833 1.00 87.44 707 GLU A O 1
ATOM 5307 N N . GLU A 1 708 ? 23.086 3.016 25.664 1.00 90.88 708 GLU A N 1
ATOM 5308 C CA . GLU A 1 708 ? 22.517 1.677 25.714 1.00 90.88 708 GLU A CA 1
ATOM 5309 C C . GLU A 1 708 ? 23.311 0.716 24.831 1.00 90.88 708 GLU A C 1
ATOM 5311 O O . GLU A 1 708 ? 24.180 1.111 24.053 1.00 90.88 708 GLU A O 1
ATOM 5316 N N . LEU A 1 709 ? 22.988 -0.575 24.926 1.00 93.75 709 LEU A N 1
ATOM 5317 C CA . LEU A 1 709 ? 23.452 -1.519 23.920 1.00 93.75 709 LEU A CA 1
ATOM 5318 C C . LEU A 1 709 ? 22.905 -1.114 22.550 1.00 93.75 709 LEU A C 1
ATOM 5320 O O . LEU A 1 709 ? 21.786 -0.614 22.427 1.00 93.75 709 LEU A O 1
ATOM 5324 N N . ASP A 1 710 ? 23.692 -1.369 21.516 1.00 97.19 710 ASP A N 1
ATOM 5325 C CA . ASP A 1 710 ? 23.230 -1.231 20.144 1.00 97.19 710 ASP A CA 1
ATOM 5326 C C . ASP A 1 710 ? 22.018 -2.135 19.882 1.00 97.19 710 ASP A C 1
ATOM 5328 O O . ASP A 1 710 ? 21.815 -3.177 20.515 1.00 97.19 710 ASP A O 1
ATOM 5332 N N . GLY A 1 711 ? 21.193 -1.722 18.931 1.00 98.06 711 GLY A N 1
ATOM 5333 C CA . GLY A 1 711 ? 20.183 -2.589 18.349 1.00 98.06 711 GLY A CA 1
ATOM 5334 C C . GLY A 1 711 ? 20.698 -3.269 17.089 1.00 98.06 711 GLY A C 1
ATOM 5335 O O . GLY A 1 711 ? 21.873 -3.225 16.726 1.00 98.06 711 GLY A O 1
ATOM 5336 N N . PHE A 1 712 ? 19.758 -3.850 16.364 1.00 98.62 712 PHE A N 1
ATOM 5337 C CA . PHE A 1 712 ? 19.984 -4.546 15.115 1.00 98.62 712 PHE A CA 1
ATOM 5338 C C . PHE A 1 712 ? 19.048 -4.018 14.037 1.00 98.62 712 PHE A C 1
ATOM 5340 O O . PHE A 1 712 ? 17.881 -3.714 14.304 1.00 98.62 712 PHE A O 1
ATOM 5347 N N . ALA A 1 713 ? 19.545 -3.973 12.803 1.00 98.38 713 ALA A N 1
ATOM 5348 C CA . ALA A 1 713 ? 18.728 -3.688 11.635 1.00 98.38 713 ALA A CA 1
ATOM 5349 C C . ALA A 1 713 ? 19.086 -4.596 10.461 1.00 98.38 713 ALA A C 1
ATOM 5351 O O . ALA A 1 713 ? 20.258 -4.836 10.165 1.00 98.38 713 ALA A O 1
ATOM 5352 N N . ASN A 1 714 ? 18.056 -5.038 9.747 1.00 97.81 714 ASN A N 1
ATOM 5353 C CA . ASN A 1 714 ? 18.166 -5.650 8.436 1.00 97.81 714 ASN A CA 1
ATOM 5354 C C . ASN A 1 714 ? 17.368 -4.842 7.415 1.00 97.81 714 ASN A C 1
ATOM 5356 O O . ASN A 1 714 ? 16.317 -4.273 7.711 1.00 97.81 714 ASN A O 1
ATOM 5360 N N . LEU A 1 715 ? 17.886 -4.812 6.191 1.00 96.75 715 LEU A N 1
ATOM 5361 C CA . LEU A 1 715 ? 17.233 -4.181 5.053 1.00 96.75 715 LEU A CA 1
ATOM 5362 C C . LEU A 1 715 ? 16.659 -5.282 4.164 1.00 96.75 715 LEU A C 1
ATOM 5364 O O . LEU A 1 715 ? 17.387 -6.204 3.792 1.00 96.75 715 LEU A O 1
ATOM 5368 N N . GLY A 1 716 ? 15.370 -5.183 3.849 1.00 92.50 716 GLY A N 1
ATOM 5369 C CA . GLY A 1 716 ? 14.713 -6.044 2.869 1.00 92.50 716 GLY A CA 1
ATOM 5370 C C . GLY A 1 716 ? 14.635 -5.339 1.518 1.00 92.50 716 GLY A C 1
ATOM 5371 O O . GLY A 1 716 ? 15.664 -5.089 0.885 1.00 92.50 716 GLY A O 1
ATOM 5372 N N . ALA A 1 717 ? 13.427 -4.998 1.067 1.00 87.06 717 ALA A N 1
ATOM 5373 C CA . ALA A 1 717 ? 13.251 -4.221 -0.158 1.00 87.06 717 ALA A CA 1
ATOM 5374 C C . ALA A 1 717 ? 13.932 -2.833 -0.094 1.00 87.06 717 ALA A C 1
ATOM 5376 O O . ALA A 1 717 ? 14.035 -2.243 0.988 1.00 87.06 717 ALA A O 1
ATOM 5377 N N . PRO A 1 718 ? 14.366 -2.271 -1.244 1.00 89.88 718 PRO A N 1
ATOM 5378 C CA . PRO A 1 718 ? 15.048 -0.981 -1.282 1.00 89.88 718 PRO A CA 1
ATOM 5379 C C . PRO A 1 718 ? 14.247 0.131 -0.603 1.00 89.88 718 PRO A C 1
ATOM 5381 O O . PRO A 1 718 ? 13.052 0.280 -0.847 1.00 89.88 718 PRO A O 1
ATOM 5384 N N . ASN A 1 719 ? 14.928 0.927 0.217 1.00 96.00 719 ASN A N 1
ATOM 5385 C CA . ASN A 1 719 ? 14.403 2.164 0.786 1.00 96.00 719 ASN A CA 1
ATOM 5386 C C . ASN A 1 719 ? 14.972 3.350 -0.001 1.00 96.00 719 ASN A C 1
ATOM 5388 O O . ASN A 1 719 ? 16.071 3.271 -0.555 1.00 96.00 719 ASN A O 1
ATOM 5392 N N . ASP A 1 720 ? 14.249 4.461 -0.012 1.00 95.62 720 ASP A N 1
ATOM 5393 C CA . ASP A 1 720 ? 14.717 5.724 -0.563 1.00 95.62 720 ASP A CA 1
ATOM 5394 C C . ASP A 1 720 ? 15.135 6.661 0.573 1.00 95.62 720 ASP A C 1
ATOM 5396 O O . ASP A 1 720 ? 14.309 7.344 1.175 1.00 95.62 720 ASP A O 1
ATOM 5400 N N . TRP A 1 721 ? 16.434 6.692 0.862 1.00 95.06 721 TRP A N 1
ATOM 5401 C CA . TRP A 1 721 ? 17.013 7.439 1.983 1.00 95.06 721 TRP A CA 1
ATOM 5402 C C . TRP A 1 721 ? 17.098 8.956 1.759 1.00 95.06 721 TRP A C 1
ATOM 5404 O O . TRP A 1 721 ? 17.405 9.701 2.691 1.00 95.06 721 TRP A O 1
ATOM 5414 N N . GLY A 1 722 ? 16.857 9.447 0.539 1.00 93.25 722 GLY A N 1
ATOM 5415 C CA . GLY A 1 722 ? 17.084 10.852 0.208 1.00 93.25 722 GLY A CA 1
ATOM 5416 C C . GLY A 1 722 ? 18.514 11.301 0.548 1.00 93.25 722 GLY A C 1
ATOM 5417 O O . GLY A 1 722 ? 19.484 10.760 0.024 1.00 93.25 722 GLY A O 1
ATOM 5418 N N . LYS A 1 723 ? 18.641 12.315 1.415 1.00 90.62 723 LYS A N 1
ATOM 5419 C CA . LYS A 1 723 ? 19.931 12.825 1.925 1.00 90.62 723 LYS A CA 1
ATOM 5420 C C . LYS A 1 723 ? 20.272 12.327 3.334 1.00 90.62 723 LYS A C 1
ATOM 5422 O O . LYS A 1 723 ? 21.296 12.733 3.879 1.00 90.62 723 LYS A O 1
ATOM 5427 N N . ALA A 1 724 ? 19.405 11.519 3.933 1.00 95.25 724 ALA A N 1
ATOM 5428 C CA . ALA A 1 724 ? 19.540 11.115 5.318 1.00 95.25 724 ALA A CA 1
ATOM 5429 C C . ALA A 1 724 ? 20.687 10.113 5.497 1.00 95.25 724 ALA A C 1
ATOM 5431 O O . ALA A 1 724 ? 20.926 9.252 4.648 1.00 95.25 724 ALA A O 1
ATOM 5432 N N . GLY A 1 725 ? 21.380 10.213 6.629 1.00 93.75 725 GLY A N 1
ATOM 5433 C CA . GLY A 1 725 ? 22.362 9.224 7.055 1.00 93.75 725 GLY A CA 1
ATOM 5434 C C . GLY A 1 725 ? 21.706 7.897 7.436 1.00 93.75 725 GLY A C 1
ATOM 5435 O O . GLY A 1 725 ? 20.554 7.856 7.870 1.00 93.75 725 GLY A O 1
ATOM 5436 N N . VAL A 1 726 ? 22.464 6.813 7.291 1.00 97.88 726 VAL A N 1
ATOM 5437 C CA . VAL A 1 726 ? 22.102 5.475 7.767 1.00 97.88 726 VAL A CA 1
ATOM 5438 C C . VAL A 1 726 ? 23.298 4.917 8.526 1.00 97.88 726 VAL A C 1
ATOM 5440 O O . VAL A 1 726 ? 24.386 4.810 7.960 1.00 97.88 726 VAL A O 1
ATOM 5443 N N . ASN A 1 727 ? 23.094 4.556 9.789 1.00 96.31 727 ASN A N 1
ATOM 5444 C CA . ASN A 1 727 ? 24.122 4.017 10.667 1.00 96.31 727 ASN A CA 1
ATOM 5445 C C . ASN A 1 727 ? 23.684 2.662 11.237 1.00 96.31 727 ASN A C 1
ATOM 5447 O O . ASN A 1 727 ? 22.986 2.586 12.244 1.00 96.31 727 ASN A O 1
ATOM 5451 N N . ILE A 1 728 ? 24.089 1.578 10.576 1.00 97.25 728 ILE A N 1
ATOM 5452 C CA . ILE A 1 728 ? 23.832 0.211 11.041 1.00 97.25 728 ILE A CA 1
ATOM 5453 C C . ILE A 1 728 ? 25.140 -0.342 11.605 1.00 97.25 728 ILE A C 1
ATOM 5455 O O . ILE A 1 728 ? 26.015 -0.773 10.855 1.00 97.25 728 ILE A O 1
ATOM 5459 N N . THR A 1 729 ? 25.263 -0.321 12.926 1.00 94.69 729 THR A N 1
ATOM 5460 C CA . THR A 1 729 ? 26.384 -0.885 13.682 1.00 94.69 729 THR A CA 1
ATOM 5461 C C . THR A 1 729 ? 26.315 -2.410 13.751 1.00 94.69 729 THR A C 1
ATOM 5463 O O . THR A 1 729 ? 27.355 -3.067 13.710 1.00 94.69 729 THR A O 1
ATOM 5466 N N . GLN A 1 730 ? 25.107 -2.991 13.792 1.00 90.50 730 GLN A N 1
ATOM 5467 C CA . GLN A 1 730 ? 24.907 -4.440 13.883 1.00 90.50 730 GLN A CA 1
ATOM 5468 C C . GLN A 1 730 ? 23.732 -4.929 13.024 1.00 90.50 730 GLN A C 1
ATOM 5470 O O . GLN A 1 730 ? 22.693 -4.279 12.893 1.00 90.50 730 GLN A O 1
ATOM 5475 N N . LYS A 1 731 ? 23.893 -6.127 12.448 1.00 95.38 731 LYS A N 1
ATOM 5476 C CA . LYS A 1 731 ? 22.835 -6.855 11.731 1.00 95.38 731 LYS A CA 1
ATOM 5477 C C . LYS A 1 731 ? 22.346 -8.006 12.590 1.00 95.38 731 LYS A C 1
ATOM 5479 O O . LYS A 1 731 ? 23.159 -8.755 13.124 1.00 95.38 731 LYS A O 1
ATOM 5484 N N . GLY A 1 732 ? 21.033 -8.138 12.713 1.00 92.94 732 GLY A N 1
ATOM 5485 C CA . GLY A 1 732 ? 20.414 -9.167 13.545 1.00 92.94 732 GLY A CA 1
ATOM 5486 C C . GLY A 1 732 ? 19.800 -10.288 12.720 1.00 92.94 732 GLY A C 1
ATOM 5487 O O . GLY A 1 732 ? 20.184 -10.501 11.574 1.00 92.94 732 GLY A O 1
ATOM 5488 N N . ASP A 1 733 ? 18.843 -11.022 13.278 1.00 93.94 733 ASP A N 1
ATOM 5489 C CA . ASP A 1 733 ? 18.280 -12.231 12.663 1.00 93.94 733 ASP A CA 1
ATOM 5490 C C . ASP A 1 733 ? 16.893 -12.028 12.026 1.00 93.94 733 ASP A C 1
ATOM 5492 O O . ASP A 1 733 ? 16.334 -12.942 11.411 1.00 93.94 733 ASP A O 1
ATOM 5496 N N . PHE A 1 734 ? 16.330 -10.823 12.124 1.00 96.50 734 PHE A N 1
ATOM 5497 C CA . PHE A 1 734 ? 15.023 -10.512 11.560 1.00 96.50 734 PHE A CA 1
ATOM 5498 C C . PHE A 1 734 ? 15.116 -10.118 10.076 1.00 96.50 734 PHE A C 1
ATOM 5500 O O . PHE A 1 734 ? 15.128 -8.944 9.729 1.00 96.50 734 PHE A O 1
ATOM 5507 N N . TYR A 1 735 ? 15.233 -11.108 9.187 1.00 92.25 735 TYR A N 1
ATOM 5508 C CA . TYR A 1 735 ? 15.403 -10.892 7.735 1.00 92.25 735 TYR A CA 1
ATOM 5509 C C . TYR A 1 735 ? 14.100 -10.907 6.930 1.00 92.25 735 TYR A C 1
ATOM 5511 O O . TYR A 1 735 ? 14.102 -10.611 5.736 1.00 92.25 735 TYR A O 1
ATOM 5519 N N . LYS A 1 736 ? 13.001 -11.343 7.546 1.00 93.31 736 LYS A N 1
ATOM 5520 C CA . LYS A 1 736 ? 11.725 -11.548 6.865 1.00 93.31 736 LYS A CA 1
ATOM 5521 C C . LYS A 1 736 ? 10.573 -11.446 7.854 1.00 93.31 736 LYS A C 1
ATOM 5523 O O . LYS A 1 736 ? 10.588 -12.129 8.878 1.00 93.31 736 LYS A O 1
ATOM 5528 N N . ALA A 1 737 ? 9.550 -10.666 7.510 1.00 94.31 737 ALA A N 1
ATOM 5529 C CA . ALA A 1 737 ? 8.319 -10.620 8.288 1.00 94.31 737 ALA A CA 1
ATOM 5530 C C . ALA A 1 737 ? 7.596 -11.988 8.271 1.00 94.31 737 ALA A C 1
ATOM 5532 O O . ALA A 1 737 ? 7.521 -12.637 7.221 1.00 94.31 737 ALA A O 1
ATOM 5533 N N . PRO A 1 738 ? 7.034 -12.448 9.404 1.00 93.62 738 PRO A N 1
ATOM 5534 C CA . PRO A 1 738 ? 6.403 -13.767 9.509 1.00 93.62 738 PRO A CA 1
ATOM 5535 C C . PRO A 1 738 ? 4.974 -13.820 8.939 1.00 93.62 738 PRO A C 1
ATOM 5537 O O . PRO A 1 738 ? 4.272 -14.812 9.124 1.00 93.62 738 PRO A O 1
ATOM 5540 N N . TYR A 1 739 ? 4.537 -12.775 8.241 1.00 92.25 739 TYR A N 1
ATOM 5541 C CA . TYR A 1 739 ? 3.193 -12.626 7.691 1.00 92.25 739 TYR A CA 1
ATOM 5542 C C . TYR A 1 739 ? 3.234 -12.189 6.228 1.00 92.25 739 TYR A C 1
ATOM 5544 O O . TYR A 1 739 ? 4.277 -11.804 5.696 1.00 92.25 739 TYR A O 1
ATOM 5552 N N . LYS A 1 740 ? 2.084 -12.265 5.554 1.00 87.62 740 LYS A N 1
ATOM 5553 C CA . LYS A 1 740 ? 1.952 -11.804 4.170 1.00 87.62 740 LYS A CA 1
ATOM 5554 C C . LYS A 1 740 ? 1.584 -10.327 4.159 1.00 87.62 740 LYS A C 1
ATOM 5556 O O . LYS A 1 740 ? 0.667 -9.912 4.858 1.00 87.62 740 LYS A O 1
ATOM 5561 N N . PHE A 1 741 ? 2.275 -9.567 3.329 1.00 88.81 741 PHE A N 1
ATOM 5562 C CA . PHE A 1 741 ? 2.037 -8.148 3.105 1.00 88.81 741 PHE A CA 1
ATOM 5563 C C . PHE A 1 741 ? 2.396 -7.822 1.658 1.00 88.81 741 PHE A C 1
ATOM 5565 O O . PHE A 1 741 ? 3.083 -8.606 0.989 1.00 88.81 741 PHE A O 1
ATOM 5572 N N . LYS A 1 742 ? 1.921 -6.679 1.169 1.00 83.00 742 LYS A N 1
ATOM 5573 C CA . LYS A 1 742 ? 2.270 -6.181 -0.158 1.00 83.00 742 LYS A CA 1
ATOM 5574 C C . LYS A 1 742 ? 3.019 -4.867 -0.030 1.00 83.00 742 LYS A C 1
ATOM 5576 O O . LYS A 1 742 ? 2.538 -3.915 0.576 1.00 83.00 742 LYS A O 1
ATOM 5581 N N . LEU A 1 743 ? 4.194 -4.809 -0.648 1.00 86.25 743 LEU A N 1
ATOM 5582 C CA . LEU A 1 743 ? 4.914 -3.557 -0.776 1.00 86.25 743 LEU A CA 1
ATOM 5583 C C . LEU A 1 743 ? 4.310 -2.723 -1.910 1.00 86.25 743 LEU A C 1
ATOM 5585 O O . LEU A 1 743 ? 4.324 -3.130 -3.072 1.00 86.25 743 LEU A O 1
ATOM 5589 N N . THR A 1 744 ? 3.825 -1.535 -1.565 1.00 82.06 744 THR A N 1
ATOM 5590 C CA . THR A 1 744 ? 3.679 -0.405 -2.479 1.00 82.06 744 THR A CA 1
ATOM 5591 C C . THR A 1 744 ? 4.993 -0.179 -3.230 1.00 82.06 744 THR A C 1
ATOM 5593 O O . THR A 1 744 ? 6.050 -0.114 -2.598 1.00 82.06 744 THR A O 1
ATOM 5596 N N . PRO A 1 745 ? 4.970 -0.044 -4.567 1.00 81.50 745 PRO A N 1
ATOM 5597 C CA . PRO A 1 745 ? 6.158 0.312 -5.328 1.00 81.50 745 PRO A CA 1
ATOM 5598 C C . PRO A 1 745 ? 6.795 1.589 -4.775 1.00 81.50 745 PRO A C 1
ATOM 5600 O O . PRO A 1 745 ? 6.111 2.601 -4.630 1.00 81.50 745 PRO A O 1
ATOM 5603 N N . LEU A 1 746 ? 8.101 1.555 -4.505 1.00 81.56 746 LEU A N 1
ATOM 5604 C CA . LEU A 1 746 ? 8.832 2.625 -3.813 1.00 81.56 746 LEU A CA 1
ATOM 5605 C C . LEU A 1 746 ? 8.539 4.055 -4.338 1.00 81.56 746 LEU A C 1
ATOM 5607 O O . LEU A 1 746 ? 8.289 4.937 -3.517 1.00 81.56 746 LEU A O 1
ATOM 5611 N N . PRO A 1 747 ? 8.461 4.323 -5.663 1.00 73.62 747 PRO A N 1
ATOM 5612 C CA . PRO A 1 747 ? 8.128 5.661 -6.171 1.00 73.62 747 PRO A CA 1
ATOM 5613 C C . PRO A 1 747 ? 6.718 6.151 -5.809 1.00 73.62 747 PRO A C 1
ATOM 5615 O O . PRO A 1 747 ? 6.461 7.354 -5.802 1.00 73.62 747 PRO A O 1
ATOM 5618 N N . LEU A 1 748 ? 5.796 5.226 -5.530 1.00 80.69 748 LEU A N 1
ATOM 5619 C CA . LEU A 1 748 ? 4.409 5.518 -5.183 1.00 80.69 748 LEU A CA 1
ATOM 5620 C C . LEU A 1 748 ? 4.191 5.668 -3.678 1.00 80.69 748 LEU A C 1
ATOM 5622 O O . LEU A 1 748 ? 3.160 6.208 -3.290 1.00 80.69 748 LEU A O 1
ATOM 5626 N N . VAL A 1 749 ? 5.144 5.259 -2.836 1.00 82.06 749 VAL A N 1
ATOM 5627 C CA . VAL A 1 749 ? 5.006 5.322 -1.373 1.00 82.06 749 VAL A CA 1
ATOM 5628 C C . VAL A 1 749 ? 4.702 6.747 -0.914 1.00 82.06 749 VAL A C 1
ATOM 5630 O O . VAL A 1 749 ? 3.665 6.980 -0.306 1.00 82.06 749 VAL A O 1
ATOM 5633 N N . ALA A 1 750 ? 5.532 7.729 -1.278 1.00 84.56 750 ALA A N 1
ATOM 5634 C CA . ALA A 1 750 ? 5.317 9.118 -0.868 1.00 84.56 750 ALA A CA 1
ATOM 5635 C C . ALA A 1 750 ? 3.959 9.711 -1.314 1.00 84.56 750 ALA A C 1
ATOM 5637 O O . ALA A 1 750 ? 3.253 10.254 -0.462 1.00 84.56 750 ALA A O 1
ATOM 5638 N N . PRO A 1 751 ? 3.548 9.649 -2.600 1.00 71.88 751 PRO A N 1
ATOM 5639 C CA . PRO A 1 751 ? 2.249 10.188 -3.003 1.00 71.88 751 PRO A CA 1
ATOM 5640 C C . PRO A 1 751 ? 1.066 9.423 -2.395 1.00 71.88 751 PRO A C 1
ATOM 5642 O O . PRO A 1 751 ? 0.087 10.058 -2.014 1.00 71.88 751 PRO A O 1
ATOM 5645 N N . ILE A 1 752 ? 1.150 8.095 -2.261 1.00 81.06 752 ILE A N 1
ATOM 5646 C CA . ILE A 1 752 ? 0.077 7.289 -1.663 1.00 81.06 752 ILE A CA 1
ATOM 5647 C C . ILE A 1 752 ? -0.084 7.619 -0.184 1.00 81.06 752 ILE A C 1
ATOM 5649 O O . ILE A 1 752 ? -1.197 7.890 0.257 1.00 81.06 752 ILE A O 1
ATOM 5653 N N . VAL A 1 753 ? 1.017 7.668 0.563 1.00 89.50 753 VAL A N 1
ATOM 5654 C CA . VAL A 1 753 ? 0.996 7.991 1.990 1.00 89.50 753 VAL A CA 1
ATOM 5655 C C . VAL A 1 753 ? 0.442 9.397 2.228 1.00 89.50 753 VAL A C 1
ATOM 5657 O O . VAL A 1 753 ? -0.438 9.555 3.063 1.00 89.50 753 VAL A O 1
ATOM 5660 N N . LYS A 1 754 ? 0.830 10.408 1.435 1.00 85.12 754 LYS A N 1
ATOM 5661 C CA . LYS A 1 754 ? 0.267 11.772 1.559 1.00 85.12 754 LYS A CA 1
ATOM 5662 C C . LYS A 1 754 ? -1.243 11.845 1.318 1.00 85.12 754 LYS A C 1
ATOM 5664 O O . LYS A 1 754 ? -1.906 12.742 1.833 1.00 85.12 754 LYS A O 1
ATOM 5669 N N . ILE A 1 755 ? -1.781 10.957 0.486 1.00 81.56 755 ILE A N 1
ATOM 5670 C CA . ILE A 1 755 ? -3.213 10.925 0.168 1.00 81.56 755 ILE A CA 1
ATOM 5671 C C . ILE A 1 755 ? -3.983 10.095 1.194 1.00 81.56 755 ILE A C 1
ATOM 5673 O O . ILE A 1 755 ? -5.111 10.456 1.522 1.00 81.56 755 ILE A O 1
ATOM 5677 N N . GLY A 1 756 ? -3.406 8.991 1.664 1.00 83.31 756 GLY A N 1
ATOM 5678 C CA . GLY A 1 756 ? -4.093 8.031 2.521 1.00 83.31 756 GLY A CA 1
ATOM 5679 C C . GLY A 1 756 ? -3.902 8.262 4.014 1.00 83.31 756 GLY A C 1
ATOM 5680 O O . GLY A 1 756 ? -4.800 7.930 4.766 1.00 83.31 756 GLY A O 1
ATOM 5681 N N . ALA A 1 757 ? -2.795 8.851 4.470 1.00 93.19 757 ALA A N 1
ATOM 5682 C CA . ALA A 1 757 ? -2.545 8.982 5.901 1.00 93.19 757 ALA A CA 1
ATOM 5683 C C . ALA A 1 757 ? -3.435 10.042 6.579 1.00 93.19 757 ALA A C 1
ATOM 5685 O O . ALA A 1 757 ? -3.779 11.072 5.988 1.00 93.19 757 ALA A O 1
ATOM 5686 N N . GLY A 1 758 ? -3.754 9.801 7.851 1.00 94.12 758 GLY A N 1
ATOM 5687 C CA . GLY A 1 758 ? -4.499 10.711 8.717 1.00 94.12 758 GLY A CA 1
ATOM 5688 C C . GLY A 1 758 ? -6.019 10.538 8.674 1.00 94.12 758 GLY A C 1
ATOM 5689 O O . GLY A 1 758 ? -6.559 9.596 8.094 1.00 94.12 758 GLY A O 1
ATOM 5690 N N . VAL A 1 759 ? -6.714 11.475 9.320 1.00 89.50 759 VAL A N 1
ATOM 5691 C CA . VAL A 1 759 ? -8.168 11.420 9.521 1.00 89.50 759 VAL A CA 1
ATOM 5692 C C . VAL A 1 759 ? -8.973 11.736 8.252 1.00 89.50 759 VAL A C 1
ATOM 5694 O O . VAL A 1 759 ? -8.511 12.408 7.330 1.00 89.50 759 VAL A O 1
ATOM 5697 N N . GLY A 1 760 ? -10.240 11.314 8.228 1.00 82.31 760 GLY A N 1
ATOM 5698 C CA . GLY A 1 760 ? -11.198 11.603 7.155 1.00 82.31 760 GLY A CA 1
ATOM 5699 C C . GLY A 1 760 ? -11.093 10.681 5.945 1.00 82.31 760 GLY A C 1
ATOM 5700 O O . GLY A 1 760 ? -11.531 11.051 4.855 1.00 82.31 760 GLY A O 1
ATOM 5701 N N . ARG A 1 761 ? -10.481 9.514 6.132 1.00 79.31 761 ARG A N 1
ATOM 5702 C CA . ARG A 1 761 ? -10.165 8.569 5.062 1.00 79.31 761 ARG A CA 1
ATOM 5703 C C . ARG A 1 761 ? -11.002 7.297 5.142 1.00 79.31 761 ARG A C 1
ATOM 5705 O O . ARG A 1 761 ? -11.334 6.759 4.093 1.00 79.31 761 ARG A O 1
ATOM 5712 N N . VAL A 1 762 ? -11.391 6.868 6.342 1.00 74.19 762 VAL A N 1
ATOM 5713 C CA . VAL A 1 762 ? -12.108 5.607 6.616 1.00 74.19 762 VAL A CA 1
ATOM 5714 C C . VAL A 1 762 ? -13.575 5.785 6.985 1.00 74.19 762 VAL A C 1
ATOM 5716 O O . VAL A 1 762 ? -13.953 6.881 7.470 1.00 74.19 762 VAL A O 1
#

Organism: Colletotrichum gloeosporioides (NCBI:txid474922)

Foldseek 3Di:
DDPDDDDDDDDDPDVLPLQAKDFQWKAWPLATFGAEDQLCCVVPNDPFWGFWWDENCNSLFFDWQVCLLDLQLQAHHVTAFTQFAAEHEQFTKMKTAMPDHDPLQAWKKWKWKWADPAFRNHDDSQPTFIATQAMWAFDADPDQLGDTPCNLCLVQNVMFIDTRHQQDDFHKMKMKIKTWGCSQLLDQRGIGINIMIGIYGYDDHHDDDFPHHG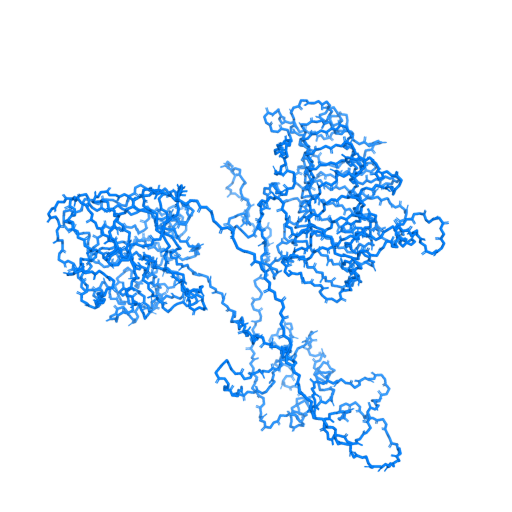SSQQFHSPPPQRSDDSNDPPDDHDDGGDDHTPPRDDDRPDDHHRRRPYYDTGDGPPDDDDDDDDDDDDDDDDDDDDDDDDDDDDDDDDDDDDDDDAAEAFGWQDADPDDDHNHHDPPDHFADPDRHGTHHQVVLCCVLLVVLFWDDKDKDADDQDPVNHHDPFRMDMDTDGPDDVSVVDSCVDPCVCVNQVSCVVPDPDRDDDDDDDPPDPPVPPPPPDPDDDDDDDDDDFPVVSVVLADPDDDFLLDDDPVHHQPALPPHEEDEDAAPVCQLVQQDDAHRYEYEYAAEDEDCEAREGAERHEYEYDFQGAEYHNAAHEDECHERYEDYQHEYEAYAPDENYEYENYESYEAYQAEYEYACVVAQRRHDEHYEAEFQYARYEYEQAEYERHEQYYEAYDDLVCLVRNAPGRRYEYELYEYEQYEDDLPAYANEEYEYELYEYENYNDENAEFFHAYEYEYALYEYYYNAAADEAQAQFAAVRNDVDPDNRGDGGHGYAYDYAYDYHQPPYHYHGPHHDDCHDRPGDGRHNDNVCSVVSSVVRHHHNRD

InterPro domains:
  IPR000254 Cellulose-binding domain [PF00734] (313-341)
  IPR000254 Cellulose-binding domain [PS00562] (317-344)
  IPR000254 Cellulose-binding domain [PS51164] (309-345)
  IPR000254 Cellulose-binding domain [SM00236] (312-345)
  IPR002022 Pectate lyase [PF00544] (454-683)
  IPR002022 Pectate lyase [SM00656] (473-685)
  IPR005103 Auxiliary Activity family 9, catalytic domain [PF03443] (20-233)
  IPR005103 Auxiliary Activity family 9, catalytic domain [cd21175] (20-245)
  IPR009799 EthD domain [TIGR02118] (336-422)
  IPR011008 Dimeric alpha-beta barrel [SSF54909] (338-421)
  IPR011050 Pectin lyase fold/virulence factor [SSF51126] (457-761)
  IPR012334 Pectin lyase fold [G3DSA:2.160.20.10] (455-762)
  IPR035971 Cellulose-binding domain superfamily [SSF57180] (311-344)
  IPR049892 Auxiliary Activity family 9 [PTHR33353] (7-345)

pLDDT: mean 82.15, std 21.75, range [22.94, 98.94]